Protein AF-A0A2E8F3K7-F1 (afdb_monomer)

Secondary structure (DSSP, 8-state):
---------------------------------PPPEEEEEEEBS--TT-STTTT-SS---HHHHHHHHTSEEEEEEE-SSSSHHHHHHHHHHSS-HHHH---SSEE-S-HHHHHHHHHHTS-HHHHHHTHHHHH--HHHHHHTTT-EEEEEE---SSSTTTTT-SEES---TTSTTTTS-SGGGGTBTTBSHHHHHHHHHHHHTT--EEEEEE---BSSS----HHHHHHHHHTT--HHHHHHHHHHHHHHHHHHHHHHHHHHTT-GGGEEEEEEESS-----TTSSPPTTSTT-SSHHHHEEEEEEEBTTTB--EEE-S-EEGGGHHHHHHHHTTPPPSS--SS---HHHHHH-PPP---EEEEEEE-SEES-SS-GGGGEEEEEEEETTEEEEEE------S-SS-----S-EEEETTT-TT--S--TTT-HHHHHHHHHHHHHH---TTS-TT--PPPPPPPP-------PPPP---------PPPEEEEEE-SS--TT-STTTT-SS---HHHHHHHHHS---SS---S-S-HHHHHHHHHHS--HHHH--SSS--BPPHHHHHTSHHHHHHHTT-EEEEEE---SB--HHHHHHH-SEEEE--SSSSEEE-TTS-EEEHHHHHHHHHHHHHHT--TTS-EEEEEE--TTS--TT--STTTTTS---GGGTTTTTTPPPPPPTT--HHHHHTS-HHHHTSHHHHHHHHHTSSHHHHHHHHHHHHHHHHHHHHHHHHHHHHHHHTT-GGGEEEE-

Sequence (759 aa):
MDSTTTRTNMTKSITTKLCALLLISSFAYAESESPPNVVLILSDDQGYTDYGFMGHPEIETPNLDKLAKESALFRRGYVPTALCRPSLMTLITGLYSHQNKTTGNDPAGTPANKAHAEKAGKPARELLISHIDKTGSLPKWLAEKGYVSHQSGKWWEGSYQRGGFTEGMTAGFPNPRGRHGDAGLQIGRHGIKPVTDFIDRSVAADKPFFVWYAPFMPHTPHTPPARLLEKYKAKGVHERIAKYYAMCEWFDETCGTLVDHIDASGIKENTLVLYVCDNGWIQTEQGGYAARSKRSPNEHGTRTPLMFRWPGTIPAADRPELCSSIDFVPTVLAAAGATAPHDFPGLNLLPELKSGKTIERDTLFGESFAHDIADIENPQASLLYRWVIRGHDKLLLTYDGRPGKMKYPPQSGEPQLYDLKNDPGEKVNLASRNPERVKQLTAVLNEWYVANERQAGKFAPAAPKPDRKPKTNQRPKQRSASANAEATRPNILLLYADDQRNHTLGCAGHPIVKTPNIDALARDGVRFENAFVSTSTCWVGRACLFTGCYERKHLYRATPGPLDPELCDSSYFAVLKRAGYRTGHLGKEHVTISAESAAAMFDVRRKIGRRPYFKKQPDGSERHETQILGDWATEFLKEQPKDQPFCLQLSFNATHAEDGDKRPGIGHYPWPKVTNGMYEDQQMPLPRLRDPGIYDSQPDFLKKSINRQRYFWRWDTPEKYQTNMRAYFRMLSGIDHVVGRLVKQLEEQGLADNTVIRR

Radius of gyration: 34.28 Å; Cα contacts (8 Å, |Δi|>4): 1468; chains: 1; bounding box: 133×79×85 Å

Foldseek 3Di:
DDDDDDDDDDDDDDDDDDDDPPPPPPPPPPPPVAFFAEEEAEAEAAFQCLEVCNPNPQFYQPLVNVQQQQWQKESQEWQQELADPQSVQCLFQLAFCQVLLVQALAADPAPQLVLVCVLVVHHSLLVLLCSCVVRPTLLQLLVVLQAAEEEAAWDANAAVVSSVHNYYQQNAPPDPPRRGGDRRQCDLVVYPVVPLVVVVVCVVVVTHYYYDHYHCPPPPPLDAPPVQQVSQVVVVDQSNVSSRSRRSNSSSVRSNVVVVSCVVSVRQLRYKYKYWYSFHADDDSVDGGDPQTRLHPACRRIGHMITIRRPPFFGNDHAHDYHYSSQNSLLSCVSRVTDDPDDRPHHNCRVCRRVVNHDPDQKDKHFGFANHQNHSVRSLLGTAWIWMGGNQKIKIWGKAHANEPDPDGDPWLDIFIDRCVVCVVSPDGCCVVCVVVNVVVVVVSCVVDPSPVIDTGDYHDYDDDPDDDDDDDDDDDDDDDDDDDDPAAFAEEEEAEDQDDLCQAVCSVDPAQDQVLVNVCVVVHPDDSDDDQLDNDRLQSLLCQFQVDHCVVQVPDDDADATDLVSLCSGPQLSVVVVQAQEEEFEDNSGHHDPVSCVSRHPYYYYDDVVPQWDQDPVRDTWGRLVVSLVVLLVCLVPDDPRHHYHYYYYDHQLQFPPVFLDAACRGQNATPVLPPRCPVPQDDDDPQPPVVSLVPDDPCVVPDVVVVVCVSAPPDSVSVRRNVRSSSRSVNSNSVSSVSNCVSCVVVVSNVRYDYHD

Mean predicted aligned error: 16.6 Å

Structure (mmCIF, N/CA/C/O backbone):
data_AF-A0A2E8F3K7-F1
#
_entry.id   AF-A0A2E8F3K7-F1
#
loop_
_atom_site.group_PDB
_atom_site.id
_atom_site.type_symbol
_atom_site.label_atom_id
_atom_site.label_alt_id
_atom_site.label_comp_id
_atom_site.label_asym_id
_atom_site.label_entity_id
_atom_site.label_seq_id
_atom_site.pdbx_PDB_ins_code
_atom_site.Cartn_x
_atom_site.Cartn_y
_atom_site.Cartn_z
_atom_site.occupancy
_atom_site.B_iso_or_equiv
_atom_site.auth_seq_id
_atom_site.auth_comp_id
_atom_site.auth_asym_id
_atom_site.auth_atom_id
_atom_site.pdbx_PDB_model_num
ATOM 1 N N . MET A 1 1 ? -89.595 4.873 -7.699 1.00 36.03 1 MET A N 1
ATOM 2 C CA . MET A 1 1 ? -90.716 3.930 -7.563 1.00 36.03 1 MET A CA 1
ATOM 3 C C . MET A 1 1 ? -90.478 3.125 -6.308 1.00 36.03 1 MET A C 1
ATOM 5 O O . MET A 1 1 ? -89.413 2.544 -6.170 1.00 36.03 1 MET A O 1
ATOM 9 N N . ASP A 1 2 ? -91.442 3.250 -5.409 1.00 33.22 2 ASP A N 1
ATOM 10 C CA . ASP A 1 2 ? -91.871 2.356 -4.338 1.00 33.22 2 ASP A CA 1
ATOM 11 C C . ASP A 1 2 ? -90.898 1.762 -3.311 1.00 33.22 2 ASP A C 1
ATOM 13 O O . ASP A 1 2 ? -90.003 0.963 -3.564 1.00 33.22 2 ASP A O 1
ATOM 17 N N . SER A 1 3 ? -91.230 2.156 -2.084 1.00 28.75 3 SER A N 1
ATOM 18 C CA . SER A 1 3 ? -90.999 1.544 -0.786 1.00 28.75 3 SER A CA 1
ATOM 19 C C . SER A 1 3 ? -91.465 0.090 -0.683 1.00 28.75 3 SER A C 1
ATOM 21 O O . SER A 1 3 ? -92.532 -0.230 -1.198 1.00 28.75 3 SER A O 1
ATOM 23 N N . THR A 1 4 ? -90.783 -0.726 0.130 1.00 35.47 4 THR A N 1
ATOM 24 C CA . THR A 1 4 ? -91.276 -1.311 1.412 1.00 35.47 4 THR A CA 1
ATOM 25 C C . THR A 1 4 ? -90.320 -2.423 1.898 1.00 35.47 4 THR A C 1
ATOM 27 O O . THR A 1 4 ? -89.977 -3.310 1.133 1.00 35.47 4 THR A O 1
ATOM 30 N N . THR A 1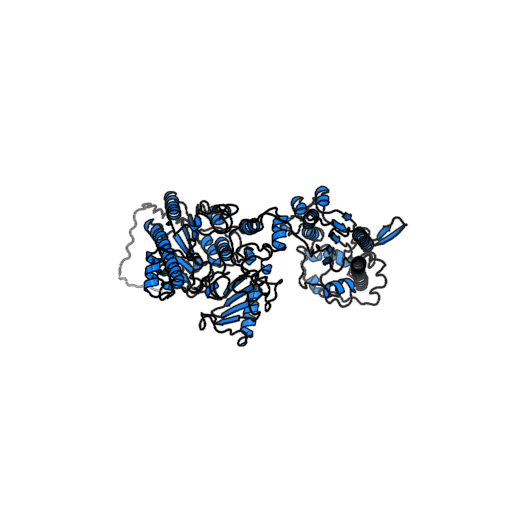 5 ? -89.688 -2.246 3.074 1.00 34.62 5 THR A N 1
ATOM 31 C CA . THR A 1 5 ? -89.891 -3.013 4.345 1.00 34.62 5 THR A CA 1
ATOM 32 C C . THR A 1 5 ? -89.141 -4.368 4.335 1.00 34.62 5 THR A C 1
ATOM 34 O O . THR A 1 5 ? -89.283 -5.119 3.389 1.00 34.62 5 THR A O 1
ATOM 37 N N . THR A 1 6 ? -88.231 -4.722 5.259 1.00 32.22 6 THR A N 1
ATOM 38 C CA . THR A 1 6 ? -88.458 -5.017 6.694 1.00 32.22 6 THR A CA 1
ATOM 39 C C . THR A 1 6 ? -87.153 -5.009 7.518 1.00 32.22 6 THR A C 1
ATOM 41 O O . THR A 1 6 ? -86.076 -5.354 7.039 1.00 32.22 6 THR A O 1
ATOM 44 N N . ARG A 1 7 ? -87.291 -4.651 8.803 1.00 29.98 7 ARG A N 1
ATOM 45 C CA . ARG A 1 7 ? -86.293 -4.686 9.891 1.00 29.98 7 ARG A CA 1
ATOM 46 C C . ARG A 1 7 ? -85.958 -6.113 10.357 1.00 29.98 7 ARG A C 1
ATOM 48 O O . ARG A 1 7 ? -86.893 -6.878 10.545 1.00 29.98 7 ARG A O 1
ATOM 55 N N . THR A 1 8 ? -84.705 -6.352 10.776 1.00 31.02 8 THR A N 1
ATOM 56 C CA . THR A 1 8 ? -84.383 -6.857 12.137 1.00 31.02 8 THR A CA 1
ATOM 57 C C . THR A 1 8 ? -82.936 -6.536 12.540 1.00 31.02 8 THR A C 1
ATOM 59 O O . THR A 1 8 ? -82.056 -6.404 11.699 1.00 31.02 8 THR A O 1
ATOM 62 N N . ASN A 1 9 ? -82.741 -6.336 13.844 1.00 30.22 9 ASN A N 1
ATOM 63 C CA . ASN A 1 9 ? -81.615 -5.677 14.512 1.00 30.22 9 ASN A CA 1
ATOM 64 C C . ASN A 1 9 ? -80.390 -6.587 14.722 1.00 30.22 9 ASN A C 1
ATOM 66 O O . ASN A 1 9 ? -80.569 -7.770 14.974 1.00 30.22 9 ASN A O 1
ATOM 70 N N . MET A 1 10 ? -79.184 -6.004 14.829 1.00 28.33 10 MET A N 1
ATOM 71 C CA . MET A 1 10 ? -78.519 -5.852 16.141 1.00 28.33 10 MET A CA 1
ATOM 72 C C . MET A 1 10 ? -77.218 -5.021 16.095 1.00 28.33 10 MET A C 1
ATOM 74 O O . MET A 1 10 ? -76.170 -5.449 15.626 1.00 28.33 10 MET A O 1
ATOM 78 N N . THR A 1 11 ? -77.347 -3.818 16.669 1.00 28.23 11 THR A N 1
ATOM 79 C CA . THR A 1 11 ? -76.432 -3.143 17.613 1.00 28.23 11 THR A CA 1
ATOM 80 C C . THR A 1 11 ? -74.998 -2.785 17.196 1.00 28.23 11 THR A C 1
ATOM 82 O O . THR A 1 11 ? -74.055 -3.535 17.425 1.00 28.23 11 THR A O 1
ATOM 85 N N . LYS A 1 12 ? -74.816 -1.513 16.808 1.00 27.95 12 LYS A N 1
ATOM 86 C CA . LYS A 1 12 ? -73.670 -0.684 17.226 1.00 27.95 12 LYS A CA 1
ATOM 87 C C . LYS A 1 12 ? -74.209 0.462 18.086 1.00 27.95 12 LYS A C 1
ATOM 89 O O . LYS A 1 12 ? -74.960 1.294 17.588 1.00 27.95 12 LYS A O 1
ATOM 94 N N . SER A 1 13 ? -73.872 0.469 19.374 1.00 29.19 13 SER A N 1
ATOM 95 C CA . SER A 1 13 ? -74.225 1.553 20.294 1.00 29.19 13 SER A CA 1
ATOM 96 C C . SER A 1 13 ? -73.144 2.627 20.261 1.00 29.19 13 SER A C 1
ATOM 98 O O . SER A 1 13 ? -71.986 2.359 20.573 1.00 29.19 13 SER A O 1
ATOM 100 N N . ILE A 1 14 ? -73.553 3.839 19.899 1.00 39.69 14 ILE A N 1
ATOM 101 C CA . ILE A 1 14 ? -72.855 5.090 20.184 1.00 39.69 14 ILE A CA 1
ATOM 102 C C . ILE A 1 14 ? -73.362 5.571 21.542 1.00 39.69 14 ILE A C 1
ATOM 104 O O . ILE A 1 14 ? -74.568 5.723 21.718 1.00 39.69 14 ILE A O 1
ATOM 108 N N . THR A 1 15 ? -72.454 5.900 22.458 1.00 33.06 15 THR A N 1
ATOM 109 C CA . THR A 1 15 ? -72.740 6.923 23.470 1.00 33.06 15 THR A CA 1
ATOM 110 C C . THR A 1 15 ? -71.482 7.719 23.772 1.00 33.06 15 THR A C 1
ATOM 112 O O . THR A 1 15 ? -70.478 7.199 24.248 1.00 33.06 15 THR A O 1
ATOM 115 N N . THR A 1 16 ? -71.581 9.000 23.455 1.00 43.03 16 THR A N 1
ATOM 116 C CA . THR A 1 16 ? -70.693 10.112 23.769 1.00 43.03 16 THR A CA 1
ATOM 117 C C . THR A 1 16 ? -70.467 10.241 25.276 1.00 43.03 16 THR A C 1
ATOM 119 O O . THR A 1 16 ? -71.450 10.262 26.017 1.00 43.03 16 THR A O 1
ATOM 122 N N . LYS A 1 17 ? -69.215 10.440 25.721 1.00 33.69 17 LYS A N 1
ATOM 123 C CA . LYS A 1 17 ? -68.853 11.430 26.757 1.00 33.69 17 LYS A CA 1
ATOM 124 C C . LYS A 1 17 ? -67.342 11.529 27.001 1.00 33.69 17 LYS A C 1
ATOM 126 O O . LYS A 1 17 ? -66.638 10.532 27.044 1.00 33.69 17 LYS A O 1
ATOM 131 N N . LEU A 1 18 ? -66.965 12.773 27.299 1.00 33.34 18 LEU A N 1
ATOM 132 C CA . LEU A 1 18 ? -65.781 13.246 28.018 1.00 33.34 18 LEU A CA 1
ATOM 133 C C . LEU A 1 18 ? -64.448 13.317 27.260 1.00 33.34 18 LEU A C 1
ATOM 135 O O . LEU A 1 18 ? -63.656 12.383 27.208 1.00 33.34 18 LEU A O 1
ATOM 139 N N . CYS A 1 19 ? -64.175 14.538 26.793 1.00 40.44 19 CYS A N 1
ATOM 140 C CA . CYS A 1 19 ? -62.834 15.081 26.642 1.00 40.44 19 CYS A CA 1
ATOM 141 C C . CYS A 1 19 ? -62.066 14.958 27.967 1.00 40.44 19 CYS A C 1
ATOM 143 O O . CYS A 1 19 ? -62.258 15.762 28.878 1.00 40.44 19 CYS A O 1
ATOM 145 N N . ALA A 1 20 ? -61.174 13.979 28.046 1.00 35.62 20 ALA A N 1
ATOM 146 C CA . ALA A 1 20 ? -60.007 14.026 28.908 1.00 35.62 20 ALA A CA 1
ATOM 147 C C . ALA A 1 20 ? -58.786 14.065 27.986 1.00 35.62 20 ALA A C 1
ATOM 149 O O . ALA A 1 20 ? -58.497 13.099 27.281 1.00 35.62 20 ALA A O 1
ATOM 150 N N . LEU A 1 21 ? -58.107 15.215 27.960 1.00 41.41 21 LEU A N 1
ATOM 151 C CA . LEU A 1 21 ? -56.756 15.339 27.427 1.00 41.41 21 LEU A CA 1
ATOM 152 C C . LEU A 1 21 ? -55.846 14.413 28.249 1.00 41.41 21 LEU A C 1
ATOM 154 O O . LEU A 1 21 ? -55.354 14.791 29.308 1.00 41.41 21 LEU A O 1
ATOM 158 N N . LEU A 1 22 ? -55.624 13.199 27.760 1.00 35.25 22 LEU A N 1
ATOM 159 C CA . LEU A 1 22 ? -54.451 12.412 28.108 1.00 35.25 22 LEU A CA 1
ATOM 160 C C . LEU A 1 22 ? -53.433 12.657 27.000 1.00 35.25 22 LEU A C 1
ATOM 162 O O . LEU A 1 22 ? -53.448 12.016 25.952 1.00 35.25 22 LEU A O 1
ATOM 166 N N . LEU A 1 23 ? -52.570 13.643 27.249 1.00 38.53 23 LEU A N 1
ATOM 167 C CA . LEU A 1 23 ? -51.248 13.740 26.645 1.00 38.53 23 LEU A CA 1
ATOM 168 C C . LEU A 1 23 ? -50.495 12.449 26.988 1.00 38.53 23 LEU A C 1
ATOM 170 O O . LEU A 1 23 ? -49.757 12.381 27.967 1.00 38.53 23 LEU A O 1
ATOM 174 N N . ILE A 1 24 ? -50.703 11.403 26.192 1.00 37.69 24 ILE A N 1
ATOM 175 C CA . ILE A 1 24 ? -49.717 10.339 26.074 1.00 37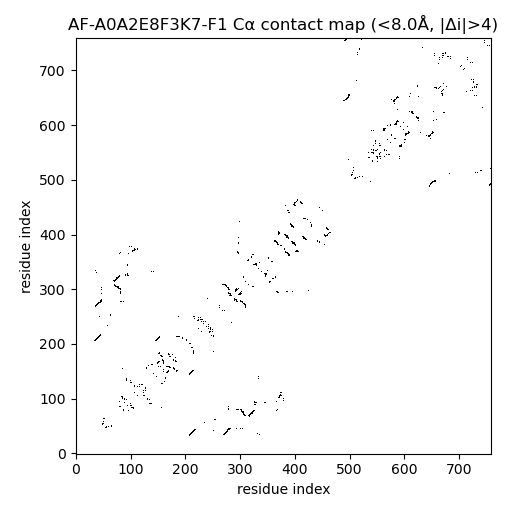.69 24 ILE A CA 1
ATOM 176 C C . ILE A 1 24 ? -48.632 10.949 25.203 1.00 37.69 24 ILE A C 1
ATOM 178 O O . ILE A 1 24 ? -48.676 10.891 23.976 1.00 37.69 24 ILE A O 1
ATOM 182 N N . SER A 1 25 ? -47.697 11.620 25.868 1.00 37.28 25 SER A N 1
ATOM 183 C CA . SER A 1 25 ? -46.393 11.929 25.316 1.00 37.28 25 SER A CA 1
ATOM 184 C C . SER A 1 25 ? -45.787 10.599 24.890 1.00 37.28 25 SER A C 1
ATOM 186 O O . SER A 1 25 ? -45.206 9.877 25.699 1.00 37.28 25 SER A O 1
ATOM 188 N N . SER A 1 26 ? -45.969 10.239 23.623 1.00 34.59 26 SER A N 1
ATOM 189 C CA . SER A 1 26 ? -45.103 9.288 22.955 1.00 34.59 26 SER A CA 1
ATOM 190 C C . SER A 1 26 ? -43.725 9.934 22.956 1.00 34.59 26 SER A C 1
ATOM 192 O O . SER A 1 26 ? -43.352 10.644 22.026 1.00 34.59 26 SER A O 1
ATOM 194 N N . PHE A 1 27 ? -42.978 9.736 24.042 1.00 36.38 27 PHE A N 1
ATOM 195 C CA . PHE A 1 27 ? -41.534 9.765 23.971 1.00 36.38 27 PHE A CA 1
ATOM 196 C C . PHE A 1 27 ? -41.175 8.637 23.011 1.00 36.38 27 PHE A C 1
ATOM 198 O O . PHE A 1 27 ? -40.973 7.492 23.404 1.00 36.38 27 PHE A O 1
ATOM 205 N N . ALA A 1 28 ? -41.147 8.962 21.721 1.00 32.94 28 ALA A N 1
ATOM 206 C CA . ALA A 1 28 ? -40.164 8.372 20.851 1.00 32.94 28 ALA A CA 1
ATOM 207 C C . ALA A 1 28 ? -38.828 8.710 21.517 1.00 32.94 28 ALA A C 1
ATOM 209 O O . ALA A 1 28 ? -38.297 9.809 21.362 1.00 32.94 28 ALA A O 1
ATOM 210 N N . TYR A 1 29 ? -38.344 7.795 22.358 1.00 32.75 29 TYR A N 1
ATOM 211 C CA . TYR A 1 29 ? -36.919 7.655 22.563 1.00 32.75 29 TYR A CA 1
ATOM 212 C C . TYR A 1 29 ? -36.381 7.413 21.157 1.00 32.75 29 TYR A C 1
ATOM 214 O O . TYR A 1 29 ? -36.452 6.313 20.619 1.00 32.75 29 TYR A O 1
ATOM 222 N N . ALA A 1 30 ? -35.940 8.490 20.513 1.00 33.19 30 ALA A N 1
ATOM 223 C CA . ALA A 1 30 ? -34.841 8.356 19.595 1.00 33.19 30 ALA A CA 1
ATOM 224 C C . ALA A 1 30 ? -33.736 7.750 20.458 1.00 33.19 30 ALA A C 1
ATOM 226 O O . ALA A 1 30 ? -33.164 8.447 21.297 1.00 33.19 30 ALA A O 1
ATOM 227 N N . GLU A 1 31 ? -33.535 6.435 20.352 1.00 38.81 31 GLU A N 1
ATOM 228 C CA . GLU A 1 31 ? -32.279 5.828 20.755 1.00 38.81 31 GLU A CA 1
ATOM 229 C C . GLU A 1 31 ? -31.213 6.618 20.005 1.00 38.81 31 GLU A C 1
ATOM 231 O O . GLU A 1 31 ? -30.991 6.462 18.805 1.00 38.81 31 GLU A O 1
ATOM 236 N N . SER A 1 32 ? -30.607 7.564 20.712 1.00 37.97 32 SER A N 1
ATOM 237 C CA . SER A 1 32 ? -29.247 7.963 20.434 1.00 37.97 32 SER A CA 1
ATOM 238 C C . SER A 1 32 ? -28.439 6.686 20.644 1.00 37.97 32 SER A C 1
ATOM 240 O O . SER A 1 32 ? -27.993 6.450 21.762 1.00 37.97 32 SER A O 1
ATOM 242 N N . GLU A 1 33 ? -28.354 5.818 19.627 1.00 64.19 33 GLU A N 1
ATOM 243 C CA . GLU A 1 33 ? -27.489 4.638 19.666 1.00 64.19 33 GLU A CA 1
ATOM 244 C C . GLU A 1 33 ? -26.073 5.164 19.907 1.00 64.19 33 GLU A C 1
ATOM 246 O O . GLU A 1 33 ? -25.426 5.714 19.010 1.00 64.19 33 GLU A O 1
ATOM 251 N N . SER A 1 34 ? -25.629 5.091 21.163 1.00 76.25 34 SER A N 1
ATOM 252 C CA . SER A 1 34 ? -24.256 5.388 21.532 1.00 76.25 34 SER A CA 1
ATOM 253 C C . SER A 1 34 ? -23.350 4.518 20.664 1.00 76.25 34 SER A C 1
ATOM 255 O O . SER A 1 34 ? -23.631 3.329 20.495 1.00 76.25 34 SER A O 1
ATOM 257 N N . PRO A 1 35 ? -22.282 5.080 20.079 1.00 90.12 35 PRO A N 1
ATOM 258 C CA . PRO A 1 35 ? -21.421 4.312 19.196 1.00 90.12 35 PRO A CA 1
ATOM 259 C C . PRO A 1 35 ? -20.780 3.144 19.977 1.00 90.12 35 PRO A C 1
ATOM 261 O O . PRO A 1 35 ? -20.466 3.302 21.163 1.00 90.12 35 PRO A O 1
ATOM 264 N N . PRO A 1 36 ? -20.585 1.969 19.351 1.00 97.31 36 PRO A N 1
ATOM 265 C CA . PRO A 1 36 ? -20.125 0.778 20.053 1.00 97.31 36 PRO A CA 1
ATOM 266 C C . PRO A 1 36 ? -18.665 0.895 20.468 1.00 97.31 36 PRO A C 1
ATOM 268 O O . PRO A 1 36 ? -17.846 1.509 19.786 1.00 97.31 36 PRO A O 1
ATOM 271 N N . ASN A 1 37 ? -18.283 0.193 21.523 1.00 98.75 37 ASN A N 1
ATOM 272 C CA . ASN A 1 37 ? -16.876 -0.094 21.759 1.00 98.75 37 ASN A CA 1
ATOM 273 C C . ASN A 1 37 ? -16.333 -0.999 20.649 1.00 98.75 37 ASN A C 1
ATOM 275 O O . ASN A 1 37 ? -17.058 -1.814 20.078 1.00 98.75 37 ASN A O 1
ATOM 279 N N . VAL A 1 38 ? -15.043 -0.890 20.354 1.00 98.88 38 VAL A N 1
ATOM 280 C CA . VAL A 1 38 ? -14.384 -1.673 19.309 1.00 98.88 38 VAL A CA 1
ATOM 281 C C . VAL A 1 38 ? -13.140 -2.335 19.886 1.00 98.88 38 VAL A C 1
ATOM 283 O O . VAL A 1 38 ? -12.271 -1.673 20.450 1.00 98.88 38 VAL A O 1
ATOM 286 N N . VAL A 1 39 ? -13.014 -3.647 19.717 1.00 98.94 39 VAL A N 1
ATOM 287 C CA . VAL A 1 39 ? -11.846 -4.417 20.160 1.00 98.94 39 VAL A CA 1
ATOM 288 C C . VAL A 1 39 ? -11.319 -5.230 18.990 1.00 98.94 39 VAL A C 1
ATOM 290 O O . VAL A 1 39 ? -12.007 -6.111 18.488 1.00 98.94 39 VAL A O 1
ATOM 293 N N . LEU A 1 40 ? -10.092 -4.957 18.556 1.00 98.88 40 LEU A N 1
ATOM 294 C CA . LEU A 1 40 ? -9.404 -5.733 17.530 1.00 98.88 40 LEU A CA 1
ATOM 295 C C . LEU A 1 40 ? -8.372 -6.653 18.189 1.00 98.88 40 LEU A C 1
ATOM 297 O O . LEU A 1 40 ? -7.407 -6.180 18.791 1.00 98.88 40 LEU A O 1
ATOM 301 N N . ILE A 1 41 ? -8.574 -7.960 18.041 1.00 98.88 41 ILE A N 1
ATOM 302 C CA . ILE A 1 41 ? -7.671 -9.027 18.477 1.00 98.88 41 ILE A CA 1
ATOM 303 C C . ILE A 1 41 ? -6.826 -9.467 17.278 1.00 98.88 41 ILE A C 1
ATOM 305 O O . ILE A 1 41 ? -7.365 -9.878 16.248 1.00 98.88 41 ILE A O 1
ATOM 309 N N . LEU A 1 42 ? -5.500 -9.394 17.416 1.00 98.25 42 LEU A N 1
ATOM 310 C CA . LEU A 1 42 ? -4.549 -9.771 16.374 1.00 98.25 42 LEU A CA 1
ATOM 311 C C . LEU A 1 42 ? -3.622 -10.889 16.850 1.00 98.25 42 LEU A C 1
ATOM 313 O O . LEU A 1 42 ? -2.914 -10.730 17.846 1.00 98.25 42 LEU A O 1
ATOM 317 N N . SER A 1 43 ? -3.579 -11.977 16.084 1.00 97.38 43 SER A N 1
ATOM 318 C CA . SER A 1 43 ? -2.546 -13.012 16.198 1.00 97.38 43 SER A CA 1
ATOM 319 C C . SER A 1 43 ? -1.362 -12.721 15.268 1.00 97.38 43 SER A C 1
ATOM 321 O O . SER A 1 43 ? -1.530 -12.082 14.223 1.00 97.38 43 SER A O 1
ATOM 323 N N . ASP A 1 44 ? -0.166 -13.181 15.644 1.00 95.94 44 ASP A N 1
ATOM 324 C CA . ASP A 1 44 ? 1.082 -12.979 14.900 1.00 95.94 44 ASP A CA 1
ATOM 325 C C . ASP A 1 44 ? 1.736 -14.306 14.511 1.00 95.94 44 ASP A C 1
ATOM 327 O O . ASP A 1 44 ? 2.176 -15.061 15.381 1.00 95.94 44 ASP A O 1
ATOM 331 N N . ASP A 1 45 ? 1.893 -14.548 13.208 1.00 96.00 45 ASP A N 1
ATOM 332 C CA . ASP A 1 45 ? 2.464 -15.787 12.662 1.00 96.00 45 ASP A CA 1
ATOM 333 C C . ASP A 1 45 ? 1.670 -17.058 13.047 1.00 96.00 45 ASP A C 1
ATOM 335 O O . ASP A 1 45 ? 2.275 -18.085 13.350 1.00 96.00 45 ASP A O 1
ATOM 339 N N . GLN A 1 46 ? 0.332 -17.026 13.020 1.00 97.06 46 GLN A N 1
ATOM 340 C CA . GLN A 1 46 ? -0.521 -18.209 13.220 1.00 97.06 46 GLN A CA 1
ATOM 341 C C . GLN A 1 46 ? -1.076 -18.736 11.887 1.00 97.06 46 GLN A C 1
ATOM 343 O O . GLN A 1 46 ? -1.682 -17.999 11.109 1.00 97.06 46 GLN A O 1
ATOM 348 N N . GLY A 1 47 ? -0.863 -20.018 11.581 1.00 95.88 47 GLY A N 1
ATOM 349 C CA . GLY A 1 47 ? -1.434 -20.653 10.391 1.00 95.88 47 GLY A CA 1
ATOM 350 C C . GLY A 1 47 ? -2.964 -20.696 10.442 1.00 95.88 47 GLY A C 1
ATOM 351 O O . GLY A 1 47 ? -3.547 -20.928 11.495 1.00 95.88 47 GLY A O 1
ATOM 352 N N . TYR A 1 48 ? -3.645 -20.524 9.303 1.00 96.50 48 TYR A N 1
ATOM 353 C CA . TYR A 1 48 ? -5.120 -20.565 9.259 1.00 96.50 48 TYR A CA 1
ATOM 354 C C . TYR A 1 48 ? -5.711 -21.928 9.658 1.00 96.50 48 TYR A C 1
ATOM 356 O O . TYR A 1 48 ? -6.896 -22.025 9.968 1.00 96.50 48 TYR A O 1
ATOM 364 N N . THR A 1 49 ? -4.888 -22.975 9.627 1.00 95.69 49 THR A N 1
ATOM 365 C CA . THR A 1 49 ? -5.209 -24.330 10.075 1.00 95.69 49 THR A CA 1
ATOM 366 C C . THR A 1 49 ? -5.032 -24.519 11.573 1.00 95.69 49 THR A C 1
ATOM 368 O O . THR A 1 49 ? -5.426 -25.559 12.077 1.00 95.69 49 THR A O 1
ATOM 371 N N . ASP A 1 50 ? -4.458 -23.553 12.291 1.00 97.12 50 ASP A N 1
ATOM 372 C CA . ASP A 1 50 ? -3.921 -23.741 13.642 1.00 97.12 50 ASP A CA 1
ATOM 373 C C . ASP A 1 50 ? -4.929 -23.349 14.732 1.00 97.12 50 ASP A C 1
ATOM 375 O O . ASP A 1 50 ? -4.588 -22.679 15.708 1.00 97.12 50 ASP A O 1
ATOM 379 N N . TYR A 1 51 ? -6.186 -23.755 14.534 1.00 98.00 51 TYR A N 1
ATOM 380 C CA . TYR A 1 51 ? -7.317 -23.483 15.421 1.00 98.00 51 TYR A CA 1
ATOM 381 C C . TYR A 1 51 ? -8.200 -24.722 15.567 1.00 98.00 51 TYR A C 1
ATOM 383 O O . TYR A 1 51 ? -8.441 -25.430 14.582 1.00 98.00 51 TYR A O 1
ATOM 391 N N . GLY A 1 52 ? -8.768 -24.925 16.756 1.00 97.75 52 GLY A N 1
ATOM 392 C CA . GLY A 1 52 ? -9.745 -25.982 17.027 1.00 97.75 52 GLY A CA 1
ATOM 393 C C . GLY A 1 52 ? -10.963 -25.875 16.108 1.00 97.75 52 GLY A C 1
ATOM 394 O O . GLY A 1 52 ? -11.276 -26.811 15.372 1.00 97.75 52 GLY A O 1
ATOM 395 N N . PHE A 1 53 ? -11.582 -24.693 16.021 1.00 96.88 53 PHE A N 1
ATOM 396 C CA . PHE A 1 53 ? -12.734 -24.460 15.145 1.00 96.88 53 PHE A CA 1
ATOM 397 C C . PHE A 1 53 ? -12.405 -24.595 13.653 1.00 96.88 53 PHE A C 1
ATOM 399 O O . PHE A 1 53 ? -13.328 -24.806 12.868 1.00 96.88 53 PHE A O 1
ATOM 406 N N . MET A 1 54 ? -11.132 -24.494 13.240 1.00 96.12 54 MET A N 1
ATOM 407 C CA . MET A 1 54 ? -10.663 -24.746 11.863 1.00 96.12 54 MET A CA 1
ATOM 408 C C . MET A 1 54 ? -10.298 -26.216 11.609 1.00 96.12 54 MET A C 1
ATOM 410 O O . MET A 1 54 ? -9.926 -26.559 10.488 1.00 96.12 54 MET A O 1
ATOM 414 N N . GLY A 1 55 ? -10.459 -27.085 12.611 1.00 95.50 55 GLY A N 1
ATOM 415 C CA . GLY A 1 55 ? -10.272 -28.528 12.497 1.00 95.50 55 GLY A CA 1
ATOM 416 C C . GLY A 1 55 ? -8.844 -29.003 12.755 1.00 95.50 55 GLY A C 1
ATOM 417 O O . GLY A 1 55 ? -8.491 -30.086 12.289 1.00 95.50 55 GLY A O 1
ATOM 418 N N . HIS A 1 56 ? -8.009 -28.226 13.458 1.00 96.69 56 HIS A N 1
ATOM 419 C CA . HIS A 1 56 ? -6.676 -28.703 13.820 1.00 96.69 56 HIS A CA 1
ATOM 420 C C . HIS A 1 56 ? -6.786 -29.966 14.702 1.00 96.69 56 HIS A C 1
ATOM 422 O O . HIS A 1 56 ? -7.526 -29.950 15.684 1.00 96.69 56 HIS A O 1
ATOM 428 N N . PRO A 1 57 ? -6.042 -31.052 14.416 1.00 93.75 57 PRO A N 1
ATOM 429 C CA . PRO A 1 57 ? -6.170 -32.303 15.171 1.00 93.75 57 PRO A CA 1
ATOM 430 C C . PRO A 1 57 ? -5.615 -32.226 16.602 1.00 93.75 57 PRO A C 1
ATOM 432 O O . PRO A 1 57 ? -6.096 -32.926 17.487 1.00 93.75 57 PRO A O 1
ATOM 435 N N . GLU A 1 58 ? -4.580 -31.409 16.829 1.00 95.56 58 GLU A N 1
ATOM 436 C CA . GLU A 1 58 ? -3.854 -31.386 18.110 1.00 95.56 58 GLU A CA 1
ATOM 437 C C . GLU A 1 58 ? -3.970 -30.084 18.916 1.00 95.56 58 GLU A C 1
ATOM 439 O O . GLU A 1 58 ? -4.091 -30.163 20.139 1.00 95.56 58 GLU A O 1
ATOM 444 N N . ILE A 1 59 ? -3.886 -28.911 18.272 1.00 96.44 59 ILE A N 1
ATOM 445 C CA . ILE A 1 59 ? -4.040 -27.591 18.897 1.00 96.44 59 ILE A CA 1
ATOM 446 C C . ILE A 1 59 ? -5.437 -27.446 19.499 1.00 96.44 59 ILE A C 1
ATOM 448 O O . ILE A 1 59 ? -6.442 -27.671 18.830 1.00 96.44 59 ILE A O 1
ATOM 452 N N . GLU A 1 60 ? -5.480 -26.998 20.747 1.00 97.12 60 GLU A N 1
ATOM 453 C CA . GLU A 1 60 ? -6.704 -26.668 21.466 1.00 97.12 60 GLU A CA 1
ATOM 454 C C . GLU A 1 60 ? -6.797 -25.149 21.650 1.00 97.12 60 GLU A C 1
ATOM 456 O O . GLU A 1 60 ? -5.908 -24.536 22.241 1.00 97.12 60 GLU A O 1
ATOM 461 N N . THR A 1 61 ? -7.875 -24.548 21.139 1.00 98.38 61 THR A N 1
ATOM 462 C CA . THR A 1 61 ? -8.169 -23.108 21.258 1.00 98.38 61 THR A CA 1
ATOM 463 C C . THR A 1 61 ? -9.605 -22.875 21.741 1.00 98.38 61 THR A C 1
ATOM 465 O O . THR A 1 61 ? -10.415 -22.302 21.013 1.00 98.38 61 THR A O 1
ATOM 468 N N . PRO A 1 62 ? -9.991 -23.372 22.931 1.00 98.62 62 PRO A N 1
ATOM 469 C CA . PRO A 1 62 ? -11.386 -23.352 23.372 1.00 98.62 62 PRO A CA 1
ATOM 470 C C . PRO A 1 62 ? -11.997 -21.943 23.444 1.00 98.62 62 PRO A C 1
ATOM 472 O O . PRO A 1 62 ? -13.200 -21.792 23.218 1.00 98.62 62 PRO A O 1
ATOM 475 N N . ASN A 1 63 ? -11.202 -20.905 23.723 1.00 98.81 63 ASN A N 1
ATOM 476 C CA . ASN A 1 63 ? -11.708 -19.537 23.832 1.00 98.81 63 ASN A CA 1
ATOM 477 C C . ASN A 1 63 ? -11.967 -18.906 22.459 1.00 98.81 63 ASN A C 1
ATOM 479 O O . ASN A 1 63 ? -12.999 -18.271 22.252 1.00 98.81 63 ASN A O 1
ATOM 483 N N . LEU A 1 64 ? -11.077 -19.119 21.493 1.00 98.75 64 LEU A N 1
ATOM 484 C CA . LEU A 1 64 ? -11.266 -18.719 20.103 1.00 98.75 64 LEU A CA 1
ATOM 485 C C . LEU A 1 64 ? -12.349 -19.567 19.431 1.00 98.75 64 LEU A C 1
ATOM 487 O O . LEU A 1 64 ? -13.076 -19.050 18.591 1.00 98.75 64 LEU A O 1
ATOM 491 N N . ASP A 1 65 ? -12.522 -20.829 19.828 1.00 98.75 65 ASP A N 1
ATOM 492 C CA . ASP A 1 65 ? -13.634 -21.670 19.382 1.00 98.75 65 ASP A CA 1
ATOM 493 C C . ASP A 1 65 ? -14.980 -21.114 19.877 1.00 98.75 65 ASP A C 1
ATOM 495 O O . ASP A 1 65 ? -15.955 -21.093 19.123 1.00 98.75 65 ASP A O 1
ATOM 499 N N . LYS A 1 66 ? -15.042 -20.638 21.130 1.00 98.69 66 LYS A N 1
ATOM 500 C CA . LYS A 1 66 ? -16.201 -19.907 21.674 1.00 98.69 66 LYS A CA 1
ATOM 501 C C . LYS A 1 66 ? -16.424 -18.601 20.907 1.00 98.69 66 LYS A C 1
ATOM 503 O O . LYS A 1 66 ? -17.524 -18.384 20.407 1.00 98.69 66 LYS A O 1
ATOM 508 N N . LEU A 1 67 ? -15.385 -17.779 20.739 1.00 98.81 67 LEU A N 1
ATOM 509 C CA . LEU A 1 67 ? -15.463 -16.518 19.993 1.00 98.81 67 LEU A CA 1
ATOM 510 C C . LEU A 1 67 ? -15.980 -16.743 18.566 1.00 98.81 67 LEU A C 1
ATOM 512 O O . LEU A 1 67 ? -16.883 -16.036 18.125 1.00 98.81 67 LEU A O 1
ATOM 516 N N . ALA A 1 68 ? -15.473 -17.759 17.868 1.00 98.69 68 ALA A N 1
ATOM 517 C CA . ALA A 1 68 ? -15.897 -18.117 16.519 1.00 98.69 68 ALA A CA 1
ATOM 518 C C . ALA A 1 68 ? -17.385 -18.498 16.455 1.00 98.69 68 ALA A C 1
ATOM 520 O O . ALA A 1 68 ? -18.082 -18.064 15.541 1.00 98.69 68 ALA A O 1
ATOM 521 N N . LYS A 1 69 ? -17.889 -19.264 17.433 1.00 98.56 69 LYS A N 1
ATOM 522 C CA . LYS A 1 69 ? -19.313 -19.642 17.532 1.00 98.56 69 LYS A CA 1
ATOM 523 C C . LYS A 1 69 ? -20.239 -18.458 17.801 1.00 98.56 69 LYS A C 1
ATOM 525 O O . LYS A 1 69 ? -21.412 -18.530 17.458 1.00 98.56 69 LYS A O 1
ATOM 530 N N . GLU A 1 70 ? -19.728 -17.399 18.418 1.00 98.50 70 GLU A N 1
ATOM 531 C CA . GLU A 1 70 ? -20.472 -16.177 18.745 1.00 98.50 70 GLU A CA 1
ATOM 532 C C . GLU A 1 70 ? -20.285 -15.062 17.701 1.00 98.50 70 GLU A C 1
ATOM 534 O O . GLU A 1 70 ? -20.792 -13.954 17.873 1.00 98.50 70 GLU A O 1
ATOM 539 N N . SER A 1 71 ? -19.557 -15.339 16.618 1.00 98.81 71 SER A N 1
ATOM 540 C CA . SER A 1 71 ? -19.218 -14.366 15.580 1.00 98.81 71 SER A CA 1
ATOM 541 C C . SER A 1 71 ? -19.905 -14.672 14.255 1.00 98.81 71 SER A C 1
ATOM 543 O O . SER A 1 71 ? -20.233 -15.818 13.948 1.00 98.81 71 SER A O 1
ATOM 545 N N . ALA A 1 72 ? -20.014 -13.661 13.396 1.00 98.75 72 ALA A N 1
ATOM 546 C CA . ALA A 1 72 ? -19.965 -13.894 11.959 1.00 98.75 72 ALA A CA 1
ATOM 547 C C . ALA A 1 72 ? -18.522 -14.293 11.589 1.00 98.75 72 ALA A C 1
ATOM 549 O O . ALA A 1 72 ? -17.622 -13.450 11.542 1.00 98.75 72 ALA A O 1
ATOM 550 N N . LEU A 1 73 ? -18.295 -15.594 11.405 1.00 98.75 73 LEU A N 1
ATOM 551 C CA . LEU A 1 73 ? -17.009 -16.214 11.098 1.00 98.75 73 LEU A CA 1
ATOM 552 C C . LEU A 1 73 ? -16.826 -16.352 9.587 1.00 98.75 73 LEU A C 1
ATOM 554 O O . LEU A 1 73 ? -17.596 -17.042 8.933 1.00 98.75 73 LEU A O 1
ATOM 558 N N . PHE A 1 74 ? -15.732 -15.821 9.050 1.00 98.50 74 PHE A N 1
ATOM 559 C CA . PHE A 1 74 ? -15.294 -16.065 7.680 1.00 98.50 74 PHE A CA 1
ATOM 560 C C . PHE A 1 74 ? -14.088 -17.001 7.673 1.00 98.50 74 PHE A C 1
ATOM 562 O O . PHE A 1 74 ? -12.944 -16.585 7.871 1.00 98.50 74 PHE A O 1
ATOM 569 N N . ARG A 1 75 ? -14.319 -18.283 7.372 1.00 95.69 75 ARG A N 1
ATOM 570 C CA . ARG A 1 75 ? -13.237 -19.279 7.202 1.00 95.69 75 ARG A CA 1
ATOM 571 C C . ARG A 1 75 ? -12.385 -19.032 5.960 1.00 95.69 75 ARG A C 1
ATOM 573 O O . ARG A 1 75 ? -11.282 -19.574 5.844 1.00 95.69 75 ARG A O 1
ATOM 580 N N . ARG A 1 76 ? -12.921 -18.271 5.004 1.00 94.94 76 ARG A N 1
ATOM 581 C CA . ARG A 1 76 ? -12.255 -17.801 3.780 1.00 94.94 76 ARG A CA 1
ATOM 582 C C . ARG A 1 76 ? -11.968 -16.300 3.870 1.00 94.94 76 ARG A C 1
ATOM 584 O O . ARG A 1 76 ? -12.275 -15.535 2.957 1.00 94.94 76 ARG A O 1
ATOM 591 N N . GLY A 1 77 ? -11.402 -15.902 5.004 1.00 97.88 77 GLY A N 1
ATOM 592 C CA . GLY A 1 77 ? -10.849 -14.577 5.213 1.00 97.88 77 GLY A CA 1
ATOM 593 C C . GLY A 1 77 ? -9.415 -14.461 4.689 1.00 97.88 77 GLY A C 1
ATOM 594 O O . GLY A 1 77 ? -8.672 -15.446 4.668 1.00 97.88 77 GLY A O 1
ATOM 595 N N . TYR A 1 78 ? -9.023 -13.262 4.261 1.00 98.62 78 TYR A N 1
ATOM 596 C CA . TYR A 1 78 ? -7.707 -13.009 3.675 1.00 98.62 78 TYR A CA 1
ATOM 597 C C . TYR A 1 78 ? -7.102 -11.678 4.122 1.00 98.62 78 TYR A C 1
ATOM 599 O O . TYR A 1 78 ? -7.743 -10.627 4.039 1.00 98.62 78 TYR A O 1
ATOM 607 N N . VAL A 1 79 ? -5.823 -11.700 4.492 1.00 98.56 79 VAL A N 1
ATOM 608 C CA . VAL A 1 79 ? -4.998 -10.487 4.509 1.00 98.56 79 VAL A CA 1
ATOM 609 C C . VAL A 1 79 ? -4.490 -10.203 3.093 1.00 98.56 79 VAL A C 1
ATOM 611 O O . VAL A 1 79 ? -4.112 -11.134 2.377 1.00 98.56 79 VAL A O 1
ATOM 614 N N . PRO A 1 80 ? -4.434 -8.933 2.660 1.00 97.75 80 PRO A N 1
ATOM 615 C CA . PRO A 1 80 ? -3.980 -8.593 1.312 1.00 97.75 80 PRO A CA 1
ATOM 616 C C . PRO A 1 80 ? -2.482 -8.858 1.107 1.00 97.75 80 PRO A C 1
ATOM 618 O O . PRO A 1 80 ? -2.025 -8.973 -0.028 1.00 97.75 80 PRO A O 1
ATOM 621 N N . THR A 1 81 ? -1.709 -8.953 2.192 1.00 96.88 81 THR A N 1
ATOM 622 C CA . THR A 1 81 ? -0.259 -9.162 2.180 1.00 96.88 81 THR A CA 1
ATOM 623 C C . THR A 1 81 ? 0.166 -10.013 3.374 1.00 96.88 81 THR A C 1
ATOM 625 O O . THR A 1 81 ? -0.242 -9.769 4.505 1.00 96.88 81 THR A O 1
ATOM 628 N N . ALA A 1 82 ? 1.003 -11.022 3.132 1.00 95.75 82 ALA A N 1
ATOM 629 C CA . ALA A 1 82 ? 1.400 -12.016 4.131 1.00 95.75 82 ALA A CA 1
ATOM 630 C C . ALA A 1 82 ? 2.687 -11.630 4.883 1.00 95.75 82 ALA A C 1
ATOM 632 O O . ALA A 1 82 ? 3.614 -12.437 5.011 1.00 95.75 82 ALA A O 1
ATOM 633 N N . LEU A 1 83 ? 2.804 -10.380 5.330 1.00 95.56 83 LEU A N 1
ATOM 634 C CA . LEU A 1 83 ? 3.954 -9.920 6.105 1.00 95.56 83 LEU A CA 1
ATOM 635 C C . LEU A 1 83 ? 3.522 -8.950 7.201 1.00 95.56 83 LEU A C 1
ATOM 637 O O . LEU A 1 83 ? 2.830 -7.978 6.926 1.00 95.56 83 LEU A O 1
ATOM 641 N N . CYS A 1 84 ? 4.048 -9.183 8.402 1.00 95.00 84 CYS A N 1
ATOM 642 C CA . CYS A 1 84 ? 3.827 -8.424 9.627 1.00 95.00 84 CYS A CA 1
ATOM 643 C C . CYS A 1 84 ? 3.497 -6.935 9.449 1.00 95.00 84 CYS A C 1
ATOM 645 O O . CYS A 1 84 ? 2.344 -6.537 9.561 1.00 95.00 84 CYS A O 1
ATOM 647 N N . ARG A 1 85 ? 4.501 -6.082 9.210 1.00 97.19 85 ARG A N 1
ATOM 648 C CA . ARG A 1 85 ? 4.294 -4.631 9.192 1.00 97.19 85 ARG A CA 1
ATOM 649 C C . ARG A 1 85 ? 3.325 -4.186 8.085 1.00 97.19 85 ARG A C 1
ATOM 651 O O . ARG A 1 85 ? 2.407 -3.441 8.412 1.00 97.19 85 ARG A O 1
ATOM 658 N N . PRO A 1 86 ? 3.467 -4.639 6.822 1.00 97.62 86 PRO A N 1
ATOM 659 C CA . PRO A 1 86 ? 2.494 -4.335 5.773 1.00 97.62 86 PRO A CA 1
ATOM 660 C C . PRO A 1 86 ? 1.054 -4.715 6.133 1.00 97.62 86 PRO A C 1
ATOM 662 O O . PRO A 1 86 ? 0.154 -3.902 5.947 1.00 97.62 86 PRO A O 1
ATOM 665 N N . SER A 1 87 ? 0.842 -5.906 6.700 1.00 98.00 87 SER A N 1
ATOM 666 C CA . SER A 1 87 ? -0.481 -6.391 7.105 1.00 98.00 87 SER A CA 1
ATOM 667 C C . SER A 1 87 ? -1.086 -5.517 8.208 1.00 98.00 87 SER A C 1
ATOM 669 O O . SER A 1 87 ? -2.199 -5.011 8.058 1.00 98.00 87 SER A O 1
ATOM 671 N N . LEU A 1 88 ? -0.310 -5.203 9.252 1.00 98.19 88 LEU A N 1
ATOM 672 C CA . LEU A 1 88 ? -0.718 -4.280 10.319 1.00 98.19 88 LEU A CA 1
ATOM 673 C C . LEU A 1 88 ? -1.040 -2.875 9.782 1.00 98.19 88 LEU A C 1
ATOM 675 O O . LEU A 1 88 ? -2.009 -2.258 10.220 1.00 98.19 88 LEU A O 1
ATOM 679 N N . MET A 1 89 ? -0.270 -2.386 8.806 1.00 98.19 89 MET A N 1
ATOM 680 C CA . MET A 1 89 ? -0.548 -1.108 8.153 1.00 98.19 89 MET A CA 1
ATOM 681 C C . MET A 1 89 ? -1.868 -1.153 7.372 1.00 98.19 89 MET A C 1
ATOM 683 O O . MET A 1 89 ? -2.641 -0.198 7.431 1.00 98.19 89 MET A O 1
ATOM 687 N N . THR A 1 90 ? -2.179 -2.261 6.691 1.00 98.25 90 THR A N 1
ATOM 688 C CA . THR A 1 90 ? -3.479 -2.415 6.013 1.00 98.25 90 THR A CA 1
ATOM 689 C C . THR A 1 90 ? -4.646 -2.435 7.003 1.00 98.25 90 THR A C 1
ATOM 691 O O . THR A 1 90 ? -5.670 -1.813 6.741 1.00 98.25 90 THR A O 1
ATOM 694 N N . LEU A 1 91 ? -4.464 -3.050 8.177 1.00 98.25 91 LEU A N 1
ATOM 695 C CA . LEU A 1 91 ? -5.476 -3.127 9.235 1.00 98.25 91 LEU A CA 1
ATOM 696 C C . LEU A 1 91 ? -5.775 -1.775 9.887 1.00 98.25 91 LEU A C 1
ATOM 698 O O . LEU A 1 91 ? -6.925 -1.503 10.216 1.00 98.25 91 LEU A O 1
ATOM 702 N N . ILE A 1 92 ? -4.761 -0.927 10.087 1.00 98.19 92 ILE A N 1
ATOM 703 C CA . ILE A 1 92 ? -4.959 0.372 10.746 1.00 98.19 92 ILE A CA 1
ATOM 704 C C . ILE A 1 92 ? -5.400 1.477 9.774 1.00 98.19 92 ILE A C 1
ATOM 706 O O . ILE A 1 92 ? -5.989 2.465 10.210 1.00 98.19 92 ILE A O 1
ATOM 710 N N . THR A 1 93 ? -5.119 1.330 8.474 1.00 98.38 93 THR A N 1
ATOM 711 C CA . THR A 1 93 ? -5.426 2.354 7.455 1.00 98.38 93 THR A CA 1
ATOM 712 C C . THR A 1 93 ? -6.565 1.987 6.513 1.00 98.38 93 THR A C 1
ATOM 714 O O . THR A 1 93 ? -7.103 2.875 5.868 1.00 98.38 93 THR A O 1
ATOM 717 N N . GLY A 1 94 ? -6.928 0.708 6.384 1.00 97.94 94 GLY A N 1
ATOM 718 C CA . GLY A 1 94 ? -7.922 0.247 5.408 1.00 97.94 94 GLY A CA 1
ATOM 719 C C . GLY A 1 94 ? -7.429 0.292 3.959 1.00 97.94 94 GLY A C 1
ATOM 720 O O . GLY A 1 94 ? -8.227 0.162 3.037 1.00 97.94 94 GLY A O 1
ATOM 721 N N . LEU A 1 95 ? -6.126 0.501 3.745 1.00 98.12 95 LEU A N 1
ATOM 722 C CA . LEU A 1 95 ? -5.505 0.653 2.431 1.00 98.12 95 LEU A CA 1
ATOM 723 C C . LEU A 1 95 ? -4.581 -0.524 2.113 1.00 98.12 95 LEU A C 1
ATOM 725 O O . LEU A 1 95 ? -3.883 -1.040 2.990 1.00 98.12 95 LEU A O 1
ATOM 729 N N . TYR A 1 96 ? -4.499 -0.887 0.834 1.00 98.50 96 TYR A N 1
ATOM 730 C CA . TYR A 1 96 ? -3.500 -1.828 0.333 1.00 98.50 96 TYR A CA 1
ATOM 731 C C . TYR A 1 96 ? -2.069 -1.297 0.538 1.00 98.50 96 TYR A C 1
ATOM 733 O O . TYR A 1 96 ? -1.834 -0.087 0.602 1.00 98.50 96 TYR A O 1
ATOM 741 N N . SER A 1 97 ? -1.079 -2.187 0.603 1.00 97.81 97 SER A N 1
ATOM 742 C CA . SER A 1 97 ? 0.328 -1.824 0.819 1.00 97.81 97 SER A CA 1
ATOM 743 C C . SER A 1 97 ? 0.916 -0.952 -0.291 1.00 97.81 97 SER A C 1
ATOM 745 O O . SER A 1 97 ? 1.741 -0.086 -0.002 1.00 97.81 97 SER A O 1
ATOM 747 N N . HIS A 1 98 ? 0.494 -1.109 -1.548 1.00 97.00 98 HIS A N 1
ATOM 748 C CA . HIS A 1 98 ? 0.898 -0.181 -2.611 1.00 97.00 98 HIS A CA 1
ATOM 749 C C . HIS A 1 98 ? 0.295 1.222 -2.449 1.00 97.00 98 HIS A C 1
ATOM 751 O O . HIS A 1 98 ? 0.889 2.190 -2.922 1.00 97.00 98 HIS A O 1
ATOM 757 N N . GLN A 1 99 ? -0.848 1.355 -1.768 1.00 96.56 99 GLN A N 1
ATOM 758 C CA . GLN A 1 99 ? -1.501 2.642 -1.503 1.00 96.56 99 GLN A CA 1
ATOM 759 C C . GLN A 1 99 ? -0.898 3.323 -0.269 1.00 96.56 99 GLN A C 1
ATOM 761 O O . GLN A 1 99 ? -0.590 4.513 -0.311 1.00 96.56 99 GLN A O 1
ATOM 766 N N . ASN A 1 100 ? -0.677 2.564 0.811 1.00 96.00 100 ASN A N 1
ATOM 767 C CA . ASN A 1 100 ? -0.093 3.080 2.052 1.00 96.00 100 ASN A CA 1
ATOM 768 C C . ASN A 1 100 ? 1.448 3.142 2.047 1.00 96.00 100 ASN A C 1
ATOM 770 O O . ASN A 1 100 ? 2.030 3.717 2.961 1.00 96.00 100 ASN A O 1
ATOM 774 N N . LYS A 1 101 ? 2.094 2.594 1.006 1.00 96.62 101 LYS A N 1
ATOM 775 C CA . LYS A 1 101 ? 3.549 2.519 0.763 1.00 96.62 101 LYS A CA 1
ATOM 776 C C . LYS A 1 101 ? 4.367 1.655 1.731 1.00 96.62 101 LYS A C 1
ATOM 778 O O . LYS A 1 101 ? 5.551 1.409 1.476 1.00 96.62 101 LYS A O 1
ATOM 783 N N . THR A 1 102 ? 3.758 1.086 2.762 1.00 97.19 102 THR A N 1
ATOM 784 C CA . THR A 1 102 ? 4.416 0.144 3.669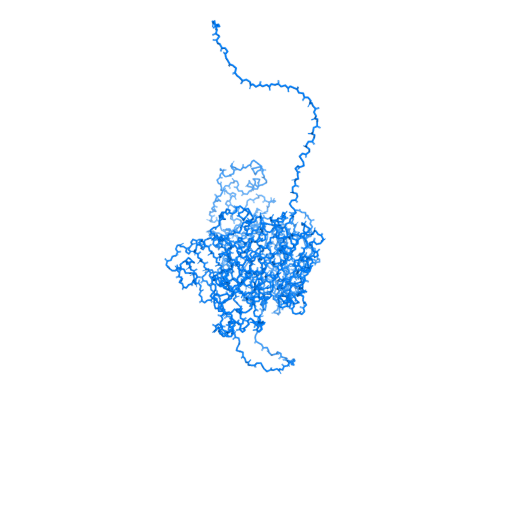 1.00 97.19 102 THR A CA 1
ATOM 785 C C . THR A 1 102 ? 4.373 -1.262 3.076 1.00 97.19 102 THR A C 1
ATOM 787 O O . THR A 1 102 ? 3.501 -2.076 3.371 1.00 97.19 102 THR A O 1
ATOM 790 N N . THR A 1 103 ? 5.341 -1.550 2.204 1.00 96.56 103 THR A N 1
ATOM 791 C CA . THR A 1 103 ? 5.428 -2.813 1.444 1.00 96.56 103 THR A CA 1
ATOM 792 C C . THR A 1 103 ? 6.289 -3.890 2.106 1.00 96.56 103 THR A C 1
ATOM 794 O O . THR A 1 103 ? 6.237 -5.048 1.716 1.00 96.56 103 THR A O 1
ATOM 797 N N . GLY A 1 104 ? 7.050 -3.556 3.146 1.00 96.00 104 GLY A N 1
ATOM 798 C CA . GLY A 1 104 ? 7.941 -4.478 3.854 1.00 96.00 104 GLY A CA 1
ATOM 799 C C . GLY A 1 104 ? 8.149 -4.075 5.313 1.00 96.00 104 GLY A C 1
ATOM 800 O O . GLY A 1 104 ? 7.598 -3.084 5.783 1.00 96.00 104 GLY A O 1
ATOM 801 N N . ASN A 1 105 ? 8.955 -4.839 6.050 1.00 95.31 105 ASN A N 1
ATOM 802 C CA . ASN A 1 105 ? 9.194 -4.589 7.477 1.00 95.31 105 ASN A CA 1
ATOM 803 C C . ASN A 1 105 ? 10.198 -3.456 7.719 1.00 95.31 105 ASN A C 1
ATOM 805 O O . ASN A 1 105 ? 10.022 -2.627 8.617 1.00 95.31 105 ASN A O 1
ATOM 809 N N . ASP A 1 106 ? 11.267 -3.422 6.927 1.00 95.25 106 ASP A N 1
ATOM 810 C CA . ASP A 1 106 ? 12.377 -2.495 7.111 1.00 95.25 106 ASP A CA 1
ATOM 811 C C . ASP A 1 106 ? 12.801 -1.874 5.781 1.00 95.25 106 ASP A C 1
ATOM 813 O O . ASP A 1 106 ? 12.720 -2.536 4.748 1.00 95.25 106 ASP A O 1
ATOM 817 N N . PRO A 1 107 ? 13.322 -0.638 5.779 1.00 95.44 107 PRO A N 1
ATOM 818 C CA . PRO A 1 107 ? 14.021 -0.124 4.611 1.00 95.44 107 PRO A CA 1
ATOM 819 C C . PRO A 1 107 ? 15.288 -0.954 4.364 1.00 95.44 107 PRO A C 1
ATOM 821 O O . PRO A 1 107 ? 16.137 -1.099 5.248 1.00 95.44 107 PRO A O 1
ATOM 824 N N . ALA A 1 108 ? 15.449 -1.477 3.150 1.00 94.19 108 ALA A N 1
ATOM 825 C CA . ALA A 1 108 ? 16.699 -2.096 2.731 1.00 94.19 108 ALA A CA 1
ATOM 826 C C . ALA A 1 108 ? 17.820 -1.043 2.649 1.00 94.19 108 ALA A C 1
ATOM 828 O O . ALA A 1 108 ? 17.568 0.128 2.372 1.00 94.19 108 ALA A O 1
ATOM 829 N N . GLY A 1 109 ? 19.080 -1.457 2.812 1.00 91.81 109 GLY A N 1
ATOM 830 C CA . GLY A 1 109 ? 20.258 -0.589 2.653 1.00 91.81 109 GLY A CA 1
ATOM 831 C C . GLY A 1 109 ? 20.586 -0.225 1.196 1.00 91.81 109 GLY A C 1
ATOM 832 O O . GLY A 1 109 ? 21.752 -0.271 0.805 1.00 91.81 109 GLY A O 1
ATOM 833 N N . THR A 1 110 ? 19.574 0.061 0.378 1.00 93.31 110 THR A N 1
ATOM 834 C CA . THR A 1 110 ? 19.699 0.398 -1.046 1.00 93.31 110 THR A CA 1
ATOM 835 C C . THR A 1 110 ? 20.126 1.854 -1.243 1.00 93.31 110 THR A C 1
ATOM 837 O O . THR A 1 110 ? 19.867 2.686 -0.371 1.00 93.31 110 THR A O 1
ATOM 840 N N . PRO A 1 111 ? 20.743 2.196 -2.392 1.00 93.56 111 PRO A N 1
ATOM 841 C CA . PRO A 1 111 ? 21.013 3.590 -2.741 1.00 93.56 111 PRO A CA 1
ATOM 842 C C . PRO A 1 111 ? 19.757 4.468 -2.688 1.00 93.56 111 PRO A C 1
ATOM 844 O O . PRO A 1 111 ? 19.827 5.565 -2.154 1.00 93.56 111 PRO A O 1
ATOM 847 N N . ALA A 1 112 ? 18.604 3.955 -3.138 1.00 94.00 112 ALA A N 1
ATOM 848 C CA . ALA A 1 112 ? 17.330 4.674 -3.089 1.00 94.00 112 ALA A CA 1
ATOM 849 C C . ALA A 1 112 ? 16.927 5.056 -1.654 1.00 94.00 112 ALA A C 1
ATOM 851 O O . ALA A 1 112 ? 16.727 6.228 -1.357 1.00 94.00 112 ALA A O 1
ATOM 852 N N . ASN A 1 113 ? 16.898 4.098 -0.722 1.00 95.25 113 ASN A N 1
ATOM 853 C CA . ASN A 1 113 ? 16.529 4.390 0.667 1.00 95.25 113 ASN A CA 1
ATOM 854 C C . ASN A 1 113 ? 17.556 5.257 1.397 1.00 95.25 113 ASN A C 1
ATOM 856 O O . ASN A 1 113 ? 17.171 6.045 2.260 1.00 95.25 113 ASN A O 1
ATOM 860 N N . LYS A 1 114 ? 18.849 5.115 1.074 1.00 95.56 114 LYS A N 1
ATOM 861 C CA . LYS A 1 114 ? 19.891 6.013 1.591 1.00 95.56 114 LYS A CA 1
ATOM 862 C C . LYS A 1 114 ? 19.664 7.434 1.096 1.00 95.56 114 LYS A C 1
ATOM 864 O O . LYS A 1 114 ? 19.631 8.338 1.916 1.00 95.56 114 LYS A O 1
ATOM 869 N N . ALA A 1 115 ? 19.397 7.603 -0.197 1.00 93.69 115 ALA A N 1
ATOM 870 C CA . ALA A 1 115 ? 19.083 8.899 -0.780 1.00 93.69 115 ALA A CA 1
ATOM 871 C C . ALA A 1 115 ? 17.826 9.517 -0.149 1.00 93.69 115 ALA A C 1
ATOM 873 O O . ALA A 1 115 ? 17.837 10.699 0.179 1.00 93.69 115 ALA A O 1
ATOM 874 N N . HIS A 1 116 ? 16.771 8.729 0.100 1.00 95.19 116 HIS A N 1
ATOM 875 C CA . HIS A 1 116 ? 15.581 9.204 0.819 1.00 95.19 116 HIS A CA 1
ATOM 876 C C . HIS A 1 116 ? 15.921 9.668 2.239 1.00 95.19 116 HIS A C 1
ATOM 878 O O . HIS A 1 116 ? 15.509 10.754 2.642 1.00 95.19 116 HIS A O 1
ATOM 884 N N . ALA A 1 117 ? 16.700 8.875 2.981 1.00 93.44 117 ALA A N 1
ATOM 885 C CA . ALA A 1 117 ? 17.119 9.199 4.343 1.00 93.44 117 ALA A CA 1
ATOM 886 C C . ALA A 1 117 ? 17.990 10.462 4.411 1.00 93.44 117 ALA A C 1
ATOM 888 O O . ALA A 1 117 ? 17.728 11.362 5.210 1.00 93.44 117 ALA A O 1
ATOM 889 N N . GLU A 1 118 ? 19.000 10.540 3.544 1.00 93.75 118 GLU A N 1
ATOM 890 C CA . GLU A 1 118 ? 19.900 11.686 3.410 1.00 93.75 118 GLU A CA 1
ATOM 891 C C . GLU A 1 118 ? 19.114 12.942 3.025 1.00 93.75 118 GLU A C 1
ATOM 893 O O . GLU A 1 118 ? 19.252 13.971 3.684 1.00 93.75 118 GLU A O 1
ATOM 898 N N . LYS A 1 119 ? 18.211 12.842 2.037 1.00 91.50 119 LYS A N 1
ATOM 899 C CA . LYS A 1 119 ? 17.349 13.950 1.600 1.00 91.50 119 LYS A CA 1
ATOM 900 C C . LYS A 1 119 ? 16.498 14.503 2.739 1.00 91.50 119 LYS A C 1
ATOM 902 O O . LYS A 1 119 ? 16.320 15.714 2.825 1.00 91.50 119 LYS A O 1
ATOM 907 N N . ALA A 1 120 ? 15.938 13.637 3.576 1.00 92.00 120 ALA A N 1
ATOM 908 C CA . ALA A 1 120 ? 15.035 14.062 4.636 1.00 92.00 120 ALA A CA 1
ATOM 909 C C . ALA A 1 120 ? 15.737 14.412 5.958 1.00 92.00 120 ALA A C 1
ATOM 911 O O . ALA A 1 120 ? 15.054 14.780 6.913 1.00 92.00 120 ALA A O 1
ATOM 912 N N . GLY A 1 121 ? 17.062 14.234 6.054 1.00 93.75 121 GLY A N 1
ATOM 913 C CA . GLY A 1 121 ? 17.805 14.390 7.310 1.00 93.75 121 GLY A CA 1
ATOM 914 C C . GLY A 1 121 ? 17.323 13.448 8.421 1.00 93.75 121 GLY A C 1
ATOM 915 O O . GLY A 1 121 ? 17.492 13.734 9.604 1.00 93.75 121 GLY A O 1
ATOM 916 N N . LYS A 1 122 ? 16.671 12.339 8.055 1.00 94.19 122 LYS A N 1
ATOM 917 C CA . LYS A 1 122 ? 16.030 11.393 8.973 1.00 94.19 122 LYS A CA 1
ATOM 918 C C . LYS A 1 122 ? 16.368 9.966 8.553 1.00 94.19 122 LYS A C 1
ATOM 920 O O . LYS A 1 122 ? 16.466 9.689 7.361 1.00 94.19 122 LYS A O 1
ATOM 925 N N . PRO A 1 123 ? 16.496 9.013 9.488 1.00 95.25 123 PRO A N 1
ATOM 926 C CA . PRO A 1 123 ? 16.697 7.613 9.128 1.00 95.25 123 PRO A CA 1
ATOM 927 C C . PRO A 1 123 ? 15.586 7.107 8.194 1.00 95.25 123 PRO A C 1
ATOM 929 O O . PRO A 1 123 ? 14.419 7.410 8.414 1.00 95.25 123 PRO A O 1
ATOM 932 N N . ALA A 1 124 ? 15.906 6.258 7.210 1.00 95.75 124 ALA A N 1
ATOM 933 C CA . ALA A 1 124 ? 14.905 5.704 6.280 1.00 95.75 124 ALA A CA 1
ATOM 934 C C . ALA A 1 124 ? 13.712 5.041 6.998 1.00 95.75 124 ALA A C 1
ATOM 936 O O . ALA A 1 124 ? 12.592 5.034 6.496 1.00 95.75 124 ALA A O 1
ATOM 937 N N . ARG A 1 125 ? 13.946 4.495 8.200 1.00 95.69 125 ARG A N 1
ATOM 938 C CA . ARG A 1 125 ? 12.886 3.918 9.031 1.00 95.69 125 ARG A CA 1
ATOM 939 C C . ARG A 1 125 ? 11.880 4.974 9.479 1.00 95.69 125 ARG A C 1
ATOM 941 O O . ARG A 1 125 ? 10.694 4.690 9.439 1.00 95.69 125 ARG A O 1
ATOM 948 N N . GLU A 1 126 ? 12.348 6.150 9.882 1.00 95.94 126 GLU A N 1
ATOM 949 C CA . GLU A 1 126 ? 11.487 7.264 10.286 1.00 95.94 126 GLU A CA 1
ATOM 950 C C . GLU A 1 126 ? 10.605 7.725 9.123 1.00 95.94 126 GLU A C 1
ATOM 952 O O . GLU A 1 126 ? 9.420 7.980 9.305 1.00 95.94 126 GLU A O 1
ATOM 957 N N . LEU A 1 127 ? 11.158 7.763 7.908 1.00 96.62 127 LEU A N 1
ATOM 958 C CA . LEU A 1 127 ? 10.396 8.107 6.706 1.00 96.62 127 LEU A CA 1
ATOM 959 C C . LEU A 1 127 ? 9.329 7.072 6.380 1.00 96.62 127 LEU A C 1
ATOM 961 O O . LEU A 1 127 ? 8.192 7.438 6.103 1.00 96.62 127 LEU A O 1
ATOM 965 N N . LEU A 1 128 ? 9.677 5.792 6.477 1.00 97.31 128 LEU A N 1
ATOM 966 C CA . LEU A 1 128 ? 8.717 4.711 6.309 1.00 97.31 128 LEU A CA 1
ATOM 967 C C . LEU A 1 128 ? 7.609 4.774 7.373 1.00 97.31 128 LEU A C 1
ATOM 969 O O . LEU A 1 128 ? 6.443 4.626 7.044 1.00 97.31 128 LEU A O 1
ATOM 973 N N . ILE A 1 129 ? 7.955 5.054 8.637 1.00 96.94 129 ILE A N 1
ATOM 974 C CA . ILE A 1 129 ? 6.959 5.264 9.700 1.00 96.94 129 ILE A CA 1
ATOM 975 C C . ILE A 1 129 ? 6.052 6.461 9.376 1.00 96.94 129 ILE A C 1
ATOM 977 O O . ILE A 1 129 ? 4.844 6.390 9.572 1.00 96.94 129 ILE A O 1
ATOM 981 N N . SER A 1 130 ? 6.601 7.549 8.828 1.00 96.25 130 SER A N 1
ATOM 982 C CA . SER A 1 130 ? 5.827 8.756 8.501 1.00 96.25 130 SER A CA 1
ATOM 983 C C . SER A 1 130 ? 4.740 8.563 7.440 1.00 96.25 130 SER A C 1
ATOM 985 O O . SER A 1 130 ? 3.914 9.453 7.235 1.00 96.25 130 SER A O 1
ATOM 987 N N . HIS A 1 131 ? 4.686 7.416 6.758 1.00 96.31 131 HIS A N 1
ATOM 988 C CA . HIS A 1 131 ? 3.585 7.115 5.842 1.00 96.31 131 HIS A CA 1
ATOM 989 C C . HIS A 1 131 ? 2.227 7.052 6.556 1.00 96.31 131 HIS A C 1
ATOM 991 O O . HIS A 1 131 ? 1.222 7.442 5.955 1.00 96.31 131 HIS A O 1
ATOM 997 N N . ILE A 1 132 ? 2.190 6.692 7.847 1.00 96.19 132 ILE A N 1
ATOM 998 C CA . ILE A 1 132 ? 0.961 6.754 8.659 1.00 96.19 132 ILE A CA 1
ATOM 999 C C . ILE A 1 132 ? 0.461 8.184 8.887 1.00 96.19 132 ILE A C 1
ATOM 1001 O O . ILE A 1 132 ? -0.736 8.417 9.035 1.00 96.19 132 ILE A O 1
ATOM 1005 N N . ASP A 1 133 ? 1.353 9.176 8.846 1.00 94.75 133 ASP A N 1
ATOM 1006 C CA . ASP A 1 133 ? 0.966 10.580 8.999 1.00 94.75 133 ASP A CA 1
ATOM 1007 C C . ASP A 1 133 ? 0.238 11.095 7.748 1.00 94.75 133 ASP A C 1
ATOM 1009 O O . ASP A 1 133 ? -0.596 11.991 7.838 1.00 94.75 133 ASP A O 1
ATOM 1013 N N . LYS A 1 134 ? 0.544 10.517 6.577 1.00 91.94 134 LYS A N 1
ATOM 1014 C CA . LYS A 1 134 ? -0.058 10.889 5.286 1.00 91.94 134 LYS A CA 1
ATOM 1015 C C . LYS A 1 134 ? -1.380 10.174 5.027 1.00 91.94 134 LYS A C 1
ATOM 1017 O O . LYS A 1 134 ? -2.263 10.748 4.402 1.00 91.94 134 LYS A O 1
ATOM 1022 N N . THR A 1 135 ? -1.472 8.914 5.441 1.00 92.25 135 THR A N 1
ATOM 1023 C CA . THR A 1 135 ? -2.652 8.066 5.218 1.00 92.25 135 THR A CA 1
ATOM 1024 C C . THR A 1 135 ? -3.718 8.262 6.288 1.00 92.25 135 THR A C 1
ATOM 1026 O O . THR A 1 135 ? -4.890 8.061 6.001 1.00 92.25 135 THR A O 1
ATOM 1029 N N . GLY A 1 136 ? -3.336 8.700 7.491 1.00 94.31 136 GLY A N 1
ATOM 1030 C CA . GLY A 1 136 ? -4.221 8.664 8.649 1.00 94.31 136 GLY A CA 1
ATOM 1031 C C . GLY A 1 136 ? -4.299 7.257 9.240 1.00 94.31 136 GLY A C 1
ATOM 1032 O O . GLY A 1 136 ? -3.568 6.351 8.843 1.00 94.31 136 GLY A O 1
ATOM 1033 N N . SER A 1 137 ? -5.145 7.085 10.248 1.00 97.56 137 SER A N 1
ATOM 1034 C CA . SER A 1 137 ? -5.304 5.806 10.937 1.00 97.56 137 SER A CA 1
ATOM 1035 C C . SER A 1 137 ? -6.633 5.749 11.679 1.00 97.56 137 SER A C 1
ATOM 1037 O O . SER A 1 137 ? -7.141 6.774 12.139 1.00 97.56 137 SER A O 1
ATOM 1039 N N . LEU A 1 138 ? -7.156 4.536 11.854 1.00 98.38 138 LEU A N 1
ATOM 1040 C CA . LEU A 1 138 ? -8.438 4.281 12.509 1.00 98.38 138 LEU A CA 1
ATOM 1041 C C . LEU A 1 138 ? -8.606 4.977 13.878 1.00 98.38 138 LEU A C 1
ATOM 1043 O O . LEU A 1 138 ? -9.638 5.621 14.062 1.00 98.38 138 LEU A O 1
ATOM 1047 N N . PRO A 1 139 ? -7.624 4.966 14.808 1.00 98.31 139 PRO A N 1
ATOM 1048 C CA . PRO A 1 139 ? -7.755 5.677 16.081 1.00 98.31 139 PRO A CA 1
ATOM 1049 C C . PRO A 1 139 ? -7.986 7.182 15.918 1.00 98.31 139 PRO A C 1
ATOM 1051 O O . PRO A 1 139 ? -8.781 7.758 16.653 1.00 98.31 139 PRO A O 1
ATOM 1054 N N . LYS A 1 140 ? -7.336 7.820 14.930 1.00 97.12 140 LYS A N 1
ATOM 1055 C CA . LYS A 1 140 ? -7.489 9.263 14.677 1.00 97.12 140 LYS A CA 1
ATOM 1056 C C . LYS A 1 140 ? -8.904 9.593 14.219 1.00 97.12 140 LYS A C 1
ATOM 1058 O O . LYS A 1 140 ? -9.481 10.560 14.696 1.00 97.12 140 LYS A O 1
ATOM 1063 N N . TRP A 1 141 ? -9.464 8.775 13.331 1.00 97.44 141 TRP A N 1
ATOM 1064 C CA . TRP A 1 141 ? -10.816 8.982 12.811 1.00 97.44 141 TRP A CA 1
ATOM 1065 C C . TRP A 1 141 ? -11.890 8.690 13.862 1.00 97.44 141 TRP A C 1
ATOM 1067 O O . TRP A 1 141 ? -12.879 9.410 13.951 1.00 97.44 141 TRP A O 1
ATOM 1077 N N . LEU A 1 142 ? -11.682 7.681 14.712 1.00 97.81 142 LEU A N 1
ATOM 1078 C CA . LEU A 1 142 ? -12.589 7.396 15.827 1.00 97.81 142 LEU A CA 1
ATOM 1079 C C . LEU A 1 142 ? -12.543 8.485 16.910 1.00 97.81 142 LEU A C 1
ATOM 1081 O O . LEU A 1 142 ? -13.574 8.794 17.510 1.00 97.81 142 LEU A O 1
ATOM 1085 N N . ALA A 1 143 ? -11.388 9.117 17.138 1.00 96.12 143 ALA A N 1
ATOM 1086 C CA . ALA A 1 143 ? -11.262 10.208 18.104 1.00 96.12 143 ALA A CA 1
ATOM 1087 C C . ALA A 1 143 ? -12.189 11.399 17.783 1.00 96.12 143 ALA A C 1
ATOM 1089 O O . ALA A 1 143 ? -12.694 12.044 18.701 1.00 96.12 143 ALA A O 1
ATOM 1090 N N . GLU A 1 144 ? -12.504 11.648 16.506 1.00 93.38 144 GLU A N 1
ATOM 1091 C CA . GLU A 1 144 ? -13.479 12.672 16.086 1.00 93.38 144 GLU A CA 1
ATOM 1092 C C . GLU A 1 144 ? -14.912 12.373 16.567 1.00 93.38 144 GLU A C 1
ATOM 1094 O O . GLU A 1 144 ? -15.741 13.278 16.671 1.00 93.38 144 GLU A O 1
ATOM 1099 N N . LYS A 1 145 ? -15.201 11.110 16.906 1.00 94.62 145 LYS A N 1
ATOM 1100 C CA . LYS A 1 145 ? -16.452 10.652 17.529 1.00 94.62 145 LYS A CA 1
ATOM 1101 C C . LYS A 1 145 ? -16.349 10.480 19.041 1.00 94.62 145 LYS A C 1
ATOM 1103 O O . LYS A 1 145 ? -17.226 9.886 19.656 1.00 94.62 145 LYS A O 1
ATOM 1108 N N . GLY A 1 146 ? -15.299 11.029 19.649 1.00 95.25 146 GLY A N 1
ATOM 1109 C CA . GLY A 1 146 ? -15.106 11.009 21.094 1.00 95.25 146 GLY A CA 1
ATOM 1110 C C . GLY A 1 146 ? -14.572 9.687 21.639 1.00 95.25 146 GLY A C 1
ATOM 1111 O O . GLY A 1 146 ? -14.611 9.499 22.856 1.00 95.25 146 GLY A O 1
ATOM 1112 N N . TYR A 1 147 ? -14.064 8.799 20.776 1.00 98.25 147 TYR A N 1
ATOM 1113 C CA . TYR A 1 147 ? -13.428 7.566 21.227 1.00 98.25 147 TYR A CA 1
ATOM 1114 C C . TYR A 1 147 ? -12.130 7.851 21.979 1.00 98.25 147 TYR A C 1
ATOM 1116 O O . TYR A 1 147 ? -11.302 8.659 21.552 1.00 98.25 147 TYR A O 1
ATOM 1124 N N . VAL A 1 148 ? -11.918 7.102 23.056 1.00 98.56 148 VAL A N 1
ATOM 1125 C CA . VAL A 1 148 ? -10.586 6.861 23.620 1.00 98.56 148 VAL A CA 1
ATOM 1126 C C . VAL A 1 148 ? -10.029 5.556 23.056 1.00 98.56 148 VAL A C 1
ATOM 1128 O O . VAL A 1 148 ? -10.774 4.704 22.584 1.00 98.56 148 VAL A O 1
ATOM 1131 N N . SER A 1 149 ? -8.717 5.356 23.051 1.00 98.75 149 SER A N 1
ATOM 1132 C CA . SER A 1 149 ? -8.145 4.155 22.438 1.00 98.75 149 SER A CA 1
ATOM 1133 C C . SER A 1 149 ? -6.843 3.686 23.075 1.00 98.75 149 SER A C 1
ATOM 1135 O O . SER A 1 149 ? -5.976 4.508 23.375 1.00 98.75 149 SER A O 1
ATOM 1137 N N . HIS A 1 150 ? -6.662 2.370 23.156 1.00 98.75 150 HIS A N 1
ATOM 1138 C CA . HIS A 1 150 ? -5.492 1.734 23.747 1.00 98.75 150 HIS A CA 1
ATOM 1139 C C . HIS A 1 150 ? -4.729 0.859 22.750 1.00 98.75 150 HIS A C 1
ATOM 1141 O O . HIS A 1 150 ? -5.306 -0.025 22.114 1.00 98.75 150 HIS A O 1
ATOM 1147 N N . GLN A 1 151 ? -3.410 1.052 22.671 1.00 98.50 151 GLN A N 1
ATOM 1148 C CA . GLN A 1 151 ? -2.498 0.171 21.938 1.00 98.50 151 GLN A CA 1
ATOM 1149 C C . GLN A 1 151 ? -1.731 -0.758 22.882 1.00 98.50 151 GLN A C 1
ATOM 1151 O O . GLN A 1 151 ? -0.916 -0.308 23.688 1.00 98.50 151 GLN A O 1
ATOM 1156 N N . SER A 1 152 ? -1.884 -2.067 22.688 1.00 97.00 152 SER A N 1
ATOM 1157 C CA . SER A 1 152 ? -1.068 -3.088 23.349 1.00 97.00 152 SER A CA 1
ATOM 1158 C C . SER A 1 152 ? -0.491 -4.083 22.343 1.00 97.00 152 SER A C 1
ATOM 1160 O O . SER A 1 152 ? -1.079 -4.354 21.293 1.00 97.00 152 SER A O 1
ATOM 1162 N N . GLY A 1 153 ? 0.688 -4.628 22.646 1.00 96.44 153 GLY A N 1
ATOM 1163 C CA . GLY A 1 153 ? 1.324 -5.607 21.770 1.00 96.44 153 GLY A CA 1
ATOM 1164 C C . GLY A 1 153 ? 2.166 -5.003 20.647 1.00 96.44 153 GLY A C 1
ATOM 1165 O O . GLY A 1 153 ? 2.745 -3.922 20.783 1.00 96.44 153 GLY A O 1
ATOM 1166 N N . LYS A 1 154 ? 2.272 -5.747 19.548 1.00 96.25 154 LYS A N 1
ATOM 1167 C CA . LYS A 1 154 ? 3.051 -5.445 18.348 1.00 96.25 154 LYS A CA 1
ATOM 1168 C C . LYS A 1 154 ? 2.543 -4.179 17.660 1.00 96.25 154 LYS A C 1
ATOM 1170 O O . LYS A 1 154 ? 1.356 -4.044 17.360 1.00 96.25 154 LYS A O 1
ATOM 1175 N N . TRP A 1 155 ? 3.475 -3.275 17.369 1.00 96.44 155 TRP A N 1
ATOM 1176 C CA . TRP A 1 155 ? 3.221 -2.011 16.678 1.00 96.44 155 TRP A CA 1
ATOM 1177 C C . TRP A 1 155 ? 4.495 -1.506 15.991 1.00 96.44 155 TRP A C 1
ATOM 1179 O O . TRP A 1 155 ? 5.566 -1.502 16.592 1.00 96.44 155 TRP A O 1
ATOM 1189 N N . TRP A 1 156 ? 4.407 -1.107 14.722 1.00 96.62 156 TRP A N 1
ATOM 1190 C CA . TRP A 1 156 ? 5.588 -0.783 13.902 1.00 96.62 156 TRP A CA 1
ATOM 1191 C C . TRP A 1 156 ? 5.733 0.697 13.558 1.00 96.62 156 TRP A C 1
ATOM 1193 O O . TRP A 1 156 ? 6.822 1.125 13.171 1.00 96.62 156 TRP A O 1
ATOM 1203 N N . GLU A 1 157 ? 4.669 1.481 13.708 1.00 96.50 157 GLU A N 1
ATOM 1204 C CA . GLU A 1 157 ? 4.603 2.840 13.173 1.00 96.50 157 GLU A CA 1
ATOM 1205 C C . GLU A 1 157 ? 4.998 3.895 14.217 1.00 96.50 157 GLU A C 1
ATOM 1207 O O . GLU A 1 157 ? 4.339 4.917 14.399 1.00 96.50 157 GLU A O 1
ATOM 1212 N N . GLY A 1 158 ? 6.125 3.654 14.895 1.00 95.12 158 GLY A N 1
ATOM 1213 C CA . GLY A 1 158 ? 6.670 4.553 15.915 1.00 95.12 158 GLY A CA 1
ATOM 1214 C C . GLY A 1 158 ? 5.940 4.425 17.248 1.00 95.12 158 GLY A C 1
ATOM 1215 O O . GLY A 1 158 ? 5.579 3.319 17.646 1.00 95.12 158 GLY A O 1
ATOM 1216 N N . SER A 1 159 ? 5.771 5.533 17.969 1.00 96.06 159 SER A N 1
ATOM 1217 C CA . SER A 1 159 ? 5.024 5.530 19.228 1.00 96.06 159 SER A CA 1
ATOM 1218 C C . SER A 1 159 ? 3.533 5.275 18.995 1.00 96.06 159 SER A C 1
ATOM 1220 O O . SER A 1 159 ? 3.005 5.556 17.913 1.00 96.06 159 SER A O 1
ATOM 1222 N N . TYR A 1 160 ? 2.825 4.781 20.014 1.00 97.06 160 TYR A N 1
ATOM 1223 C CA . TYR A 1 160 ? 1.370 4.625 19.925 1.00 97.06 160 TYR A CA 1
ATOM 1224 C C . TYR A 1 160 ? 0.671 5.964 19.619 1.00 97.06 160 TYR A C 1
ATOM 1226 O O . TYR A 1 160 ? -0.269 6.003 18.826 1.00 97.06 160 TYR A O 1
ATOM 1234 N N . GLN A 1 161 ? 1.170 7.087 20.147 1.00 96.50 161 GLN A N 1
ATOM 1235 C CA . GLN A 1 161 ? 0.574 8.405 19.899 1.00 96.50 161 GLN A CA 1
ATOM 1236 C C . GLN A 1 161 ? 0.618 8.784 18.417 1.00 96.50 161 GLN A C 1
ATOM 1238 O O . GLN A 1 161 ? -0.319 9.397 17.911 1.00 96.50 161 GLN A O 1
ATOM 1243 N N . ARG A 1 162 ? 1.665 8.386 17.679 1.00 95.69 162 ARG A N 1
ATOM 1244 C CA . ARG A 1 162 ? 1.744 8.650 16.233 1.00 95.69 162 ARG A CA 1
ATOM 1245 C C . ARG A 1 162 ? 0.651 7.919 15.453 1.00 95.69 162 ARG A C 1
ATOM 1247 O O . ARG A 1 162 ? 0.094 8.474 14.503 1.00 95.69 162 ARG A O 1
ATOM 1254 N N . GLY A 1 163 ? 0.299 6.715 15.908 1.00 95.69 163 GLY A N 1
ATOM 1255 C CA . GLY A 1 163 ? -0.853 5.947 15.431 1.00 95.69 163 GLY A CA 1
ATOM 1256 C C . GLY A 1 163 ? -2.210 6.559 15.786 1.00 95.69 163 GLY A C 1
ATOM 1257 O O . GLY A 1 163 ? -3.226 6.085 15.288 1.00 95.69 163 GLY A O 1
ATOM 1258 N N . GLY A 1 164 ? -2.235 7.623 16.594 1.00 97.31 164 GLY A N 1
ATOM 1259 C CA . GLY A 1 164 ? -3.449 8.290 17.060 1.00 97.31 164 GLY A CA 1
ATOM 1260 C C . GLY A 1 164 ? -4.052 7.686 18.319 1.00 97.31 164 GLY A C 1
ATOM 1261 O O . GLY A 1 164 ? -5.170 8.047 18.664 1.00 97.31 164 GLY A O 1
ATOM 1262 N N . PHE A 1 165 ? -3.353 6.767 18.988 1.00 98.62 165 PHE A N 1
ATOM 1263 C CA . PHE A 1 165 ? -3.883 6.154 20.197 1.00 98.62 165 PHE A CA 1
ATOM 1264 C C . PHE A 1 165 ? -3.797 7.118 21.391 1.00 98.62 165 PHE A C 1
ATOM 1266 O O . PHE A 1 165 ? -2.746 7.724 21.613 1.00 98.62 165 PHE A O 1
ATOM 1273 N N . THR A 1 166 ? -4.870 7.241 22.179 1.00 98.31 166 THR A N 1
ATOM 1274 C CA . THR A 1 166 ? -4.878 8.062 23.405 1.00 98.31 166 THR A CA 1
ATOM 1275 C C . THR A 1 166 ? -3.963 7.506 24.494 1.00 98.31 166 THR A C 1
ATOM 1277 O O . THR A 1 166 ? -3.298 8.273 25.184 1.00 98.31 166 THR A O 1
ATOM 1280 N N . GLU A 1 167 ? -3.890 6.182 24.633 1.00 97.81 167 GLU A N 1
ATOM 1281 C CA . GLU A 1 167 ? -2.937 5.497 25.504 1.00 97.81 167 GLU A CA 1
ATOM 1282 C C . GLU A 1 167 ? -2.346 4.256 24.825 1.00 97.81 167 GLU A C 1
ATOM 1284 O O . GLU A 1 167 ? -2.871 3.732 23.842 1.00 97.81 167 GLU A O 1
ATOM 1289 N N . GLY A 1 168 ? -1.215 3.774 25.329 1.00 97.06 168 GLY A N 1
ATOM 1290 C CA . GLY A 1 168 ? -0.608 2.571 24.790 1.00 97.06 168 GLY A CA 1
ATOM 1291 C C . GLY A 1 168 ? 0.722 2.220 25.427 1.00 97.06 168 GLY A C 1
ATOM 1292 O O . GLY A 1 168 ? 1.279 2.961 26.237 1.00 97.06 168 GLY A O 1
ATOM 1293 N N . MET A 1 169 ? 1.228 1.050 25.053 1.00 96.44 169 MET A N 1
ATOM 1294 C CA . MET A 1 169 ? 2.445 0.482 25.630 1.00 96.44 169 MET A CA 1
ATOM 1295 C C . MET A 1 169 ? 3.692 0.784 24.801 1.00 96.44 169 MET A C 1
ATOM 1297 O O . MET A 1 169 ? 4.790 0.780 25.352 1.00 96.44 169 MET A O 1
ATOM 1301 N N . THR A 1 170 ? 3.544 1.005 23.490 1.00 96.06 170 THR A N 1
ATOM 1302 C CA . THR A 1 170 ? 4.692 1.134 22.584 1.00 96.06 170 THR A CA 1
ATOM 1303 C C . THR A 1 170 ? 5.252 2.550 22.569 1.00 96.06 170 THR A C 1
ATOM 1305 O O . THR A 1 170 ? 4.642 3.457 21.999 1.00 96.06 170 THR A O 1
ATOM 1308 N N . ALA A 1 171 ? 6.453 2.737 23.117 1.00 93.81 171 ALA A N 1
ATOM 1309 C CA . ALA A 1 171 ? 7.199 3.984 22.948 1.00 93.81 171 ALA A CA 1
ATOM 1310 C C . ALA A 1 171 ? 7.738 4.116 21.512 1.00 93.81 171 ALA A C 1
ATOM 1312 O O . ALA A 1 171 ? 7.768 5.212 20.958 1.00 93.81 171 ALA A O 1
ATOM 1313 N N . GLY A 1 172 ? 8.124 2.993 20.898 1.00 93.00 172 GLY A N 1
ATOM 1314 C CA . GLY A 1 172 ? 8.436 2.871 19.476 1.00 93.00 172 GLY A CA 1
ATOM 1315 C C . GLY A 1 172 ? 9.719 3.579 19.043 1.00 93.00 172 GLY A C 1
ATOM 1316 O O . GLY A 1 172 ? 10.408 4.221 19.834 1.00 93.00 172 GLY A O 1
ATOM 1317 N N . PHE A 1 173 ? 10.080 3.439 17.767 1.00 92.75 173 PHE A N 1
ATOM 1318 C CA . PHE A 1 173 ? 11.236 4.128 17.187 1.00 92.75 173 PHE A CA 1
ATOM 1319 C C . PHE A 1 173 ? 11.138 5.655 17.418 1.00 92.75 173 PHE A C 1
ATOM 1321 O O . PHE A 1 173 ? 10.057 6.208 17.212 1.00 92.75 173 PHE A O 1
ATOM 1328 N N . PRO A 1 174 ? 12.232 6.346 17.810 1.00 90.56 174 PRO A N 1
ATOM 1329 C CA . PRO A 1 174 ? 13.627 5.885 17.834 1.00 90.56 174 PRO A CA 1
ATOM 1330 C C . PRO A 1 174 ? 14.083 5.179 19.120 1.00 90.56 174 PRO A C 1
ATOM 1332 O O . PRO A 1 174 ? 15.268 4.864 19.240 1.00 90.56 174 PRO A O 1
ATOM 1335 N N . ASN A 1 175 ? 13.188 4.901 20.071 1.00 89.88 175 ASN A N 1
ATOM 1336 C CA . ASN A 1 175 ? 13.571 4.309 21.350 1.00 89.88 175 ASN A CA 1
ATOM 1337 C C . ASN A 1 175 ? 14.189 2.906 21.184 1.00 89.88 175 ASN A C 1
ATOM 1339 O O . ASN A 1 175 ? 13.792 2.142 20.290 1.00 89.88 175 ASN A O 1
ATOM 1343 N N . PRO A 1 176 ? 15.153 2.520 22.046 1.00 81.38 176 PRO A N 1
ATOM 1344 C CA . PRO A 1 176 ? 15.744 1.189 22.016 1.00 81.38 176 PRO A CA 1
ATOM 1345 C C . PRO A 1 176 ? 14.678 0.095 22.078 1.00 81.38 176 PRO A C 1
ATOM 1347 O O . PRO A 1 176 ? 13.747 0.168 22.872 1.00 81.38 176 PRO A O 1
ATOM 1350 N N . ARG A 1 177 ? 14.850 -0.952 21.264 1.00 81.31 177 ARG A N 1
ATOM 1351 C CA . ARG A 1 177 ? 13.896 -2.064 21.084 1.00 81.31 177 ARG A CA 1
ATOM 1352 C C . ARG A 1 177 ? 12.558 -1.693 20.428 1.00 81.31 177 ARG A C 1
ATOM 1354 O O . ARG A 1 177 ? 11.883 -2.617 20.008 1.00 81.31 177 ARG A O 1
ATOM 1361 N N . GLY A 1 178 ? 12.246 -0.420 20.174 1.00 86.94 178 GLY A N 1
ATOM 1362 C CA . GLY A 1 178 ? 10.993 0.039 19.554 1.00 86.94 178 GLY A CA 1
ATOM 1363 C C . GLY A 1 178 ? 10.833 -0.239 18.048 1.00 86.94 178 GLY A C 1
ATOM 1364 O O . GLY A 1 178 ? 10.219 0.554 17.341 1.00 86.94 178 GLY A O 1
ATOM 1365 N N . ARG A 1 179 ? 11.409 -1.326 17.509 1.00 91.38 179 ARG A N 1
ATOM 1366 C CA . ARG A 1 179 ? 11.326 -1.660 16.068 1.00 91.38 179 ARG A CA 1
ATOM 1367 C C . ARG A 1 179 ? 9.929 -2.126 15.653 1.00 91.38 179 ARG A C 1
ATOM 1369 O O . ARG A 1 179 ? 9.503 -1.807 14.551 1.00 91.38 179 ARG A O 1
ATOM 1376 N N . HIS A 1 180 ? 9.290 -2.936 16.489 1.00 90.50 180 HIS A N 1
ATOM 1377 C CA . HIS A 1 180 ? 8.010 -3.600 16.212 1.00 90.50 180 HIS A CA 1
ATOM 1378 C C . HIS A 1 180 ? 7.150 -3.724 17.476 1.00 90.50 180 HIS A C 1
ATOM 1380 O O . HIS A 1 180 ? 6.353 -4.649 17.607 1.00 90.50 180 HIS A O 1
ATOM 1386 N N . GLY A 1 181 ? 7.371 -2.813 18.423 1.00 88.44 181 GLY A N 1
ATOM 1387 C CA . GLY A 1 181 ? 6.893 -2.856 19.799 1.00 88.44 181 GLY A CA 1
ATOM 1388 C C . GLY A 1 181 ? 8.068 -2.886 20.774 1.00 88.44 181 GLY A C 1
ATOM 1389 O O . GLY A 1 181 ? 9.187 -3.218 20.389 1.00 88.44 181 GLY A O 1
ATOM 1390 N N . ASP A 1 182 ? 7.821 -2.538 22.032 1.00 92.12 182 ASP A N 1
ATOM 1391 C CA . ASP A 1 182 ? 8.801 -2.601 23.122 1.00 92.12 182 ASP A CA 1
ATOM 1392 C C . ASP A 1 182 ? 8.185 -3.239 24.381 1.00 92.12 182 ASP A C 1
ATOM 1394 O O . ASP A 1 182 ? 8.095 -4.466 24.446 1.00 92.12 182 ASP A O 1
ATOM 1398 N N . ALA A 1 183 ? 7.721 -2.455 25.356 1.00 91.50 183 ALA A N 1
ATOM 1399 C CA . ALA A 1 183 ? 6.993 -2.945 26.524 1.00 91.50 183 ALA A CA 1
ATOM 1400 C C . ALA A 1 183 ? 5.721 -3.697 26.108 1.00 91.50 183 ALA A C 1
ATOM 1402 O O . ALA A 1 183 ? 5.383 -4.719 26.707 1.00 91.50 183 ALA A O 1
ATOM 1403 N N . GLY A 1 184 ? 5.081 -3.252 25.021 1.00 91.00 184 GLY A N 1
ATOM 1404 C CA . GLY A 1 184 ? 3.910 -3.904 24.436 1.00 91.00 184 GLY A CA 1
ATOM 1405 C C . GLY A 1 184 ? 4.117 -5.387 24.124 1.00 91.00 184 GLY A C 1
ATOM 1406 O O . GLY A 1 184 ? 3.194 -6.169 24.304 1.00 91.00 184 GLY A O 1
ATOM 1407 N N . LEU A 1 185 ? 5.329 -5.821 23.755 1.00 92.81 185 LEU A N 1
ATOM 1408 C CA . LEU A 1 185 ? 5.603 -7.221 23.387 1.00 92.81 185 LEU A CA 1
ATOM 1409 C C . LEU A 1 185 ? 5.483 -8.212 24.558 1.00 92.81 185 LEU A C 1
ATOM 1411 O O . LEU A 1 185 ? 5.539 -9.420 24.337 1.00 92.81 185 LEU A O 1
ATOM 1415 N N . GLN A 1 186 ? 5.350 -7.717 25.792 1.00 93.81 186 GLN A N 1
ATOM 1416 C CA . GLN A 1 186 ? 5.121 -8.540 26.982 1.00 93.81 186 GLN A CA 1
ATOM 1417 C C . GLN A 1 186 ? 3.632 -8.810 27.250 1.00 93.81 186 GLN A C 1
ATOM 1419 O O . GLN A 1 186 ? 3.323 -9.682 28.065 1.00 93.81 186 GLN A O 1
ATOM 1424 N N . ILE A 1 187 ? 2.712 -8.085 26.594 1.00 96.31 187 ILE A N 1
ATOM 1425 C CA . ILE A 1 187 ? 1.270 -8.279 26.794 1.00 96.31 187 ILE A CA 1
ATOM 1426 C C . ILE A 1 187 ? 0.862 -9.708 26.411 1.00 96.31 187 ILE A C 1
ATOM 1428 O O . ILE A 1 187 ? 1.417 -10.304 25.484 1.00 96.31 187 ILE A O 1
ATOM 1432 N N . GLY A 1 188 ? -0.073 -10.283 27.162 1.00 95.56 188 GLY A N 1
ATOM 1433 C CA . GLY A 1 188 ? -0.486 -11.681 27.044 1.00 95.56 188 GLY A CA 1
ATOM 1434 C C . GLY A 1 188 ? 0.467 -12.636 27.768 1.00 95.56 188 GLY A C 1
ATOM 1435 O O . GLY A 1 188 ? 0.024 -13.442 28.578 1.00 95.56 188 GLY A O 1
ATOM 1436 N N . ARG A 1 189 ? 1.787 -12.478 27.597 1.00 95.12 189 ARG A N 1
ATOM 1437 C CA . ARG A 1 189 ? 2.789 -13.298 28.308 1.00 95.12 189 ARG A CA 1
ATOM 1438 C C . ARG A 1 189 ? 2.859 -12.984 29.801 1.00 95.12 189 ARG A C 1
ATOM 1440 O O . ARG A 1 189 ? 3.019 -13.886 30.615 1.00 95.12 189 ARG A O 1
ATOM 1447 N N . HIS A 1 190 ? 2.743 -11.708 30.159 1.00 94.88 190 HIS A N 1
ATOM 1448 C CA . HIS A 1 190 ? 2.721 -11.233 31.548 1.00 94.88 190 HIS A CA 1
ATOM 1449 C C . HIS A 1 190 ? 1.316 -10.767 31.969 1.00 94.88 190 HIS A C 1
ATOM 1451 O O . HIS A 1 190 ? 1.171 -9.878 32.806 1.00 94.88 190 HIS A O 1
ATOM 1457 N N . GLY A 1 191 ? 0.278 -11.358 31.369 1.00 95.00 191 GLY A N 1
ATOM 1458 C CA . GLY A 1 191 ? -1.119 -10.984 31.581 1.00 95.00 191 GLY A CA 1
ATOM 1459 C C . GLY A 1 191 ? -1.591 -9.839 30.683 1.00 95.00 191 GLY A C 1
ATOM 1460 O O . GLY A 1 191 ? -0.862 -9.362 29.808 1.00 95.00 191 GLY A O 1
ATOM 1461 N N . ILE A 1 192 ? -2.844 -9.421 30.888 1.00 97.38 192 ILE A N 1
ATOM 1462 C CA . ILE A 1 192 ? -3.530 -8.423 30.049 1.00 97.38 192 ILE A CA 1
ATOM 1463 C C . ILE A 1 192 ? -4.028 -7.195 30.823 1.00 97.38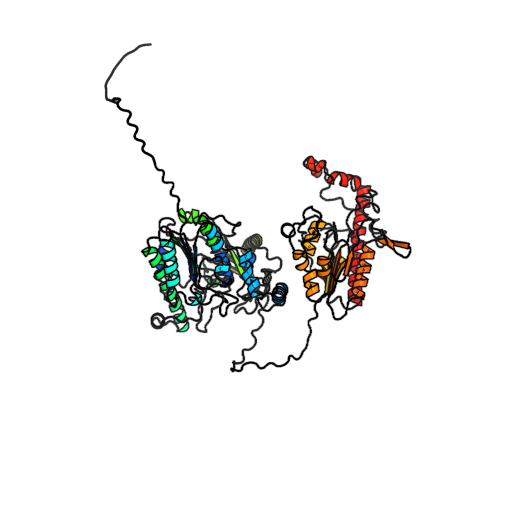 192 ILE A C 1
ATOM 1465 O O . ILE A 1 192 ? -4.760 -6.380 30.271 1.00 97.38 192 ILE A O 1
ATOM 1469 N N . LYS A 1 193 ? -3.599 -7.037 32.083 1.00 97.31 193 LYS A N 1
ATOM 1470 C CA . LYS A 1 193 ? -4.084 -5.995 33.002 1.00 97.31 193 LYS A CA 1
ATOM 1471 C C . LYS A 1 193 ? -4.109 -4.573 32.407 1.00 97.31 193 LYS A C 1
ATOM 1473 O O . LYS A 1 193 ? -5.109 -3.893 32.600 1.00 97.31 193 LYS A O 1
ATOM 1478 N N . PRO A 1 194 ? -3.091 -4.108 31.649 1.00 98.00 194 PRO A N 1
ATOM 1479 C CA . PRO A 1 194 ? -3.153 -2.782 31.026 1.00 98.00 194 PRO A CA 1
ATOM 1480 C C . PRO A 1 194 ? -4.380 -2.568 30.127 1.00 98.00 194 PRO A C 1
ATOM 1482 O O . PRO A 1 194 ? -4.904 -1.461 30.073 1.00 98.00 194 PRO A O 1
ATOM 1485 N N . VAL A 1 195 ? -4.848 -3.626 29.456 1.00 98.50 195 VAL A N 1
ATOM 1486 C CA . VAL A 1 195 ? -6.013 -3.592 28.564 1.00 98.50 195 VAL A CA 1
ATOM 1487 C C . VAL A 1 195 ? -7.311 -3.615 29.367 1.00 98.50 195 VAL A C 1
ATOM 1489 O O . VAL A 1 195 ? -8.194 -2.806 29.106 1.00 98.50 195 VAL A O 1
ATOM 1492 N N . THR A 1 196 ? -7.428 -4.495 30.365 1.00 98.56 196 THR A N 1
ATOM 1493 C CA . THR A 1 196 ? -8.637 -4.570 31.205 1.00 98.56 196 THR A CA 1
ATOM 1494 C C . THR A 1 196 ? -8.813 -3.301 32.036 1.00 98.56 196 THR A C 1
ATOM 1496 O O . THR A 1 196 ? -9.900 -2.741 32.059 1.00 98.56 196 THR A O 1
ATOM 1499 N N . ASP A 1 197 ? -7.728 -2.760 32.605 1.00 98.56 197 ASP A N 1
ATOM 1500 C CA . ASP A 1 197 ? -7.769 -1.492 33.341 1.00 98.56 197 ASP A CA 1
ATOM 1501 C C . ASP A 1 197 ? -8.222 -0.328 32.444 1.00 98.56 197 ASP A C 1
ATOM 1503 O O . ASP A 1 197 ? -8.887 0.595 32.912 1.00 98.56 197 ASP A O 1
ATOM 1507 N N . PHE A 1 198 ? -7.820 -0.320 31.168 1.00 98.75 198 PHE A N 1
ATOM 1508 C CA . PHE A 1 198 ? -8.265 0.687 30.204 1.00 98.75 198 PHE A CA 1
ATOM 1509 C C . PHE A 1 198 ? -9.761 0.579 29.918 1.00 98.75 198 PHE A C 1
ATOM 1511 O O . PHE A 1 198 ? -10.453 1.599 29.920 1.00 98.75 198 PHE A O 1
ATOM 1518 N N . ILE A 1 199 ? -10.248 -0.643 29.690 1.00 98.69 199 ILE A N 1
ATOM 1519 C CA . ILE A 1 199 ? -11.671 -0.913 29.475 1.00 98.69 199 ILE A CA 1
ATOM 1520 C C . ILE A 1 199 ? -12.460 -0.435 30.695 1.00 98.69 199 ILE A C 1
ATOM 1522 O O . ILE A 1 199 ? -13.356 0.387 30.539 1.00 98.69 199 ILE A O 1
ATOM 1526 N N . ASP A 1 200 ? -12.065 -0.834 31.906 1.00 98.62 200 ASP A N 1
ATOM 1527 C CA . ASP A 1 200 ? -12.758 -0.463 33.145 1.00 98.62 200 ASP A CA 1
ATOM 1528 C C . ASP A 1 200 ? -12.821 1.054 33.344 1.00 98.62 200 ASP A C 1
ATOM 1530 O O . ASP A 1 200 ? -13.880 1.601 33.659 1.00 98.62 200 ASP A O 1
ATOM 1534 N N . ARG A 1 201 ? -11.709 1.766 33.105 1.00 98.44 201 ARG A N 1
ATOM 1535 C CA . ARG A 1 201 ? -11.687 3.237 33.169 1.00 98.44 201 ARG A CA 1
ATOM 1536 C C . ARG A 1 201 ? -12.586 3.877 32.115 1.00 98.44 201 ARG A C 1
ATOM 1538 O O . ARG A 1 201 ? -13.227 4.879 32.411 1.00 98.44 201 ARG A O 1
ATOM 1545 N N . SER A 1 202 ? -12.613 3.334 30.901 1.00 98.06 202 SER A N 1
ATOM 1546 C CA . SER A 1 202 ? -13.411 3.881 29.797 1.00 98.06 202 SER A CA 1
ATOM 1547 C C . SER A 1 202 ? -14.906 3.667 30.031 1.00 98.06 202 SER A C 1
ATOM 1549 O O . SER A 1 202 ? -15.687 4.594 29.836 1.00 98.06 202 SER A O 1
ATOM 1551 N N . VAL A 1 203 ? -15.286 2.490 30.541 1.00 97.00 203 VAL A N 1
ATOM 1552 C CA . VAL A 1 203 ? -16.657 2.172 30.964 1.00 97.00 203 VAL A CA 1
ATOM 1553 C C . VAL A 1 203 ? -17.090 3.080 32.112 1.00 97.00 203 VAL A C 1
ATOM 1555 O O . VAL A 1 203 ? -18.143 3.701 32.032 1.00 97.00 203 VAL A O 1
ATOM 1558 N N . ALA A 1 204 ? -16.261 3.231 33.149 1.00 97.69 204 ALA A N 1
ATOM 1559 C CA . ALA A 1 204 ? -16.562 4.124 34.269 1.00 97.69 204 ALA A CA 1
ATOM 1560 C C . ALA A 1 204 ? -16.686 5.601 33.847 1.00 97.69 204 ALA A C 1
ATOM 1562 O O . ALA A 1 204 ? -17.396 6.368 34.494 1.00 97.69 204 ALA A O 1
ATOM 1563 N N . ALA A 1 205 ? -15.996 6.002 32.776 1.00 96.81 205 ALA A N 1
ATOM 1564 C CA . ALA A 1 205 ? -16.051 7.348 32.212 1.00 96.81 205 ALA A CA 1
ATOM 1565 C C . ALA A 1 205 ? -17.153 7.540 31.153 1.00 96.81 205 ALA A C 1
ATOM 1567 O O . ALA A 1 205 ? -17.240 8.635 30.593 1.00 96.81 205 ALA A O 1
ATOM 1568 N N . ASP A 1 206 ? -17.947 6.503 30.860 1.00 95.00 206 ASP A N 1
ATOM 1569 C CA . ASP A 1 206 ? -18.963 6.486 29.800 1.00 95.00 206 ASP A CA 1
ATOM 1570 C C . ASP A 1 206 ? -18.408 6.981 28.448 1.00 95.00 206 ASP A C 1
ATOM 1572 O O . ASP A 1 206 ? -18.946 7.871 27.783 1.00 95.00 206 ASP A O 1
ATOM 1576 N N . LYS A 1 207 ? -17.234 6.457 28.070 1.00 96.38 207 LYS A N 1
ATOM 1577 C CA . LYS A 1 207 ? -16.559 6.779 26.807 1.00 96.38 207 LYS A CA 1
ATOM 1578 C C . LYS A 1 207 ? -16.545 5.573 25.872 1.00 96.38 207 LYS A C 1
ATOM 1580 O O . LYS A 1 207 ? -16.081 4.511 26.295 1.00 96.38 207 LYS A O 1
ATOM 1585 N N . PRO A 1 208 ? -16.934 5.736 24.589 1.00 98.12 208 PRO A N 1
ATOM 1586 C CA . PRO A 1 208 ? -16.694 4.696 23.601 1.00 98.12 208 PRO A CA 1
ATOM 1587 C C . PRO A 1 208 ? -15.185 4.501 23.440 1.00 98.12 208 PRO A C 1
ATOM 1589 O O . PRO A 1 208 ? -14.413 5.466 23.512 1.00 98.12 208 PRO A O 1
ATOM 1592 N N . PHE A 1 209 ? -14.745 3.261 23.239 1.00 98.75 209 PHE A N 1
ATOM 1593 C CA . PHE A 1 209 ? -13.317 2.971 23.155 1.00 98.75 209 PHE A CA 1
ATOM 1594 C C . PHE A 1 209 ? -12.907 2.077 21.988 1.00 98.75 209 PHE A C 1
ATOM 1596 O O . PHE A 1 209 ? -13.695 1.287 21.477 1.00 98.75 209 PHE A O 1
ATOM 1603 N N . PHE A 1 210 ? -11.641 2.192 21.580 1.00 98.88 210 PHE A N 1
ATOM 1604 C CA . PHE A 1 210 ? -10.985 1.300 20.625 1.00 98.88 210 PHE A CA 1
ATOM 1605 C C . PHE A 1 210 ? -9.765 0.607 21.246 1.00 98.88 210 PHE A C 1
ATOM 1607 O O . PHE A 1 210 ? -8.827 1.268 21.686 1.00 98.88 210 PHE A O 1
ATOM 1614 N N . VAL A 1 211 ? -9.725 -0.723 21.236 1.00 98.94 211 VAL A N 1
ATOM 1615 C CA . VAL A 1 211 ? -8.568 -1.507 21.691 1.00 98.94 211 VAL A CA 1
ATOM 1616 C C . VAL A 1 211 ? -7.878 -2.173 20.506 1.00 98.94 211 VAL A C 1
ATOM 1618 O O . VAL A 1 211 ? -8.479 -2.966 19.787 1.00 98.94 211 VAL A O 1
ATOM 1621 N N . TRP A 1 212 ? -6.580 -1.913 20.364 1.00 98.81 212 TRP A N 1
ATOM 1622 C CA . TRP A 1 212 ? -5.660 -2.703 19.549 1.00 98.81 212 TRP A CA 1
ATOM 1623 C C . TRP A 1 212 ? -4.940 -3.706 20.454 1.00 98.81 212 TRP A C 1
ATOM 1625 O O . TRP A 1 212 ? -4.025 -3.343 21.206 1.00 98.81 212 TRP A O 1
ATOM 1635 N N . TYR A 1 213 ? -5.364 -4.967 20.401 1.00 98.69 213 TYR A N 1
ATOM 1636 C CA . TYR A 1 213 ? -4.790 -6.068 21.167 1.00 98.69 213 TYR A CA 1
ATOM 1637 C C . TYR A 1 213 ? -3.985 -6.989 20.246 1.00 98.69 213 TYR A C 1
ATOM 1639 O O . TYR A 1 213 ? -4.529 -7.914 19.649 1.00 98.69 213 TYR A O 1
ATOM 1647 N N . ALA A 1 214 ? -2.676 -6.736 20.129 1.00 98.12 214 ALA A N 1
ATOM 1648 C CA . ALA A 1 214 ? -1.776 -7.486 19.243 1.00 98.12 214 ALA A CA 1
ATOM 1649 C C . ALA A 1 214 ? -0.632 -8.210 19.981 1.00 98.12 214 ALA A C 1
ATOM 1651 O O . ALA A 1 214 ? 0.536 -7.870 19.748 1.00 98.12 214 ALA A O 1
ATOM 1652 N N . PRO A 1 215 ? -0.885 -9.157 20.903 1.00 97.19 215 PRO A N 1
ATOM 1653 C CA . PRO A 1 215 ? 0.184 -9.914 21.551 1.00 97.19 215 PRO A CA 1
ATOM 1654 C C . PRO A 1 215 ? 1.206 -10.458 20.551 1.00 97.19 215 PRO A C 1
ATOM 1656 O O . PRO A 1 215 ? 0.866 -10.893 19.456 1.00 97.19 215 PRO A O 1
ATOM 1659 N N . PHE A 1 216 ? 2.483 -10.466 20.936 1.00 95.50 216 PHE A N 1
ATOM 1660 C CA . PHE A 1 216 ? 3.552 -11.011 20.095 1.00 95.50 216 PHE A CA 1
ATOM 1661 C C . PHE A 1 216 ? 3.598 -12.545 20.202 1.00 95.50 216 PHE A C 1
ATOM 1663 O O . PHE A 1 216 ? 4.565 -13.129 20.708 1.00 95.50 216 PHE A O 1
ATOM 1670 N N . MET A 1 217 ? 2.481 -13.177 19.831 1.00 96.00 217 MET A N 1
ATOM 1671 C CA . MET A 1 217 ? 2.197 -14.605 19.936 1.00 96.00 217 MET A CA 1
ATOM 1672 C C . MET A 1 217 ? 1.308 -15.048 18.757 1.00 96.00 217 MET A C 1
ATOM 1674 O O . MET A 1 217 ? 0.408 -14.298 18.387 1.00 96.00 217 MET A O 1
ATOM 1678 N N . PRO A 1 218 ? 1.531 -16.249 18.191 1.00 96.06 218 PRO A N 1
ATOM 1679 C CA . PRO A 1 218 ? 2.571 -17.225 18.531 1.00 96.06 218 PRO A CA 1
ATOM 1680 C C . PRO A 1 218 ? 3.984 -16.932 17.978 1.00 96.06 218 PRO A C 1
ATOM 1682 O O . PRO A 1 218 ? 4.854 -17.784 18.140 1.00 96.06 218 PRO A O 1
ATOM 1685 N N . HIS A 1 219 ? 4.254 -15.761 17.383 1.00 94.69 219 HIS A N 1
ATOM 1686 C CA . HIS A 1 219 ? 5.560 -15.405 16.797 1.00 94.69 219 HIS A CA 1
ATOM 1687 C C . HIS A 1 219 ? 6.791 -15.814 17.635 1.00 94.69 219 HIS A C 1
ATOM 1689 O O . HIS A 1 219 ? 6.854 -15.697 18.862 1.00 94.69 219 HIS A O 1
ATOM 1695 N N . THR A 1 220 ? 7.839 -16.250 16.930 1.00 90.75 220 THR A N 1
ATOM 1696 C CA . THR A 1 220 ? 9.139 -16.616 17.517 1.00 90.75 220 THR A CA 1
ATOM 1697 C C . THR A 1 220 ? 9.780 -15.496 18.372 1.00 90.75 220 THR A C 1
ATOM 1699 O O . THR A 1 220 ? 9.682 -14.319 18.021 1.00 90.75 220 THR A O 1
ATOM 1702 N N . PRO A 1 221 ? 10.540 -15.823 19.438 1.00 92.44 221 PRO A N 1
ATOM 1703 C CA . PRO A 1 221 ? 10.851 -17.166 19.927 1.00 92.44 221 PRO A CA 1
ATOM 1704 C C . PRO A 1 221 ? 9.655 -17.834 20.629 1.00 92.44 221 PRO A C 1
ATOM 1706 O O . PRO A 1 221 ? 8.944 -17.210 21.414 1.00 92.44 221 PRO A O 1
ATOM 1709 N N . HIS A 1 222 ? 9.460 -19.130 20.365 1.00 95.56 222 HIS A N 1
ATOM 1710 C CA . HIS A 1 222 ? 8.404 -19.918 21.005 1.00 95.56 222 HIS A CA 1
ATOM 1711 C C . HIS A 1 222 ? 8.850 -20.324 22.411 1.00 95.56 222 HIS A C 1
ATOM 1713 O O . HIS A 1 222 ? 9.642 -21.253 22.584 1.00 95.56 222 HIS A O 1
ATOM 1719 N N . THR A 1 223 ? 8.365 -19.588 23.406 1.00 96.12 223 THR A N 1
ATOM 1720 C CA . THR A 1 223 ? 8.708 -19.753 24.825 1.00 96.12 223 THR A CA 1
ATOM 1721 C C . THR A 1 223 ? 7.439 -19.901 25.670 1.00 96.12 223 THR A C 1
ATOM 1723 O O . THR A 1 223 ? 7.147 -19.025 26.485 1.00 96.12 223 THR A O 1
ATOM 1726 N N . PRO A 1 224 ? 6.644 -20.960 25.441 1.00 97.12 224 PRO A N 1
ATOM 1727 C CA . PRO A 1 224 ? 5.415 -21.189 26.193 1.00 97.12 224 PRO A CA 1
ATOM 1728 C C . PRO A 1 224 ? 5.709 -21.599 27.650 1.00 97.12 224 PRO A C 1
ATOM 1730 O O . PRO A 1 224 ? 6.805 -22.095 27.939 1.00 97.12 224 PRO A O 1
ATOM 1733 N N . PRO A 1 225 ? 4.734 -21.471 28.567 1.00 97.56 225 PRO A N 1
ATOM 1734 C CA . PRO A 1 225 ? 4.810 -22.042 29.904 1.00 97.56 225 PRO A CA 1
ATOM 1735 C C . PRO A 1 225 ? 4.989 -23.561 29.852 1.00 97.56 225 PRO A C 1
ATOM 1737 O O . PRO A 1 225 ? 4.423 -24.235 28.986 1.00 97.56 225 PRO A O 1
ATOM 1740 N N . ALA A 1 226 ? 5.708 -24.115 30.832 1.00 98.06 226 ALA A N 1
ATOM 1741 C CA . ALA A 1 226 ? 5.973 -25.552 30.910 1.00 98.06 226 ALA A CA 1
ATOM 1742 C C . ALA A 1 226 ? 4.685 -26.393 30.876 1.00 98.06 226 ALA A C 1
ATOM 1744 O O . ALA A 1 226 ? 4.646 -27.406 30.187 1.00 98.06 226 ALA A O 1
ATOM 1745 N N . ARG A 1 227 ? 3.603 -25.932 31.528 1.00 97.94 227 ARG A N 1
ATOM 1746 C CA . ARG A 1 227 ? 2.311 -26.645 31.542 1.00 97.94 227 ARG A CA 1
ATOM 1747 C C . ARG A 1 227 ? 1.747 -26.900 30.140 1.00 97.94 227 ARG A C 1
ATOM 1749 O O . ARG A 1 227 ? 1.216 -27.972 29.887 1.00 97.94 227 ARG A O 1
ATOM 1756 N N . LEU A 1 228 ? 1.883 -25.931 29.232 1.00 98.25 228 LEU A N 1
ATOM 1757 C CA . LEU A 1 228 ? 1.387 -26.057 27.863 1.00 98.25 228 LEU A CA 1
ATOM 1758 C C . LEU A 1 228 ? 2.372 -26.856 27.016 1.00 98.25 228 LEU A C 1
ATOM 1760 O O . LEU A 1 228 ? 1.967 -27.728 26.257 1.00 98.25 228 LEU A O 1
ATOM 1764 N N . LEU A 1 229 ? 3.676 -26.623 27.181 1.00 98.31 229 LEU A N 1
ATOM 1765 C CA . LEU A 1 229 ? 4.684 -27.386 26.449 1.00 98.31 229 LEU A CA 1
ATOM 1766 C C . LEU A 1 229 ? 4.589 -28.892 26.732 1.00 98.31 229 LEU A C 1
ATOM 1768 O O . LEU A 1 229 ? 4.576 -29.688 25.794 1.00 98.31 229 LEU A O 1
ATOM 1772 N N . GLU A 1 230 ? 4.503 -29.285 28.003 1.00 98.19 230 GLU A N 1
ATOM 1773 C CA . GLU A 1 230 ? 4.425 -30.699 28.375 1.00 98.19 230 GLU A CA 1
ATOM 1774 C C . GLU A 1 230 ? 3.111 -31.342 27.910 1.00 98.19 230 GLU A C 1
ATOM 1776 O O . GLU A 1 230 ? 3.139 -32.487 27.464 1.00 98.19 230 GLU A O 1
ATOM 1781 N N . LYS A 1 231 ? 1.996 -30.593 27.881 1.00 98.25 231 LYS A N 1
ATOM 1782 C CA . LYS A 1 231 ? 0.726 -31.047 27.286 1.00 98.25 231 LYS A CA 1
ATOM 1783 C C . LYS A 1 231 ? 0.907 -31.485 25.830 1.00 98.25 231 LYS A C 1
ATOM 1785 O O . LYS A 1 231 ? 0.497 -32.583 25.469 1.00 98.25 231 LYS A O 1
ATOM 1790 N N . TYR A 1 232 ? 1.541 -30.660 24.995 1.00 97.88 232 TYR A N 1
ATOM 1791 C CA . TYR A 1 232 ? 1.734 -30.987 23.576 1.00 97.88 232 TYR A CA 1
ATOM 1792 C C . TYR A 1 232 ? 2.833 -32.025 23.338 1.00 97.88 232 TYR A C 1
ATOM 1794 O O . TYR A 1 232 ? 2.699 -32.855 22.442 1.00 97.88 232 TYR A O 1
ATOM 1802 N N . LYS A 1 233 ? 3.890 -32.047 24.158 1.00 97.69 233 LYS A N 1
ATOM 1803 C CA . LYS A 1 233 ? 4.898 -33.120 24.106 1.00 97.69 233 LYS A CA 1
ATOM 1804 C C . LYS A 1 233 ? 4.296 -34.483 24.447 1.00 97.69 233 LYS A C 1
ATOM 1806 O O . LYS A 1 233 ? 4.641 -35.467 23.801 1.00 97.69 233 LYS A O 1
ATOM 1811 N N . ALA A 1 234 ? 3.372 -34.543 25.408 1.00 97.50 234 ALA A N 1
ATOM 1812 C CA . ALA A 1 234 ? 2.677 -35.776 25.773 1.00 97.50 234 ALA A CA 1
ATOM 1813 C C . ALA A 1 234 ? 1.816 -36.348 24.630 1.00 97.50 234 ALA A C 1
ATOM 1815 O O . ALA A 1 234 ? 1.566 -37.550 24.609 1.00 97.50 234 ALA A O 1
ATOM 1816 N N . LYS A 1 235 ? 1.423 -35.523 23.647 1.00 96.50 235 LYS A N 1
ATOM 1817 C CA . LYS A 1 235 ? 0.737 -35.964 22.418 1.00 96.50 235 LYS A CA 1
ATOM 1818 C C . LYS A 1 235 ? 1.681 -36.582 21.372 1.00 96.50 235 LYS A C 1
ATOM 1820 O O . LYS A 1 235 ? 1.226 -36.998 20.317 1.00 96.50 235 LYS A O 1
ATOM 1825 N N . GLY A 1 236 ? 2.989 -36.642 21.639 1.00 95.81 236 GLY A N 1
ATOM 1826 C CA . GLY A 1 236 ? 3.991 -37.154 20.696 1.00 95.81 236 GLY A CA 1
ATOM 1827 C C . GLY A 1 236 ? 4.462 -36.131 19.656 1.00 95.81 236 GLY A C 1
ATOM 1828 O O . GLY A 1 236 ? 5.226 -36.479 18.758 1.00 95.81 236 GLY A O 1
ATOM 1829 N N . VAL A 1 237 ? 4.057 -34.863 19.781 1.00 95.50 237 VAL A N 1
ATOM 1830 C CA . VAL A 1 237 ? 4.466 -33.786 18.870 1.00 95.50 237 VAL A CA 1
ATOM 1831 C C . VAL A 1 237 ? 5.950 -33.461 19.062 1.00 95.50 237 VAL A C 1
ATOM 1833 O O . VAL A 1 237 ? 6.420 -33.261 20.185 1.00 95.50 237 VAL A O 1
ATOM 1836 N N . HIS A 1 238 ? 6.693 -33.328 17.958 1.00 95.88 238 HIS A N 1
ATOM 1837 C CA . HIS A 1 238 ? 8.098 -32.918 17.985 1.00 95.88 238 HIS A CA 1
ATOM 1838 C C . HIS A 1 238 ? 8.287 -31.597 18.759 1.00 95.88 238 HIS A C 1
ATOM 1840 O O . HIS A 1 238 ? 7.579 -30.620 18.512 1.00 95.88 238 HIS A O 1
ATOM 1846 N N . GLU A 1 239 ? 9.283 -31.520 19.654 1.00 95.38 239 GLU A N 1
ATOM 1847 C CA . GLU A 1 239 ? 9.407 -30.454 20.670 1.00 95.38 239 GLU A CA 1
ATOM 1848 C C . GLU A 1 239 ? 9.274 -29.027 20.106 1.00 95.38 239 GLU A C 1
ATOM 1850 O O . GLU A 1 239 ? 8.620 -28.166 20.693 1.00 95.38 239 GLU A O 1
ATOM 1855 N N . ARG A 1 240 ? 9.880 -28.745 18.948 1.00 95.06 240 ARG A N 1
ATOM 1856 C CA . ARG A 1 240 ? 9.812 -27.408 18.326 1.00 95.06 240 ARG A CA 1
ATOM 1857 C C . ARG A 1 240 ? 8.416 -27.034 17.832 1.00 95.06 240 ARG A C 1
ATOM 1859 O O . ARG A 1 240 ? 8.067 -25.855 17.882 1.00 95.06 240 ARG A O 1
ATOM 1866 N N . ILE A 1 241 ? 7.654 -28.016 17.362 1.00 96.69 241 ILE A N 1
ATOM 1867 C CA . ILE A 1 241 ? 6.264 -27.849 16.932 1.00 96.69 241 ILE A CA 1
ATOM 1868 C C . ILE A 1 241 ? 5.371 -27.768 18.175 1.00 96.69 241 ILE A C 1
ATOM 1870 O O . ILE A 1 241 ? 4.570 -26.845 18.276 1.00 96.69 241 ILE A O 1
ATOM 1874 N N . ALA A 1 242 ? 5.614 -28.609 19.186 1.00 97.81 242 ALA A N 1
ATOM 1875 C CA . ALA A 1 242 ? 4.923 -28.552 20.474 1.00 97.81 242 ALA A CA 1
ATOM 1876 C C . ALA A 1 242 ? 5.058 -27.171 21.138 1.00 97.81 242 ALA A C 1
ATOM 1878 O O . ALA A 1 242 ? 4.080 -26.635 21.652 1.00 97.81 242 ALA A O 1
ATOM 1879 N N . LYS A 1 243 ? 6.240 -26.537 21.060 1.00 97.81 243 LYS A N 1
ATOM 1880 C CA . LYS A 1 243 ? 6.432 -25.153 21.526 1.00 97.81 243 LYS A CA 1
ATOM 1881 C C . LYS A 1 243 ? 5.538 -24.157 20.794 1.00 97.81 243 LYS A C 1
ATOM 1883 O O . LYS A 1 243 ? 5.047 -23.234 21.426 1.00 97.81 243 LYS A O 1
ATOM 1888 N N . TYR A 1 244 ? 5.346 -24.315 19.487 1.00 97.75 244 TYR A N 1
ATOM 1889 C CA . TYR A 1 244 ? 4.462 -23.451 18.705 1.00 97.75 244 TYR A CA 1
ATOM 1890 C C . TYR A 1 244 ? 2.980 -23.695 19.039 1.00 97.75 244 TYR A C 1
ATOM 1892 O O . TYR A 1 244 ? 2.257 -22.737 19.295 1.00 97.75 244 TYR A O 1
ATOM 1900 N N . TYR A 1 245 ? 2.536 -24.953 19.126 1.00 98.19 245 TYR A N 1
ATOM 1901 C CA . TYR A 1 245 ? 1.159 -25.289 19.519 1.00 98.19 245 TYR A CA 1
ATOM 1902 C C . TYR A 1 245 ? 0.821 -24.769 20.917 1.00 98.19 245 TYR A C 1
ATOM 1904 O O . TYR A 1 245 ? -0.206 -24.126 21.113 1.00 98.19 245 TYR A O 1
ATOM 1912 N N . ALA A 1 246 ? 1.750 -24.923 21.860 1.00 98.50 246 ALA A N 1
ATOM 1913 C CA . ALA A 1 246 ? 1.637 -24.356 23.196 1.00 98.50 246 ALA A CA 1
ATOM 1914 C C . ALA A 1 246 ? 1.564 -22.817 23.193 1.00 98.50 246 ALA A C 1
ATOM 1916 O O . ALA A 1 246 ? 0.886 -22.243 24.036 1.00 98.50 246 ALA A O 1
ATOM 1917 N N . MET A 1 247 ? 2.235 -22.133 22.258 1.00 98.25 247 MET A N 1
ATOM 1918 C CA . MET A 1 247 ? 2.098 -20.680 22.095 1.00 98.25 247 MET A CA 1
ATOM 1919 C C . MET A 1 247 ? 0.720 -20.284 21.542 1.00 98.25 247 MET A C 1
ATOM 1921 O O . MET A 1 247 ? 0.201 -19.249 21.949 1.00 98.25 247 MET A O 1
ATOM 1925 N N . CYS A 1 248 ? 0.134 -21.087 20.645 1.00 98.56 248 CYS A N 1
ATOM 1926 C CA . CYS A 1 248 ? -1.214 -20.853 20.113 1.00 98.56 248 CYS A CA 1
ATOM 1927 C C . CYS A 1 248 ? -2.272 -20.984 21.215 1.00 98.56 248 CYS A C 1
ATOM 1929 O O . CYS A 1 248 ? -3.094 -20.087 21.375 1.00 98.56 248 CYS A O 1
ATOM 1931 N N . GLU A 1 249 ? -2.203 -22.045 22.026 1.00 98.62 249 GLU A N 1
ATOM 1932 C CA . GLU A 1 249 ? -3.101 -22.215 23.178 1.00 98.62 249 GLU A CA 1
ATOM 1933 C C . GLU A 1 249 ? -2.877 -21.131 24.242 1.00 98.62 249 GLU A C 1
ATOM 1935 O O . GLU A 1 249 ? -3.826 -20.637 24.838 1.00 98.62 249 GLU A O 1
ATOM 1940 N N . TRP A 1 250 ? -1.638 -20.682 24.460 1.00 98.50 250 TRP A N 1
ATOM 1941 C CA . TRP A 1 250 ? -1.402 -19.585 25.400 1.00 98.50 250 TRP A CA 1
ATOM 1942 C C . TRP A 1 250 ? -2.019 -18.266 24.922 1.00 98.50 250 TRP A C 1
ATOM 1944 O O . TRP A 1 250 ? -2.589 -17.516 25.710 1.00 98.50 250 TRP A O 1
ATOM 1954 N N . PHE A 1 251 ? -1.921 -17.976 23.624 1.00 98.62 251 PHE A N 1
ATOM 1955 C CA . PHE A 1 251 ? -2.594 -16.826 23.033 1.00 98.62 251 PHE A CA 1
ATOM 1956 C C . PHE A 1 251 ? -4.121 -16.941 23.158 1.00 98.62 251 PHE A C 1
ATOM 1958 O O . PHE A 1 251 ? -4.771 -15.966 23.541 1.00 98.62 251 PHE A O 1
ATOM 1965 N N . ASP A 1 252 ? -4.679 -18.130 22.922 1.00 98.81 252 ASP A N 1
ATOM 1966 C CA . ASP A 1 252 ? -6.099 -18.424 23.127 1.00 98.81 252 ASP A CA 1
ATOM 1967 C C . ASP A 1 252 ? -6.572 -18.091 24.549 1.00 98.81 252 ASP A C 1
ATOM 1969 O O . ASP A 1 252 ? -7.557 -17.372 24.706 1.00 98.81 252 ASP A O 1
ATOM 1973 N N . GLU A 1 253 ? -5.833 -18.507 25.582 1.00 98.69 253 GLU A N 1
ATOM 1974 C CA . GLU A 1 253 ? -6.159 -18.178 26.978 1.00 98.69 253 GLU A CA 1
ATOM 1975 C C . GLU A 1 253 ? -6.248 -16.669 27.211 1.00 98.69 253 GLU A C 1
ATOM 1977 O O . GLU A 1 253 ? -7.155 -16.191 27.888 1.00 98.69 253 GLU A O 1
ATOM 1982 N N . THR A 1 254 ? -5.329 -15.901 26.622 1.00 98.44 254 THR A N 1
ATOM 1983 C CA . THR A 1 254 ? -5.326 -14.440 26.770 1.00 98.44 254 THR A CA 1
ATOM 1984 C C . THR A 1 254 ? -6.472 -13.764 26.017 1.00 98.44 254 THR A C 1
ATOM 1986 O O . THR A 1 254 ? -6.977 -12.737 26.474 1.00 98.44 254 THR A O 1
ATOM 1989 N N . CYS A 1 255 ? -6.928 -14.358 24.908 1.00 98.75 255 CYS A N 1
ATOM 1990 C CA . CYS A 1 255 ? -8.146 -13.936 24.218 1.00 98.75 255 CYS A CA 1
ATOM 1991 C C . CYS A 1 255 ? -9.382 -14.230 25.074 1.00 98.75 255 CYS A C 1
ATOM 1993 O O . CYS A 1 255 ? -10.251 -13.369 25.190 1.00 98.75 255 CYS A O 1
ATOM 1995 N N . GLY A 1 256 ? -9.424 -15.402 25.719 1.00 98.62 256 GLY A N 1
ATOM 1996 C CA . GLY A 1 256 ? -10.455 -15.768 26.691 1.00 98.62 256 GLY A CA 1
ATOM 1997 C C . GLY A 1 256 ? -10.555 -14.756 27.824 1.00 98.62 256 GLY A C 1
ATOM 1998 O O . GLY A 1 256 ? -11.620 -14.182 28.024 1.00 98.62 256 GLY A O 1
ATOM 1999 N N . THR A 1 257 ? -9.434 -14.428 28.481 1.00 98.69 257 THR A N 1
ATOM 2000 C CA . THR A 1 257 ? -9.420 -13.408 29.545 1.00 98.69 257 THR A CA 1
ATOM 2001 C C . THR A 1 257 ? -9.990 -12.067 29.069 1.00 98.69 257 THR A C 1
ATOM 2003 O O . THR A 1 257 ? -10.728 -11.428 29.811 1.00 98.69 257 THR A O 1
ATOM 2006 N N . LEU A 1 258 ? -9.668 -11.625 27.847 1.00 98.81 258 LEU A N 1
ATOM 2007 C CA . LEU A 1 258 ? -10.152 -10.348 27.315 1.00 98.81 258 LEU A CA 1
ATOM 2008 C C . LEU A 1 258 ? -11.657 -10.371 27.012 1.00 98.81 258 LEU A C 1
ATOM 2010 O O . LEU A 1 258 ? -12.369 -9.441 27.387 1.00 98.81 258 LEU A O 1
ATOM 2014 N N . VAL A 1 259 ? -12.141 -11.412 26.331 1.00 98.75 259 VAL A N 1
ATOM 2015 C CA . VAL A 1 259 ? -13.559 -11.528 25.952 1.00 98.75 259 VAL A CA 1
ATOM 2016 C C . VAL A 1 259 ? -14.436 -11.757 27.181 1.00 98.75 259 VAL A C 1
ATOM 2018 O O . VAL A 1 259 ? -15.474 -11.113 27.309 1.00 98.75 259 VAL A O 1
ATOM 2021 N N . ASP A 1 260 ? -14.001 -12.597 28.120 1.00 98.69 260 ASP A N 1
ATOM 2022 C CA . ASP A 1 260 ? -14.731 -12.820 29.367 1.00 98.69 260 ASP A CA 1
ATOM 2023 C C . ASP A 1 260 ? -14.771 -11.551 30.232 1.00 98.69 260 ASP A C 1
ATOM 2025 O O . ASP A 1 260 ? -15.782 -11.302 30.884 1.00 98.69 260 ASP A O 1
ATOM 2029 N N . HIS A 1 261 ? -13.728 -10.707 30.202 1.00 98.69 261 HIS A N 1
ATOM 2030 C CA . HIS A 1 261 ? -13.754 -9.395 30.865 1.00 98.69 261 HIS A CA 1
ATOM 2031 C C . HIS A 1 261 ? -14.820 -8.476 30.257 1.00 98.69 261 HIS A C 1
ATOM 2033 O O . HIS A 1 261 ? -15.627 -7.921 30.990 1.00 98.69 261 HIS A O 1
ATOM 2039 N N . ILE A 1 262 ? -14.891 -8.371 28.923 1.00 98.44 262 ILE A N 1
ATOM 2040 C CA . ILE A 1 262 ? -15.932 -7.593 28.217 1.00 98.44 262 ILE A CA 1
ATOM 2041 C C . ILE A 1 262 ? -17.340 -8.081 28.594 1.00 98.44 262 ILE A C 1
ATOM 2043 O O . ILE A 1 262 ? -18.231 -7.271 28.863 1.00 98.44 262 ILE A O 1
ATOM 2047 N N . ASP A 1 263 ? -17.536 -9.400 28.631 1.00 97.88 263 ASP A N 1
ATOM 2048 C CA . ASP A 1 263 ? -18.816 -10.013 28.983 1.00 97.88 263 ASP A CA 1
ATOM 2049 C C . ASP A 1 263 ? -19.178 -9.772 30.458 1.00 97.88 263 ASP A C 1
ATOM 2051 O O . ASP A 1 263 ? -20.318 -9.410 30.759 1.00 97.88 263 ASP A O 1
ATOM 2055 N N . ALA A 1 264 ? -18.219 -9.922 31.375 1.00 97.62 264 ALA A N 1
ATOM 2056 C CA . ALA A 1 264 ? -18.410 -9.700 32.808 1.00 97.62 264 ALA A CA 1
ATOM 2057 C C . ALA A 1 264 ? -18.634 -8.220 33.161 1.00 97.62 264 ALA A C 1
ATOM 2059 O O . ALA A 1 264 ? -19.355 -7.926 34.114 1.00 97.62 264 ALA A O 1
ATOM 2060 N N . SER A 1 265 ? -18.076 -7.291 32.379 1.00 95.94 265 SER A N 1
ATOM 2061 C CA . SER A 1 265 ? -18.314 -5.848 32.508 1.00 95.94 265 SER A CA 1
ATOM 2062 C C . SER A 1 265 ? -19.705 -5.412 32.022 1.00 95.94 265 SER A C 1
ATOM 2064 O O . SER A 1 265 ? -20.047 -4.241 32.161 1.00 95.94 265 SER A O 1
ATOM 2066 N N . GLY A 1 266 ? -20.516 -6.314 31.450 1.00 95.75 266 GLY A N 1
ATOM 2067 C CA . GLY A 1 266 ? -21.889 -6.018 31.022 1.00 95.75 266 GLY A CA 1
ATOM 2068 C C . GLY A 1 266 ? -21.997 -5.132 29.775 1.00 95.75 266 GLY A C 1
ATOM 2069 O O . GLY A 1 266 ? -23.049 -4.555 29.530 1.00 95.75 266 GLY A O 1
ATOM 2070 N N . ILE A 1 267 ? -20.920 -5.012 28.991 1.00 97.38 267 ILE A N 1
ATOM 2071 C CA . ILE A 1 267 ? -20.847 -4.132 27.808 1.00 97.38 267 ILE A CA 1
ATOM 2072 C C . ILE A 1 267 ? -20.831 -4.897 26.479 1.00 97.38 267 ILE A C 1
ATOM 2074 O O . ILE A 1 267 ? -20.604 -4.299 25.424 1.00 97.38 267 ILE A O 1
ATOM 2078 N N . LYS A 1 268 ? -21.024 -6.220 26.500 1.00 97.69 268 LYS A N 1
ATOM 2079 C CA . LYS A 1 268 ? -20.856 -7.069 25.311 1.00 97.69 268 LYS A CA 1
ATOM 2080 C C . LYS A 1 268 ? -21.818 -6.708 24.176 1.00 97.69 268 LYS A C 1
ATOM 2082 O O . LYS A 1 268 ? -21.387 -6.673 23.030 1.00 97.69 268 LYS A O 1
ATOM 2087 N N . GLU A 1 269 ? -23.074 -6.367 24.467 1.00 97.19 269 GLU A N 1
ATOM 2088 C CA . GLU A 1 269 ? -24.067 -5.946 23.464 1.00 97.19 269 GLU A CA 1
ATOM 2089 C C . GLU A 1 269 ? -23.706 -4.602 22.809 1.00 97.19 269 GLU A C 1
ATOM 2091 O O . GLU A 1 269 ? -24.123 -4.323 21.688 1.00 97.19 269 GLU A O 1
ATOM 2096 N N . ASN A 1 270 ? -22.867 -3.795 23.467 1.00 97.69 270 ASN A N 1
ATOM 2097 C CA . ASN A 1 270 ? -22.337 -2.539 22.941 1.00 97.69 270 ASN A CA 1
ATOM 2098 C C . ASN A 1 270 ? -20.852 -2.643 22.539 1.00 97.69 270 ASN A C 1
ATOM 2100 O O . ASN A 1 270 ? -20.129 -1.649 22.565 1.00 97.69 270 ASN A O 1
ATOM 2104 N N . THR A 1 271 ? -20.350 -3.842 22.222 1.00 98.69 271 THR A N 1
ATOM 2105 C CA . THR A 1 271 ? -18.943 -4.036 21.843 1.00 98.69 271 THR A CA 1
ATOM 2106 C C . THR A 1 271 ? -18.814 -4.886 20.582 1.00 98.69 271 THR A C 1
ATOM 2108 O O . THR A 1 271 ? -19.156 -6.068 20.572 1.00 98.69 271 THR A O 1
ATOM 2111 N N . LEU A 1 272 ? -18.243 -4.295 19.532 1.00 98.88 272 LEU A N 1
ATOM 2112 C CA . LEU A 1 272 ? -17.802 -4.990 18.328 1.00 98.88 272 LEU A CA 1
ATOM 2113 C C . LEU A 1 272 ? -16.393 -5.560 18.542 1.00 98.88 272 LEU A C 1
ATOM 2115 O O . LEU A 1 272 ? -15.411 -4.818 18.614 1.00 98.88 272 LEU A O 1
ATOM 2119 N N . VAL A 1 273 ? -16.282 -6.886 18.600 1.00 98.94 273 VAL A N 1
ATOM 2120 C CA . VAL A 1 273 ? -15.005 -7.608 18.661 1.00 98.94 273 VAL A CA 1
ATOM 2121 C C . VAL A 1 273 ? -14.645 -8.143 17.275 1.00 98.94 273 VAL A C 1
ATOM 2123 O O . VAL A 1 273 ? -15.440 -8.826 16.628 1.00 98.94 273 VAL A O 1
ATOM 2126 N N . LEU A 1 274 ? -13.426 -7.847 16.833 1.00 98.94 274 LEU A N 1
ATOM 2127 C CA . LEU A 1 274 ? -12.846 -8.263 15.561 1.00 98.94 274 LEU A CA 1
ATOM 2128 C C . LEU A 1 274 ? -11.658 -9.196 15.807 1.00 98.94 274 LEU A C 1
ATOM 2130 O O . LEU A 1 274 ? -10.846 -8.930 16.692 1.00 98.94 274 LEU A O 1
ATOM 2134 N N . TYR A 1 275 ? -11.510 -10.240 14.991 1.00 98.88 275 TYR A N 1
ATOM 2135 C CA . TYR A 1 275 ? -10.347 -11.137 15.026 1.00 98.88 275 TYR A CA 1
ATOM 2136 C C . TYR A 1 275 ? -9.681 -11.261 13.654 1.00 98.88 275 TYR A C 1
ATOM 2138 O O . TYR A 1 275 ? -10.372 -11.387 12.641 1.00 98.88 275 TYR A O 1
ATOM 2146 N N . VAL A 1 276 ? -8.344 -11.280 13.634 1.00 98.69 276 VAL A N 1
ATOM 2147 C CA . VAL A 1 276 ? -7.516 -11.543 12.444 1.00 98.69 276 VAL A CA 1
ATOM 2148 C C . VAL A 1 276 ? -6.130 -12.080 12.835 1.00 98.69 276 VAL A C 1
ATOM 2150 O O . VAL A 1 276 ? -5.596 -11.729 13.886 1.00 98.69 276 VAL A O 1
ATOM 2153 N N . CYS A 1 277 ? -5.498 -12.888 11.979 1.00 98.19 277 CYS A N 1
ATOM 2154 C CA . CYS A 1 277 ? -4.051 -13.140 12.035 1.00 98.19 277 CYS A CA 1
ATOM 2155 C C . CYS A 1 277 ? -3.323 -12.352 10.938 1.00 98.19 277 CYS A C 1
ATOM 2157 O O . CYS A 1 277 ? -3.775 -12.327 9.793 1.00 98.19 277 CYS A O 1
ATOM 2159 N N . ASP A 1 278 ? -2.188 -11.727 11.263 1.00 96.50 278 ASP A N 1
ATOM 2160 C CA . ASP A 1 278 ? -1.481 -10.830 10.339 1.00 96.50 278 ASP A CA 1
ATOM 2161 C C . ASP A 1 278 ? -0.874 -11.542 9.118 1.00 96.50 278 ASP A C 1
ATOM 2163 O O . ASP A 1 278 ? -0.784 -10.944 8.044 1.00 96.50 278 ASP A O 1
ATOM 2167 N N . ASN A 1 279 ? -0.465 -12.801 9.270 1.00 96.62 279 ASN A N 1
ATOM 2168 C CA . ASN A 1 279 ? -0.008 -13.703 8.216 1.00 96.62 279 ASN A CA 1
ATOM 2169 C C . ASN A 1 279 ? 0.119 -15.144 8.747 1.00 96.62 279 ASN A C 1
ATOM 2171 O O . ASN A 1 279 ? 0.286 -15.351 9.947 1.00 96.62 279 ASN A O 1
ATOM 2175 N N . GLY A 1 280 ? 0.165 -16.141 7.863 1.00 93.62 280 GLY A N 1
ATOM 2176 C CA . GLY A 1 280 ? 0.301 -17.539 8.286 1.00 93.62 280 GLY A CA 1
ATOM 2177 C C . GLY A 1 280 ? 1.737 -18.041 8.507 1.00 93.62 280 GLY A C 1
ATOM 2178 O O . GLY A 1 280 ? 2.722 -17.454 8.047 1.00 93.62 280 GLY A O 1
ATOM 2179 N N . TRP A 1 281 ? 1.856 -19.175 9.201 1.00 95.19 281 TRP A N 1
ATOM 2180 C CA . TRP A 1 281 ? 3.119 -19.836 9.532 1.00 95.19 281 TRP A CA 1
ATOM 2181 C C . TRP A 1 281 ? 2.975 -21.354 9.419 1.00 95.19 281 TRP A C 1
ATOM 2183 O O . TRP A 1 281 ? 2.200 -2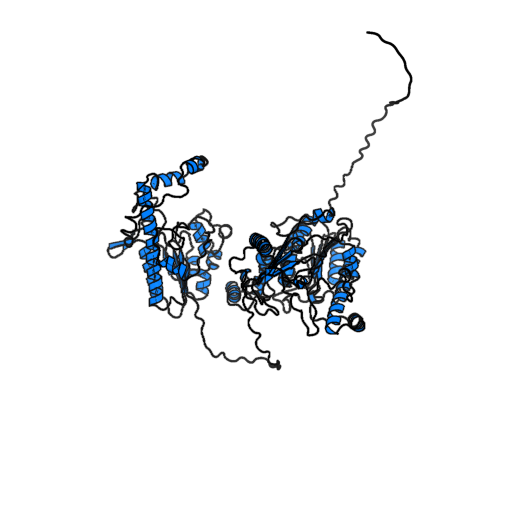1.955 10.147 1.00 95.19 281 TRP A O 1
ATOM 2193 N N . ILE A 1 282 ? 3.747 -21.989 8.530 1.00 95.75 282 ILE A N 1
ATOM 2194 C CA . ILE A 1 282 ? 3.868 -23.455 8.502 1.00 95.75 282 ILE A CA 1
ATOM 2195 C C . ILE A 1 282 ? 5.086 -23.842 9.333 1.00 95.75 282 ILE A C 1
ATOM 2197 O O . ILE A 1 282 ? 6.195 -23.354 9.081 1.00 95.75 282 ILE A O 1
ATOM 2201 N N . GLN A 1 283 ? 4.893 -24.731 10.300 1.00 94.06 283 GLN A N 1
ATOM 2202 C CA . GLN A 1 283 ? 5.925 -25.161 11.235 1.00 94.06 283 GLN A CA 1
ATOM 2203 C C . GLN A 1 283 ? 6.947 -26.073 10.542 1.00 94.06 283 GLN A C 1
ATOM 2205 O O . GLN A 1 283 ? 6.654 -26.761 9.568 1.00 94.06 283 GLN A O 1
ATOM 2210 N N . THR A 1 284 ? 8.180 -26.077 11.051 1.00 91.69 284 THR A N 1
ATOM 2211 C CA . THR A 1 284 ? 9.239 -26.987 10.595 1.00 91.69 284 THR A CA 1
ATOM 2212 C C . THR A 1 284 ? 10.010 -27.522 11.792 1.00 91.69 284 THR A C 1
ATOM 2214 O O . THR A 1 284 ? 10.273 -26.789 12.752 1.00 91.69 284 THR A O 1
ATOM 2217 N N . GLU A 1 285 ? 10.439 -28.780 11.729 1.00 90.12 285 GLU A N 1
ATOM 2218 C CA . GLU A 1 285 ? 11.282 -29.378 12.770 1.00 90.12 285 GLU A CA 1
ATOM 2219 C C . GLU A 1 285 ? 12.659 -28.702 12.834 1.00 90.12 285 GLU A C 1
ATOM 2221 O O . GLU A 1 285 ? 13.238 -28.531 13.904 1.00 90.12 285 GLU A O 1
ATOM 2226 N N . GLN A 1 286 ? 13.170 -28.207 11.704 1.00 84.50 286 GLN A N 1
ATOM 2227 C CA . GLN A 1 286 ? 14.471 -27.536 11.613 1.00 84.50 286 GLN A CA 1
ATOM 2228 C C . GLN A 1 286 ? 14.420 -26.071 12.087 1.00 84.50 286 GLN A C 1
ATOM 2230 O O . GLN A 1 286 ? 15.465 -25.458 12.333 1.00 84.50 286 GLN A O 1
ATOM 2235 N N . GLY A 1 287 ? 13.224 -25.524 12.326 1.00 83.19 287 GLY A N 1
ATOM 2236 C CA . GLY A 1 287 ? 12.984 -24.177 12.840 1.00 83.19 287 GLY A CA 1
ATOM 2237 C C . GLY A 1 287 ? 12.718 -23.115 11.765 1.00 83.19 287 GLY A C 1
ATOM 2238 O O . GLY A 1 287 ? 13.208 -23.159 10.633 1.00 83.19 287 GLY A O 1
ATOM 2239 N N . GLY A 1 288 ? 11.955 -22.092 12.157 1.00 87.12 288 GLY A N 1
ATOM 2240 C CA . GLY A 1 288 ? 11.420 -21.088 11.237 1.00 87.12 288 GLY A CA 1
ATOM 2241 C C . GLY A 1 288 ? 10.253 -21.625 10.400 1.00 87.12 288 GLY A C 1
ATOM 2242 O O . GLY A 1 288 ? 9.838 -22.770 10.557 1.00 87.12 288 GLY A O 1
ATOM 2243 N N . TYR A 1 289 ? 9.747 -20.790 9.494 1.00 92.00 289 TYR A N 1
ATOM 2244 C CA . TYR A 1 289 ? 8.585 -21.114 8.662 1.00 92.00 289 TYR A CA 1
ATOM 2245 C C . TYR A 1 289 ? 8.949 -21.843 7.356 1.00 92.00 289 TYR A C 1
ATOM 2247 O O . TYR A 1 289 ? 10.047 -21.641 6.807 1.00 92.00 289 TYR A O 1
ATOM 2255 N N . ALA A 1 290 ? 8.044 -22.679 6.840 1.00 94.06 290 ALA A N 1
ATOM 2256 C CA . ALA A 1 290 ? 8.190 -23.372 5.553 1.00 94.06 290 ALA A CA 1
ATOM 2257 C C . ALA A 1 290 ? 7.841 -22.476 4.346 1.00 94.06 290 ALA A C 1
ATOM 2259 O O . ALA A 1 290 ? 7.312 -21.373 4.503 1.00 94.06 290 ALA A O 1
ATOM 2260 N N . ALA A 1 291 ? 8.150 -22.931 3.128 1.00 92.88 291 ALA A N 1
ATOM 2261 C CA . ALA A 1 291 ? 7.706 -22.254 1.906 1.00 92.88 291 ALA A CA 1
ATOM 2262 C C . ALA A 1 291 ? 6.170 -22.149 1.868 1.00 92.88 291 ALA A C 1
ATOM 2264 O O . ALA A 1 291 ? 5.486 -22.908 2.547 1.00 92.88 291 ALA A O 1
ATOM 2265 N N . ARG A 1 292 ? 5.634 -21.208 1.079 1.00 93.69 292 ARG A N 1
ATOM 2266 C CA . ARG A 1 292 ? 4.184 -20.956 0.938 1.00 93.69 292 ARG A CA 1
ATOM 2267 C C . ARG A 1 292 ? 3.450 -20.432 2.185 1.00 93.69 292 ARG A C 1
ATOM 2269 O O . ARG A 1 292 ? 2.234 -20.307 2.149 1.00 93.69 292 ARG A O 1
ATOM 2276 N N . SER A 1 293 ? 4.166 -20.093 3.260 1.00 93.94 293 SER A N 1
ATOM 2277 C CA . SER A 1 293 ? 3.584 -19.480 4.466 1.00 93.94 293 SER A CA 1
ATOM 2278 C C . SER A 1 293 ? 3.894 -17.981 4.560 1.00 93.94 293 SER A C 1
ATOM 2280 O O . SER A 1 293 ? 3.622 -17.236 3.620 1.00 93.94 293 SER A O 1
ATOM 2282 N N . LYS A 1 294 ? 4.510 -17.510 5.647 1.00 94.38 294 LYS A N 1
ATOM 2283 C CA . LYS A 1 294 ? 4.919 -16.114 5.828 1.00 94.38 294 LYS A CA 1
ATOM 2284 C C . LYS A 1 294 ? 5.680 -15.598 4.601 1.00 94.38 294 LYS A C 1
ATOM 2286 O O . LYS A 1 294 ? 6.624 -16.231 4.120 1.00 94.38 294 LYS A O 1
ATOM 2291 N N . ARG A 1 295 ? 5.322 -14.393 4.150 1.00 93.62 295 ARG A N 1
ATOM 2292 C CA . ARG A 1 295 ? 5.824 -13.678 2.955 1.00 93.62 295 ARG A CA 1
ATOM 2293 C C . ARG A 1 295 ? 5.403 -14.263 1.607 1.00 93.62 295 ARG A C 1
ATOM 2295 O O . ARG A 1 295 ? 5.967 -13.871 0.588 1.00 93.62 295 ARG A O 1
ATOM 2302 N N . SER A 1 296 ? 4.469 -15.206 1.590 1.00 95.19 296 SER A N 1
ATOM 2303 C CA . SER A 1 296 ? 3.988 -15.846 0.371 1.00 95.19 296 SER A CA 1
ATOM 2304 C C . SER A 1 296 ? 2.541 -15.452 0.067 1.00 95.19 296 SER A C 1
ATOM 2306 O O . SER A 1 296 ? 1.744 -15.355 0.997 1.00 95.19 296 SER A O 1
ATOM 2308 N N . PRO A 1 297 ? 2.170 -15.287 -1.215 1.00 96.50 297 PRO A N 1
ATOM 2309 C CA . PRO A 1 297 ? 0.779 -15.053 -1.609 1.00 96.50 297 PRO A CA 1
ATOM 2310 C C . PRO A 1 297 ? -0.101 -16.319 -1.522 1.00 96.50 297 PRO A C 1
ATOM 2312 O O . PRO A 1 297 ? -1.307 -16.253 -1.744 1.00 96.50 297 PRO A O 1
ATOM 2315 N N . ASN A 1 298 ? 0.486 -17.481 -1.226 1.00 97.69 298 ASN A N 1
ATOM 2316 C CA . ASN A 1 298 ? -0.213 -18.758 -1.073 1.00 97.69 298 ASN A CA 1
ATOM 2317 C C . ASN A 1 298 ? -1.224 -18.749 0.099 1.00 97.69 298 ASN A C 1
ATOM 2319 O O . ASN A 1 298 ? -1.188 -17.861 0.955 1.00 97.69 298 ASN A O 1
ATOM 2323 N N . GLU A 1 299 ? -2.143 -19.722 0.146 1.00 97.44 299 GLU A N 1
ATOM 2324 C CA . GLU A 1 299 ? -3.202 -19.841 1.171 1.00 97.44 299 GLU A CA 1
ATOM 2325 C C . GLU A 1 299 ? -2.611 -19.824 2.582 1.00 97.44 299 GLU A C 1
ATOM 2327 O O . GLU A 1 299 ? -3.057 -19.062 3.429 1.00 97.44 299 GLU A O 1
ATOM 2332 N N . HIS A 1 300 ? -1.540 -20.581 2.826 1.00 96.38 300 HIS A N 1
ATOM 2333 C CA . HIS A 1 300 ? -0.886 -20.627 4.138 1.00 96.38 300 HIS A CA 1
ATOM 2334 C C . HIS A 1 300 ? -0.130 -19.343 4.511 1.00 96.38 300 HIS A C 1
ATOM 2336 O O . HIS A 1 300 ? 0.393 -19.254 5.619 1.00 96.38 300 HIS A O 1
ATOM 2342 N N . GLY A 1 301 ? -0.016 -18.373 3.603 1.00 96.94 301 GLY A N 1
ATOM 2343 C CA . GLY A 1 301 ? 0.511 -17.045 3.897 1.00 96.94 301 GLY A CA 1
ATOM 2344 C C . GLY A 1 301 ? -0.586 -16.009 4.124 1.00 96.94 301 GLY A C 1
ATOM 2345 O O . GLY A 1 301 ? -0.484 -15.220 5.062 1.00 96.94 301 GLY A O 1
ATOM 2346 N N . THR A 1 302 ? -1.614 -16.016 3.270 1.00 97.62 302 THR A N 1
ATOM 2347 C CA . THR A 1 302 ? -2.613 -14.936 3.150 1.00 97.62 302 THR A CA 1
ATOM 2348 C C . THR A 1 302 ? -3.978 -15.257 3.751 1.00 97.62 302 THR A C 1
ATOM 2350 O O . THR A 1 302 ? -4.688 -14.333 4.138 1.00 97.62 302 THR A O 1
ATOM 2353 N N . ARG A 1 303 ? -4.374 -16.531 3.840 1.00 98.25 303 ARG A N 1
ATOM 2354 C CA . ARG A 1 303 ? -5.660 -16.920 4.427 1.00 98.25 303 ARG A CA 1
ATOM 2355 C C . ARG A 1 303 ? -5.595 -16.828 5.948 1.00 98.25 303 ARG A C 1
ATOM 2357 O O . ARG A 1 303 ? -4.587 -17.176 6.555 1.00 98.25 303 ARG A O 1
ATOM 2364 N N . THR A 1 304 ? -6.687 -16.395 6.562 1.00 97.69 304 THR A N 1
ATOM 2365 C CA . THR A 1 304 ? -6.864 -16.313 8.016 1.00 97.69 304 THR A CA 1
ATOM 2366 C C . THR A 1 304 ? -8.361 -16.325 8.348 1.00 97.69 304 THR A C 1
ATOM 2368 O O . THR A 1 304 ? -9.157 -15.847 7.535 1.00 97.69 304 THR A O 1
ATOM 2371 N N . PRO A 1 305 ? -8.799 -16.879 9.491 1.00 98.12 305 PRO A N 1
ATOM 2372 C CA . PRO A 1 305 ? -10.168 -16.658 9.937 1.00 98.12 305 PRO A CA 1
ATOM 2373 C C . PRO A 1 305 ? -10.370 -15.177 10.284 1.00 98.12 305 PRO A C 1
ATOM 2375 O O . PRO A 1 305 ? -9.585 -14.597 11.031 1.00 98.12 305 PRO A O 1
ATOM 2378 N N . LEU A 1 306 ? -11.434 -14.575 9.754 1.00 98.81 306 LEU A N 1
ATOM 2379 C CA . LEU A 1 306 ? -11.886 -13.239 10.152 1.00 98.81 306 LEU A CA 1
ATOM 2380 C C . LEU A 1 306 ? -13.182 -13.387 10.944 1.00 98.81 306 LEU A C 1
ATOM 2382 O O . LEU A 1 306 ? -14.048 -14.169 10.553 1.00 98.81 306 LEU A O 1
ATOM 2386 N N . MET A 1 307 ? -13.318 -12.670 12.055 1.00 98.88 307 MET A N 1
ATOM 2387 C CA . MET A 1 307 ? -14.503 -12.761 12.915 1.00 98.88 307 MET A CA 1
ATOM 2388 C C . MET A 1 307 ? -15.042 -11.378 13.248 1.00 98.88 307 MET A C 1
ATOM 2390 O O . MET A 1 307 ? -14.258 -10.468 13.512 1.00 98.88 307 MET A O 1
ATOM 2394 N N . PHE A 1 308 ? -16.369 -11.261 13.284 1.00 98.88 308 PHE A N 1
ATOM 2395 C CA . PHE A 1 308 ? -17.098 -10.091 13.770 1.00 98.88 308 PHE A CA 1
ATOM 2396 C C . PHE A 1 308 ? -18.109 -10.552 14.826 1.00 98.88 308 PHE A C 1
ATOM 2398 O O . PHE A 1 308 ? -19.128 -11.153 14.482 1.00 98.88 308 PHE A O 1
ATOM 2405 N N . ARG A 1 309 ? -17.838 -10.288 16.106 1.00 98.75 309 ARG A N 1
ATOM 2406 C CA . ARG A 1 309 ? -18.765 -10.548 17.218 1.00 98.75 309 ARG A CA 1
ATOM 2407 C C . ARG A 1 309 ? -19.367 -9.235 17.690 1.00 98.75 309 ARG A C 1
ATOM 2409 O O . ARG A 1 309 ? -18.636 -8.353 18.124 1.00 98.75 309 ARG A O 1
ATOM 2416 N N . TRP A 1 310 ? -20.691 -9.136 17.651 1.00 98.62 310 TRP A N 1
ATOM 2417 C CA . TRP A 1 310 ? -21.436 -8.030 18.255 1.00 98.62 310 TRP A CA 1
ATOM 2418 C C . TRP A 1 310 ? -22.822 -8.533 18.692 1.00 98.62 310 TRP A C 1
ATOM 2420 O O . TRP A 1 310 ? -23.777 -8.458 17.913 1.00 98.62 310 TRP A O 1
ATOM 2430 N N . PRO A 1 311 ? -22.935 -9.116 19.901 1.00 97.69 311 PRO A N 1
ATOM 2431 C CA . PRO A 1 311 ? -24.171 -9.710 20.403 1.00 97.69 311 PRO A CA 1
ATOM 2432 C C . PRO A 1 311 ? -25.364 -8.752 20.309 1.00 97.69 311 PRO A C 1
ATOM 2434 O O . PRO A 1 311 ? -25.237 -7.571 20.609 1.00 97.69 311 PRO A O 1
ATOM 2437 N N . GLY A 1 312 ? -26.515 -9.259 19.862 1.00 94.50 312 GLY A N 1
ATOM 2438 C CA . GLY A 1 312 ? -27.728 -8.459 19.639 1.00 94.50 312 GLY A CA 1
ATOM 2439 C C . GLY A 1 312 ? -27.759 -7.680 18.316 1.00 94.50 312 GLY A C 1
ATOM 2440 O O . GLY A 1 312 ? -28.847 -7.371 17.838 1.00 94.50 312 GLY A O 1
ATOM 2441 N N . THR A 1 313 ? -26.605 -7.444 17.682 1.00 97.56 313 THR A N 1
ATOM 2442 C CA . THR A 1 313 ? -26.491 -6.624 16.461 1.00 97.56 313 THR A CA 1
ATOM 2443 C C . THR A 1 313 ? -26.048 -7.423 15.238 1.00 97.56 313 THR A C 1
ATOM 2445 O O . THR A 1 313 ? -26.650 -7.299 14.173 1.00 97.56 313 THR A O 1
ATOM 2448 N N . ILE A 1 314 ? -25.000 -8.242 15.367 1.00 98.31 314 ILE A N 1
ATOM 2449 C CA . ILE A 1 314 ? -24.495 -9.125 14.309 1.00 98.31 314 ILE A CA 1
ATOM 2450 C C . ILE A 1 314 ? -24.833 -10.570 14.702 1.00 98.31 314 ILE A C 1
ATOM 2452 O O . ILE A 1 314 ? -24.268 -11.072 15.679 1.00 98.31 314 ILE A O 1
ATOM 2456 N N . PRO A 1 315 ? -25.736 -11.262 13.981 1.00 97.62 315 PRO A N 1
ATOM 2457 C CA . PRO A 1 315 ? -26.004 -12.673 14.221 1.00 97.62 315 PRO A CA 1
ATOM 2458 C C . PRO A 1 315 ? -24.757 -13.527 13.973 1.00 97.62 315 PRO A C 1
ATOM 2460 O O . PRO A 1 315 ? -24.059 -13.366 12.969 1.00 97.62 315 PRO A O 1
ATOM 2463 N N . ALA A 1 316 ? -24.510 -14.476 14.876 1.00 98.12 316 ALA A N 1
ATOM 2464 C CA . ALA A 1 316 ? -23.460 -15.465 14.691 1.00 98.12 316 ALA A CA 1
ATOM 2465 C C . ALA A 1 316 ? -23.772 -16.374 13.493 1.00 98.12 316 ALA A C 1
ATOM 2467 O O . ALA A 1 316 ? -24.904 -16.838 13.330 1.00 98.12 316 ALA A O 1
ATOM 2468 N N . ALA A 1 317 ? -22.773 -16.625 12.649 1.00 97.56 317 ALA A N 1
ATOM 2469 C CA . ALA A 1 317 ? -22.916 -17.430 11.440 1.00 97.56 317 ALA A CA 1
ATOM 2470 C C . ALA A 1 317 ? -21.551 -17.881 10.906 1.00 97.56 317 ALA A C 1
ATOM 2472 O O . ALA A 1 317 ? -20.583 -17.128 10.962 1.00 97.56 317 ALA A O 1
ATOM 2473 N N . ASP A 1 318 ? -21.494 -19.070 10.306 1.00 97.25 318 ASP A N 1
ATOM 2474 C CA . ASP A 1 318 ? -20.362 -19.488 9.470 1.00 97.25 318 ASP A CA 1
ATOM 2475 C C . ASP A 1 318 ? -20.600 -18.984 8.039 1.00 97.25 318 ASP A C 1
ATOM 2477 O O . ASP A 1 318 ? -21.472 -19.477 7.320 1.00 97.25 318 ASP A O 1
ATOM 2481 N N . ARG A 1 319 ? -19.885 -17.923 7.666 1.00 96.75 319 ARG A N 1
ATOM 2482 C CA . ARG A 1 319 ? -20.056 -17.152 6.434 1.00 96.75 319 ARG A CA 1
ATOM 2483 C C . ARG A 1 319 ? -19.136 -17.717 5.336 1.00 96.75 319 ARG A C 1
ATOM 2485 O O . ARG A 1 319 ? -17.908 -17.607 5.453 1.00 96.75 319 ARG A O 1
ATOM 2492 N N . PRO A 1 320 ? -19.677 -18.342 4.267 1.00 93.75 320 PRO A N 1
ATOM 2493 C CA . PRO A 1 320 ? -18.870 -18.936 3.196 1.00 93.75 320 PRO A CA 1
ATOM 2494 C C . PRO A 1 320 ? -18.269 -17.906 2.227 1.00 93.75 320 PRO A C 1
ATOM 2496 O O . PRO A 1 320 ? -17.431 -18.265 1.390 1.00 93.75 320 PRO A O 1
ATOM 2499 N N . GLU A 1 321 ? -18.722 -16.653 2.294 1.00 95.31 321 GLU A N 1
ATOM 2500 C CA . GLU A 1 321 ? -18.308 -15.582 1.396 1.00 95.31 321 GLU A CA 1
ATOM 2501 C C . GLU A 1 321 ? -16.831 -15.209 1.574 1.00 95.31 321 GLU A C 1
ATOM 2503 O O . GLU A 1 321 ? -16.195 -15.469 2.598 1.00 95.31 321 GLU A O 1
ATOM 2508 N N . LEU A 1 322 ? -16.271 -14.566 0.551 1.00 96.69 322 LEU A N 1
ATOM 2509 C CA . LEU A 1 322 ? -14.938 -13.990 0.642 1.00 96.69 322 LEU A CA 1
ATOM 2510 C C . LEU A 1 322 ? -14.959 -12.769 1.567 1.00 96.69 322 LEU A C 1
ATOM 2512 O O . LEU A 1 322 ? -15.809 -11.889 1.415 1.00 96.69 322 LEU A O 1
ATOM 2516 N N . CYS A 1 323 ? -13.987 -12.696 2.477 1.00 98.25 323 CYS A N 1
ATOM 2517 C CA . CYS A 1 323 ? -13.753 -11.543 3.345 1.00 98.25 323 CYS A CA 1
ATOM 2518 C C . CYS A 1 323 ? -12.281 -11.136 3.323 1.00 98.25 323 CYS A C 1
ATOM 2520 O O . CYS A 1 323 ? -11.402 -11.998 3.268 1.00 98.25 323 CYS A O 1
ATOM 2522 N N . SER A 1 324 ? -11.993 -9.834 3.347 1.00 98.56 324 SER A N 1
ATOM 2523 C CA . SER A 1 324 ? -10.626 -9.346 3.480 1.00 98.56 324 SER A CA 1
ATOM 2524 C C . SER A 1 324 ? -10.479 -8.434 4.685 1.00 98.56 324 SER A C 1
ATOM 2526 O O . SER A 1 324 ? -11.375 -7.668 5.020 1.00 98.56 324 SER A O 1
ATOM 2528 N N . SER A 1 325 ? -9.312 -8.473 5.321 1.00 98.44 325 SER A N 1
ATOM 2529 C CA . SER A 1 325 ? -9.016 -7.624 6.474 1.00 98.44 325 SER A CA 1
ATOM 2530 C C . SER A 1 325 ? -9.082 -6.120 6.167 1.00 98.44 325 SER A C 1
ATOM 2532 O O . SER A 1 325 ? -9.271 -5.324 7.082 1.00 98.44 325 SER A O 1
ATOM 2534 N N . ILE A 1 326 ? -8.980 -5.711 4.894 1.00 97.31 326 ILE A N 1
ATOM 2535 C CA . ILE A 1 326 ? -9.171 -4.308 4.479 1.00 97.31 326 ILE A CA 1
ATOM 2536 C C . ILE A 1 326 ? -10.614 -3.820 4.667 1.00 97.31 326 ILE A C 1
ATOM 2538 O O . ILE A 1 326 ? -10.842 -2.616 4.725 1.00 97.31 326 ILE A O 1
ATOM 2542 N N . ASP A 1 327 ? -11.578 -4.738 4.785 1.00 98.56 327 ASP A N 1
ATOM 2543 C CA . ASP A 1 327 ? -12.988 -4.425 5.028 1.00 98.56 327 ASP A CA 1
ATOM 2544 C C . ASP A 1 327 ? -13.227 -3.951 6.477 1.00 98.56 327 ASP A C 1
ATOM 2546 O O . ASP A 1 327 ? -14.267 -3.366 6.785 1.00 98.56 327 ASP A O 1
ATOM 2550 N N . PHE A 1 328 ? -12.273 -4.179 7.392 1.00 98.75 328 PHE A N 1
ATOM 2551 C CA . PHE A 1 328 ? -12.436 -3.869 8.817 1.00 98.75 328 PHE A C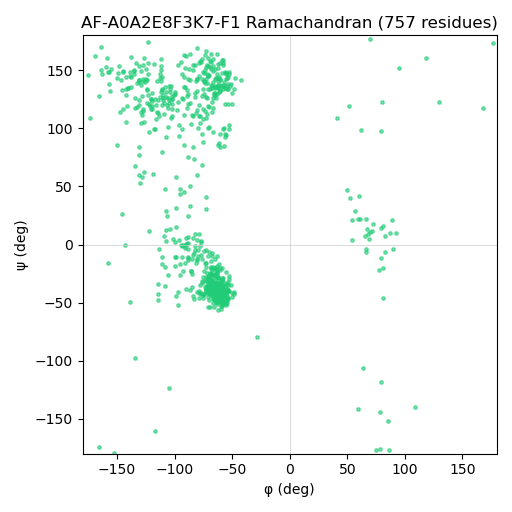A 1
ATOM 2552 C C . PHE A 1 328 ? -12.603 -2.371 9.054 1.00 98.75 328 PHE A C 1
ATOM 2554 O O . PHE A 1 328 ? -13.545 -1.960 9.722 1.00 98.75 328 PHE A O 1
ATOM 2561 N N . VAL A 1 329 ? -11.723 -1.547 8.484 1.00 98.62 329 VAL A N 1
ATOM 2562 C CA . VAL A 1 329 ? -11.746 -0.090 8.677 1.00 98.62 329 VAL A CA 1
ATOM 2563 C C . VAL A 1 329 ? -13.064 0.547 8.221 1.00 98.62 329 VAL A C 1
ATOM 2565 O O . VAL A 1 329 ? -13.700 1.190 9.058 1.00 98.62 329 VAL A O 1
ATOM 2568 N N . PRO A 1 330 ? -13.532 0.375 6.967 1.00 98.56 330 PRO A N 1
ATOM 2569 C CA . PRO A 1 330 ? -14.805 0.960 6.548 1.00 98.56 330 PRO A CA 1
ATOM 2570 C C . PRO A 1 330 ? -15.997 0.425 7.357 1.00 98.56 330 PRO A C 1
ATOM 2572 O O . PRO A 1 330 ? -16.909 1.190 7.661 1.00 98.56 330 PRO A O 1
ATOM 2575 N N . THR A 1 331 ? -15.975 -0.848 7.769 1.00 98.69 331 THR A N 1
ATOM 2576 C CA . THR A 1 331 ? -17.027 -1.441 8.616 1.00 98.69 331 THR A CA 1
ATOM 2577 C C . THR A 1 331 ? -17.046 -0.835 10.023 1.00 98.69 331 THR A C 1
ATOM 2579 O O . THR A 1 331 ? -18.112 -0.505 10.538 1.00 98.69 331 THR A O 1
ATOM 2582 N N . VAL A 1 332 ? -15.878 -0.636 10.644 1.00 98.81 332 VAL A N 1
ATOM 2583 C CA . VAL A 1 332 ? -15.758 -0.015 11.974 1.00 98.81 332 VAL A CA 1
ATOM 2584 C C . VAL A 1 332 ? -16.170 1.451 11.938 1.00 98.81 332 VAL A C 1
ATOM 2586 O O . VAL A 1 332 ? -16.905 1.893 12.817 1.00 98.81 332 VAL A O 1
ATOM 2589 N N . LEU A 1 333 ? -15.736 2.209 10.927 1.00 98.38 333 LEU A N 1
ATOM 2590 C CA . LEU A 1 333 ? -16.132 3.611 10.788 1.00 98.38 333 LEU A CA 1
ATOM 2591 C C . LEU A 1 333 ? -17.650 3.742 10.628 1.00 98.38 333 LEU A C 1
ATOM 2593 O O . LEU A 1 333 ? -18.254 4.589 11.280 1.00 98.38 333 LEU A O 1
ATOM 2597 N N . ALA A 1 334 ? -18.274 2.862 9.838 1.00 97.56 334 ALA A N 1
ATOM 2598 C CA . ALA A 1 334 ? -19.727 2.814 9.713 1.00 97.56 334 ALA A CA 1
ATOM 2599 C C . ALA A 1 334 ? -20.416 2.471 11.043 1.00 97.56 334 ALA A C 1
ATOM 2601 O O . ALA A 1 334 ? -21.387 3.132 11.405 1.00 97.56 334 ALA A O 1
ATOM 2602 N N . ALA A 1 335 ? -19.899 1.491 11.792 1.00 97.56 335 ALA A N 1
ATOM 2603 C CA . ALA A 1 335 ? -20.438 1.109 13.099 1.00 97.56 335 ALA A CA 1
ATOM 2604 C C . ALA A 1 335 ? -20.342 2.249 14.126 1.00 97.56 335 ALA A C 1
ATOM 2606 O O . ALA A 1 335 ? -21.263 2.451 14.907 1.00 97.56 335 ALA A O 1
ATOM 2607 N N . ALA A 1 336 ? -19.259 3.026 14.086 1.00 96.81 336 ALA A N 1
ATOM 2608 C CA . ALA A 1 336 ? -19.040 4.189 14.942 1.00 96.81 336 ALA A CA 1
ATOM 2609 C C . ALA A 1 336 ? -19.787 5.458 14.478 1.00 96.81 336 ALA A C 1
ATOM 2611 O O . ALA A 1 336 ? -19.680 6.508 15.116 1.00 96.81 336 ALA A O 1
ATOM 2612 N N . GLY A 1 337 ? -20.470 5.415 13.327 1.00 94.56 337 GLY A N 1
ATOM 2613 C CA . GLY A 1 337 ? -21.044 6.601 12.684 1.00 94.56 337 GLY A CA 1
ATOM 2614 C C . GLY A 1 337 ? -19.998 7.659 12.295 1.00 94.56 337 GLY A C 1
ATOM 2615 O O . GLY A 1 337 ? -20.331 8.844 12.187 1.00 94.56 337 GLY A O 1
ATOM 2616 N N . ALA A 1 338 ? -18.732 7.257 12.143 1.00 93.38 338 ALA A N 1
ATOM 2617 C CA . ALA A 1 338 ? -17.592 8.095 11.782 1.00 93.38 338 ALA A CA 1
ATOM 2618 C C . ALA A 1 338 ? -17.556 8.391 10.278 1.00 93.38 338 ALA A C 1
ATOM 2620 O O . ALA A 1 338 ? -17.912 7.558 9.445 1.00 93.38 338 ALA A O 1
ATOM 2621 N N . THR A 1 339 ? -17.108 9.596 9.923 1.00 87.50 339 THR A N 1
ATOM 2622 C CA . THR A 1 339 ? -16.979 10.005 8.522 1.00 87.50 339 THR A CA 1
ATOM 2623 C C . THR A 1 339 ? -15.771 9.315 7.899 1.00 87.50 339 THR A C 1
ATOM 2625 O O . THR A 1 339 ? -14.666 9.382 8.437 1.00 87.50 339 THR A O 1
ATOM 2628 N N . ALA A 1 340 ? -15.963 8.677 6.745 1.00 88.88 340 ALA A N 1
ATOM 2629 C CA . ALA A 1 340 ? -14.851 8.136 5.976 1.00 88.88 340 ALA A CA 1
ATOM 2630 C C . ALA A 1 340 ? -13.977 9.291 5.433 1.00 88.88 340 ALA A C 1
ATOM 2632 O O . ALA A 1 340 ? -14.501 10.186 4.766 1.00 88.88 340 ALA A O 1
ATOM 2633 N N . PRO A 1 341 ? -12.657 9.296 5.688 1.00 89.06 341 PRO A N 1
ATOM 2634 C CA . PRO A 1 341 ? -11.749 10.363 5.243 1.00 89.06 341 PRO A CA 1
ATOM 2635 C C . PRO A 1 341 ? -11.469 10.330 3.732 1.00 89.06 341 PRO A C 1
ATOM 2637 O O . PRO A 1 341 ? -10.988 11.306 3.158 1.00 89.06 341 PRO A O 1
ATOM 2640 N N . HIS A 1 342 ? -11.712 9.185 3.104 1.00 89.81 342 HIS A N 1
ATOM 2641 C CA . HIS A 1 342 ? -11.549 8.909 1.686 1.00 89.81 342 HIS A CA 1
ATOM 2642 C C . HIS A 1 342 ? -12.312 7.625 1.350 1.00 89.81 342 HIS A C 1
ATOM 2644 O O . HIS A 1 342 ? -12.715 6.880 2.247 1.00 89.81 342 HIS A O 1
ATOM 2650 N N . ASP A 1 343 ? -12.452 7.330 0.061 1.00 89.38 343 ASP A N 1
ATOM 2651 C CA . ASP A 1 343 ? -12.974 6.038 -0.370 1.00 89.38 343 ASP A CA 1
ATOM 2652 C C . ASP A 1 343 ? -11.998 4.929 0.036 1.00 89.38 343 ASP A C 1
ATOM 2654 O O . ASP A 1 343 ? -10.782 5.026 -0.180 1.00 89.38 343 ASP A O 1
ATOM 2658 N N . PHE A 1 344 ? -12.522 3.882 0.668 1.00 95.81 344 PHE A N 1
ATOM 2659 C CA . PHE A 1 344 ? -11.742 2.699 1.006 1.00 95.81 344 PHE A CA 1
ATOM 2660 C C . PHE A 1 344 ? -11.843 1.669 -0.122 1.00 95.81 344 PHE A C 1
ATOM 2662 O O . PHE A 1 344 ? -12.907 1.514 -0.718 1.00 95.81 344 PHE A O 1
ATOM 2669 N N . PRO A 1 345 ? -10.760 0.928 -0.410 1.00 95.69 345 PRO A N 1
ATOM 2670 C CA . PRO A 1 345 ? -10.830 -0.219 -1.310 1.00 95.69 345 PRO A CA 1
ATOM 2671 C C . PRO A 1 345 ? -11.616 -1.399 -0.712 1.00 95.69 345 PRO A C 1
ATOM 2673 O O . PRO A 1 345 ? -12.100 -2.245 -1.461 1.00 95.69 345 PRO A O 1
ATOM 2676 N N . GLY A 1 346 ? -11.691 -1.489 0.621 1.00 96.19 346 GLY A N 1
ATOM 2677 C CA . GLY A 1 346 ? -12.493 -2.485 1.328 1.00 96.19 346 GLY A CA 1
ATOM 2678 C C . GLY A 1 346 ? -13.976 -2.122 1.356 1.00 96.19 346 GLY A C 1
ATOM 2679 O O . GLY A 1 346 ? -14.348 -0.954 1.243 1.00 96.19 346 GLY A O 1
ATOM 2680 N N . LEU A 1 347 ? -14.826 -3.127 1.544 1.00 96.75 347 LEU A N 1
ATOM 2681 C CA . LEU A 1 347 ? -16.272 -2.945 1.649 1.00 96.75 347 LEU A CA 1
ATOM 2682 C C . LEU A 1 347 ? -16.677 -2.625 3.092 1.00 96.75 347 LEU A C 1
ATOM 2684 O O . LEU A 1 347 ? -16.167 -3.224 4.037 1.00 96.75 347 LEU A O 1
ATOM 2688 N N . ASN A 1 348 ? -17.643 -1.722 3.266 1.00 97.75 348 ASN A N 1
ATOM 2689 C CA . ASN A 1 348 ? -18.400 -1.647 4.513 1.00 97.75 348 ASN A CA 1
ATOM 2690 C C . ASN A 1 348 ? -19.353 -2.849 4.567 1.00 97.75 348 ASN A C 1
ATOM 2692 O O . ASN A 1 348 ? -20.327 -2.880 3.824 1.00 97.75 348 ASN A O 1
ATOM 2696 N N . LEU A 1 349 ? -19.069 -3.812 5.443 1.00 98.31 349 LEU A N 1
ATOM 2697 C CA . LEU A 1 349 ? -19.845 -5.046 5.579 1.00 98.31 349 LEU A CA 1
ATOM 2698 C C . LEU A 1 349 ? -20.971 -4.940 6.613 1.00 98.31 349 LEU A C 1
ATOM 2700 O O . LEU A 1 349 ? -21.709 -5.902 6.811 1.00 98.31 349 LEU A O 1
ATOM 2704 N N . LEU A 1 350 ? -21.101 -3.812 7.320 1.00 98.06 350 LEU A N 1
ATOM 2705 C CA . LEU A 1 350 ? -22.045 -3.683 8.430 1.00 98.06 350 LEU A CA 1
ATOM 2706 C C . LEU A 1 350 ? -23.502 -4.017 8.042 1.00 98.06 350 LEU A C 1
ATOM 2708 O O . LEU A 1 350 ? -24.150 -4.724 8.819 1.00 98.06 350 LEU A O 1
ATOM 2712 N N . PRO A 1 351 ? -24.042 -3.584 6.882 1.00 97.81 351 PRO A N 1
ATOM 2713 C CA . PRO A 1 351 ? -25.415 -3.920 6.492 1.00 97.81 351 PRO A CA 1
ATOM 2714 C C . PRO A 1 351 ? -25.654 -5.433 6.338 1.00 97.81 351 PRO A C 1
ATOM 2716 O O . PRO A 1 351 ? -26.645 -5.972 6.843 1.00 97.81 351 PRO A O 1
ATOM 2719 N N . GLU A 1 352 ? -24.745 -6.144 5.676 1.00 98.19 352 GLU A N 1
ATOM 2720 C CA . GLU A 1 352 ? -24.807 -7.589 5.424 1.00 98.19 352 GLU A CA 1
ATOM 2721 C C . GLU A 1 352 ? -24.489 -8.405 6.681 1.00 98.19 352 GLU A C 1
ATOM 2723 O O . GLU A 1 352 ? -25.036 -9.495 6.881 1.00 98.19 352 GLU A O 1
ATOM 2728 N N . LEU A 1 353 ? -23.635 -7.873 7.558 1.00 98.25 353 LEU A N 1
ATOM 2729 C CA . LEU A 1 353 ? -23.370 -8.450 8.869 1.00 98.25 353 LEU A CA 1
ATOM 2730 C C . LEU A 1 353 ? -24.615 -8.361 9.756 1.00 98.25 353 LEU A C 1
ATOM 2732 O O . LEU A 1 353 ? -25.034 -9.396 10.259 1.00 98.25 353 LEU A O 1
ATOM 2736 N N . LYS A 1 354 ? -25.257 -7.188 9.884 1.00 98.06 354 LYS A N 1
ATOM 2737 C CA . LYS A 1 354 ? -26.479 -7.006 10.698 1.00 98.06 354 LYS A CA 1
ATOM 2738 C C . LYS A 1 354 ? -27.660 -7.821 10.173 1.00 98.06 354 LYS A C 1
ATOM 2740 O O . LYS A 1 354 ? -28.396 -8.428 10.941 1.00 98.06 354 LYS A O 1
ATOM 2745 N N . SER A 1 355 ? -27.860 -7.825 8.856 1.00 97.44 355 SER A N 1
ATOM 2746 C CA . SER A 1 355 ? -29.013 -8.494 8.242 1.00 97.44 355 SER A CA 1
ATOM 2747 C C . SER A 1 355 ? -28.838 -10.002 8.052 1.00 97.44 355 SER A C 1
ATOM 2749 O O . SER A 1 355 ? -29.817 -10.689 7.767 1.00 97.44 355 SER A O 1
ATOM 2751 N N . GLY A 1 356 ? -27.606 -10.516 8.134 1.00 94.25 356 GLY A N 1
ATOM 2752 C CA . GLY A 1 356 ? -27.284 -11.901 7.783 1.00 94.25 356 GLY A CA 1
ATOM 2753 C C . GLY A 1 356 ? -27.396 -12.214 6.284 1.00 94.25 356 GLY A C 1
ATOM 2754 O O . GLY A 1 356 ? -27.228 -13.367 5.892 1.00 94.25 356 GLY A O 1
ATOM 2755 N N . LYS A 1 357 ? -27.677 -11.217 5.432 1.00 95.69 357 LYS A N 1
ATOM 2756 C CA . LYS A 1 357 ? -27.758 -11.395 3.976 1.00 95.69 357 LYS A CA 1
ATOM 2757 C C . LYS A 1 357 ? -26.387 -11.679 3.377 1.00 95.69 357 LYS A C 1
ATOM 2759 O O . LYS A 1 357 ? -25.367 -11.241 3.907 1.00 95.69 357 LYS A O 1
ATOM 2764 N N . THR A 1 358 ? -26.382 -12.381 2.248 1.00 95.00 358 THR A N 1
ATOM 2765 C CA . THR A 1 358 ? -25.168 -12.708 1.498 1.00 95.00 358 THR A CA 1
ATOM 2766 C C . THR A 1 358 ? -24.421 -11.451 1.062 1.00 95.00 358 THR A C 1
ATOM 2768 O O . THR A 1 358 ? -25.031 -10.508 0.565 1.00 95.00 358 THR A O 1
ATOM 2771 N N . ILE A 1 359 ? -23.095 -11.460 1.213 1.00 95.50 359 ILE A N 1
ATOM 2772 C CA . ILE A 1 359 ? -22.226 -10.416 0.656 1.00 95.50 359 ILE A CA 1
ATOM 2773 C C . ILE A 1 359 ? -21.998 -10.725 -0.825 1.00 95.50 359 ILE A C 1
ATOM 2775 O O . ILE A 1 359 ? -21.382 -11.739 -1.162 1.00 95.50 359 ILE A O 1
ATOM 2779 N N . GLU A 1 360 ? -22.463 -9.850 -1.715 1.00 92.50 360 GLU A N 1
ATOM 2780 C CA . GLU A 1 360 ? -22.281 -9.987 -3.166 1.00 92.50 360 GLU A CA 1
ATOM 2781 C C . GLU A 1 360 ? -20.851 -9.616 -3.593 1.00 92.50 360 GLU A C 1
ATOM 2783 O O . GLU A 1 360 ? -20.597 -8.610 -4.253 1.00 92.50 360 GLU A O 1
ATOM 2788 N N . ARG A 1 361 ? -19.882 -10.448 -3.200 1.00 93.62 361 ARG A N 1
ATOM 2789 C CA . ARG A 1 361 ? -18.482 -10.340 -3.614 1.00 93.62 361 ARG A CA 1
ATOM 2790 C C . ARG A 1 361 ? -17.937 -11.698 -4.021 1.00 93.62 361 ARG A C 1
ATOM 2792 O O . ARG A 1 361 ? -17.785 -12.595 -3.195 1.00 93.62 361 ARG A O 1
ATOM 2799 N N . ASP A 1 362 ? -17.554 -11.810 -5.288 1.00 94.56 362 ASP A N 1
ATOM 2800 C CA . ASP A 1 362 ? -16.906 -13.004 -5.829 1.00 94.56 362 ASP A CA 1
ATOM 2801 C C . ASP A 1 362 ? -15.383 -12.865 -5.941 1.00 94.56 362 ASP A C 1
ATOM 2803 O O . ASP A 1 362 ? -14.723 -13.872 -6.179 1.00 94.56 362 ASP A O 1
ATOM 2807 N N . THR A 1 363 ? -14.823 -11.661 -5.770 1.00 97.69 363 THR A N 1
ATOM 2808 C CA . THR A 1 363 ? -13.421 -11.365 -6.095 1.00 97.69 363 THR A CA 1
ATOM 2809 C C . THR A 1 363 ? -12.675 -10.690 -4.939 1.00 97.69 363 THR A C 1
ATOM 2811 O O . THR A 1 363 ? -13.190 -9.773 -4.303 1.00 97.69 363 THR A O 1
ATOM 2814 N N . LEU A 1 364 ? -11.438 -11.125 -4.688 1.00 98.31 364 LEU A N 1
ATOM 2815 C CA . LEU A 1 364 ? -10.476 -10.501 -3.777 1.00 98.31 364 LEU A CA 1
ATOM 2816 C C . LEU A 1 364 ? -9.119 -10.326 -4.442 1.00 98.31 364 LEU A C 1
ATOM 2818 O O . LEU A 1 364 ? -8.730 -11.112 -5.303 1.00 98.31 364 LEU A O 1
ATOM 2822 N N . PHE A 1 365 ? -8.373 -9.341 -3.958 1.00 98.50 365 PHE A N 1
ATOM 2823 C CA . PHE A 1 365 ? -7.046 -9.010 -4.445 1.00 98.50 365 PHE A CA 1
ATOM 2824 C C . PHE A 1 365 ? -6.034 -8.947 -3.317 1.00 98.50 365 PHE A C 1
ATOM 2826 O O . PHE A 1 365 ? -6.364 -8.592 -2.182 1.00 98.50 365 PHE A O 1
ATOM 2833 N N . GLY A 1 366 ? -4.779 -9.173 -3.675 1.00 98.12 366 GLY A N 1
ATOM 2834 C CA . GLY A 1 366 ? -3.670 -8.802 -2.830 1.00 98.12 366 GLY A CA 1
ATOM 2835 C C . GLY A 1 366 ? -2.337 -8.830 -3.553 1.00 98.12 366 GLY A C 1
ATOM 2836 O O . GLY A 1 366 ? -2.218 -8.987 -4.771 1.00 98.12 366 GLY A O 1
ATOM 2837 N N . GLU A 1 367 ? -1.305 -8.616 -2.761 1.00 97.38 367 GLU A N 1
ATOM 2838 C CA . GLU A 1 367 ? 0.034 -8.318 -3.219 1.00 97.38 367 GLU A CA 1
ATOM 2839 C C . GLU A 1 367 ? 1.062 -8.883 -2.247 1.00 97.38 367 GLU A C 1
ATOM 2841 O O . GLU A 1 367 ? 0.811 -9.115 -1.065 1.00 97.38 367 GLU A O 1
ATOM 2846 N N . SER A 1 368 ? 2.246 -9.181 -2.757 1.00 96.06 368 SER A N 1
ATOM 2847 C CA . SER A 1 368 ? 3.358 -9.625 -1.931 1.00 96.06 368 SER A CA 1
ATOM 2848 C C . SER A 1 368 ? 4.640 -8.994 -2.424 1.00 96.06 368 SER A C 1
ATOM 2850 O O . SER A 1 368 ? 4.938 -8.966 -3.619 1.00 96.06 368 SER A O 1
ATOM 2852 N N . PHE A 1 369 ? 5.409 -8.500 -1.468 1.00 96.00 369 PHE A N 1
ATOM 2853 C CA . PHE A 1 369 ? 6.628 -7.753 -1.706 1.00 96.00 369 PHE A CA 1
ATOM 2854 C C . PHE A 1 369 ? 7.811 -8.412 -0.999 1.00 96.00 369 PHE A C 1
ATOM 2856 O O . PHE A 1 369 ? 7.670 -9.363 -0.225 1.00 96.00 369 PHE A O 1
ATOM 2863 N N . ALA A 1 370 ? 9.001 -7.877 -1.246 1.00 94.31 370 ALA A N 1
ATOM 2864 C CA . ALA A 1 370 ? 10.200 -8.215 -0.500 1.00 94.31 370 ALA A CA 1
ATOM 2865 C C . ALA A 1 370 ? 10.062 -7.941 1.009 1.00 94.31 370 ALA A C 1
ATOM 2867 O O . ALA A 1 370 ? 9.300 -7.087 1.450 1.00 94.31 370 ALA A O 1
ATOM 2868 N N . HIS A 1 371 ? 10.859 -8.646 1.820 1.00 93.94 371 HIS A N 1
ATOM 2869 C CA . HIS A 1 371 ? 10.870 -8.407 3.268 1.00 93.94 371 HIS A CA 1
ATOM 2870 C C . HIS A 1 371 ? 11.409 -7.022 3.634 1.00 93.94 371 HIS A C 1
ATOM 2872 O O . HIS A 1 371 ? 10.816 -6.334 4.464 1.00 93.94 371 HIS A O 1
ATOM 2878 N N . ASP A 1 372 ? 12.550 -6.660 3.042 1.00 94.25 372 ASP A N 1
ATOM 2879 C CA . ASP A 1 372 ? 13.134 -5.333 3.189 1.00 94.25 372 ASP A CA 1
ATOM 2880 C C . ASP A 1 372 ? 12.766 -4.531 1.942 1.00 94.25 372 ASP A C 1
ATOM 2882 O O . ASP A 1 372 ? 12.979 -4.992 0.818 1.00 94.25 372 ASP A O 1
ATOM 2886 N N . ILE A 1 373 ? 12.235 -3.335 2.149 1.00 95.88 373 ILE A N 1
ATOM 2887 C CA . ILE A 1 373 ? 11.711 -2.476 1.097 1.00 95.88 373 ILE A CA 1
ATOM 2888 C C . ILE A 1 373 ? 12.874 -1.945 0.270 1.00 95.88 373 ILE A C 1
ATOM 2890 O O . ILE A 1 373 ? 13.743 -1.256 0.800 1.00 95.88 373 ILE A O 1
ATOM 2894 N N . ALA A 1 374 ? 12.901 -2.253 -1.023 1.00 95.56 374 ALA A N 1
ATOM 2895 C CA . ALA A 1 374 ? 13.943 -1.811 -1.942 1.00 95.56 374 ALA A CA 1
ATOM 2896 C C . ALA A 1 374 ? 13.943 -0.287 -2.148 1.00 95.56 374 ALA A C 1
ATOM 2898 O O . ALA A 1 374 ? 15.019 0.303 -2.251 1.00 95.56 374 ALA A O 1
ATOM 2899 N N . ASP A 1 375 ? 12.761 0.326 -2.170 1.00 96.81 375 ASP A N 1
ATOM 2900 C CA . ASP A 1 375 ? 12.548 1.771 -2.236 1.00 96.81 375 ASP A CA 1
ATOM 2901 C C . ASP A 1 375 ? 11.271 2.125 -1.457 1.00 96.81 375 ASP A C 1
ATOM 2903 O O . ASP A 1 375 ? 10.181 1.688 -1.821 1.00 96.81 375 ASP A O 1
ATOM 2907 N N . ILE A 1 376 ? 11.405 2.866 -0.356 1.00 95.69 376 ILE A N 1
ATOM 2908 C CA . ILE A 1 376 ? 10.273 3.236 0.507 1.00 95.69 376 ILE A CA 1
ATOM 2909 C C . ILE A 1 376 ? 9.293 4.210 -0.154 1.00 95.69 376 ILE A C 1
ATOM 2911 O O . ILE A 1 376 ? 8.151 4.294 0.274 1.00 95.69 376 ILE A O 1
ATOM 2915 N N . GLU A 1 377 ? 9.679 4.928 -1.207 1.00 94.94 377 GLU A N 1
ATOM 2916 C CA . GLU A 1 377 ? 8.768 5.839 -1.908 1.00 94.94 377 GLU A CA 1
ATOM 2917 C C . GLU A 1 377 ? 8.172 5.236 -3.188 1.00 94.94 377 GLU A C 1
ATOM 2919 O O . GLU A 1 377 ? 7.194 5.793 -3.702 1.00 94.94 377 GLU A O 1
ATOM 2924 N N . ASN A 1 378 ? 8.693 4.087 -3.643 1.00 95.94 378 ASN A N 1
ATOM 2925 C CA . ASN A 1 378 ? 8.215 3.326 -4.797 1.00 95.94 378 ASN A CA 1
ATOM 2926 C C . ASN A 1 378 ? 7.822 1.878 -4.413 1.00 95.94 378 ASN A C 1
ATOM 2928 O O . ASN A 1 378 ? 8.670 0.981 -4.416 1.00 95.94 378 ASN A O 1
ATOM 2932 N N . PRO A 1 379 ? 6.527 1.605 -4.168 1.00 94.25 379 PRO A N 1
ATOM 2933 C CA . PRO A 1 379 ? 6.033 0.267 -3.836 1.00 94.25 379 PRO A CA 1
ATOM 2934 C C . PRO A 1 379 ? 6.419 -0.826 -4.845 1.00 94.25 379 PRO A C 1
ATOM 2936 O O . PRO A 1 379 ? 6.819 -1.925 -4.448 1.00 94.25 379 PRO A O 1
A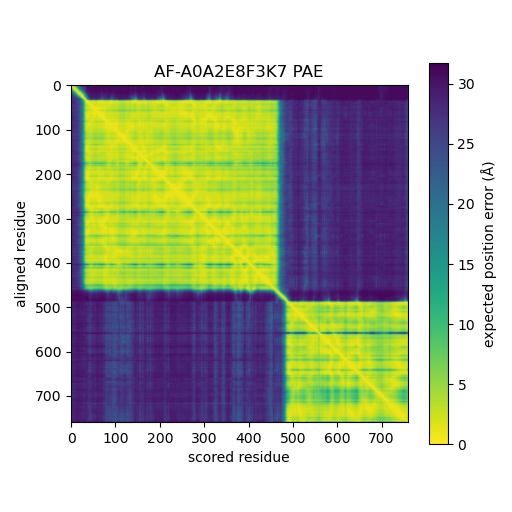TOM 2939 N N . GLN A 1 380 ? 6.376 -0.522 -6.150 1.00 96.31 380 GLN A N 1
ATOM 2940 C CA . GLN A 1 380 ? 6.693 -1.488 -7.209 1.00 96.31 380 GLN A CA 1
ATOM 2941 C C . GLN A 1 380 ? 8.148 -1.961 -7.143 1.00 96.31 380 GLN A C 1
ATOM 2943 O O . GLN A 1 380 ? 8.461 -3.065 -7.598 1.00 96.31 380 GLN A O 1
ATOM 2948 N N . ALA A 1 381 ? 9.041 -1.193 -6.506 1.00 95.81 381 ALA A N 1
ATOM 2949 C CA . ALA A 1 381 ? 10.445 -1.554 -6.357 1.00 95.81 381 ALA A CA 1
ATOM 2950 C C . ALA A 1 381 ? 10.643 -2.940 -5.726 1.00 95.81 381 ALA A C 1
ATOM 2952 O O . ALA A 1 381 ? 11.572 -3.667 -6.099 1.00 95.81 381 ALA A O 1
ATOM 2953 N N . SER A 1 382 ? 9.741 -3.303 -4.813 1.00 95.31 382 SER A N 1
ATOM 2954 C CA . SER A 1 382 ? 9.769 -4.544 -4.040 1.00 95.31 382 SER A CA 1
ATOM 2955 C C . SER A 1 382 ? 8.700 -5.550 -4.469 1.00 95.31 382 SER A C 1
ATOM 2957 O O . SER A 1 382 ? 8.575 -6.568 -3.798 1.00 95.31 382 SER A O 1
ATOM 2959 N N . LEU A 1 383 ? 7.903 -5.274 -5.508 1.00 97.19 383 LEU A N 1
ATOM 2960 C CA . LEU A 1 383 ? 6.736 -6.085 -5.880 1.00 97.19 383 LEU A CA 1
ATOM 2961 C C . LEU A 1 383 ? 7.162 -7.440 -6.451 1.00 97.19 383 LEU A C 1
ATOM 2963 O O . LEU A 1 383 ? 7.819 -7.493 -7.486 1.00 97.19 383 LEU A O 1
ATOM 2967 N N . LEU A 1 384 ? 6.773 -8.526 -5.783 1.00 96.56 384 LEU A N 1
ATOM 2968 C CA . LEU A 1 384 ? 7.111 -9.895 -6.186 1.00 96.56 384 LEU A CA 1
ATOM 2969 C C . LEU A 1 384 ? 5.907 -10.650 -6.730 1.00 96.56 384 LEU A C 1
ATOM 2971 O O . LEU A 1 384 ? 6.063 -11.436 -7.657 1.00 96.56 384 LEU A O 1
ATOM 2975 N N . TYR A 1 385 ? 4.722 -10.411 -6.168 1.00 97.69 385 TYR A N 1
ATOM 2976 C CA . TYR A 1 385 ? 3.489 -11.026 -6.636 1.00 97.69 385 TYR A CA 1
ATOM 2977 C C . TYR A 1 385 ? 2.317 -10.054 -6.577 1.00 97.69 385 TYR A C 1
ATOM 2979 O O . TYR A 1 385 ? 2.184 -9.292 -5.620 1.00 97.69 385 TYR A O 1
ATOM 2987 N N . ARG A 1 386 ? 1.426 -10.163 -7.560 1.00 98.06 386 ARG A N 1
ATOM 2988 C CA . ARG A 1 386 ? 0.017 -9.772 -7.429 1.00 98.06 386 ARG A CA 1
ATOM 2989 C C . ARG A 1 386 ? -0.821 -11.039 -7.499 1.00 98.06 386 ARG A C 1
ATOM 2991 O O . ARG A 1 386 ? -0.474 -11.961 -8.242 1.00 98.06 386 ARG A O 1
ATOM 2998 N N . TRP A 1 387 ? -1.895 -11.094 -6.728 1.00 98.50 387 TRP A N 1
ATOM 2999 C CA . TRP A 1 387 ? -2.783 -12.244 -6.714 1.00 98.50 387 TRP A CA 1
ATOM 3000 C C . TRP A 1 387 ? -4.248 -11.832 -6.673 1.00 98.50 387 TRP A C 1
ATOM 3002 O O . TRP A 1 387 ? -4.603 -10.790 -6.126 1.00 98.50 387 TRP A O 1
ATOM 3012 N N . VAL A 1 388 ? -5.087 -12.655 -7.294 1.00 98.69 388 VAL A N 1
ATOM 3013 C CA . VAL A 1 388 ? -6.542 -12.494 -7.315 1.00 98.69 388 VAL A CA 1
ATOM 3014 C C . VAL A 1 388 ? -7.189 -13.828 -6.986 1.00 98.69 388 VAL A C 1
ATOM 3016 O O . VAL A 1 388 ? -6.742 -14.872 -7.464 1.00 98.69 388 VAL A O 1
ATOM 3019 N N . ILE A 1 389 ? -8.239 -13.789 -6.175 1.00 98.69 389 ILE A N 1
ATOM 3020 C CA . ILE A 1 389 ? -9.159 -14.904 -5.965 1.00 98.69 389 ILE A CA 1
ATOM 3021 C C . ILE A 1 389 ? -10.480 -14.507 -6.603 1.00 98.69 389 ILE A C 1
ATOM 3023 O O . ILE A 1 389 ? -11.001 -13.454 -6.256 1.00 98.69 389 ILE A O 1
ATOM 3027 N N . ARG A 1 390 ? -11.030 -15.332 -7.497 1.00 97.75 390 ARG A N 1
ATOM 3028 C CA . ARG A 1 390 ? -12.389 -15.168 -8.026 1.00 97.75 390 ARG A CA 1
ATOM 3029 C C . ARG A 1 390 ? -13.173 -16.468 -7.885 1.00 97.75 390 ARG A C 1
ATOM 3031 O O . ARG A 1 390 ? -12.868 -17.464 -8.541 1.00 97.75 390 ARG A O 1
ATOM 3038 N N . GLY A 1 391 ? -14.173 -16.472 -7.008 1.00 95.62 391 GLY A N 1
ATOM 3039 C CA . GLY A 1 391 ? -14.852 -17.682 -6.557 1.00 95.62 391 GLY A CA 1
ATOM 3040 C C . GLY A 1 391 ? -13.881 -18.593 -5.803 1.00 95.62 391 GLY A C 1
ATOM 3041 O O . GLY A 1 391 ? -13.508 -18.306 -4.663 1.00 95.62 391 GLY A O 1
ATOM 3042 N N . HIS A 1 392 ? -13.465 -19.687 -6.440 1.00 96.75 392 HIS A N 1
ATOM 3043 C CA . HIS A 1 392 ? -12.445 -20.609 -5.923 1.00 96.75 392 HIS A CA 1
ATOM 3044 C C . HIS A 1 392 ? -11.159 -20.625 -6.754 1.00 96.75 392 HIS A C 1
ATOM 3046 O O . HIS A 1 392 ? -10.198 -21.263 -6.340 1.00 96.75 392 HIS A O 1
ATOM 3052 N N . ASP A 1 393 ? -11.098 -19.899 -7.870 1.00 98.25 393 ASP A N 1
ATOM 3053 C CA . ASP A 1 393 ? -9.864 -19.793 -8.640 1.00 98.25 393 ASP A CA 1
ATOM 3054 C C . ASP A 1 393 ? -8.941 -18.766 -8.001 1.00 98.25 393 ASP A C 1
ATOM 3056 O O . ASP A 1 393 ? -9.361 -17.638 -7.736 1.00 98.25 393 ASP A O 1
ATOM 3060 N N . LYS A 1 394 ? -7.673 -19.125 -7.817 1.00 98.56 394 LYS A N 1
ATOM 3061 C CA . LYS A 1 394 ? -6.627 -18.209 -7.369 1.00 98.56 394 LYS A CA 1
ATOM 3062 C C . LYS A 1 394 ? -5.526 -18.120 -8.406 1.00 98.56 394 LYS A C 1
ATOM 3064 O O . LYS A 1 394 ? -4.881 -19.122 -8.703 1.00 98.56 394 LYS A O 1
ATOM 3069 N N . LEU A 1 395 ? -5.299 -16.920 -8.933 1.00 98.75 395 LEU A N 1
ATOM 3070 C CA . LEU A 1 395 ? -4.189 -16.625 -9.834 1.00 98.75 395 LEU A CA 1
ATOM 3071 C C . LEU A 1 395 ? -3.105 -15.851 -9.082 1.00 98.75 395 LEU A C 1
ATOM 3073 O O . LEU A 1 395 ? -3.394 -14.831 -8.459 1.00 98.75 395 LEU A O 1
ATOM 3077 N N . LEU A 1 396 ? -1.857 -16.295 -9.211 1.00 98.44 396 LEU A N 1
ATOM 3078 C CA . LEU A 1 396 ? -0.655 -15.579 -8.794 1.00 98.44 396 LEU A CA 1
ATOM 3079 C C . LEU A 1 396 ? 0.149 -15.192 -10.039 1.00 98.44 396 LEU A C 1
ATOM 3081 O O . LEU A 1 396 ? 0.495 -16.053 -10.853 1.00 98.44 396 LEU A O 1
ATOM 3085 N N . LEU A 1 397 ? 0.484 -13.910 -10.160 1.00 98.06 397 LEU A N 1
ATOM 3086 C CA . LEU A 1 397 ? 1.417 -13.403 -11.163 1.00 98.06 397 LEU A CA 1
ATOM 3087 C C . LEU A 1 397 ? 2.702 -12.955 -10.482 1.00 98.06 397 LEU A C 1
ATOM 3089 O O . LEU A 1 397 ? 2.657 -12.175 -9.531 1.00 98.06 397 LEU A O 1
ATOM 3093 N N . THR A 1 398 ? 3.834 -13.440 -10.983 1.00 97.38 398 THR A N 1
ATOM 3094 C CA . THR A 1 398 ? 5.168 -13.087 -10.489 1.00 97.38 398 THR A CA 1
ATOM 3095 C C . THR A 1 398 ? 5.708 -11.845 -11.201 1.00 97.38 398 THR A C 1
ATOM 3097 O O . THR A 1 398 ? 5.518 -11.696 -12.411 1.00 97.38 398 THR A O 1
ATOM 3100 N N . TYR A 1 399 ? 6.405 -10.990 -10.449 1.00 96.50 399 TYR A N 1
ATOM 3101 C CA . TYR A 1 399 ? 7.055 -9.763 -10.913 1.00 96.50 399 TYR A CA 1
ATOM 3102 C C . TYR A 1 399 ? 8.538 -9.715 -10.519 1.00 96.50 399 TYR A C 1
ATOM 3104 O O . TYR A 1 399 ? 8.996 -10.372 -9.581 1.00 96.50 399 TYR A O 1
ATOM 3112 N N . ASP A 1 400 ? 9.291 -8.875 -11.224 1.00 94.31 400 ASP A N 1
ATOM 3113 C CA . ASP A 1 400 ? 10.740 -8.700 -11.124 1.00 94.31 400 ASP A CA 1
ATOM 3114 C C . ASP A 1 400 ? 11.192 -7.664 -10.080 1.00 94.31 400 ASP A C 1
ATOM 3116 O O . ASP A 1 400 ? 12.298 -7.123 -10.159 1.00 94.31 400 ASP A O 1
ATOM 3120 N N . GLY A 1 401 ? 10.372 -7.400 -9.059 1.00 94.06 401 GLY A N 1
ATOM 3121 C CA . GLY A 1 401 ? 10.788 -6.594 -7.914 1.00 94.06 401 GLY A CA 1
ATOM 3122 C C . GLY A 1 401 ? 11.966 -7.223 -7.170 1.00 94.06 401 GLY A C 1
ATOM 3123 O O . GLY A 1 401 ? 12.217 -8.426 -7.229 1.00 94.06 401 GLY A O 1
ATOM 3124 N N . ARG A 1 402 ? 12.727 -6.400 -6.445 1.00 92.19 402 ARG A N 1
ATOM 3125 C CA . ARG A 1 402 ? 13.972 -6.839 -5.802 1.00 92.19 402 ARG A CA 1
ATOM 3126 C C . ARG A 1 402 ? 13.660 -7.636 -4.525 1.00 92.19 402 ARG A C 1
ATOM 3128 O O . ARG A 1 402 ? 13.286 -7.015 -3.535 1.00 92.19 402 ARG A O 1
ATOM 3135 N N . PRO A 1 403 ? 13.893 -8.962 -4.461 1.00 83.38 403 PRO A N 1
ATOM 3136 C CA . PRO A 1 403 ? 13.429 -9.798 -3.342 1.00 83.38 403 PRO A CA 1
ATOM 3137 C C . PRO A 1 403 ? 14.227 -9.613 -2.039 1.00 83.38 403 PRO A C 1
ATOM 3139 O O . PRO A 1 403 ? 13.788 -10.035 -0.966 1.00 83.38 403 PRO A O 1
ATOM 3142 N N . GLY A 1 404 ? 15.416 -9.004 -2.105 1.00 81.06 404 GLY A N 1
ATOM 3143 C CA . GLY A 1 404 ? 16.288 -8.811 -0.945 1.00 81.06 404 GLY A CA 1
ATOM 3144 C C . GLY A 1 404 ? 16.687 -10.136 -0.278 1.00 81.06 404 GLY A C 1
ATOM 3145 O O . GLY A 1 404 ? 16.938 -11.135 -0.950 1.00 81.06 404 GLY A O 1
ATOM 3146 N N . LYS A 1 405 ? 16.751 -10.154 1.061 1.00 75.19 405 LYS A N 1
ATOM 3147 C CA . LYS A 1 405 ? 17.092 -11.341 1.875 1.00 75.19 405 LYS A CA 1
ATOM 3148 C C . LYS A 1 405 ? 15.859 -12.205 2.181 1.00 75.19 405 LYS A C 1
ATOM 3150 O O . LYS A 1 405 ? 15.581 -12.533 3.339 1.00 75.19 405 LYS A O 1
ATOM 3155 N N . MET A 1 406 ? 15.079 -12.540 1.160 1.00 84.44 406 MET A N 1
ATOM 3156 C CA . MET A 1 406 ? 13.907 -13.401 1.316 1.00 84.44 406 MET A CA 1
ATOM 3157 C C . MET A 1 406 ? 14.320 -14.869 1.509 1.00 84.44 406 MET A C 1
ATOM 3159 O O . MET A 1 406 ? 15.270 -15.334 0.888 1.00 84.44 406 MET A O 1
ATOM 3163 N N . LYS A 1 407 ? 13.628 -15.602 2.399 1.00 86.00 407 LYS A N 1
ATOM 3164 C CA . LYS A 1 407 ? 13.915 -17.030 2.648 1.00 86.00 407 LYS A CA 1
ATOM 3165 C C . LYS A 1 407 ? 13.518 -17.895 1.447 1.00 86.00 407 LYS A C 1
ATOM 3167 O O . LYS A 1 407 ? 14.284 -18.777 1.081 1.00 86.00 407 LYS A O 1
ATOM 3172 N N . TYR A 1 408 ? 12.366 -17.596 0.847 1.00 90.81 408 TYR A N 1
ATOM 3173 C CA . TYR A 1 408 ? 11.811 -18.286 -0.318 1.00 90.81 408 TYR A CA 1
ATOM 3174 C C . TYR A 1 408 ? 11.385 -17.252 -1.379 1.00 90.81 408 TYR A C 1
ATOM 3176 O O . TYR A 1 408 ? 10.210 -16.895 -1.443 1.00 90.81 408 TYR A O 1
ATOM 3184 N N . PRO A 1 409 ? 12.333 -16.675 -2.142 1.00 91.00 409 PRO A N 1
ATOM 3185 C CA . PRO A 1 409 ? 12.010 -15.765 -3.243 1.00 91.00 409 PRO A CA 1
ATOM 3186 C C . PRO A 1 409 ? 11.334 -16.527 -4.399 1.00 91.00 409 PRO A C 1
ATOM 3188 O O . PRO A 1 409 ? 11.457 -17.759 -4.452 1.00 91.00 409 PRO A O 1
ATOM 3191 N N . PRO A 1 410 ? 10.669 -15.829 -5.342 1.00 91.69 410 PRO A N 1
ATOM 3192 C CA . PRO A 1 410 ? 10.177 -16.459 -6.562 1.00 91.69 410 PRO A CA 1
ATOM 3193 C C . PRO A 1 410 ? 11.274 -17.257 -7.274 1.00 91.69 410 PRO A C 1
ATOM 3195 O O . PRO A 1 410 ? 12.422 -16.820 -7.338 1.00 91.69 410 PRO A O 1
ATOM 3198 N N . GLN A 1 411 ? 10.908 -18.438 -7.770 1.00 88.44 411 GLN A N 1
ATOM 3199 C CA . GLN A 1 411 ? 11.799 -19.339 -8.519 1.00 88.44 411 GLN A CA 1
ATOM 3200 C C . GLN A 1 411 ? 11.411 -19.451 -9.998 1.00 88.44 411 GLN A C 1
ATOM 3202 O O . GLN A 1 411 ? 12.149 -20.031 -10.786 1.00 88.44 411 GLN A O 1
ATOM 3207 N N . SER A 1 412 ? 10.238 -18.934 -10.364 1.00 91.25 412 SER A N 1
ATOM 3208 C CA . SER A 1 412 ? 9.703 -18.955 -11.721 1.00 91.25 412 SER A CA 1
ATOM 3209 C C . SER A 1 412 ? 8.833 -17.723 -11.948 1.00 91.25 412 SER A C 1
ATOM 3211 O O . SER A 1 412 ? 8.186 -17.221 -11.022 1.00 91.25 412 SER A O 1
ATOM 3213 N N . GLY A 1 413 ? 8.827 -17.245 -13.190 1.00 93.19 413 GLY A N 1
ATOM 3214 C CA . GLY A 1 413 ? 7.919 -16.205 -13.659 1.00 93.19 413 GLY A CA 1
ATOM 3215 C C . GLY A 1 413 ? 6.559 -16.745 -14.104 1.00 93.19 413 GLY A C 1
ATOM 3216 O O . GLY A 1 413 ? 5.635 -15.963 -14.297 1.00 93.19 413 GLY A O 1
ATOM 3217 N N . GLU A 1 414 ? 6.420 -18.063 -14.266 1.00 94.81 414 GLU A N 1
ATOM 3218 C CA . GLU A 1 414 ? 5.196 -18.672 -14.786 1.00 94.81 414 GLU A CA 1
ATOM 3219 C C . GLU A 1 414 ? 3.970 -18.312 -13.930 1.00 94.81 414 GLU A C 1
ATOM 3221 O O . GLU A 1 414 ? 4.039 -18.379 -12.696 1.00 94.81 414 GLU A O 1
ATOM 3226 N N . PRO A 1 415 ? 2.833 -17.960 -14.563 1.00 97.56 415 PRO A N 1
ATOM 3227 C CA . PRO A 1 415 ? 1.571 -17.802 -13.857 1.00 97.56 415 PRO A CA 1
ATOM 3228 C C . PRO A 1 415 ? 1.216 -19.065 -13.069 1.00 97.56 415 PRO A C 1
ATOM 3230 O O . PRO A 1 415 ? 1.447 -20.191 -13.522 1.00 97.56 415 PRO A O 1
ATOM 3233 N N . GLN A 1 416 ? 0.618 -18.879 -11.896 1.00 98.25 416 GLN A N 1
ATOM 3234 C CA . GLN A 1 416 ? 0.161 -19.985 -11.060 1.00 98.25 416 GLN A CA 1
ATOM 3235 C C . GLN A 1 416 ? -1.341 -19.872 -10.846 1.00 98.25 416 GLN A C 1
ATOM 3237 O O . GLN A 1 416 ? -1.794 -18.895 -10.258 1.00 98.25 416 GLN A O 1
ATOM 3242 N N . LEU A 1 417 ? -2.101 -20.851 -11.330 1.00 98.62 417 LEU A N 1
ATOM 3243 C CA . LEU A 1 417 ? -3.553 -20.907 -11.184 1.00 98.62 417 LEU A CA 1
ATOM 3244 C C . LEU A 1 417 ? -3.929 -22.136 -10.358 1.00 98.62 417 LEU A C 1
ATOM 3246 O O . LEU A 1 417 ? -3.571 -23.249 -10.735 1.00 98.62 417 LEU A O 1
ATOM 3250 N N . TYR A 1 418 ? -4.670 -21.938 -9.274 1.00 98.56 418 TYR A N 1
ATOM 3251 C CA . TYR A 1 418 ? -5.105 -23.004 -8.373 1.00 98.56 418 TYR A CA 1
ATOM 3252 C C . TYR A 1 418 ? -6.625 -22.999 -8.220 1.00 98.56 418 TYR A C 1
ATOM 3254 O O . TYR A 1 418 ? -7.233 -21.933 -8.137 1.00 98.56 418 TYR A O 1
ATOM 3262 N N . ASP A 1 419 ? -7.217 -24.190 -8.144 1.00 97.88 419 ASP A N 1
ATOM 3263 C CA . ASP A 1 419 ? -8.613 -24.388 -7.749 1.00 97.88 419 ASP A CA 1
ATOM 3264 C C . ASP A 1 419 ? -8.660 -24.655 -6.241 1.00 97.88 419 ASP A C 1
ATOM 3266 O O . ASP A 1 419 ? -8.423 -25.769 -5.782 1.00 97.88 419 ASP A O 1
ATOM 3270 N N . LEU A 1 420 ? -8.983 -23.633 -5.453 1.00 96.81 420 LEU A N 1
ATOM 3271 C CA . LEU A 1 420 ? -8.994 -23.713 -3.993 1.00 96.81 420 LEU A CA 1
ATOM 3272 C C . LEU A 1 420 ? -10.095 -24.621 -3.431 1.00 96.81 420 LEU A C 1
ATOM 3274 O O . LEU A 1 420 ? -10.068 -24.931 -2.240 1.00 96.81 420 LEU A O 1
ATOM 3278 N N . LYS A 1 421 ? -11.091 -25.015 -4.236 1.00 95.25 421 LYS A N 1
ATOM 3279 C CA . LYS A 1 421 ? -12.149 -25.927 -3.788 1.00 95.25 421 LYS A CA 1
ATOM 3280 C C . LYS A 1 421 ? -11.627 -27.357 -3.712 1.00 95.25 421 LYS A C 1
ATOM 3282 O O . LYS A 1 421 ? -11.868 -28.037 -2.720 1.00 95.25 421 LYS A O 1
ATOM 3287 N N . ASN A 1 422 ? -10.921 -27.791 -4.753 1.00 95.69 422 ASN A N 1
ATOM 3288 C CA . ASN A 1 422 ? -10.422 -29.162 -4.878 1.00 95.69 422 ASN A CA 1
ATOM 3289 C C . ASN A 1 422 ? -8.938 -29.301 -4.486 1.00 95.69 422 ASN A C 1
ATOM 3291 O O . ASN A 1 422 ? -8.481 -30.401 -4.186 1.00 95.69 422 ASN A O 1
ATOM 3295 N N . ASP A 1 423 ? -8.192 -28.195 -4.452 1.00 96.44 423 ASP A N 1
ATOM 3296 C CA . ASP A 1 423 ? -6.776 -28.123 -4.090 1.00 96.44 423 ASP A CA 1
ATOM 3297 C C . ASP A 1 423 ? -6.494 -26.956 -3.115 1.00 96.44 423 ASP A C 1
ATOM 3299 O O . ASP A 1 423 ? -5.797 -25.992 -3.447 1.00 96.44 423 ASP A O 1
ATOM 3303 N N . PRO A 1 424 ? -6.993 -27.027 -1.865 1.00 91.50 424 PRO A N 1
ATOM 3304 C CA . PRO A 1 424 ? -6.760 -25.987 -0.854 1.00 91.50 424 PRO A CA 1
ATOM 3305 C C . PRO A 1 424 ? -5.284 -25.857 -0.430 1.00 91.50 424 PRO A C 1
ATOM 3307 O O . PRO A 1 424 ? -4.909 -24.901 0.246 1.00 91.50 424 PRO A O 1
ATOM 3310 N N . GLY A 1 425 ? -4.438 -26.828 -0.795 1.00 92.00 425 GLY A N 1
ATOM 3311 C CA . GLY A 1 425 ? -2.994 -26.803 -0.556 1.00 92.00 425 GLY A CA 1
ATOM 3312 C C . GLY A 1 425 ? -2.176 -26.191 -1.699 1.00 92.00 425 GLY A C 1
ATOM 3313 O O . GLY A 1 425 ? -0.947 -26.138 -1.585 1.00 92.00 425 GLY A O 1
ATOM 3314 N N . GLU A 1 426 ? -2.829 -25.770 -2.789 1.00 96.50 426 GLU A N 1
ATOM 3315 C CA . GLU A 1 426 ? -2.205 -25.196 -3.990 1.00 96.50 426 GLU A CA 1
ATOM 3316 C C . GLU A 1 426 ? -1.089 -26.103 -4.554 1.00 96.50 426 GLU A C 1
ATOM 3318 O O . GLU A 1 426 ? 0.011 -25.665 -4.911 1.00 96.50 426 GLU A O 1
ATOM 3323 N N . LYS A 1 427 ? -1.304 -27.420 -4.549 1.00 95.38 427 LYS A N 1
ATOM 3324 C CA . LYS A 1 427 ? -0.336 -28.432 -4.994 1.00 95.38 427 LYS A CA 1
ATOM 3325 C C . LYS A 1 427 ? -0.234 -28.519 -6.517 1.00 95.38 427 LYS A C 1
ATOM 3327 O O . LYS A 1 427 ? 0.846 -28.827 -7.018 1.00 95.38 427 LYS A O 1
ATOM 3332 N N . VAL A 1 428 ? -1.313 -28.251 -7.250 1.00 96.75 428 VAL A N 1
ATOM 3333 C CA . VAL A 1 428 ? -1.406 -28.457 -8.701 1.00 96.75 428 VAL A CA 1
ATOM 3334 C C . VAL A 1 428 ? -1.593 -27.123 -9.418 1.00 96.75 428 VAL A C 1
ATOM 3336 O O . VAL A 1 428 ? -2.669 -26.537 -9.390 1.00 96.75 428 VAL A O 1
ATOM 3339 N N . ASN A 1 429 ? -0.555 -26.658 -10.120 1.00 97.62 429 ASN A N 1
ATOM 3340 C CA . ASN A 1 429 ? -0.666 -25.474 -10.974 1.00 97.62 429 ASN A CA 1
ATOM 3341 C C . ASN A 1 429 ? -1.427 -25.809 -12.273 1.00 97.62 429 ASN A C 1
ATOM 3343 O O . ASN A 1 429 ? -0.958 -26.596 -13.096 1.00 97.62 429 ASN A O 1
ATOM 3347 N N . LEU A 1 430 ? -2.586 -25.183 -12.471 1.00 98.12 430 LEU A N 1
ATOM 3348 C CA . LEU A 1 430 ? -3.475 -25.355 -13.622 1.00 98.12 430 LEU A CA 1
ATOM 3349 C C . LEU A 1 430 ? -3.240 -24.331 -14.743 1.00 98.12 430 LEU A C 1
ATOM 3351 O O . LEU A 1 430 ? -3.924 -24.391 -15.764 1.00 98.12 430 LEU A O 1
ATOM 3355 N N . ALA A 1 431 ? -2.302 -23.392 -14.588 1.00 97.62 431 ALA A N 1
ATOM 3356 C CA . ALA A 1 431 ? -2.153 -22.256 -15.500 1.00 97.62 431 ALA A CA 1
ATOM 3357 C C . ALA A 1 431 ? -1.930 -22.674 -16.962 1.00 97.62 431 ALA A C 1
ATOM 3359 O O . ALA A 1 431 ? -2.575 -22.133 -17.858 1.00 97.62 431 ALA A O 1
ATOM 3360 N N . SER A 1 432 ? -1.079 -23.677 -17.202 1.00 96.56 432 SER A N 1
ATOM 3361 C CA . SER A 1 432 ? -0.808 -24.196 -18.551 1.00 96.56 432 SER A CA 1
ATOM 3362 C C . SER A 1 432 ? -2.000 -24.931 -19.171 1.00 96.56 432 SER A C 1
ATOM 3364 O O . SER A 1 432 ? -2.118 -24.978 -20.392 1.00 96.56 432 SER A O 1
ATOM 3366 N N . ARG A 1 433 ? -2.899 -25.480 -18.344 1.00 97.50 433 ARG A N 1
ATOM 3367 C CA . ARG A 1 433 ? -4.113 -26.185 -18.785 1.00 97.50 433 ARG A CA 1
ATOM 3368 C C . ARG A 1 433 ? -5.286 -25.234 -19.030 1.00 97.50 433 ARG A C 1
ATOM 3370 O O . ARG A 1 433 ? -6.169 -25.570 -19.806 1.00 97.50 433 ARG A O 1
ATOM 3377 N N . ASN A 1 434 ? -5.274 -24.052 -18.409 1.00 97.19 434 ASN A N 1
ATOM 3378 C CA . ASN A 1 434 ? -6.370 -23.080 -18.439 1.00 97.19 434 ASN A CA 1
ATOM 3379 C C . ASN A 1 434 ? -5.899 -21.660 -18.840 1.00 97.19 434 ASN A C 1
ATOM 3381 O O . ASN A 1 434 ? -6.113 -20.704 -18.085 1.00 97.19 434 ASN A O 1
ATOM 3385 N N . PRO A 1 435 ? -5.285 -21.472 -20.025 1.00 96.62 435 PRO A N 1
ATOM 3386 C CA . PRO A 1 435 ? -4.702 -20.186 -20.425 1.00 96.62 435 PRO A CA 1
ATOM 3387 C C . PRO A 1 435 ? -5.735 -19.056 -20.545 1.00 96.62 435 PRO A C 1
ATOM 3389 O O . PRO A 1 435 ? -5.439 -17.911 -20.205 1.00 96.62 435 PRO A O 1
ATOM 3392 N N . GLU A 1 436 ? -6.968 -19.363 -20.960 1.00 96.00 436 GLU A N 1
ATOM 3393 C CA . GLU A 1 436 ? -8.032 -18.356 -21.055 1.00 96.00 436 GLU A CA 1
ATOM 3394 C C . GLU A 1 436 ? -8.444 -17.842 -19.670 1.00 96.00 436 GLU A C 1
ATOM 3396 O O . GLU A 1 436 ? -8.632 -16.641 -19.473 1.00 96.00 436 GLU A O 1
ATOM 3401 N N . ARG A 1 437 ? -8.486 -18.724 -18.663 1.00 96.94 437 ARG A N 1
ATOM 3402 C CA . ARG A 1 437 ? -8.778 -18.320 -17.285 1.00 96.94 437 ARG A CA 1
ATOM 3403 C C . ARG A 1 437 ? -7.663 -17.453 -16.703 1.00 96.94 437 ARG A C 1
ATOM 3405 O O . ARG A 1 437 ? -7.949 -16.455 -16.045 1.00 96.94 437 ARG A O 1
ATOM 3412 N N . VAL A 1 438 ? -6.403 -17.786 -17.000 1.00 98.31 438 VAL A N 1
ATOM 3413 C CA . VAL A 1 438 ? -5.244 -16.950 -16.648 1.00 98.31 438 VAL A CA 1
ATOM 3414 C C . VAL A 1 438 ? -5.373 -15.564 -17.278 1.00 98.31 438 VAL A C 1
ATOM 3416 O O . VAL A 1 438 ? -5.206 -14.567 -16.579 1.00 98.31 438 VAL A O 1
ATOM 3419 N N . LYS A 1 439 ? -5.718 -15.477 -18.567 1.00 97.38 439 LYS A N 1
ATOM 3420 C CA . LYS A 1 439 ? -5.911 -14.204 -19.275 1.00 97.38 439 LYS A CA 1
ATOM 3421 C C . LYS A 1 439 ? -7.019 -13.355 -18.646 1.00 97.38 439 LYS A C 1
ATOM 3423 O O . LYS A 1 439 ? -6.796 -12.174 -18.387 1.00 97.38 439 LYS A O 1
ATOM 3428 N N . GLN A 1 440 ? -8.172 -13.954 -18.345 1.00 97.56 440 GLN A N 1
ATOM 3429 C CA . GLN A 1 440 ? -9.295 -13.275 -17.689 1.00 97.56 440 GLN A CA 1
ATOM 3430 C C . GLN A 1 440 ? -8.903 -12.708 -16.321 1.00 97.56 440 GLN A C 1
ATOM 3432 O O . GLN A 1 440 ? -9.107 -11.528 -16.054 1.00 97.56 440 GLN A O 1
ATOM 3437 N N . LEU A 1 441 ? -8.301 -13.528 -15.458 1.00 97.44 441 LEU A N 1
ATOM 3438 C CA . LEU A 1 441 ? -7.908 -13.098 -14.114 1.00 97.44 441 LEU A CA 1
ATOM 3439 C C . LEU A 1 441 ? -6.734 -12.103 -14.143 1.00 97.44 441 LEU A C 1
ATOM 3441 O O . LEU A 1 441 ? -6.659 -11.215 -13.298 1.00 97.44 441 LEU A O 1
ATOM 3445 N N . THR A 1 442 ? -5.860 -12.185 -15.151 1.00 97.25 442 THR A N 1
ATOM 3446 C CA . THR A 1 442 ? -4.805 -11.187 -15.393 1.00 97.25 442 THR A CA 1
ATOM 3447 C C . THR A 1 442 ? -5.391 -9.824 -15.760 1.00 97.25 442 THR A C 1
ATOM 3449 O O . THR A 1 442 ? -4.892 -8.804 -15.286 1.00 97.25 442 THR A O 1
ATOM 3452 N N . ALA A 1 443 ? -6.449 -9.781 -16.577 1.00 95.56 443 ALA A N 1
ATOM 3453 C CA . ALA A 1 443 ? -7.133 -8.531 -16.908 1.00 95.56 443 ALA A CA 1
ATOM 3454 C C . ALA A 1 443 ? -7.716 -7.872 -15.649 1.00 95.56 443 ALA A C 1
ATOM 3456 O O . ALA A 1 443 ? -7.419 -6.711 -15.378 1.00 95.56 443 ALA A O 1
ATOM 3457 N N . VAL A 1 444 ? -8.409 -8.655 -14.817 1.00 95.00 444 VAL A N 1
ATOM 3458 C CA . VAL A 1 444 ? -8.983 -8.196 -13.540 1.00 95.00 444 VAL A CA 1
ATOM 3459 C C . VAL A 1 444 ? -7.895 -7.681 -12.581 1.00 95.00 444 VAL A C 1
ATOM 3461 O O . VAL A 1 444 ? -8.055 -6.639 -11.951 1.00 95.00 444 VAL A O 1
ATOM 3464 N N . LEU A 1 445 ? -6.731 -8.339 -12.524 1.00 94.94 445 LEU A N 1
ATOM 3465 C CA . LEU A 1 445 ? -5.573 -7.845 -11.764 1.00 94.94 445 LEU A CA 1
ATOM 3466 C C . LEU A 1 445 ? -5.039 -6.499 -12.267 1.00 94.94 445 LEU A C 1
ATOM 3468 O O . LEU A 1 445 ? -4.594 -5.673 -11.467 1.00 94.94 445 LEU A O 1
ATOM 3472 N N . ASN A 1 446 ? -5.021 -6.292 -13.584 1.00 93.06 446 ASN A N 1
ATOM 3473 C CA . ASN A 1 446 ? -4.526 -5.061 -14.196 1.00 93.06 446 ASN A CA 1
ATOM 3474 C C . ASN A 1 446 ? -5.504 -3.892 -14.051 1.00 93.06 446 ASN A C 1
ATOM 3476 O O . ASN A 1 446 ? -5.046 -2.757 -13.992 1.00 93.06 446 ASN A O 1
ATOM 3480 N N . GLU A 1 447 ? -6.806 -4.156 -13.949 1.00 92.12 447 GLU A N 1
ATOM 3481 C CA . GLU A 1 447 ? -7.809 -3.141 -13.608 1.00 92.12 447 GLU A CA 1
ATOM 3482 C C . GLU A 1 447 ? -7.663 -2.663 -12.158 1.00 92.12 447 GLU A C 1
ATOM 3484 O O . GLU A 1 447 ? -7.766 -1.468 -11.894 1.00 92.12 447 GLU A O 1
ATOM 3489 N N . TRP A 1 448 ? -7.366 -3.577 -11.228 1.00 95.06 448 TRP A N 1
ATOM 3490 C CA . TRP A 1 448 ? -7.200 -3.251 -9.810 1.00 95.06 448 TRP A CA 1
ATOM 3491 C C . TRP A 1 448 ? -5.913 -2.465 -9.503 1.00 95.06 448 TRP A C 1
ATOM 3493 O O . TRP A 1 448 ? -5.968 -1.403 -8.886 1.00 95.06 448 TRP A O 1
ATOM 3503 N N . TYR A 1 449 ? -4.746 -2.971 -9.922 1.00 90.75 449 TYR A N 1
ATOM 3504 C CA . TYR A 1 449 ? -3.445 -2.354 -9.629 1.00 90.75 449 TYR A CA 1
ATOM 3505 C C . TYR A 1 449 ? -2.491 -2.480 -10.819 1.00 90.75 449 TYR A C 1
ATOM 3507 O O . TYR A 1 449 ? -1.911 -3.536 -11.058 1.00 90.75 449 TYR A O 1
ATOM 3515 N N . VAL A 1 450 ? -2.267 -1.387 -11.551 1.00 88.19 450 VAL A N 1
ATOM 3516 C CA . VAL A 1 450 ? -1.362 -1.366 -12.711 1.00 88.19 450 VAL A CA 1
ATOM 3517 C C . VAL A 1 450 ? 0.111 -1.364 -12.270 1.00 88.19 450 VAL A C 1
ATOM 3519 O O . VAL A 1 450 ? 0.636 -0.345 -11.825 1.00 88.19 450 VAL A O 1
ATOM 3522 N N . ALA A 1 451 ? 0.808 -2.488 -12.457 1.00 86.38 451 ALA A N 1
ATOM 3523 C CA . ALA A 1 451 ? 2.253 -2.600 -12.230 1.00 86.38 451 ALA A CA 1
ATOM 3524 C C . ALA A 1 451 ? 3.053 -2.233 -13.498 1.00 86.38 451 ALA A C 1
ATOM 3526 O O . ALA A 1 451 ? 3.523 -3.109 -14.217 1.00 86.38 451 ALA A O 1
ATOM 3527 N N . ASN A 1 452 ? 3.157 -0.942 -13.815 1.00 88.19 452 ASN A N 1
ATOM 3528 C CA . ASN A 1 452 ? 3.794 -0.430 -15.040 1.00 88.19 452 ASN A CA 1
ATOM 3529 C C . ASN A 1 452 ? 5.335 -0.349 -15.004 1.00 88.19 452 ASN A C 1
ATOM 3531 O O . ASN A 1 452 ? 5.952 -0.174 -16.052 1.00 88.19 452 ASN A O 1
ATOM 3535 N N . GLU A 1 453 ? 5.965 -0.480 -13.836 1.00 89.44 453 GLU A N 1
ATOM 3536 C CA . GLU A 1 453 ? 7.429 -0.485 -13.674 1.00 89.44 453 GLU A CA 1
ATOM 3537 C C . GLU A 1 453 ? 8.004 -1.902 -13.531 1.00 89.44 453 GLU A C 1
ATOM 3539 O O . GLU A 1 453 ? 9.205 -2.082 -13.300 1.00 89.44 453 GLU A O 1
ATOM 3544 N N . ARG A 1 454 ? 7.141 -2.919 -13.615 1.00 89.31 454 ARG A N 1
ATOM 3545 C CA . ARG A 1 454 ? 7.479 -4.328 -13.415 1.00 89.31 454 ARG A CA 1
ATOM 3546 C C . ARG A 1 454 ? 6.842 -5.187 -14.486 1.00 89.31 454 ARG A C 1
ATOM 3548 O O . ARG A 1 454 ? 5.764 -4.885 -14.987 1.00 89.31 454 ARG A O 1
ATOM 3555 N N . GLN A 1 455 ? 7.503 -6.281 -14.831 1.00 85.00 455 GLN A N 1
ATOM 3556 C CA . GLN A 1 455 ? 7.026 -7.177 -15.879 1.00 85.00 455 GLN A CA 1
ATOM 3557 C C . GLN A 1 455 ? 6.471 -8.455 -15.259 1.00 85.00 455 GLN A C 1
ATOM 3559 O O . GLN A 1 455 ? 7.189 -9.192 -14.584 1.00 85.00 455 GLN A O 1
ATOM 3564 N N . ALA A 1 456 ? 5.185 -8.720 -15.506 1.00 91.69 456 ALA A N 1
ATOM 3565 C CA . ALA A 1 456 ? 4.601 -10.019 -15.197 1.00 91.69 456 ALA A CA 1
ATOM 3566 C C . ALA A 1 456 ? 5.336 -11.102 -16.000 1.00 91.69 456 ALA A C 1
ATOM 3568 O O . ALA A 1 456 ? 5.696 -10.877 -17.157 1.00 91.69 456 ALA A O 1
ATOM 3569 N N . GLY A 1 457 ? 5.563 -12.270 -15.404 1.00 91.50 457 GLY A N 1
ATOM 3570 C CA . GLY A 1 457 ? 6.306 -13.337 -16.080 1.00 91.50 457 GLY A CA 1
ATOM 3571 C C . GLY A 1 457 ? 7.816 -13.292 -15.848 1.00 91.50 457 GLY A C 1
ATOM 3572 O O . GLY A 1 457 ? 8.529 -14.182 -16.306 1.00 91.50 457 GLY A O 1
ATOM 3573 N N . LYS A 1 458 ? 8.323 -12.279 -15.138 1.00 90.19 458 LYS A N 1
ATOM 3574 C CA . LYS A 1 458 ? 9.739 -12.151 -14.780 1.00 90.19 458 LYS A CA 1
ATOM 3575 C C . LYS A 1 458 ? 9.916 -12.167 -13.271 1.00 90.19 458 LYS A C 1
ATOM 3577 O O . LYS A 1 458 ? 9.006 -11.830 -12.524 1.00 90.19 458 LYS A O 1
ATOM 3582 N N . PHE A 1 459 ? 11.103 -12.564 -12.828 1.00 87.81 459 PHE A N 1
ATOM 3583 C CA . PHE A 1 459 ? 11.499 -12.491 -11.428 1.00 87.81 459 PHE A CA 1
ATOM 3584 C C . PHE A 1 459 ? 12.986 -12.163 -11.317 1.00 87.81 459 PHE A C 1
ATOM 3586 O O . PHE A 1 459 ? 13.784 -12.552 -12.171 1.00 87.81 459 PHE A O 1
ATOM 3593 N N . ALA A 1 460 ? 13.362 -11.453 -10.256 1.00 85.50 460 ALA A N 1
ATOM 3594 C CA . ALA A 1 460 ? 14.760 -11.224 -9.922 1.00 85.50 460 ALA A CA 1
ATOM 3595 C C . ALA A 1 460 ? 15.251 -12.320 -8.956 1.00 85.50 460 ALA A C 1
ATOM 3597 O O . ALA A 1 460 ? 14.549 -12.627 -7.985 1.00 85.50 460 ALA A O 1
ATOM 3598 N N . PRO A 1 461 ? 16.451 -12.897 -9.155 1.00 74.31 461 PRO A N 1
ATOM 3599 C CA . PRO A 1 461 ? 17.008 -13.854 -8.207 1.00 74.31 461 PRO A CA 1
ATOM 3600 C C . PRO A 1 461 ? 17.326 -13.165 -6.872 1.00 74.31 461 PRO A C 1
ATOM 3602 O O . PRO A 1 461 ? 17.680 -11.982 -6.820 1.00 74.31 461 PRO A O 1
ATOM 3605 N N . ALA A 1 462 ? 17.227 -13.903 -5.763 1.00 71.56 462 ALA A N 1
ATOM 3606 C CA . ALA A 1 462 ? 17.716 -13.388 -4.488 1.00 71.56 462 ALA A CA 1
ATOM 3607 C C . ALA A 1 462 ? 19.243 -13.334 -4.464 1.00 71.56 462 ALA A C 1
ATOM 3609 O O . ALA A 1 462 ? 19.922 -14.214 -4.989 1.00 71.56 462 ALA A O 1
ATOM 3610 N N . ALA A 1 463 ? 19.784 -12.313 -3.797 1.00 65.25 463 ALA A N 1
ATOM 3611 C CA . ALA A 1 463 ? 21.215 -12.242 -3.547 1.00 65.25 463 ALA A CA 1
ATOM 3612 C C . ALA A 1 463 ? 21.648 -13.437 -2.669 1.00 65.25 463 ALA A C 1
ATOM 3614 O O . ALA A 1 463 ? 20.970 -13.718 -1.670 1.00 65.25 463 ALA A O 1
ATOM 3615 N N . PRO A 1 464 ? 22.759 -14.127 -2.994 1.00 52.81 464 PRO A N 1
ATOM 3616 C CA . PRO A 1 464 ? 23.249 -15.241 -2.190 1.00 52.81 464 PRO A CA 1
ATOM 3617 C C . PRO A 1 464 ? 23.499 -14.792 -0.745 1.00 52.81 464 PRO A C 1
ATOM 3619 O O . PRO A 1 464 ? 23.976 -13.682 -0.485 1.00 52.81 464 PRO A O 1
ATOM 3622 N N . LYS A 1 465 ? 23.148 -15.646 0.225 1.00 47.44 465 LYS A N 1
ATOM 3623 C CA . LYS A 1 465 ? 23.502 -15.394 1.628 1.00 47.44 465 LYS A CA 1
ATOM 3624 C C . LYS A 1 465 ? 25.031 -15.449 1.736 1.00 47.44 465 LYS A C 1
ATOM 3626 O O . LYS A 1 465 ? 25.595 -16.447 1.306 1.00 47.44 465 LYS A O 1
ATOM 3631 N N . PRO A 1 466 ? 25.700 -14.443 2.324 1.00 43.38 466 PRO A N 1
ATOM 3632 C CA . PRO A 1 466 ? 27.118 -14.575 2.631 1.00 43.38 466 PRO A CA 1
ATOM 3633 C C . PRO A 1 466 ? 27.315 -15.743 3.604 1.00 43.38 466 PRO A C 1
ATOM 3635 O O . PRO A 1 466 ? 26.529 -15.890 4.551 1.00 43.38 466 PRO A O 1
ATOM 3638 N N . ASP A 1 467 ? 28.346 -16.555 3.370 1.00 34.72 467 ASP A N 1
ATOM 3639 C CA . ASP A 1 467 ? 28.688 -17.691 4.222 1.00 34.72 467 ASP A CA 1
ATOM 3640 C C . ASP A 1 467 ? 28.830 -17.244 5.679 1.00 34.72 467 ASP A C 1
ATOM 3642 O O . ASP A 1 467 ? 29.634 -16.375 6.035 1.00 34.72 467 ASP A O 1
ATOM 3646 N N . ARG A 1 468 ? 28.011 -17.832 6.556 1.00 37.69 468 ARG A N 1
ATOM 3647 C CA . ARG A 1 468 ? 28.100 -17.587 7.995 1.00 37.69 468 ARG A CA 1
ATOM 3648 C C . ARG A 1 468 ? 29.299 -18.351 8.549 1.00 37.69 468 ARG A C 1
ATOM 3650 O O . ARG A 1 468 ? 29.158 -19.508 8.930 1.00 37.69 468 ARG A O 1
ATOM 3657 N N . LYS A 1 469 ? 30.454 -17.693 8.677 1.00 34.22 469 LYS A N 1
ATOM 3658 C CA . LYS A 1 469 ? 31.487 -18.165 9.614 1.00 34.22 469 LYS A CA 1
ATOM 3659 C C . LYS A 1 469 ? 30.960 -18.055 11.061 1.00 34.22 469 LYS A C 1
ATOM 3661 O O . LYS A 1 469 ? 30.236 -17.097 11.360 1.00 34.22 469 LYS A O 1
ATOM 3666 N N . PRO A 1 470 ? 31.273 -19.010 11.959 1.00 33.09 470 PRO A N 1
ATOM 3667 C CA . PRO A 1 470 ? 30.816 -18.979 13.348 1.00 33.09 470 PRO A CA 1
ATOM 3668 C C . PRO A 1 470 ? 31.275 -17.694 14.048 1.00 33.09 470 PRO A C 1
ATOM 3670 O O . PRO A 1 470 ? 32.427 -17.285 13.917 1.00 33.09 470 PRO A O 1
ATOM 3673 N N . LYS A 1 471 ? 30.368 -17.041 14.780 1.00 36.16 471 LYS A N 1
ATOM 3674 C CA . LYS A 1 471 ? 30.665 -15.813 15.527 1.00 36.16 471 LYS A CA 1
ATOM 3675 C C . LYS A 1 471 ? 31.532 -16.132 16.746 1.00 36.16 471 LYS A C 1
ATOM 3677 O O . LYS A 1 471 ? 31.031 -16.709 17.706 1.00 36.16 471 LYS A O 1
ATOM 3682 N N . THR A 1 472 ? 32.782 -15.681 16.749 1.00 31.19 472 THR A N 1
ATOM 3683 C CA . THR A 1 472 ? 33.553 -15.466 17.979 1.00 31.19 472 THR A CA 1
ATOM 3684 C C . THR A 1 472 ? 33.314 -14.041 18.489 1.00 31.19 472 THR A C 1
ATOM 3686 O O . THR A 1 472 ? 33.306 -13.071 17.730 1.00 31.19 472 THR A O 1
ATOM 3689 N N . ASN A 1 473 ? 33.047 -13.925 19.792 1.00 34.56 473 ASN A N 1
ATOM 3690 C CA . ASN A 1 473 ? 32.822 -12.669 20.507 1.00 34.56 473 ASN A CA 1
ATOM 3691 C C . ASN A 1 473 ? 34.103 -11.828 20.546 1.00 34.56 473 ASN A C 1
ATOM 3693 O O . ASN A 1 473 ? 34.908 -12.019 21.451 1.00 34.56 473 ASN A O 1
ATOM 3697 N N . GLN A 1 474 ? 34.272 -10.860 19.643 1.00 29.27 474 GLN A N 1
ATOM 3698 C CA . GLN A 1 474 ? 35.157 -9.715 19.883 1.00 29.27 474 GLN A CA 1
ATOM 3699 C C . GLN A 1 474 ? 34.551 -8.430 19.302 1.00 29.27 474 GLN A C 1
ATOM 3701 O O . GLN A 1 474 ? 34.119 -8.383 18.151 1.00 29.27 474 GLN A O 1
ATOM 3706 N N . ARG A 1 475 ? 34.486 -7.385 20.142 1.00 31.45 475 ARG A N 1
ATOM 3707 C CA . ARG A 1 475 ? 34.095 -6.014 19.767 1.00 31.45 475 ARG A CA 1
ATOM 3708 C C . ARG A 1 475 ? 35.025 -5.501 18.654 1.00 31.45 475 ARG A C 1
ATOM 3710 O O . ARG A 1 475 ? 36.236 -5.683 18.788 1.00 31.45 475 ARG A O 1
ATOM 3717 N N . PRO A 1 476 ? 34.533 -4.815 17.606 1.00 29.69 476 PRO A N 1
ATOM 3718 C CA . PRO A 1 476 ? 35.419 -4.336 16.558 1.00 29.69 476 PRO A CA 1
ATOM 3719 C C . PRO A 1 476 ? 36.150 -3.067 17.004 1.00 29.69 476 PRO A C 1
ATOM 3721 O O . PRO A 1 476 ? 35.532 -2.038 17.278 1.00 29.69 476 PRO A O 1
ATOM 3724 N N . LYS A 1 477 ? 37.484 -3.151 17.032 1.00 27.14 477 LYS A N 1
ATOM 3725 C CA . LYS A 1 477 ? 38.375 -1.995 16.903 1.00 27.14 477 LYS A CA 1
ATOM 3726 C C . LYS A 1 477 ? 38.247 -1.437 15.484 1.00 27.14 477 LYS A C 1
ATOM 3728 O O . LYS A 1 477 ? 38.242 -2.194 14.516 1.00 27.14 477 LYS A O 1
ATOM 3733 N N . GLN A 1 478 ? 38.172 -0.112 15.381 1.00 35.59 478 GLN A N 1
ATOM 3734 C CA . GLN A 1 478 ? 38.364 0.627 14.135 1.00 35.59 478 GLN A CA 1
ATOM 3735 C C . GLN A 1 478 ? 39.661 0.186 13.447 1.00 35.59 478 GLN A C 1
ATOM 3737 O O . GLN A 1 478 ? 40.716 0.230 14.082 1.00 35.59 478 GLN A O 1
ATOM 3742 N N . ARG A 1 479 ? 39.599 -0.137 12.148 1.00 27.16 479 ARG A N 1
ATOM 3743 C CA . ARG A 1 479 ? 40.648 0.259 11.197 1.00 27.16 479 ARG A CA 1
ATOM 3744 C C . ARG A 1 479 ? 40.246 0.103 9.726 1.00 27.16 479 ARG A C 1
ATOM 3746 O O . ARG A 1 479 ? 39.795 -0.952 9.301 1.00 27.16 479 ARG A O 1
ATOM 3753 N N . SER A 1 480 ? 40.455 1.224 9.030 1.00 25.02 480 SER A N 1
ATOM 3754 C CA . SER A 1 480 ? 40.879 1.434 7.638 1.00 25.02 480 SER A CA 1
ATOM 3755 C C . SER A 1 480 ? 40.298 0.549 6.536 1.00 25.02 480 SER A C 1
ATOM 3757 O O . SER A 1 480 ? 40.702 -0.597 6.351 1.00 25.02 480 SER A O 1
ATOM 3759 N N . ALA A 1 481 ? 39.452 1.182 5.725 1.00 27.92 481 ALA A N 1
ATOM 3760 C CA . ALA A 1 481 ? 39.142 0.773 4.367 1.00 27.92 481 ALA A CA 1
ATOM 3761 C C . ALA A 1 481 ? 40.382 0.882 3.464 1.00 27.92 481 ALA A C 1
ATOM 3763 O O . ALA A 1 481 ? 41.089 1.890 3.495 1.00 27.92 481 ALA A O 1
ATOM 3764 N N . SER A 1 482 ? 40.599 -0.137 2.636 1.00 26.02 482 SER A N 1
ATOM 3765 C CA . SER A 1 482 ? 41.368 -0.044 1.398 1.00 26.02 482 SER A CA 1
ATOM 3766 C C . SER A 1 482 ? 40.416 -0.231 0.213 1.00 26.02 482 SER A C 1
ATOM 3768 O O . SER A 1 482 ? 39.444 -0.985 0.283 1.00 26.02 482 SER A O 1
ATOM 3770 N N . ALA A 1 483 ? 40.663 0.562 -0.824 1.00 31.56 483 ALA A N 1
ATOM 3771 C CA . ALA A 1 483 ? 39.759 0.906 -1.910 1.00 31.56 483 ALA A CA 1
ATOM 3772 C C . ALA A 1 483 ? 39.808 -0.040 -3.126 1.00 31.56 483 ALA A C 1
ATOM 3774 O O . ALA A 1 483 ? 40.799 -0.740 -3.330 1.00 31.56 483 ALA A O 1
ATOM 3775 N N . ASN A 1 484 ? 38.731 0.062 -3.925 1.00 29.56 484 ASN A N 1
ATOM 3776 C CA . ASN A 1 484 ? 38.567 -0.085 -5.390 1.00 29.56 484 ASN A CA 1
ATOM 3777 C C . ASN A 1 484 ? 37.407 -1.036 -5.753 1.00 29.56 484 ASN A C 1
ATOM 3779 O O . ASN A 1 484 ? 37.388 -2.177 -5.309 1.00 29.56 484 ASN A O 1
ATOM 3783 N N . ALA A 1 485 ? 36.384 -0.643 -6.523 1.00 28.72 485 ALA A N 1
ATOM 3784 C CA . ALA A 1 485 ? 36.310 0.397 -7.556 1.00 28.72 485 ALA A CA 1
ATOM 3785 C C . ALA A 1 485 ? 35.154 1.405 -7.339 1.00 28.72 485 ALA A C 1
ATOM 3787 O O . ALA A 1 485 ? 34.063 1.039 -6.899 1.00 28.72 485 ALA A O 1
ATOM 3788 N N . GLU A 1 486 ? 35.411 2.678 -7.640 1.00 37.38 486 GLU A N 1
ATOM 3789 C CA . GLU A 1 486 ? 34.467 3.797 -7.547 1.00 37.38 486 GLU A CA 1
ATOM 3790 C C . GLU A 1 486 ? 33.325 3.660 -8.565 1.00 37.38 486 GLU A C 1
ATOM 3792 O O . GLU A 1 486 ? 33.545 3.697 -9.772 1.00 37.38 486 GLU A O 1
ATOM 3797 N N . ALA A 1 487 ? 32.084 3.542 -8.089 1.00 42.72 487 ALA A N 1
ATOM 3798 C CA . ALA A 1 487 ? 30.920 3.790 -8.932 1.00 42.72 487 ALA A CA 1
ATOM 3799 C C . ALA A 1 487 ? 30.746 5.311 -9.068 1.00 42.72 487 ALA A C 1
ATOM 3801 O O . ALA A 1 487 ? 30.330 5.982 -8.117 1.00 42.72 487 ALA A O 1
ATOM 3802 N N . THR A 1 488 ? 31.111 5.856 -10.227 1.00 70.75 488 THR A N 1
ATOM 3803 C CA . THR A 1 488 ? 30.987 7.282 -10.548 1.00 70.75 488 THR A CA 1
ATOM 3804 C C . THR A 1 488 ? 29.518 7.710 -10.524 1.00 70.75 488 THR A C 1
ATOM 3806 O O . THR A 1 488 ? 28.635 7.006 -11.013 1.00 70.75 488 THR A O 1
ATOM 3809 N N . ARG A 1 489 ? 29.222 8.860 -9.904 1.00 85.44 489 ARG A N 1
ATOM 3810 C CA . ARG A 1 489 ? 27.860 9.421 -9.874 1.00 85.44 489 ARG A CA 1
ATOM 3811 C C . ARG A 1 489 ? 27.469 9.851 -11.300 1.00 85.44 489 ARG A C 1
ATOM 3813 O O . ARG A 1 489 ? 28.296 10.492 -11.954 1.00 85.44 489 ARG A O 1
ATOM 3820 N N . PRO A 1 490 ? 26.254 9.539 -11.790 1.00 94.19 490 PRO A N 1
ATOM 3821 C CA . PRO A 1 490 ? 25.871 9.874 -13.155 1.00 94.19 490 PRO A CA 1
ATOM 3822 C C . PRO A 1 490 ? 25.577 11.366 -13.298 1.00 94.19 490 PRO A C 1
ATOM 3824 O O . PRO A 1 490 ? 25.039 11.989 -12.379 1.00 94.19 490 PRO A O 1
ATOM 3827 N N . ASN A 1 491 ? 25.867 11.909 -14.475 1.00 97.62 491 ASN A N 1
ATOM 3828 C CA . ASN A 1 491 ? 25.381 13.204 -14.930 1.00 97.62 491 ASN A CA 1
ATOM 3829 C C . ASN A 1 491 ? 23.918 13.103 -15.381 1.00 97.62 491 ASN A C 1
ATOM 3831 O O . ASN A 1 491 ? 23.442 12.036 -15.766 1.00 97.62 491 ASN A O 1
ATOM 3835 N N . ILE A 1 492 ? 23.201 14.223 -15.366 1.00 97.69 492 ILE A N 1
ATOM 3836 C CA . ILE A 1 492 ? 21.787 14.304 -15.733 1.00 97.69 492 ILE A CA 1
ATOM 3837 C C . ILE A 1 492 ? 21.603 15.454 -16.723 1.00 97.69 492 ILE A C 1
ATOM 3839 O O . ILE A 1 492 ? 21.858 16.613 -16.399 1.00 97.69 492 ILE A O 1
ATOM 3843 N N . LEU A 1 493 ? 21.112 15.141 -17.920 1.00 97.88 493 LEU A N 1
ATOM 3844 C CA . LEU A 1 493 ? 20.699 16.113 -18.927 1.00 97.88 493 LEU A CA 1
ATOM 3845 C C . LEU A 1 493 ? 19.190 15.991 -19.150 1.00 97.88 493 LEU A C 1
ATOM 3847 O O . LEU A 1 493 ? 18.711 14.979 -19.651 1.00 97.88 493 LEU A O 1
ATOM 3851 N N . LEU A 1 494 ? 18.436 17.027 -18.791 1.00 96.56 494 LEU A N 1
ATOM 3852 C CA . LEU A 1 494 ? 16.993 17.105 -18.992 1.00 96.56 494 LEU A CA 1
ATOM 3853 C C . LEU A 1 494 ? 16.660 18.052 -20.149 1.00 96.56 494 LEU A C 1
ATOM 3855 O O . LEU A 1 494 ? 17.004 19.231 -20.126 1.00 96.56 494 LEU A O 1
ATOM 3859 N N . LEU A 1 495 ? 15.933 17.555 -21.139 1.00 95.81 495 LEU A N 1
ATOM 3860 C CA . LEU A 1 495 ? 15.497 18.289 -22.319 1.00 95.81 495 LEU A CA 1
ATOM 3861 C C . LEU A 1 495 ? 13.980 18.467 -22.245 1.00 95.81 495 LEU A C 1
ATOM 3863 O O . LEU A 1 495 ? 13.252 17.488 -22.193 1.00 95.81 495 LEU A O 1
ATOM 3867 N N . TYR A 1 496 ? 13.483 19.703 -22.227 1.00 92.44 496 TYR A N 1
ATOM 3868 C CA . TYR A 1 496 ? 12.052 19.973 -22.064 1.00 92.44 496 TYR A CA 1
ATOM 3869 C C . TYR A 1 496 ? 11.523 20.882 -23.176 1.00 92.44 496 TYR A C 1
ATOM 3871 O O . TYR A 1 496 ? 11.913 22.050 -23.268 1.00 92.44 496 TYR A O 1
ATOM 3879 N N . ALA A 1 497 ? 10.622 20.353 -24.007 1.00 91.44 497 ALA A N 1
ATOM 3880 C CA . ALA A 1 497 ? 9.976 21.077 -25.103 1.00 91.44 497 ALA A CA 1
ATOM 3881 C C . ALA A 1 497 ? 8.633 21.694 -24.676 1.00 91.44 497 ALA A C 1
ATOM 3883 O O . ALA A 1 497 ? 7.912 21.146 -23.845 1.00 91.44 497 ALA A O 1
ATOM 3884 N N . ASP A 1 498 ? 8.292 22.848 -25.246 1.00 89.19 498 ASP A N 1
ATOM 3885 C CA . ASP A 1 498 ? 7.108 23.636 -24.890 1.00 89.19 498 ASP A CA 1
ATOM 3886 C C . ASP A 1 498 ? 6.049 23.540 -25.991 1.00 89.19 498 ASP A C 1
ATOM 3888 O O . ASP A 1 498 ? 6.367 23.745 -27.156 1.00 89.19 498 ASP A O 1
ATOM 3892 N N . ASP A 1 499 ? 4.791 23.252 -25.650 1.00 86.94 499 ASP A N 1
ATOM 3893 C CA . ASP A 1 499 ? 3.688 23.098 -26.618 1.00 86.94 499 ASP A CA 1
ATOM 3894 C C . ASP A 1 499 ? 3.938 22.032 -27.714 1.00 86.94 499 ASP A C 1
ATOM 3896 O O . ASP A 1 499 ? 3.404 22.091 -28.829 1.00 86.94 499 ASP A O 1
ATOM 3900 N N . GLN A 1 500 ? 4.735 21.008 -27.398 1.00 90.50 500 GLN A N 1
ATOM 3901 C CA . GLN A 1 500 ? 4.924 19.859 -28.277 1.00 90.50 500 GLN A CA 1
ATOM 3902 C C . GLN A 1 500 ? 3.785 18.844 -28.119 1.00 90.50 500 GLN A C 1
ATOM 3904 O O . GLN A 1 500 ? 3.469 18.399 -27.015 1.00 90.50 500 GLN A O 1
ATOM 3909 N N . ARG A 1 501 ? 3.197 18.406 -29.237 1.00 87.62 501 ARG A N 1
ATOM 3910 C CA . ARG A 1 501 ? 2.163 17.364 -29.226 1.00 87.62 501 ARG A CA 1
ATOM 3911 C C . ARG A 1 501 ? 2.794 15.967 -29.134 1.00 87.62 501 ARG A C 1
ATOM 3913 O O . ARG A 1 501 ? 3.809 15.690 -29.766 1.00 87.62 501 ARG A O 1
ATOM 3920 N N . ASN A 1 502 ? 2.159 15.059 -28.392 1.00 86.69 502 ASN A N 1
ATOM 3921 C CA . ASN A 1 502 ? 2.675 13.708 -28.111 1.00 86.69 502 ASN A CA 1
ATOM 3922 C C . ASN A 1 502 ? 3.064 12.899 -29.365 1.00 86.69 502 ASN A C 1
ATOM 3924 O O . ASN A 1 502 ? 4.078 12.212 -29.369 1.00 86.69 502 ASN A O 1
ATOM 3928 N N . HIS A 1 503 ? 2.272 13.002 -30.433 1.00 87.19 503 HIS A N 1
ATOM 3929 C CA . HIS A 1 503 ? 2.469 12.242 -31.668 1.00 87.19 503 HIS A CA 1
ATOM 3930 C C . HIS A 1 503 ? 3.367 12.934 -32.713 1.00 87.19 503 HIS A C 1
ATOM 3932 O O . HIS A 1 503 ? 3.436 12.445 -33.826 1.00 87.19 503 HIS A O 1
ATOM 3938 N N . THR A 1 504 ? 4.006 14.082 -32.437 1.00 90.62 504 THR A N 1
ATOM 3939 C CA . THR A 1 504 ? 4.831 14.803 -33.440 1.00 90.62 504 THR A CA 1
ATOM 3940 C C . THR A 1 504 ? 6.321 14.509 -33.270 1.00 90.62 504 THR A C 1
ATOM 3942 O O . THR A 1 504 ? 7.116 15.417 -33.032 1.00 90.62 504 THR A O 1
ATOM 3945 N N . LEU A 1 505 ? 6.678 13.225 -33.345 1.00 93.31 505 LEU A N 1
ATOM 3946 C CA . LEU A 1 505 ? 8.046 12.692 -33.315 1.00 93.31 505 LEU A CA 1
ATOM 3947 C C . LEU A 1 505 ? 8.137 11.468 -34.223 1.00 93.31 505 LEU A C 1
ATOM 3949 O O . LEU A 1 505 ? 7.163 10.713 -34.304 1.00 93.31 505 LEU A O 1
ATOM 3953 N N . GLY A 1 506 ? 9.306 11.225 -34.814 1.00 94.00 506 GLY A N 1
ATOM 3954 C CA . GLY A 1 506 ? 9.557 10.005 -35.584 1.00 94.00 506 GLY A CA 1
ATOM 3955 C C . GLY A 1 506 ? 9.393 8.755 -34.719 1.00 94.00 506 GLY A C 1
ATOM 3956 O O . GLY A 1 506 ? 8.631 7.854 -35.067 1.00 94.00 506 GLY A O 1
ATOM 3957 N N . CYS A 1 507 ? 9.962 8.752 -33.511 1.00 92.94 507 CYS A N 1
ATOM 3958 C CA . CYS A 1 507 ? 9.809 7.656 -32.558 1.00 92.94 507 CYS A CA 1
ATOM 3959 C C . CYS A 1 507 ? 8.358 7.459 -32.105 1.00 92.94 507 CYS A C 1
ATOM 3961 O O . CYS A 1 507 ? 7.989 6.345 -31.765 1.00 92.94 507 CYS A O 1
ATOM 3963 N N . ALA A 1 508 ? 7.503 8.487 -32.163 1.00 91.19 508 ALA A N 1
ATOM 3964 C CA . ALA A 1 508 ? 6.065 8.364 -31.906 1.00 91.19 508 ALA A CA 1
ATOM 3965 C C . ALA A 1 508 ? 5.250 7.863 -33.113 1.00 91.19 508 ALA A C 1
ATOM 3967 O O . ALA A 1 508 ? 4.021 7.879 -33.064 1.00 91.19 508 ALA A O 1
ATOM 3968 N N . GLY A 1 509 ? 5.921 7.418 -34.179 1.00 89.75 509 GLY A N 1
ATOM 3969 C CA . GLY A 1 509 ? 5.301 6.880 -35.387 1.00 89.75 509 GLY A CA 1
ATOM 3970 C C . GLY A 1 509 ? 4.806 7.948 -36.361 1.00 89.75 509 GLY A C 1
ATOM 3971 O O . GLY A 1 509 ? 4.004 7.640 -37.241 1.00 89.75 509 GLY A O 1
ATOM 3972 N N . HIS A 1 510 ? 5.232 9.208 -36.224 1.00 92.50 510 HIS A N 1
ATOM 3973 C CA . HIS A 1 510 ? 4.803 10.250 -37.152 1.00 92.50 510 HIS A CA 1
ATOM 3974 C C . HIS A 1 510 ? 5.482 10.073 -38.522 1.00 92.50 510 HIS A C 1
ATOM 3976 O O . HIS A 1 510 ? 6.708 10.096 -38.600 1.00 92.50 510 HIS A O 1
ATOM 3982 N N . PRO A 1 511 ? 4.731 10.024 -39.635 1.00 89.25 511 PRO A N 1
ATOM 3983 C CA . PRO A 1 511 ? 5.265 9.601 -40.936 1.00 89.25 511 PRO A CA 1
ATOM 3984 C C . PRO A 1 511 ? 6.112 10.645 -41.689 1.00 89.25 511 PRO A C 1
ATOM 3986 O O . PRO A 1 511 ? 6.498 10.397 -42.823 1.00 89.25 511 PRO A O 1
ATOM 3989 N N . ILE A 1 512 ? 6.357 11.833 -41.120 1.00 94.75 512 ILE A N 1
ATOM 3990 C CA . ILE A 1 512 ? 6.906 12.985 -41.876 1.00 94.75 512 ILE A CA 1
ATOM 3991 C C . ILE A 1 512 ? 7.953 13.746 -41.072 1.00 94.75 512 ILE A C 1
ATOM 3993 O O . ILE A 1 512 ? 9.016 14.049 -41.606 1.00 94.75 512 ILE A O 1
ATOM 3997 N N . VAL A 1 513 ? 7.658 14.101 -39.815 1.00 95.25 513 VAL A N 1
ATOM 3998 C CA . VAL A 1 513 ? 8.595 14.863 -38.981 1.00 95.25 513 VAL A CA 1
ATOM 3999 C C . VAL A 1 513 ? 9.899 14.081 -38.797 1.00 95.25 513 VAL A C 1
ATOM 4001 O O . VAL A 1 513 ? 9.887 12.888 -38.505 1.00 95.25 513 VAL A O 1
ATOM 4004 N N . LYS A 1 514 ? 11.028 14.760 -38.984 1.00 96.50 514 LYS A N 1
ATOM 4005 C CA . LYS A 1 514 ? 12.371 14.192 -38.887 1.00 96.50 514 LYS A CA 1
ATOM 4006 C C . LYS A 1 514 ? 12.983 14.605 -37.554 1.00 96.50 514 LYS A C 1
ATOM 4008 O O . LYS A 1 514 ? 13.325 15.772 -37.370 1.00 96.50 514 LYS A O 1
ATOM 4013 N N . THR A 1 515 ? 13.114 13.645 -36.642 1.00 97.06 515 THR A N 1
ATOM 4014 C CA . THR A 1 515 ? 13.754 13.826 -35.330 1.00 97.06 515 THR A CA 1
ATOM 4015 C C . THR A 1 515 ? 14.792 12.735 -35.049 1.00 97.06 515 THR A C 1
ATOM 4017 O O . THR A 1 515 ? 14.706 12.068 -34.023 1.00 97.06 515 THR A O 1
ATOM 4020 N N . PRO A 1 516 ? 15.763 12.500 -35.953 1.00 97.19 516 PRO A N 1
ATOM 4021 C CA . PRO A 1 516 ? 16.639 11.331 -35.885 1.00 97.19 516 PRO A CA 1
ATOM 4022 C C . PRO A 1 516 ? 17.459 11.232 -34.592 1.00 97.19 516 PRO A C 1
ATOM 4024 O O . PRO A 1 516 ? 17.737 10.119 -34.152 1.00 97.19 516 PRO A O 1
ATOM 4027 N N . ASN A 1 517 ? 17.831 12.353 -33.963 1.00 97.75 517 ASN A N 1
ATOM 4028 C CA . ASN A 1 517 ? 18.614 12.326 -32.725 1.00 97.75 517 ASN A CA 1
ATOM 4029 C C . ASN A 1 517 ? 17.743 11.937 -31.523 1.00 97.75 517 ASN A C 1
ATOM 4031 O O . ASN A 1 517 ? 18.133 11.101 -30.715 1.00 97.75 517 ASN A O 1
ATOM 4035 N N . ILE A 1 518 ? 16.534 12.487 -31.420 1.00 96.56 518 ILE A N 1
ATOM 4036 C CA . ILE A 1 518 ? 15.543 12.099 -30.409 1.00 96.56 518 ILE A CA 1
ATOM 4037 C C 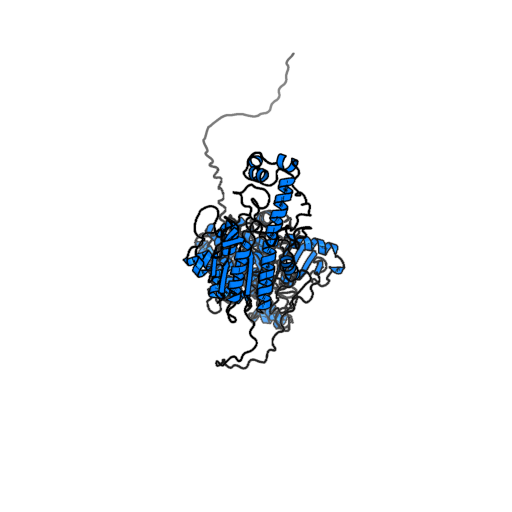. ILE A 1 518 ? 15.061 10.663 -30.657 1.00 96.56 518 ILE A C 1
ATOM 4039 O O . ILE A 1 518 ? 14.807 9.926 -29.706 1.00 96.56 518 ILE A O 1
ATOM 4043 N N . ASP A 1 519 ? 14.961 10.244 -31.917 1.00 96.88 519 ASP A N 1
ATOM 4044 C CA . ASP A 1 519 ? 14.594 8.880 -32.288 1.00 96.88 519 ASP A CA 1
ATOM 4045 C C . ASP A 1 519 ? 15.701 7.888 -31.911 1.00 96.88 519 ASP A C 1
ATOM 4047 O O . ASP A 1 519 ? 15.398 6.795 -31.437 1.00 96.88 519 ASP A O 1
ATOM 4051 N N . ALA A 1 520 ? 16.973 8.274 -32.059 1.00 95.44 520 ALA A N 1
ATOM 4052 C CA . ALA A 1 520 ? 18.110 7.519 -31.538 1.00 95.44 520 ALA A CA 1
ATOM 4053 C C . ALA A 1 520 ? 18.055 7.421 -30.008 1.00 95.44 520 ALA A C 1
ATOM 4055 O O . ALA A 1 520 ? 18.053 6.312 -29.491 1.00 95.44 520 ALA A O 1
ATOM 4056 N N . LEU A 1 521 ? 17.848 8.533 -29.287 1.00 94.56 521 LEU A N 1
ATOM 4057 C CA . LEU A 1 521 ? 17.672 8.497 -27.825 1.00 94.56 521 LEU A CA 1
ATOM 4058 C C . LEU A 1 521 ? 16.529 7.569 -27.384 1.00 94.56 521 LEU A C 1
ATOM 4060 O O . LEU A 1 521 ? 16.643 6.880 -26.375 1.00 94.56 521 LEU A O 1
ATOM 4064 N N . ALA A 1 522 ? 15.417 7.547 -28.121 1.00 93.50 522 ALA A N 1
ATOM 4065 C CA . ALA A 1 522 ? 14.288 6.672 -27.820 1.00 93.50 522 ALA A CA 1
ATOM 4066 C C . ALA A 1 522 ? 14.576 5.191 -28.115 1.00 93.50 522 ALA A C 1
ATOM 4068 O O . ALA A 1 522 ? 14.010 4.329 -27.447 1.00 93.50 522 ALA A O 1
ATOM 4069 N N . ARG A 1 523 ? 15.409 4.906 -29.122 1.00 93.94 523 ARG A N 1
ATOM 4070 C CA . ARG A 1 523 ? 15.825 3.557 -29.529 1.00 93.94 523 ARG A CA 1
ATOM 4071 C C . ARG A 1 523 ? 16.905 2.983 -28.615 1.00 93.94 523 ARG A C 1
ATOM 4073 O O . ARG A 1 523 ? 16.838 1.805 -28.287 1.00 93.94 523 ARG A O 1
ATOM 4080 N N . ASP A 1 524 ? 17.853 3.817 -28.204 1.00 89.75 524 ASP A N 1
ATOM 4081 C CA . ASP A 1 524 ? 18.988 3.435 -27.359 1.00 89.75 524 ASP A CA 1
ATOM 4082 C C . ASP A 1 524 ? 18.649 3.547 -25.858 1.00 89.75 524 ASP A C 1
ATOM 4084 O O . ASP A 1 524 ? 19.382 3.062 -24.999 1.00 89.75 524 ASP A O 1
ATOM 4088 N N . GLY A 1 525 ? 17.516 4.178 -25.534 1.00 89.19 525 GLY A N 1
ATOM 4089 C CA . GLY A 1 525 ? 17.010 4.366 -24.180 1.00 89.19 525 GLY A CA 1
ATOM 4090 C C . GLY A 1 525 ? 15.672 3.675 -23.916 1.00 89.19 525 GLY A C 1
ATOM 4091 O O . GLY A 1 525 ? 15.240 2.759 -24.612 1.00 89.19 525 GLY A O 1
ATOM 4092 N N . VAL A 1 526 ? 14.987 4.139 -22.868 1.00 89.44 526 VAL A N 1
ATOM 4093 C CA . VAL A 1 526 ? 13.643 3.672 -22.504 1.00 89.44 526 VAL A CA 1
ATOM 4094 C C . VAL A 1 526 ? 12.627 4.740 -22.882 1.00 89.44 526 VAL A C 1
ATOM 4096 O O . VAL A 1 526 ? 12.631 5.842 -22.329 1.00 89.44 526 VAL A O 1
ATOM 4099 N N . ARG A 1 527 ? 11.717 4.406 -23.800 1.00 89.19 527 ARG A N 1
ATOM 4100 C CA . ARG A 1 527 ? 10.595 5.267 -24.181 1.00 89.19 527 ARG A CA 1
ATOM 4101 C C . ARG A 1 527 ? 9.303 4.794 -23.522 1.00 89.19 527 ARG A C 1
ATOM 4103 O O . ARG A 1 527 ? 8.870 3.664 -23.713 1.00 89.19 527 ARG A O 1
ATOM 4110 N N . PHE A 1 528 ? 8.644 5.705 -22.813 1.00 87.00 528 PHE A N 1
ATOM 4111 C CA . PHE A 1 528 ? 7.291 5.498 -22.304 1.00 87.00 528 PHE A CA 1
ATOM 4112 C C . PHE A 1 528 ? 6.277 5.968 -23.351 1.00 87.00 528 PHE A C 1
ATOM 4114 O O . PHE A 1 528 ? 6.235 7.149 -23.691 1.00 87.00 528 PHE A O 1
ATOM 4121 N N . GLU A 1 529 ? 5.451 5.057 -23.865 1.00 84.56 529 GLU A N 1
ATOM 4122 C CA . GLU A 1 529 ? 4.395 5.404 -24.830 1.00 84.56 529 GLU A CA 1
ATOM 4123 C C . GLU A 1 529 ? 3.244 6.185 -24.181 1.00 84.56 529 GLU A C 1
ATOM 4125 O O . GLU A 1 529 ? 2.618 7.028 -24.821 1.00 84.56 529 GLU A O 1
ATOM 4130 N N . ASN A 1 530 ? 3.026 5.952 -22.884 1.00 86.94 530 ASN A N 1
ATOM 4131 C CA . ASN A 1 530 ? 2.009 6.600 -22.065 1.00 86.94 530 ASN A CA 1
ATOM 4132 C C . ASN A 1 530 ? 2.670 7.536 -21.043 1.00 86.94 530 ASN A C 1
ATOM 4134 O O . ASN A 1 530 ? 2.837 7.181 -19.877 1.00 86.94 530 ASN A O 1
ATOM 4138 N N . ALA A 1 531 ? 3.067 8.727 -21.497 1.00 84.88 531 ALA A N 1
ATOM 4139 C CA . ALA A 1 531 ? 3.647 9.778 -20.662 1.00 84.88 531 ALA A CA 1
ATOM 4140 C C . ALA A 1 531 ? 2.786 11.047 -20.733 1.00 84.88 531 ALA A C 1
ATOM 4142 O O . ALA A 1 531 ? 2.522 11.568 -21.819 1.00 84.88 531 ALA A O 1
ATOM 4143 N N . PHE A 1 532 ? 2.351 11.548 -19.576 1.00 86.62 532 PHE A N 1
ATOM 4144 C CA . PHE A 1 532 ? 1.398 12.654 -19.483 1.00 86.62 532 PHE A CA 1
ATOM 4145 C C . PHE A 1 532 ? 1.969 13.803 -18.658 1.00 86.62 532 PHE A C 1
ATOM 4147 O O . PHE A 1 532 ? 2.625 13.591 -17.638 1.00 86.62 532 PHE A O 1
ATOM 4154 N N . VAL A 1 533 ? 1.680 15.032 -19.084 1.00 85.19 533 VAL A N 1
ATOM 4155 C CA . VAL A 1 533 ? 1.853 16.206 -18.225 1.00 85.19 533 VAL A CA 1
ATOM 4156 C C . VAL A 1 533 ? 0.756 16.208 -17.162 1.00 85.19 533 VAL A C 1
ATOM 4158 O O . VAL A 1 533 ? -0.387 15.859 -17.445 1.00 85.19 533 VAL A O 1
ATOM 4161 N N . SER A 1 534 ? 1.088 16.627 -15.942 1.00 84.25 534 SER A N 1
ATOM 4162 C CA . SER A 1 534 ? 0.118 16.768 -14.844 1.00 84.25 534 SER A CA 1
ATOM 4163 C C . SER A 1 534 ? -0.966 17.812 -15.137 1.00 84.25 534 SER A C 1
ATOM 4165 O O . SER A 1 534 ? -2.049 17.756 -14.564 1.00 84.25 534 SER A O 1
ATOM 4167 N N . THR A 1 535 ? -0.665 18.770 -16.013 1.00 85.12 535 THR A N 1
ATOM 4168 C CA . THR A 1 535 ? -1.536 19.874 -16.420 1.00 85.12 535 THR A CA 1
ATOM 4169 C C . THR A 1 535 ? -1.093 20.384 -17.790 1.00 85.12 535 THR A C 1
ATOM 4171 O O . THR A 1 535 ? 0.103 20.514 -18.063 1.00 85.12 535 THR A O 1
ATOM 4174 N N . SER A 1 536 ? -2.044 20.679 -18.677 1.00 85.19 536 SER A N 1
ATOM 4175 C CA . SER A 1 536 ? -1.781 21.153 -20.044 1.00 85.19 536 SER A CA 1
ATOM 4176 C C . SER A 1 536 ? -1.598 22.677 -20.126 1.00 85.19 536 SER A C 1
ATOM 4178 O O . SER A 1 536 ? -1.971 23.295 -21.122 1.00 85.19 536 SER A O 1
ATOM 4180 N N . THR A 1 537 ? -1.028 23.283 -19.078 1.00 86.56 537 THR A N 1
ATOM 4181 C CA . THR A 1 537 ? -0.717 24.720 -18.988 1.00 86.56 537 THR A CA 1
ATOM 4182 C C . THR A 1 537 ? 0.774 24.902 -18.721 1.00 86.56 537 THR A C 1
ATOM 4184 O O . THR A 1 537 ? 1.293 24.418 -17.719 1.00 86.56 537 THR A O 1
ATOM 4187 N N . CYS A 1 538 ? 1.491 25.607 -19.598 1.00 87.00 538 CYS A N 1
ATOM 4188 C CA . CYS A 1 538 ? 2.957 25.562 -19.628 1.00 87.00 538 CYS A CA 1
ATOM 4189 C C . CYS A 1 538 ? 3.665 26.153 -18.392 1.00 87.00 538 CYS A C 1
ATOM 4191 O O . CYS A 1 538 ? 4.696 25.612 -17.999 1.00 87.00 538 CYS A O 1
ATOM 4193 N N . TRP A 1 539 ? 3.157 27.214 -17.751 1.00 86.38 539 TRP A N 1
ATOM 4194 C CA . TRP A 1 539 ? 3.748 27.707 -16.492 1.00 86.38 539 TRP A CA 1
ATOM 4195 C C . TRP A 1 539 ? 3.457 26.773 -15.308 1.00 86.38 539 TRP A C 1
ATOM 4197 O O . TRP A 1 539 ? 4.344 26.513 -14.502 1.00 86.38 539 TRP A O 1
ATOM 4207 N N . VAL A 1 540 ? 2.255 26.191 -15.236 1.00 89.19 540 VAL A N 1
ATOM 4208 C CA . VAL A 1 540 ? 1.866 25.250 -14.169 1.00 89.19 540 VAL A CA 1
ATOM 4209 C C . VAL A 1 540 ? 2.623 23.926 -14.311 1.00 89.19 540 VAL A C 1
ATOM 4211 O O . VAL A 1 540 ? 3.158 23.405 -13.338 1.00 89.19 540 VAL A O 1
ATOM 4214 N N . GLY A 1 541 ? 2.760 23.412 -15.535 1.00 89.75 541 GLY A N 1
ATOM 4215 C CA . GLY A 1 541 ? 3.542 22.207 -15.818 1.00 89.75 541 GLY A CA 1
ATOM 4216 C C . GLY A 1 541 ? 5.023 22.385 -15.477 1.00 89.75 541 GLY A C 1
ATOM 4217 O O . GLY A 1 541 ? 5.653 21.467 -14.960 1.00 89.75 541 GLY A O 1
ATOM 4218 N N . ARG A 1 542 ? 5.578 23.589 -15.677 1.00 90.31 542 ARG A N 1
ATOM 4219 C CA . ARG A 1 542 ? 6.947 23.914 -15.245 1.00 90.31 542 ARG A CA 1
ATOM 4220 C C . ARG A 1 542 ? 7.060 24.062 -13.734 1.00 90.31 542 ARG A C 1
ATOM 4222 O O . ARG A 1 542 ? 8.051 23.606 -13.181 1.00 90.31 542 ARG A O 1
ATOM 4229 N N . ALA A 1 543 ? 6.054 24.607 -13.053 1.00 91.50 543 ALA A N 1
ATOM 4230 C CA . ALA A 1 543 ? 6.000 24.577 -11.592 1.00 91.50 543 ALA A CA 1
ATOM 4231 C C . ALA A 1 543 ? 6.004 23.131 -11.065 1.00 91.50 543 ALA A C 1
ATOM 4233 O O . ALA A 1 543 ? 6.775 22.822 -10.156 1.00 91.50 543 ALA A O 1
ATOM 4234 N N . CYS A 1 544 ? 5.240 22.224 -11.689 1.00 91.50 544 CYS A N 1
ATOM 4235 C CA . CYS A 1 544 ? 5.293 20.791 -11.383 1.00 91.50 544 CYS A CA 1
ATOM 4236 C C . CYS A 1 544 ? 6.692 20.211 -11.622 1.00 91.50 544 CYS A C 1
ATOM 4238 O O . CYS A 1 544 ? 7.191 19.460 -10.787 1.00 91.50 544 CYS A O 1
ATOM 4240 N N . LEU A 1 545 ? 7.338 20.580 -12.734 1.00 90.31 545 LEU A N 1
ATOM 4241 C CA . LEU A 1 545 ? 8.688 20.127 -13.057 1.00 90.31 545 LEU A CA 1
ATOM 4242 C C . LEU A 1 545 ? 9.690 20.598 -12.000 1.00 90.31 545 LEU A C 1
ATOM 4244 O O . LEU A 1 545 ? 10.322 19.764 -11.368 1.00 90.31 545 LEU A O 1
ATOM 4248 N N . PHE A 1 546 ? 9.790 21.904 -11.745 1.00 91.94 546 PHE A N 1
ATOM 4249 C CA . PHE A 1 546 ? 10.752 22.456 -10.791 1.00 91.94 546 PHE A CA 1
ATOM 4250 C C . PHE A 1 546 ? 10.540 21.938 -9.368 1.00 91.94 546 PHE A C 1
ATOM 4252 O O . PHE A 1 546 ? 11.514 21.634 -8.694 1.00 91.94 546 PHE A O 1
ATOM 4259 N N . THR A 1 547 ? 9.296 21.797 -8.909 1.00 90.19 547 THR A N 1
ATOM 4260 C CA . THR A 1 547 ? 9.000 21.402 -7.517 1.00 90.19 547 THR A CA 1
ATOM 4261 C C . THR A 1 547 ? 8.867 19.890 -7.311 1.00 90.19 547 THR A C 1
ATOM 4263 O O . THR A 1 547 ? 8.876 19.419 -6.177 1.00 90.19 547 THR A O 1
ATOM 4266 N N . GLY A 1 548 ? 8.693 19.107 -8.382 1.00 90.00 548 GLY A N 1
ATOM 4267 C CA . GLY A 1 548 ? 8.343 17.684 -8.303 1.00 90.00 548 GLY A CA 1
ATOM 4268 C C . GLY A 1 548 ? 6.941 17.406 -7.737 1.00 90.00 548 GLY A C 1
ATOM 4269 O O . GLY A 1 548 ? 6.641 16.267 -7.381 1.00 90.00 548 GLY A O 1
ATOM 4270 N N . CYS A 1 549 ? 6.086 18.426 -7.624 1.00 90.25 549 CYS A N 1
ATOM 4271 C CA . CYS A 1 549 ? 4.772 18.350 -6.987 1.00 90.25 549 CYS A CA 1
ATOM 4272 C C . CYS A 1 549 ? 3.624 18.510 -7.998 1.00 90.25 549 CYS A C 1
ATOM 4274 O O . CYS A 1 549 ? 3.767 19.186 -9.008 1.00 90.25 549 CYS A O 1
ATOM 4276 N N . TYR A 1 550 ? 2.447 17.946 -7.703 1.00 90.50 550 TYR A N 1
ATOM 4277 C CA . TYR A 1 550 ? 1.220 18.225 -8.468 1.00 90.50 550 TYR A CA 1
ATOM 4278 C C . TYR A 1 550 ? 0.715 19.661 -8.240 1.00 90.50 550 TYR A C 1
ATOM 4280 O O . TYR A 1 550 ? 0.952 20.242 -7.178 1.00 90.50 550 TYR A O 1
ATOM 4288 N N . GLU A 1 551 ? -0.090 20.184 -9.176 1.00 87.38 551 GLU A N 1
ATOM 4289 C CA . GLU A 1 551 ? -0.703 21.526 -9.110 1.00 87.38 551 GLU A CA 1
ATOM 4290 C C . GLU A 1 551 ? -1.385 21.827 -7.772 1.00 87.38 551 GLU A C 1
ATOM 4292 O O . GLU A 1 551 ? -1.221 22.907 -7.201 1.00 87.38 551 GLU A O 1
ATOM 4297 N N . ARG A 1 552 ? -2.091 20.841 -7.209 1.00 86.69 552 ARG A N 1
ATOM 4298 C CA . ARG A 1 552 ? -2.772 20.975 -5.913 1.00 86.69 552 ARG A CA 1
ATOM 4299 C C . ARG A 1 552 ? -1.840 21.282 -4.737 1.00 86.69 552 ARG A C 1
ATOM 4301 O O . ARG A 1 552 ? -2.319 21.776 -3.727 1.00 86.69 552 ARG A O 1
ATOM 4308 N N . LYS A 1 553 ? -0.548 20.963 -4.850 1.00 86.19 553 LYS A N 1
ATOM 4309 C CA . LYS A 1 553 ? 0.444 21.145 -3.785 1.00 86.19 553 LYS A CA 1
ATOM 4310 C C . LYS A 1 553 ? 1.224 22.443 -3.950 1.00 86.19 553 LYS A C 1
ATOM 4312 O O . LYS A 1 553 ? 1.442 23.117 -2.955 1.00 86.19 553 LYS A O 1
ATOM 4317 N N . HIS A 1 554 ? 1.613 22.797 -5.174 1.00 86.31 554 HIS A N 1
ATOM 4318 C CA . HIS A 1 554 ? 2.376 24.026 -5.416 1.00 86.31 554 HIS A CA 1
ATOM 4319 C C . HIS A 1 554 ? 1.498 25.263 -5.663 1.00 86.31 554 HIS A C 1
ATOM 4321 O O . HIS A 1 554 ? 2.017 26.371 -5.715 1.00 86.31 554 HIS A O 1
ATOM 4327 N N . LEU A 1 555 ? 0.182 25.085 -5.857 1.00 84.31 555 LEU A N 1
ATOM 4328 C CA . LEU A 1 555 ? -0.838 26.146 -5.928 1.00 84.31 555 LEU A CA 1
ATOM 4329 C C . LEU A 1 555 ? -0.567 27.262 -6.957 1.00 84.31 555 LEU A C 1
ATOM 4331 O O . LEU A 1 555 ? -1.171 28.333 -6.909 1.00 84.31 555 LEU A O 1
ATOM 4335 N N . TYR A 1 556 ? 0.276 26.984 -7.950 1.00 82.06 556 TYR A N 1
ATOM 4336 C CA . TYR A 1 556 ? 0.680 27.941 -8.980 1.00 82.06 556 TYR A CA 1
ATOM 4337 C C . TYR A 1 556 ? -0.376 27.973 -10.091 1.00 82.06 556 TYR A C 1
ATOM 4339 O O . TYR A 1 556 ? -0.189 27.373 -11.144 1.00 82.06 556 TYR A O 1
ATOM 4347 N N . ARG A 1 557 ? -1.533 28.583 -9.798 1.00 69.19 557 ARG A N 1
ATOM 4348 C CA . ARG A 1 557 ? -2.775 28.461 -10.587 1.00 69.19 557 ARG A CA 1
ATOM 4349 C C . ARG A 1 557 ? -2.987 29.619 -11.572 1.00 69.19 557 ARG A C 1
ATOM 4351 O O . ARG A 1 557 ? -3.190 29.380 -12.758 1.00 69.19 557 ARG A O 1
ATOM 4358 N N . ALA A 1 558 ? -2.915 30.868 -11.098 1.00 59.19 558 ALA A N 1
ATOM 4359 C CA . ALA A 1 558 ? -3.176 32.062 -11.922 1.00 59.19 558 ALA A CA 1
ATOM 4360 C C . ALA A 1 558 ? -2.552 33.379 -11.404 1.00 59.19 558 ALA A C 1
ATOM 4362 O O . ALA A 1 558 ? -2.467 34.346 -12.158 1.00 59.19 558 ALA A O 1
ATOM 4363 N N . THR A 1 559 ? -2.119 33.441 -10.140 1.00 52.44 559 THR A N 1
ATOM 4364 C CA . THR A 1 559 ? -1.632 34.680 -9.509 1.00 52.44 559 THR A CA 1
ATOM 4365 C C . THR A 1 559 ? -0.118 34.847 -9.691 1.00 52.44 559 THR A C 1
ATOM 4367 O O . THR A 1 559 ? 0.620 33.882 -9.480 1.00 52.44 559 THR A O 1
ATOM 4370 N N . PRO A 1 560 ? 0.380 36.048 -10.044 1.00 55.34 560 PRO A N 1
ATOM 4371 C CA . PRO A 1 560 ? 1.809 36.322 -10.079 1.00 55.34 560 PRO A CA 1
ATOM 4372 C C . PRO A 1 560 ? 2.377 36.305 -8.656 1.00 55.34 560 PRO A C 1
ATOM 4374 O O . PRO A 1 560 ? 2.058 37.149 -7.826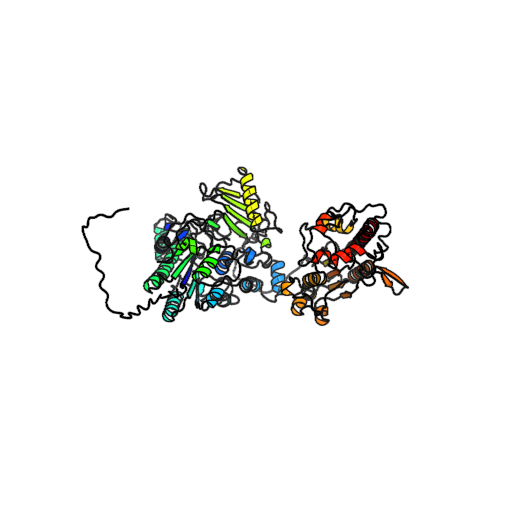 1.00 55.34 560 PRO A O 1
ATOM 4377 N N . GLY A 1 561 ? 3.234 35.331 -8.389 1.00 72.31 561 GLY A N 1
ATOM 4378 C CA . GLY A 1 561 ? 4.039 35.224 -7.179 1.00 72.31 561 GLY A CA 1
ATOM 4379 C C . GLY A 1 561 ? 5.242 34.325 -7.452 1.00 72.31 561 GLY A C 1
ATOM 4380 O O . GLY A 1 561 ? 5.230 33.601 -8.456 1.00 72.31 561 GLY A O 1
ATOM 4381 N N . PRO A 1 562 ? 6.307 34.389 -6.637 1.00 84.06 562 PRO A N 1
ATOM 4382 C CA . PRO A 1 562 ? 7.364 33.395 -6.707 1.00 84.06 562 PRO A CA 1
ATOM 4383 C C . PRO A 1 562 ? 6.801 32.011 -6.362 1.00 84.06 562 PRO A C 1
ATOM 4385 O O . PRO A 1 562 ? 5.831 31.892 -5.613 1.00 84.06 562 PRO A O 1
ATOM 4388 N N . LEU A 1 563 ? 7.412 30.963 -6.911 1.00 88.81 563 LEU A N 1
ATOM 4389 C CA . LEU A 1 563 ? 7.218 29.615 -6.401 1.00 88.81 563 LEU A CA 1
ATOM 4390 C C . LEU A 1 563 ? 7.527 29.589 -4.905 1.00 88.81 563 LEU A C 1
ATOM 4392 O O . LEU A 1 563 ? 8.438 30.276 -4.441 1.00 88.81 563 LEU A O 1
ATOM 4396 N N . ASP A 1 564 ? 6.756 28.776 -4.191 1.00 88.88 564 ASP A N 1
ATOM 4397 C CA . ASP A 1 564 ? 6.932 28.538 -2.766 1.00 88.88 564 ASP A CA 1
ATOM 4398 C C . ASP A 1 564 ? 8.408 28.179 -2.472 1.00 88.88 564 ASP A C 1
ATOM 4400 O O . ASP A 1 564 ? 8.923 27.212 -3.056 1.00 88.88 564 ASP A O 1
ATOM 4404 N N . PRO A 1 565 ? 9.105 28.952 -1.616 1.00 90.00 565 PRO A N 1
ATOM 4405 C CA . PRO A 1 565 ? 10.505 28.711 -1.291 1.00 90.00 565 PRO A CA 1
ATOM 4406 C C . PRO A 1 565 ? 10.775 27.324 -0.702 1.00 90.00 565 PRO A C 1
ATOM 4408 O O . PRO A 1 565 ? 11.804 26.735 -1.022 1.00 90.00 565 PRO A O 1
ATOM 4411 N N . GLU A 1 566 ? 9.861 26.753 0.088 1.00 89.06 566 GLU A N 1
ATOM 4412 C CA . GLU A 1 566 ? 10.029 25.409 0.659 1.00 89.06 566 GLU A CA 1
ATOM 4413 C C . GLU A 1 566 ? 9.957 24.331 -0.431 1.00 89.06 566 GLU A C 1
ATOM 4415 O O . GLU A 1 566 ? 10.688 23.333 -0.412 1.00 89.06 566 GLU A O 1
ATOM 4420 N N . LEU A 1 567 ? 9.109 24.539 -1.442 1.00 91.12 567 LEU A N 1
ATOM 4421 C CA . LEU A 1 567 ? 9.035 23.655 -2.608 1.00 91.12 567 LEU A CA 1
ATOM 4422 C C . LEU A 1 567 ? 10.241 23.822 -3.539 1.00 91.12 567 LEU A C 1
ATOM 4424 O O . LEU A 1 567 ? 10.657 22.860 -4.186 1.00 91.12 567 LEU A O 1
ATOM 4428 N N . CYS A 1 568 ? 10.823 25.020 -3.597 1.00 92.19 568 CYS A N 1
ATOM 4429 C CA . CYS A 1 568 ? 12.072 25.259 -4.314 1.00 92.19 568 CYS A CA 1
ATOM 4430 C C . CYS A 1 568 ? 13.260 24.617 -3.589 1.00 92.19 568 CYS A C 1
ATOM 4432 O O . CYS A 1 568 ? 14.085 23.969 -4.232 1.00 92.19 568 CYS A O 1
ATOM 4434 N N . ASP A 1 569 ? 13.320 24.709 -2.262 1.00 89.12 569 ASP A N 1
ATOM 4435 C CA . ASP A 1 569 ? 14.373 24.091 -1.455 1.00 89.12 569 ASP A CA 1
ATOM 4436 C C . ASP A 1 569 ? 14.303 22.554 -1.468 1.00 89.12 569 ASP A C 1
ATOM 4438 O O . ASP A 1 569 ? 15.325 21.867 -1.434 1.00 89.12 569 ASP A O 1
ATOM 4442 N N . SER A 1 570 ? 13.103 21.988 -1.598 1.00 89.31 570 SER A N 1
ATOM 4443 C CA . SER A 1 570 ? 12.893 20.540 -1.734 1.00 89.31 570 SER A CA 1
ATOM 4444 C C . SER A 1 570 ? 12.891 20.025 -3.183 1.00 89.31 570 SER A C 1
ATOM 4446 O O . SER A 1 570 ? 12.768 18.808 -3.401 1.00 89.31 570 SER A O 1
ATOM 4448 N N . SER A 1 571 ? 13.085 20.921 -4.162 1.00 93.31 571 SER A N 1
ATOM 4449 C CA . SER A 1 571 ? 13.200 20.587 -5.586 1.00 93.31 571 SER A CA 1
ATOM 4450 C C . SER A 1 571 ? 14.344 19.617 -5.862 1.00 93.31 571 SER A C 1
ATOM 4452 O O . SER A 1 571 ? 15.351 19.588 -5.151 1.00 93.31 571 SER A O 1
ATOM 4454 N N . TYR A 1 572 ? 14.245 18.846 -6.949 1.00 88.88 572 TYR A N 1
ATOM 4455 C CA . TYR A 1 572 ? 15.352 17.965 -7.330 1.00 88.88 572 TYR A CA 1
ATOM 4456 C C . TYR A 1 572 ? 16.632 18.747 -7.660 1.00 88.88 572 TYR A C 1
ATOM 4458 O O . TYR A 1 572 ? 17.717 18.228 -7.440 1.00 88.88 572 TYR A O 1
ATOM 4466 N N . PHE A 1 573 ? 16.526 19.996 -8.120 1.00 95.44 573 PHE A N 1
ATOM 4467 C CA . PHE A 1 573 ? 17.677 20.866 -8.347 1.00 95.44 573 PHE A CA 1
ATOM 4468 C C . PHE A 1 573 ? 18.398 21.221 -7.051 1.00 95.44 573 PHE A C 1
ATOM 4470 O O . PHE A 1 573 ? 19.587 20.945 -6.927 1.00 95.44 573 PHE A O 1
ATOM 4477 N N . ALA A 1 574 ? 17.677 21.743 -6.057 1.00 95.12 574 ALA A N 1
ATOM 4478 C CA . ALA A 1 574 ? 18.266 22.098 -4.769 1.00 95.12 574 ALA A CA 1
ATOM 4479 C C . ALA A 1 574 ? 18.836 20.869 -4.040 1.00 95.12 574 ALA A C 1
ATOM 4481 O O . ALA A 1 574 ? 19.925 20.916 -3.466 1.00 95.12 574 ALA A O 1
ATOM 4482 N N . VAL A 1 575 ? 18.149 19.727 -4.141 1.00 94.94 575 VAL A N 1
ATOM 4483 C CA . VAL A 1 575 ? 18.626 18.450 -3.595 1.00 94.94 575 VAL A CA 1
ATOM 4484 C C . VAL A 1 575 ? 19.907 17.981 -4.294 1.00 94.94 575 VAL A C 1
ATOM 4486 O O . VAL A 1 575 ? 20.852 17.591 -3.611 1.00 94.94 575 VAL A O 1
ATOM 4489 N N . LEU A 1 576 ? 19.980 18.038 -5.629 1.00 95.56 576 LEU A N 1
ATOM 4490 C CA . LEU A 1 576 ? 21.175 17.632 -6.378 1.00 95.56 576 LEU A CA 1
ATOM 4491 C C . LEU A 1 576 ? 22.347 18.589 -6.137 1.00 95.56 576 LEU A C 1
ATOM 4493 O O . LEU A 1 576 ? 23.467 18.124 -5.921 1.00 95.56 576 LEU A O 1
ATOM 4497 N N . LYS A 1 577 ? 22.094 19.902 -6.085 1.00 96.31 577 LYS A N 1
ATOM 4498 C CA . LYS A 1 577 ? 23.106 20.914 -5.763 1.00 96.31 577 LYS A CA 1
ATOM 4499 C C . LYS A 1 577 ? 23.734 20.653 -4.394 1.00 96.31 577 LYS A C 1
ATOM 4501 O O . LYS A 1 577 ? 24.954 20.563 -4.282 1.00 96.31 577 LYS A O 1
ATOM 4506 N N . ARG A 1 578 ? 22.915 20.414 -3.361 1.00 95.75 578 ARG A N 1
ATOM 4507 C CA . ARG A 1 578 ? 23.404 20.023 -2.023 1.00 95.75 578 ARG A CA 1
ATOM 4508 C C . ARG A 1 578 ? 24.138 18.681 -2.013 1.00 95.75 578 ARG A C 1
ATOM 4510 O O . ARG A 1 578 ? 25.038 18.496 -1.202 1.00 95.75 578 ARG A O 1
ATOM 4517 N N . ALA A 1 579 ? 23.796 17.765 -2.918 1.00 91.69 579 ALA A N 1
ATOM 4518 C CA . ALA A 1 579 ? 24.505 16.497 -3.100 1.00 91.69 579 ALA A CA 1
ATOM 4519 C C . ALA A 1 579 ? 25.840 16.637 -3.867 1.00 91.69 579 ALA A C 1
ATOM 4521 O O . ALA A 1 579 ? 26.514 15.631 -4.113 1.00 91.69 579 ALA A O 1
ATOM 4522 N N . GLY A 1 580 ? 26.238 17.860 -4.232 1.00 94.50 580 GLY A N 1
ATOM 4523 C CA . GLY A 1 580 ? 27.503 18.166 -4.896 1.00 94.50 580 GLY A CA 1
ATOM 4524 C C . GLY A 1 580 ? 27.431 18.177 -6.421 1.00 94.50 580 GLY A C 1
ATOM 4525 O O . GLY A 1 580 ? 28.477 18.240 -7.061 1.00 94.50 580 GLY A O 1
ATOM 4526 N N . TYR A 1 581 ? 26.238 18.121 -7.020 1.00 97.81 581 TYR A N 1
ATOM 4527 C CA . TYR A 1 581 ? 26.089 18.293 -8.464 1.00 97.81 581 TYR A CA 1
ATOM 4528 C C . TYR A 1 581 ? 26.262 19.761 -8.851 1.00 97.81 581 TYR A C 1
ATOM 4530 O O . TYR A 1 581 ? 25.701 20.638 -8.198 1.00 97.81 581 TYR A O 1
ATOM 4538 N N . ARG A 1 582 ? 26.924 20.020 -9.981 1.00 98.06 582 ARG A N 1
ATOM 4539 C CA . ARG A 1 582 ? 26.813 21.312 -10.666 1.00 98.06 582 ARG A CA 1
ATOM 4540 C C . ARG A 1 582 ? 25.452 21.384 -11.349 1.00 98.06 582 ARG A C 1
ATOM 4542 O O . ARG A 1 582 ? 25.149 20.608 -12.255 1.00 98.06 582 ARG A O 1
ATOM 4549 N N . THR A 1 583 ? 24.604 22.291 -10.902 1.00 98.31 583 THR A N 1
ATOM 4550 C CA . THR A 1 583 ? 23.207 22.387 -11.333 1.00 98.31 583 THR A CA 1
ATOM 4551 C C . THR A 1 583 ? 22.991 23.545 -12.295 1.00 98.31 583 THR A C 1
ATOM 4553 O O . THR A 1 583 ? 23.487 24.652 -12.091 1.00 98.31 583 THR A O 1
ATOM 4556 N N . GLY A 1 584 ? 22.235 23.304 -13.363 1.00 97.69 584 GLY A N 1
ATOM 4557 C CA . GLY A 1 584 ? 22.004 24.287 -14.411 1.00 97.69 584 GLY A CA 1
ATOM 4558 C C . GLY A 1 584 ? 20.559 24.326 -14.894 1.00 97.69 584 GLY A C 1
ATOM 4559 O O . GLY A 1 584 ? 19.968 23.285 -15.179 1.00 97.69 584 GLY A O 1
ATOM 4560 N N . HIS A 1 585 ? 20.011 25.530 -15.058 1.00 97.88 585 HIS A N 1
ATOM 4561 C CA . HIS A 1 585 ? 18.786 25.767 -15.821 1.00 97.88 585 HIS A CA 1
ATOM 4562 C C . HIS A 1 585 ? 19.031 26.788 -16.930 1.00 97.88 585 HIS A C 1
ATOM 4564 O O . HIS A 1 585 ? 19.410 27.936 -16.681 1.00 97.88 585 HIS A O 1
ATOM 4570 N N . LEU A 1 586 ? 18.766 26.368 -18.164 1.00 98.00 586 LEU A N 1
ATOM 4571 C CA . LEU A 1 586 ? 18.912 27.183 -19.357 1.00 98.00 586 LEU A CA 1
ATOM 4572 C C . LEU A 1 586 ? 17.582 27.230 -20.117 1.00 98.00 586 LEU A C 1
ATOM 4574 O O . LEU A 1 586 ? 16.960 26.194 -20.367 1.00 98.00 586 LEU A O 1
ATOM 4578 N N . GLY A 1 587 ? 17.159 28.419 -20.543 1.00 96.19 587 GLY A N 1
ATOM 4579 C CA . GLY A 1 587 ? 16.003 28.572 -21.427 1.00 96.19 587 GLY A CA 1
ATOM 4580 C C . GLY A 1 587 ? 14.766 29.176 -20.771 1.00 96.19 587 GLY A C 1
ATOM 4581 O O . GLY A 1 587 ? 14.838 30.162 -20.032 1.00 96.19 587 GLY A O 1
ATOM 4582 N N . LYS A 1 588 ? 13.605 28.624 -21.125 1.00 93.62 588 LYS A N 1
ATOM 4583 C CA . LYS A 1 588 ? 12.291 29.091 -20.684 1.00 93.62 588 LYS A CA 1
ATOM 4584 C C . LYS A 1 588 ? 11.976 28.621 -19.263 1.00 93.62 588 LYS A C 1
ATOM 4586 O O . LYS A 1 588 ? 11.657 27.455 -19.040 1.00 93.62 588 LYS A O 1
ATOM 4591 N N . GLU A 1 589 ? 11.945 29.560 -18.327 1.00 91.44 589 GLU A N 1
ATOM 4592 C CA . GLU A 1 589 ? 11.544 29.285 -16.942 1.00 91.44 589 GLU A CA 1
ATOM 4593 C C . GLU A 1 589 ? 10.012 29.313 -16.778 1.00 91.44 589 GLU A C 1
ATOM 4595 O O . GLU A 1 589 ? 9.422 28.388 -16.235 1.00 91.44 589 GLU A O 1
ATOM 4600 N N . HIS A 1 590 ? 9.348 30.336 -17.330 1.00 89.06 590 HIS A N 1
ATOM 4601 C CA . HIS A 1 590 ? 7.888 30.569 -17.305 1.00 89.06 590 HIS A CA 1
ATOM 4602 C C . HIS A 1 590 ? 7.203 30.580 -15.926 1.00 89.06 590 HIS A C 1
ATOM 4604 O O . HIS A 1 590 ? 5.986 30.717 -15.859 1.00 89.06 590 HIS A O 1
ATOM 4610 N N . VAL A 1 591 ? 7.971 30.468 -14.849 1.00 89.50 591 VAL A N 1
ATOM 4611 C CA . VAL A 1 591 ? 7.549 30.639 -13.462 1.00 89.50 591 VAL A CA 1
ATOM 4612 C C . VAL A 1 591 ? 8.441 31.695 -12.828 1.00 89.50 591 VAL A C 1
ATOM 4614 O O . VAL A 1 591 ? 9.596 31.863 -13.224 1.00 89.50 591 VAL A O 1
ATOM 4617 N N . THR A 1 592 ? 7.925 32.413 -11.844 1.00 90.44 592 THR A N 1
ATOM 4618 C CA . THR A 1 592 ? 8.757 33.300 -11.028 1.00 90.44 592 THR A CA 1
ATOM 4619 C C . THR A 1 592 ? 9.431 32.465 -9.944 1.00 90.44 592 THR A C 1
ATOM 4621 O O . THR A 1 592 ? 8.755 31.762 -9.204 1.00 90.44 592 THR A O 1
ATOM 4624 N N . ILE A 1 593 ? 10.755 32.544 -9.829 1.00 91.75 593 ILE A N 1
ATOM 4625 C CA . ILE A 1 593 ? 11.539 31.928 -8.745 1.00 91.75 593 ILE A CA 1
ATOM 4626 C C . ILE A 1 593 ? 12.319 33.051 -8.069 1.00 91.75 593 ILE A C 1
ATOM 4628 O O . ILE A 1 593 ? 12.977 33.825 -8.779 1.00 91.75 593 ILE A O 1
ATOM 4632 N N . SER A 1 594 ? 12.229 33.154 -6.737 1.00 92.69 594 SER A N 1
ATOM 4633 C CA . SER A 1 594 ? 12.963 34.172 -5.970 1.00 92.69 594 SER A CA 1
ATOM 4634 C C . SER A 1 594 ? 14.475 34.031 -6.183 1.00 92.69 594 SER A C 1
ATOM 4636 O O . SER A 1 594 ? 14.953 32.973 -6.600 1.00 92.69 594 SER A O 1
ATOM 4638 N N . ALA A 1 595 ? 15.241 35.094 -5.937 1.00 93.12 595 ALA A N 1
ATOM 4639 C CA . ALA A 1 595 ? 16.691 35.049 -6.117 1.00 93.12 595 ALA A CA 1
ATOM 4640 C C . ALA A 1 595 ? 17.337 34.018 -5.177 1.00 93.12 595 ALA A C 1
ATOM 4642 O O . ALA A 1 595 ? 18.184 33.239 -5.605 1.00 93.12 595 ALA A O 1
ATOM 4643 N N . GLU A 1 596 ? 16.858 33.958 -3.937 1.00 93.56 596 GLU A N 1
ATOM 4644 C CA . GLU A 1 596 ? 17.294 33.032 -2.892 1.00 93.56 596 GLU A CA 1
ATOM 4645 C C . GLU A 1 596 ? 16.984 31.588 -3.293 1.00 93.56 596 GLU A C 1
ATOM 4647 O O . GLU A 1 596 ? 17.866 30.732 -3.295 1.00 93.56 596 GLU A O 1
ATOM 4652 N N . SER A 1 597 ? 15.748 31.335 -3.731 1.00 95.56 597 SER A N 1
ATOM 4653 C CA . SER A 1 597 ? 15.311 30.016 -4.194 1.00 95.56 597 SER A CA 1
ATOM 4654 C C . SER A 1 597 ? 16.097 29.573 -5.430 1.00 95.56 597 SER A C 1
ATOM 4656 O O . SER A 1 597 ? 16.537 28.432 -5.524 1.00 95.56 597 SER A O 1
ATOM 4658 N N . ALA A 1 598 ? 16.346 30.486 -6.371 1.00 95.69 598 ALA A N 1
ATOM 4659 C CA . ALA A 1 598 ? 17.136 30.192 -7.558 1.00 95.69 598 ALA A CA 1
ATOM 4660 C C . ALA A 1 598 ? 18.604 29.900 -7.221 1.00 95.69 598 ALA A C 1
ATOM 4662 O O . ALA A 1 598 ? 19.182 28.998 -7.821 1.00 95.69 598 ALA A O 1
ATOM 4663 N N . ALA A 1 599 ? 19.196 30.621 -6.266 1.00 95.44 599 ALA A N 1
ATOM 4664 C CA . ALA A 1 599 ? 20.552 30.358 -5.791 1.00 95.44 599 ALA A CA 1
ATOM 4665 C C . ALA A 1 599 ? 20.650 28.998 -5.082 1.00 95.44 599 ALA A C 1
ATOM 4667 O O . ALA A 1 599 ? 21.643 28.290 -5.253 1.00 95.44 599 ALA A O 1
ATOM 4668 N N . ALA A 1 600 ? 19.608 28.599 -4.348 1.00 92.69 600 ALA A N 1
ATOM 4669 C CA . ALA A 1 600 ? 19.516 27.274 -3.740 1.00 92.69 600 ALA A CA 1
ATOM 4670 C C . ALA A 1 600 ? 19.362 26.151 -4.780 1.00 92.69 600 ALA A C 1
ATOM 4672 O O . ALA A 1 600 ? 19.826 25.039 -4.547 1.00 92.69 600 ALA A O 1
ATOM 4673 N N . MET A 1 601 ? 18.743 26.433 -5.930 1.00 96.62 601 MET A N 1
ATOM 4674 C CA . MET A 1 601 ? 18.475 25.445 -6.979 1.00 96.62 601 MET A CA 1
ATOM 4675 C C . MET A 1 601 ? 19.592 25.315 -8.021 1.00 96.62 601 MET A C 1
ATOM 4677 O O . MET A 1 601 ? 19.845 24.211 -8.488 1.00 96.62 601 MET A O 1
ATOM 4681 N N . PHE A 1 602 ? 20.230 26.415 -8.429 1.00 97.62 602 PHE A N 1
ATOM 4682 C CA . PHE A 1 602 ? 21.067 26.446 -9.632 1.00 97.62 602 PHE A CA 1
ATOM 4683 C C . PHE A 1 602 ? 22.433 27.081 -9.376 1.00 97.62 602 PHE A C 1
ATOM 4685 O O . PHE A 1 602 ? 22.543 28.098 -8.695 1.00 97.62 602 PHE A O 1
ATOM 4692 N N . ASP A 1 603 ? 23.481 26.511 -9.963 1.00 97.69 603 ASP A N 1
ATOM 4693 C CA . ASP A 1 603 ? 24.801 27.142 -10.104 1.00 97.69 603 ASP A CA 1
ATOM 4694 C C . ASP A 1 603 ? 24.866 27.999 -11.367 1.00 97.69 603 ASP A C 1
ATOM 4696 O O . ASP A 1 603 ? 25.402 29.104 -11.356 1.00 97.69 603 ASP A O 1
ATOM 4700 N N . VAL A 1 604 ? 24.262 27.512 -12.453 1.00 97.69 604 VAL A N 1
ATOM 4701 C CA . VAL A 1 604 ? 24.173 28.229 -13.725 1.00 97.69 604 VAL A CA 1
ATOM 4702 C C . VAL A 1 604 ? 22.710 28.443 -14.084 1.00 97.69 604 VAL A C 1
ATOM 4704 O O . VAL A 1 604 ? 21.964 27.498 -14.329 1.00 97.69 604 VAL A O 1
ATOM 4707 N N . ARG A 1 605 ? 22.282 29.703 -14.157 1.00 96.69 605 ARG A N 1
ATOM 4708 C CA . ARG A 1 605 ? 20.916 30.063 -14.553 1.00 96.69 605 ARG A CA 1
ATOM 4709 C C . ARG A 1 605 ? 20.959 31.105 -15.659 1.00 96.69 605 ARG A C 1
ATOM 4711 O O . ARG A 1 605 ? 21.367 32.239 -15.422 1.00 96.69 605 ARG A O 1
ATOM 4718 N N . ARG A 1 606 ? 20.506 30.746 -16.862 1.00 96.94 606 ARG A N 1
ATOM 4719 C CA . ARG A 1 606 ? 20.381 31.683 -17.992 1.00 96.94 606 ARG A CA 1
ATOM 4720 C C . ARG A 1 606 ? 19.001 31.561 -18.618 1.00 96.94 606 ARG A C 1
ATOM 4722 O O . ARG A 1 606 ? 18.584 30.483 -19.032 1.00 96.94 606 ARG A O 1
ATOM 4729 N N . LYS A 1 607 ? 18.284 32.679 -18.697 1.00 95.25 607 LYS A N 1
ATOM 4730 C CA . LYS A 1 607 ? 16.912 32.713 -19.209 1.00 95.25 607 LYS A CA 1
ATOM 4731 C C . LYS A 1 607 ? 16.894 33.286 -20.613 1.00 95.25 607 LYS A C 1
ATOM 4733 O O . LYS A 1 607 ? 17.477 34.336 -20.861 1.00 95.25 607 LYS A O 1
ATOM 4738 N N . ILE A 1 608 ? 16.174 32.627 -21.511 1.00 94.00 608 ILE A N 1
ATOM 4739 C CA . ILE A 1 608 ? 15.870 33.169 -22.834 1.00 94.00 608 ILE A CA 1
ATOM 4740 C C . ILE A 1 608 ? 14.390 32.954 -23.134 1.00 94.00 608 ILE A C 1
ATOM 4742 O O . ILE A 1 608 ? 13.846 31.856 -23.011 1.00 94.00 608 ILE A O 1
ATOM 4746 N N . GLY A 1 609 ? 13.715 34.049 -23.469 1.00 90.38 609 GLY A N 1
ATOM 4747 C CA . GLY A 1 609 ? 12.317 34.038 -23.877 1.00 90.38 609 GLY A CA 1
ATOM 4748 C C . GLY A 1 609 ? 12.189 34.042 -25.393 1.00 90.38 609 GLY A C 1
ATOM 4749 O O . GLY A 1 609 ? 13.042 34.583 -26.098 1.00 90.38 609 GLY A O 1
ATOM 4750 N N . ARG A 1 610 ? 11.069 33.522 -25.888 1.00 90.31 610 ARG A N 1
ATOM 4751 C CA . ARG A 1 610 ? 10.776 33.449 -27.323 1.00 90.31 610 ARG A CA 1
ATOM 4752 C C . ARG A 1 610 ? 10.474 34.765 -28.031 1.00 90.31 610 ARG A C 1
ATOM 4754 O O . ARG A 1 610 ? 10.346 34.763 -29.239 1.00 90.31 610 ARG A O 1
ATOM 4761 N N . ARG A 1 611 ? 10.289 35.871 -27.306 1.00 89.19 611 ARG A N 1
ATOM 4762 C CA . ARG A 1 611 ? 9.896 37.162 -27.891 1.00 89.19 611 ARG A CA 1
ATOM 4763 C C . ARG A 1 611 ? 11.105 38.091 -28.004 1.00 89.19 611 ARG A C 1
ATOM 4765 O O . ARG A 1 611 ? 11.610 38.512 -26.962 1.00 89.19 611 ARG A O 1
ATOM 4772 N N . PRO A 1 612 ? 11.606 38.397 -29.215 1.00 91.69 612 PRO A N 1
ATOM 4773 C CA . PRO A 1 612 ? 11.443 37.648 -30.477 1.00 91.69 612 PRO A CA 1
ATOM 4774 C C . PRO A 1 612 ? 12.281 36.351 -30.508 1.00 91.69 612 PRO A C 1
ATOM 4776 O O . PRO A 1 612 ? 13.199 36.207 -29.701 1.00 91.69 612 PRO A O 1
ATOM 4779 N N . TYR A 1 613 ? 11.986 35.403 -31.408 1.00 94.38 613 TYR A N 1
ATOM 4780 C CA . TYR A 1 613 ? 12.678 34.099 -31.459 1.00 94.38 613 TYR A CA 1
ATOM 4781 C C . TYR A 1 613 ? 14.123 34.238 -31.955 1.00 94.38 613 TYR A C 1
ATOM 4783 O O . TYR A 1 613 ? 15.012 33.525 -31.494 1.00 94.38 613 TYR A O 1
ATOM 4791 N N . PHE A 1 614 ? 14.373 35.191 -32.853 1.00 95.81 614 PHE A N 1
ATOM 4792 C CA . PHE A 1 614 ? 15.711 35.567 -33.296 1.00 95.81 614 PHE A CA 1
ATOM 4793 C C . PHE A 1 614 ? 16.281 36.657 -32.389 1.00 95.81 614 PHE A C 1
ATOM 4795 O O . PHE A 1 614 ? 15.634 37.674 -32.146 1.00 95.81 614 PHE A O 1
ATOM 4802 N N . LYS A 1 615 ? 17.492 36.443 -31.870 1.00 95.62 615 LYS A N 1
ATOM 4803 C CA . LYS A 1 615 ? 18.222 37.401 -31.037 1.00 95.62 615 LYS A CA 1
ATOM 4804 C C . LYS A 1 615 ? 19.425 37.936 -31.798 1.00 95.62 615 LYS A C 1
ATOM 4806 O O . LYS A 1 615 ? 20.207 37.148 -32.340 1.00 95.62 615 LYS A O 1
ATOM 4811 N N . LYS A 1 616 ? 19.606 39.255 -31.763 1.00 95.38 616 LYS A N 1
ATOM 4812 C CA . LYS A 1 616 ? 20.841 39.899 -32.215 1.00 95.38 616 LYS A CA 1
ATOM 4813 C C . LYS A 1 616 ? 21.991 39.500 -31.295 1.00 95.38 616 LYS A C 1
ATOM 4815 O O . LYS A 1 616 ? 21.858 39.574 -30.075 1.00 95.38 616 LYS A O 1
ATOM 4820 N N . GLN A 1 617 ? 23.075 39.031 -31.890 1.00 93.06 617 GLN A N 1
ATOM 4821 C CA . GLN A 1 617 ? 24.314 38.682 -31.211 1.00 93.06 617 GLN A CA 1
ATOM 4822 C C . GLN A 1 617 ? 25.267 39.890 -31.195 1.00 93.06 617 GLN A C 1
ATOM 4824 O O . GLN A 1 617 ? 25.076 40.822 -31.981 1.00 93.06 617 GLN A O 1
ATOM 4829 N N . PRO A 1 618 ? 26.303 39.893 -30.334 1.00 90.75 618 PRO A N 1
ATOM 4830 C CA . PRO A 1 618 ? 27.289 40.977 -30.286 1.00 90.75 618 PRO A CA 1
ATOM 4831 C C . PRO A 1 618 ? 28.022 41.237 -31.612 1.00 90.75 618 PRO A C 1
ATOM 4833 O O . PRO A 1 618 ? 28.399 42.371 -31.880 1.00 90.75 618 PRO A O 1
ATOM 4836 N N . ASP A 1 619 ? 28.184 40.214 -32.456 1.00 90.75 619 ASP A N 1
ATOM 4837 C CA . ASP A 1 619 ? 28.809 40.307 -33.786 1.00 90.75 619 ASP A CA 1
ATOM 4838 C C . ASP A 1 619 ? 27.867 40.851 -34.884 1.00 90.75 619 ASP A C 1
ATOM 4840 O O . ASP A 1 619 ? 28.225 40.886 -36.059 1.00 90.75 619 ASP A O 1
ATOM 4844 N N . GLY A 1 620 ? 26.645 41.256 -34.518 1.00 91.38 620 GLY A N 1
ATOM 4845 C CA . GLY A 1 620 ? 25.622 41.753 -35.437 1.00 91.38 620 GLY A CA 1
ATOM 4846 C C . GLY A 1 620 ? 24.804 40.663 -36.136 1.00 91.38 620 GLY A C 1
ATOM 4847 O O . GLY A 1 620 ? 23.811 40.983 -36.793 1.00 91.38 620 GLY A O 1
ATOM 4848 N N . SER A 1 621 ? 25.152 39.382 -35.976 1.00 92.44 621 SER A N 1
ATOM 4849 C CA . SER A 1 621 ? 24.379 38.272 -36.534 1.00 92.44 621 SER A CA 1
ATOM 4850 C C . SER A 1 621 ? 23.054 38.061 -35.789 1.00 92.44 621 SER A C 1
ATOM 4852 O O . SER A 1 621 ? 22.902 38.393 -34.612 1.00 92.44 621 SER A O 1
ATOM 4854 N N . GLU A 1 622 ? 22.062 37.480 -36.467 1.00 94.69 622 GLU A N 1
ATOM 4855 C CA . GLU A 1 622 ? 20.806 37.058 -35.840 1.00 94.69 622 GLU A CA 1
ATOM 4856 C C . GLU A 1 622 ? 20.748 35.543 -35.695 1.00 94.69 622 GLU A C 1
ATOM 4858 O O . GLU A 1 622 ? 20.877 34.799 -36.676 1.00 94.69 622 GLU A O 1
ATOM 4863 N N . ARG A 1 623 ? 20.494 35.083 -34.467 1.00 95.69 623 ARG A N 1
ATOM 4864 C CA . ARG A 1 623 ? 20.461 33.659 -34.132 1.00 95.69 623 ARG A CA 1
ATOM 4865 C C . ARG A 1 623 ? 19.177 33.271 -33.432 1.00 95.69 623 ARG A C 1
ATOM 4867 O O . ARG A 1 623 ? 18.646 34.011 -32.611 1.00 95.69 623 ARG A O 1
ATOM 4874 N N . HIS A 1 624 ? 18.674 32.095 -33.777 1.00 97.38 624 HIS A N 1
ATOM 4875 C CA . HIS A 1 624 ? 17.449 31.571 -33.197 1.00 97.38 624 HIS A CA 1
ATOM 4876 C C . HIS A 1 624 ? 17.680 31.135 -31.740 1.00 97.38 624 HIS A C 1
ATOM 4878 O O . HIS A 1 624 ? 18.695 30.502 -31.446 1.00 97.38 624 HIS A O 1
ATOM 4884 N N . GLU A 1 625 ? 16.733 31.409 -30.839 1.00 96.50 625 GLU A N 1
ATOM 4885 C CA . GLU A 1 625 ? 16.851 31.126 -29.398 1.00 96.50 625 GLU A CA 1
ATOM 4886 C C . GLU A 1 625 ? 17.193 29.665 -29.095 1.00 96.50 625 GLU A C 1
ATOM 4888 O O . GLU A 1 625 ? 18.036 29.405 -28.246 1.00 96.50 625 GLU A O 1
ATOM 4893 N N . THR A 1 626 ? 16.635 28.714 -29.850 1.00 96.94 626 THR A N 1
ATOM 4894 C CA . THR A 1 626 ? 16.962 27.285 -29.719 1.00 96.94 626 THR A CA 1
ATOM 4895 C C . THR A 1 626 ? 18.445 27.011 -29.975 1.00 96.94 626 THR A C 1
ATOM 4897 O O . THR A 1 626 ? 19.054 26.219 -29.264 1.00 96.94 626 THR A O 1
ATOM 4900 N N . GLN A 1 627 ? 19.054 27.680 -30.961 1.00 96.88 627 GLN A N 1
ATOM 4901 C CA . GLN A 1 627 ? 20.474 27.491 -31.263 1.00 96.88 627 GLN A CA 1
ATOM 4902 C C . GLN A 1 627 ? 21.358 28.128 -30.188 1.00 96.88 627 GLN A C 1
ATOM 4904 O O . GLN A 1 627 ? 22.335 27.504 -29.790 1.00 96.88 627 GLN A O 1
ATOM 4909 N N . ILE A 1 628 ? 20.976 29.310 -29.691 1.00 97.62 628 ILE A N 1
ATOM 4910 C CA . ILE A 1 628 ? 21.650 29.992 -28.574 1.00 97.62 628 ILE A CA 1
ATOM 4911 C C . ILE A 1 628 ? 21.597 29.124 -27.311 1.00 97.62 628 ILE A C 1
ATOM 4913 O O . ILE A 1 628 ? 22.606 28.949 -26.636 1.00 97.62 628 ILE A O 1
ATOM 4917 N N . LEU A 1 629 ? 20.437 28.527 -27.022 1.00 97.62 629 LEU A N 1
ATOM 4918 C CA . LEU A 1 629 ? 20.261 27.598 -25.908 1.00 97.62 629 LEU A CA 1
ATOM 4919 C C . LEU A 1 629 ? 21.181 26.375 -26.038 1.00 97.62 629 LEU A C 1
ATOM 4921 O O . LEU A 1 629 ? 21.789 25.959 -25.054 1.00 97.62 629 LEU A O 1
ATOM 4925 N N . GLY A 1 630 ? 21.316 25.832 -27.251 1.00 97.44 630 GLY A N 1
ATOM 4926 C CA . GLY A 1 630 ? 22.276 24.770 -27.541 1.00 97.44 630 GLY A CA 1
ATOM 4927 C C . GLY A 1 630 ? 23.720 25.182 -27.259 1.00 97.44 630 GLY A C 1
ATOM 4928 O O . GLY A 1 630 ? 24.469 24.395 -26.694 1.00 97.44 630 GLY A O 1
ATOM 4929 N N . ASP A 1 631 ? 24.104 26.419 -27.579 1.00 97.25 631 ASP A N 1
ATOM 4930 C CA . ASP A 1 631 ? 25.462 26.905 -27.313 1.00 97.25 631 ASP A CA 1
ATOM 4931 C C . ASP A 1 631 ? 25.725 27.106 -25.825 1.00 97.25 631 ASP A C 1
ATOM 4933 O O . ASP A 1 631 ? 26.778 26.701 -25.351 1.00 97.25 631 ASP A O 1
ATOM 4937 N N . TRP A 1 632 ? 24.765 27.659 -25.075 1.00 98.25 632 TRP A N 1
ATOM 4938 C CA . TRP A 1 632 ? 24.885 27.781 -23.618 1.00 98.25 632 TRP A CA 1
ATOM 4939 C C . TRP A 1 632 ? 25.027 26.422 -22.938 1.00 98.25 632 TRP A C 1
ATOM 4941 O O . TRP A 1 632 ? 25.761 26.290 -21.964 1.00 98.25 632 TRP A O 1
ATOM 4951 N N . ALA A 1 633 ? 24.335 25.401 -23.441 1.00 98.12 633 ALA A N 1
ATOM 4952 C CA . ALA A 1 633 ? 24.481 24.048 -22.928 1.00 98.12 633 ALA A CA 1
ATOM 4953 C C . ALA A 1 633 ? 25.831 23.432 -23.320 1.00 98.12 633 ALA A C 1
ATOM 4955 O O . ALA A 1 633 ? 26.475 22.809 -22.484 1.00 98.12 633 ALA A O 1
ATOM 4956 N N . THR A 1 634 ? 26.308 23.654 -24.549 1.00 97.75 634 THR A N 1
ATOM 4957 C CA . THR A 1 634 ? 27.669 23.268 -24.953 1.00 97.75 634 THR A CA 1
ATOM 4958 C C . THR A 1 634 ? 28.736 23.955 -24.092 1.00 97.75 634 THR A C 1
ATOM 4960 O O . THR A 1 634 ? 29.691 23.304 -23.685 1.00 97.75 634 THR A O 1
ATOM 4963 N N . GLU A 1 635 ? 28.581 25.244 -23.789 1.00 97.75 635 GLU A N 1
ATOM 4964 C CA . GLU A 1 635 ? 29.458 26.004 -22.889 1.00 97.75 635 GLU A CA 1
ATOM 4965 C C . GLU A 1 635 ? 29.441 25.410 -21.478 1.00 97.75 635 GLU A C 1
ATOM 4967 O O . GLU A 1 635 ? 30.498 25.076 -20.950 1.00 97.75 635 GLU A O 1
ATOM 4972 N N . PHE A 1 636 ? 28.252 25.149 -20.919 1.00 98.25 636 PHE A N 1
ATOM 4973 C CA . PHE A 1 636 ? 28.116 24.477 -19.627 1.00 98.25 636 PHE A CA 1
ATOM 4974 C C . PHE A 1 636 ? 28.872 23.142 -19.596 1.00 98.25 636 PHE A C 1
ATOM 4976 O O . PHE A 1 636 ? 29.602 22.892 -18.640 1.00 98.25 636 PHE A O 1
ATOM 4983 N N . LEU A 1 637 ? 28.722 22.303 -20.631 1.00 97.19 637 LEU A N 1
ATOM 4984 C CA . LEU A 1 637 ? 29.411 21.011 -20.723 1.00 97.19 637 LEU A CA 1
ATOM 4985 C C . LEU A 1 637 ? 30.931 21.181 -20.836 1.00 97.19 637 LEU A C 1
ATOM 4987 O O . LEU A 1 637 ? 31.674 20.464 -20.185 1.00 97.19 637 LEU A O 1
ATOM 4991 N N . LYS A 1 638 ? 31.420 22.148 -21.619 1.00 95.75 638 LYS A N 1
ATOM 4992 C CA . LYS A 1 638 ? 32.864 22.428 -21.738 1.00 95.75 638 LYS A CA 1
ATOM 4993 C C . LYS A 1 638 ? 33.491 22.923 -20.436 1.00 95.75 638 LYS A C 1
ATOM 4995 O O . LYS A 1 638 ? 34.644 22.613 -20.164 1.00 95.75 638 LYS A O 1
ATOM 5000 N N . GLU A 1 639 ? 32.739 23.674 -19.642 1.00 95.44 639 GLU A N 1
ATOM 5001 C CA . GLU A 1 639 ? 33.155 24.148 -18.320 1.00 95.44 639 GLU A CA 1
ATOM 5002 C C . GLU A 1 639 ? 32.956 23.106 -17.211 1.00 95.44 639 GLU A C 1
ATOM 5004 O O . GLU A 1 639 ? 33.228 23.394 -16.046 1.00 95.44 639 GLU A O 1
ATOM 5009 N N . GLN A 1 640 ? 32.429 21.922 -17.533 1.00 94.00 640 GLN A N 1
ATOM 5010 C CA . GLN A 1 640 ? 32.099 20.920 -16.534 1.00 94.00 640 GLN A CA 1
ATOM 5011 C C . GLN A 1 640 ? 33.367 20.362 -15.863 1.00 94.00 640 GLN A C 1
ATOM 5013 O O . GLN A 1 640 ? 34.220 19.799 -16.556 1.00 94.00 640 GLN A O 1
ATOM 5018 N N . PRO A 1 641 ? 33.491 20.448 -14.522 1.00 92.19 641 PRO A N 1
ATOM 5019 C CA . PRO A 1 641 ? 34.599 19.818 -13.812 1.00 92.19 641 PRO A CA 1
ATOM 5020 C C . PRO A 1 641 ? 34.577 18.293 -13.974 1.00 92.19 641 PRO A C 1
ATOM 5022 O O . PRO A 1 641 ? 33.514 17.672 -13.943 1.00 92.19 641 PRO A O 1
ATOM 5025 N N . LYS A 1 642 ? 35.758 17.682 -14.132 1.00 85.44 642 LYS A N 1
ATOM 5026 C CA . LYS A 1 642 ? 35.902 16.235 -14.393 1.00 85.44 642 LYS A CA 1
ATOM 5027 C C . LYS A 1 642 ? 35.541 15.357 -13.190 1.00 85.44 642 LYS A C 1
ATOM 5029 O O . LYS A 1 642 ? 35.178 14.200 -13.366 1.00 85.44 642 LYS A O 1
ATOM 5034 N N . ASP A 1 643 ? 35.667 15.897 -11.986 1.00 86.62 643 ASP A N 1
ATOM 5035 C CA . ASP A 1 643 ? 35.474 15.234 -10.694 1.00 86.62 643 ASP A CA 1
ATOM 5036 C C . ASP A 1 643 ? 34.114 15.553 -10.049 1.00 86.62 643 ASP A C 1
ATOM 5038 O O . ASP A 1 643 ? 33.823 15.108 -8.938 1.00 86.62 643 ASP A O 1
ATOM 5042 N N . GLN A 1 644 ? 33.253 16.288 -10.756 1.00 92.69 644 GLN A N 1
ATOM 5043 C CA . GLN A 1 644 ? 31.938 16.691 -10.276 1.00 92.69 644 GLN A CA 1
ATOM 5044 C C . GLN A 1 644 ? 30.846 16.222 -11.247 1.00 92.69 644 GLN A C 1
ATOM 5046 O O . GLN A 1 644 ? 30.972 16.455 -12.449 1.00 92.69 644 GLN A O 1
ATOM 5051 N N . PRO A 1 645 ? 29.743 15.606 -10.781 1.00 97.00 645 PRO A N 1
ATOM 5052 C CA . PRO A 1 645 ? 28.608 15.323 -11.651 1.00 97.00 645 PRO A CA 1
ATOM 5053 C C . PRO A 1 645 ? 27.788 16.597 -11.918 1.00 97.00 645 PRO A C 1
ATOM 5055 O O . PRO A 1 645 ? 27.827 17.548 -11.133 1.00 97.00 645 PRO A O 1
ATOM 5058 N N . PHE A 1 646 ? 26.994 16.623 -12.988 1.00 97.94 646 PHE A N 1
ATOM 5059 C CA . PHE A 1 646 ? 26.086 17.740 -13.274 1.00 97.94 646 PHE A CA 1
ATOM 5060 C C . PHE A 1 646 ? 24.623 17.339 -13.421 1.00 97.94 646 PHE A C 1
ATOM 5062 O O . PHE A 1 646 ? 24.296 16.204 -13.753 1.00 97.94 646 PHE A O 1
ATOM 5069 N N . CYS A 1 647 ? 23.732 18.300 -13.184 1.00 98.06 647 CYS A N 1
ATOM 5070 C CA . CYS A 1 647 ? 22.321 18.221 -13.538 1.00 98.06 647 CYS A CA 1
ATOM 5071 C C . CYS A 1 647 ? 21.927 19.475 -14.315 1.00 98.06 647 CYS A C 1
ATOM 5073 O O . CYS A 1 647 ? 21.758 20.547 -13.734 1.00 98.06 647 CYS A O 1
ATOM 5075 N N . LEU A 1 648 ? 21.763 19.336 -15.625 1.00 98.31 648 LEU A N 1
ATOM 5076 C CA . LEU A 1 648 ? 21.472 20.431 -16.538 1.00 98.31 648 LEU A CA 1
ATOM 5077 C C . LEU A 1 648 ? 20.082 20.252 -17.153 1.00 98.31 648 LEU A C 1
ATOM 5079 O O . LEU A 1 648 ? 19.817 19.238 -17.791 1.00 98.31 648 LEU A O 1
ATOM 5083 N N . GLN A 1 649 ? 19.211 21.252 -17.021 1.00 97.56 649 GLN A N 1
ATOM 5084 C CA . GLN A 1 649 ? 17.942 21.316 -17.748 1.00 97.56 649 GLN A CA 1
ATOM 5085 C C . GLN A 1 649 ? 17.978 22.378 -18.838 1.00 97.56 649 GLN A C 1
ATOM 5087 O O . GLN A 1 649 ? 18.198 23.559 -18.564 1.00 97.56 649 GLN A O 1
ATOM 5092 N N . LEU A 1 650 ? 17.632 21.965 -20.054 1.00 97.31 650 LEU A N 1
ATOM 5093 C CA . LEU A 1 650 ? 17.321 22.840 -21.173 1.00 97.31 650 LEU A CA 1
ATOM 5094 C C . LEU A 1 650 ? 15.813 22.910 -21.347 1.00 97.31 650 LEU A C 1
ATOM 5096 O O . LEU A 1 650 ? 15.122 21.900 -21.464 1.00 97.31 650 LEU A O 1
ATOM 5100 N N . SER A 1 651 ? 15.291 24.123 -21.386 1.00 95.81 651 SER A N 1
ATOM 5101 C CA . SER A 1 651 ? 13.877 24.394 -21.595 1.00 95.81 651 SER A CA 1
ATOM 5102 C C . SER A 1 651 ? 13.678 25.185 -22.873 1.00 95.81 651 SER A C 1
ATOM 5104 O O . SER A 1 651 ? 13.849 26.402 -22.896 1.00 95.81 651 SER A O 1
ATOM 5106 N N . PHE A 1 652 ? 13.307 24.479 -23.934 1.00 96.00 652 PHE A N 1
ATOM 5107 C CA . PHE A 1 652 ? 13.092 25.062 -25.250 1.00 96.00 652 PHE A CA 1
ATOM 5108 C C . PHE A 1 652 ? 11.820 25.909 -25.264 1.00 96.00 652 PHE A C 1
ATOM 5110 O O . PHE A 1 652 ? 10.831 25.571 -24.610 1.00 96.00 652 PHE A O 1
ATOM 5117 N N . ASN A 1 653 ? 11.840 27.001 -26.031 1.00 93.44 653 ASN A N 1
ATOM 5118 C CA . ASN A 1 653 ? 10.615 27.690 -26.427 1.00 93.44 653 ASN A CA 1
ATOM 5119 C C . ASN A 1 653 ? 10.083 27.198 -27.778 1.00 93.44 653 ASN A C 1
ATOM 5121 O O . ASN A 1 653 ? 8.912 27.428 -28.089 1.00 93.44 653 ASN A O 1
ATOM 5125 N N . ALA A 1 654 ? 10.945 26.622 -28.623 1.00 89.94 654 ALA A N 1
ATOM 5126 C CA . ALA A 1 654 ? 10.539 26.058 -29.903 1.00 89.94 654 ALA A CA 1
ATOM 5127 C C . ALA A 1 654 ? 9.377 25.072 -29.725 1.00 89.94 654 ALA A C 1
ATOM 5129 O O . ALA A 1 654 ? 9.277 24.424 -28.689 1.00 89.94 654 ALA A O 1
ATOM 5130 N N . THR A 1 655 ? 8.513 25.041 -30.743 1.00 88.62 655 THR A N 1
ATOM 5131 C CA . THR A 1 655 ? 7.135 24.505 -30.794 1.00 88.62 655 THR A CA 1
ATOM 5132 C C . THR A 1 655 ? 6.010 25.359 -30.222 1.00 88.62 655 THR A C 1
ATOM 5134 O O . THR A 1 655 ? 4.855 25.132 -30.580 1.00 88.62 655 THR A O 1
ATOM 5137 N N . HIS A 1 656 ? 6.308 26.437 -29.497 1.00 91.94 656 HIS A N 1
ATOM 5138 C CA . HIS A 1 656 ? 5.292 27.441 -29.191 1.00 91.94 656 HIS A CA 1
ATOM 5139 C C . HIS A 1 656 ? 5.070 28.409 -30.374 1.00 91.94 656 HIS A C 1
ATOM 5141 O O . HIS A 1 656 ? 6.000 28.802 -31.071 1.00 91.94 656 HIS A O 1
ATOM 5147 N N . ALA A 1 657 ? 3.820 28.813 -30.604 1.00 90.19 657 ALA A N 1
ATOM 5148 C CA . ALA A 1 657 ? 3.450 29.815 -31.611 1.00 90.19 657 ALA A CA 1
ATOM 5149 C C . ALA A 1 657 ? 3.800 31.258 -31.186 1.00 90.19 657 ALA A C 1
ATOM 5151 O O . ALA A 1 657 ? 3.674 31.595 -30.002 1.00 90.19 657 ALA A O 1
ATOM 5152 N N . GLU A 1 658 ? 4.135 32.137 -32.135 1.00 90.56 658 GLU A N 1
ATOM 5153 C CA . GLU A 1 658 ? 4.205 33.586 -31.900 1.00 90.56 658 GLU A CA 1
ATOM 5154 C C . GLU A 1 658 ? 2.869 34.260 -32.232 1.00 90.56 658 GLU A C 1
ATOM 5156 O O . GLU A 1 658 ? 2.648 34.778 -33.317 1.00 90.56 658 GLU A O 1
ATOM 5161 N N . ASP A 1 659 ? 1.960 34.279 -31.256 1.00 86.62 659 ASP A N 1
ATOM 5162 C CA . ASP A 1 659 ? 0.605 34.830 -31.434 1.00 86.62 659 ASP A CA 1
ATOM 5163 C C . ASP A 1 659 ? 0.557 36.307 -31.857 1.00 86.62 659 ASP A C 1
ATOM 5165 O O . ASP A 1 659 ? -0.472 36.762 -32.362 1.00 86.62 659 ASP A O 1
ATOM 5169 N N . GLY A 1 660 ? 1.637 37.060 -31.625 1.00 87.25 660 GLY A N 1
ATOM 5170 C CA . GLY A 1 660 ? 1.753 38.453 -32.056 1.00 87.25 660 GLY A CA 1
ATOM 5171 C C . GLY A 1 660 ? 1.987 38.620 -33.560 1.00 87.25 660 GLY A C 1
ATOM 5172 O O . GLY A 1 660 ? 1.652 39.672 -34.100 1.00 87.25 660 GLY A O 1
ATOM 5173 N N . ASP A 1 661 ? 2.513 37.600 -34.244 1.00 90.12 661 ASP A N 1
ATOM 5174 C CA . ASP A 1 661 ? 2.835 37.634 -35.670 1.00 90.12 661 ASP A CA 1
ATOM 5175 C C . ASP A 1 661 ? 1.997 36.606 -36.435 1.00 90.12 661 ASP A C 1
ATOM 5177 O O . ASP A 1 661 ? 2.283 35.414 -36.480 1.00 90.12 661 ASP A O 1
ATOM 5181 N N . LYS A 1 662 ? 0.925 37.097 -37.059 1.00 90.25 662 LYS A N 1
ATOM 5182 C CA . LYS A 1 662 ? -0.096 36.267 -37.715 1.00 90.25 662 LYS A CA 1
ATOM 5183 C C . LYS A 1 662 ? 0.277 35.859 -39.144 1.00 90.25 662 LYS A C 1
ATOM 5185 O O . LYS A 1 662 ? -0.559 35.295 -39.850 1.00 90.25 662 LYS A O 1
ATOM 5190 N N . ARG A 1 663 ? 1.488 36.177 -39.616 1.00 93.25 663 ARG A N 1
ATOM 5191 C CA . ARG A 1 663 ? 1.939 35.796 -40.962 1.00 93.25 663 ARG A CA 1
ATOM 5192 C C . ARG A 1 663 ? 2.203 34.284 -40.997 1.00 93.25 663 ARG A C 1
ATOM 5194 O O . ARG A 1 663 ? 2.983 33.800 -40.174 1.00 93.25 663 ARG A O 1
ATOM 5201 N N . PRO A 1 664 ? 1.605 33.526 -41.937 1.00 93.12 664 PRO A N 1
ATOM 5202 C CA . PRO A 1 664 ? 1.853 32.093 -42.044 1.00 93.12 664 PRO A CA 1
ATOM 5203 C C . PRO A 1 664 ? 3.340 31.758 -42.217 1.00 93.12 664 PRO A C 1
ATOM 5205 O O . PRO A 1 664 ? 4.104 32.503 -42.830 1.00 93.12 664 PRO A O 1
ATOM 5208 N N . GLY A 1 665 ? 3.751 30.606 -41.700 1.00 94.19 665 GLY A N 1
ATOM 5209 C CA . GLY A 1 665 ? 5.118 30.117 -41.779 1.00 94.19 665 GLY A CA 1
ATOM 5210 C C . GLY A 1 665 ? 6.018 30.777 -40.744 1.00 94.19 665 GLY A C 1
ATOM 5211 O O . GLY A 1 665 ? 5.808 30.604 -39.548 1.00 94.19 665 GLY A O 1
ATOM 5212 N N . ILE A 1 666 ? 7.040 31.500 -41.212 1.00 93.25 666 ILE A N 1
ATOM 5213 C CA . ILE A 1 666 ? 8.127 32.021 -40.369 1.00 93.25 666 ILE A CA 1
ATOM 5214 C C . ILE A 1 666 ? 7.660 33.104 -39.389 1.00 93.25 666 ILE A C 1
ATOM 5216 O O . ILE A 1 666 ? 8.313 33.306 -38.374 1.00 93.25 666 ILE A O 1
ATOM 5220 N N . GLY A 1 667 ? 6.548 33.794 -39.668 1.00 91.69 667 GLY A N 1
ATOM 5221 C CA . GLY A 1 667 ? 5.969 34.743 -38.713 1.00 91.69 667 GLY A CA 1
ATOM 5222 C C . GLY A 1 667 ? 5.389 34.017 -37.503 1.00 91.69 667 GLY A C 1
ATOM 5223 O O . GLY A 1 667 ? 5.787 34.262 -36.369 1.00 91.69 667 GLY A O 1
ATOM 5224 N N . HIS A 1 668 ? 4.510 33.049 -37.762 1.00 91.56 668 HIS A N 1
ATOM 5225 C CA . HIS A 1 668 ? 3.775 32.337 -36.719 1.00 91.56 668 HIS A CA 1
ATOM 5226 C C . HIS A 1 668 ? 4.602 31.254 -35.997 1.00 91.56 668 HIS A C 1
ATOM 5228 O O . HIS A 1 668 ? 4.448 31.043 -34.791 1.00 91.56 668 HIS A O 1
ATOM 5234 N N . TYR A 1 669 ? 5.498 30.575 -36.720 1.00 94.62 669 TYR A N 1
ATOM 5235 C CA . TYR A 1 669 ? 6.460 29.596 -36.202 1.00 94.62 669 TYR A CA 1
ATOM 5236 C C . TYR A 1 669 ? 7.865 29.914 -36.741 1.00 94.62 669 TYR A C 1
ATOM 5238 O O . TYR A 1 669 ? 8.288 29.323 -37.739 1.00 94.62 669 TYR A O 1
ATOM 5246 N N . PRO A 1 670 ? 8.609 30.835 -36.108 1.00 95.56 670 PRO A N 1
ATOM 5247 C CA . PRO A 1 670 ? 9.927 31.231 -36.593 1.00 95.56 670 PRO A CA 1
ATOM 5248 C C . PRO A 1 670 ? 10.937 30.102 -36.365 1.00 95.56 670 PRO A C 1
ATOM 5250 O O . PRO A 1 670 ? 11.391 29.932 -35.249 1.00 95.56 670 PRO A O 1
ATOM 5253 N N . TRP A 1 671 ? 11.272 29.298 -37.377 1.00 96.38 671 TRP A N 1
ATOM 5254 C CA . TRP A 1 671 ? 12.174 28.147 -37.222 1.00 96.38 671 TRP A CA 1
ATOM 5255 C C . TRP A 1 671 ? 13.662 28.524 -37.315 1.00 96.38 671 TRP A C 1
ATOM 5257 O O . TRP A 1 671 ? 14.019 29.507 -37.969 1.00 96.38 671 TRP A O 1
ATOM 5267 N N . PRO A 1 672 ? 14.581 27.747 -36.707 1.00 96.19 672 PRO A N 1
ATOM 5268 C CA . PRO A 1 672 ? 16.011 28.007 -36.832 1.00 96.19 672 PRO A CA 1
ATOM 5269 C C . PRO A 1 672 ? 16.507 27.734 -38.256 1.00 96.19 672 PRO A C 1
ATOM 5271 O O . PRO A 1 672 ? 16.203 26.689 -38.831 1.00 96.19 672 PRO A O 1
ATOM 5274 N N . LYS A 1 673 ? 17.357 28.622 -38.792 1.00 94.88 673 LYS A N 1
ATOM 5275 C CA . LYS A 1 673 ? 17.852 28.581 -40.188 1.00 94.88 673 LYS A CA 1
ATOM 5276 C C . LYS A 1 673 ? 18.465 27.240 -40.616 1.00 94.88 673 LYS A C 1
ATOM 5278 O O . LYS A 1 673 ? 18.406 26.900 -41.789 1.00 94.88 673 LYS A O 1
ATOM 5283 N N . VAL A 1 674 ? 19.001 26.457 -39.675 1.00 95.25 674 VAL A N 1
ATOM 5284 C CA . VAL A 1 674 ? 19.541 25.106 -39.933 1.00 95.25 674 VAL A CA 1
ATOM 5285 C C . VAL A 1 674 ? 18.495 24.112 -40.462 1.00 95.25 674 VAL A C 1
ATOM 5287 O O . VAL A 1 674 ? 18.845 23.086 -41.023 1.00 95.25 674 VAL A O 1
ATOM 5290 N N . THR A 1 675 ? 17.209 24.432 -40.314 1.00 97.12 675 THR A N 1
ATOM 5291 C CA . THR A 1 675 ? 16.078 23.624 -40.799 1.00 97.12 675 THR A CA 1
ATOM 5292 C C . THR A 1 675 ? 15.375 24.243 -42.013 1.00 97.12 675 THR A C 1
ATOM 5294 O O . THR A 1 675 ? 14.282 23.812 -42.387 1.00 97.12 675 THR A O 1
ATOM 5297 N N . ASN A 1 676 ? 15.984 25.255 -42.647 1.00 95.69 676 ASN A N 1
ATOM 5298 C CA . ASN A 1 676 ? 15.512 25.800 -43.924 1.00 95.69 676 ASN A CA 1
ATOM 5299 C C . ASN A 1 676 ? 15.407 24.691 -44.981 1.00 95.69 676 ASN A C 1
ATOM 5301 O O . ASN A 1 676 ? 16.184 23.740 -44.966 1.00 95.69 676 ASN A O 1
ATOM 5305 N N . GLY A 1 677 ? 14.438 24.795 -45.890 1.00 94.19 677 GLY A N 1
ATOM 5306 C CA . GLY A 1 677 ? 14.241 23.797 -46.945 1.00 94.19 677 GLY A CA 1
ATOM 5307 C C . GLY A 1 677 ? 13.552 22.505 -46.492 1.00 94.19 677 GLY A C 1
ATOM 5308 O O . GLY A 1 677 ? 12.939 21.820 -47.305 1.00 94.19 677 GLY A O 1
ATOM 5309 N N . MET A 1 678 ? 13.576 22.154 -45.199 1.00 96.81 678 MET A N 1
ATOM 5310 C CA . MET A 1 678 ? 12.949 20.908 -44.745 1.00 96.81 678 MET A CA 1
ATOM 5311 C C . MET A 1 678 ? 11.437 20.931 -45.007 1.00 96.81 678 MET A C 1
ATOM 5313 O O . MET A 1 678 ? 10.773 21.928 -44.724 1.00 96.81 678 MET A O 1
ATOM 5317 N N . TYR A 1 679 ? 10.887 19.815 -45.485 1.00 97.06 679 TYR A N 1
ATOM 5318 C CA . TYR A 1 679 ? 9.450 19.595 -45.701 1.00 97.06 679 TYR A CA 1
ATOM 5319 C C . TYR A 1 679 ? 8.792 20.428 -46.812 1.00 97.06 679 TYR A C 1
ATOM 5321 O O . TYR A 1 679 ? 7.567 20.421 -46.891 1.00 97.06 679 TYR A O 1
ATOM 5329 N N . GLU A 1 680 ? 9.532 21.168 -47.645 1.00 93.81 680 GLU A N 1
ATOM 5330 C CA . GLU A 1 680 ? 8.931 21.993 -48.715 1.00 93.81 680 GLU A CA 1
ATOM 5331 C C . GLU A 1 680 ? 8.142 21.159 -49.730 1.00 93.81 680 GLU A C 1
ATOM 5333 O O . GLU A 1 680 ? 7.053 21.555 -50.143 1.00 93.81 680 GLU A O 1
ATOM 5338 N N . ASP A 1 681 ? 8.660 19.973 -50.030 1.00 93.19 681 ASP A N 1
ATOM 5339 C CA . ASP A 1 681 ? 8.125 18.949 -50.925 1.00 93.19 681 ASP A CA 1
ATOM 5340 C C . ASP A 1 681 ? 7.049 18.055 -50.279 1.00 93.19 681 ASP A C 1
ATOM 5342 O O . ASP A 1 681 ? 6.458 17.208 -50.944 1.00 93.19 681 ASP A O 1
ATOM 5346 N N . GLN A 1 682 ? 6.781 18.222 -48.981 1.00 94.75 682 GLN A N 1
ATOM 5347 C CA . GLN A 1 682 ? 5.896 17.342 -48.222 1.00 94.75 682 GLN A CA 1
ATOM 5348 C C . GLN A 1 682 ? 4.498 17.951 -48.065 1.00 94.75 682 GLN A C 1
ATOM 5350 O O . GLN A 1 682 ? 4.344 19.087 -47.606 1.00 94.75 682 GLN A O 1
ATOM 5355 N N . GLN A 1 683 ? 3.469 17.155 -48.362 1.00 93.94 683 GLN A N 1
ATOM 5356 C CA . GLN A 1 683 ? 2.078 17.495 -48.069 1.00 93.94 683 GLN A CA 1
ATOM 5357 C C . GLN A 1 683 ? 1.727 17.057 -46.642 1.00 93.94 683 GLN A C 1
ATOM 5359 O O . GLN A 1 683 ? 1.808 15.881 -46.290 1.00 93.94 683 GLN A O 1
ATOM 5364 N N . MET A 1 684 ? 1.310 18.004 -45.806 1.00 93.56 684 MET A N 1
ATOM 5365 C CA . MET A 1 684 ? 0.972 17.752 -44.408 1.00 93.56 684 MET A CA 1
ATOM 5366 C C . MET A 1 684 ? -0.399 17.071 -44.306 1.00 93.56 684 MET A C 1
ATOM 5368 O O . MET A 1 684 ? -1.374 17.599 -44.862 1.00 93.56 684 MET A O 1
ATOM 5372 N N . PRO A 1 685 ? -0.513 15.936 -43.587 1.00 88.88 685 PRO A N 1
ATOM 5373 C CA . PRO A 1 685 ? -1.783 15.262 -43.389 1.00 88.88 685 PRO A CA 1
ATOM 5374 C C . PRO A 1 685 ? -2.701 16.162 -42.578 1.00 88.88 685 PRO A C 1
ATOM 5376 O O . PRO A 1 685 ? -2.296 16.751 -41.578 1.00 88.88 685 PRO A O 1
ATOM 5379 N N . LEU A 1 686 ? -3.953 16.258 -43.007 1.00 86.50 686 LEU A N 1
ATOM 5380 C CA . LEU A 1 686 ? -4.946 17.042 -42.291 1.00 86.50 686 LEU A CA 1
ATOM 5381 C C . LEU A 1 686 ? -5.287 16.380 -40.940 1.00 86.50 686 LEU A C 1
ATOM 5383 O O . LEU A 1 686 ? -5.206 15.155 -40.811 1.00 86.50 686 LEU A O 1
ATOM 5387 N N . PRO A 1 687 ? -5.682 17.155 -39.913 1.00 84.50 687 PRO A N 1
ATOM 5388 C CA . PRO A 1 687 ? -5.853 16.605 -38.578 1.00 84.50 687 PRO A CA 1
ATOM 5389 C C . PRO A 1 687 ? -7.074 15.677 -38.512 1.00 84.50 687 PRO A C 1
ATOM 5391 O O . PRO A 1 687 ? -8.098 15.931 -39.140 1.00 84.50 687 PRO A O 1
ATOM 5394 N N . ARG A 1 688 ? -6.989 14.623 -37.687 1.00 82.56 688 ARG A N 1
ATOM 5395 C CA . ARG A 1 688 ? -8.068 13.631 -37.500 1.00 82.56 688 ARG A CA 1
ATOM 5396 C C . ARG A 1 688 ? -9.417 14.260 -37.125 1.00 82.56 688 ARG A C 1
ATOM 5398 O O . ARG A 1 688 ? -10.453 13.761 -37.532 1.00 82.56 688 ARG A O 1
ATOM 5405 N N . LEU A 1 689 ? -9.395 15.347 -36.352 1.00 83.81 689 LEU A N 1
ATOM 5406 C CA . LEU A 1 689 ? -10.589 16.043 -35.857 1.00 83.81 689 LEU A CA 1
ATOM 5407 C C . LEU A 1 689 ? -10.938 17.288 -36.695 1.00 83.81 689 LEU A C 1
ATOM 5409 O O . LEU A 1 689 ? -11.405 18.281 -36.149 1.00 83.81 689 LEU A O 1
ATOM 5413 N N . ARG A 1 690 ? -10.643 17.278 -38.003 1.00 83.06 690 ARG A N 1
ATOM 5414 C CA . ARG A 1 690 ? -10.897 18.425 -38.896 1.00 83.06 690 ARG A CA 1
ATOM 5415 C C . ARG A 1 690 ? -12.337 18.554 -39.380 1.00 83.06 690 ARG A C 1
ATOM 5417 O O . ARG A 1 690 ? -12.640 19.540 -40.041 1.00 83.06 690 ARG A O 1
ATOM 5424 N N . ASP A 1 691 ? -13.150 17.520 -39.181 1.00 87.56 691 ASP A N 1
ATOM 5425 C CA . ASP A 1 691 ? -14.523 17.485 -39.677 1.00 87.56 691 ASP A CA 1
ATOM 5426 C C . ASP A 1 691 ? -15.289 18.708 -39.134 1.00 87.56 691 ASP A C 1
ATOM 5428 O O . ASP A 1 691 ? -15.350 18.872 -37.909 1.00 87.56 691 ASP A O 1
ATOM 5432 N N . PRO A 1 692 ? -15.840 19.580 -40.005 1.00 85.06 692 PRO A N 1
ATOM 5433 C CA . PRO A 1 692 ? -16.637 20.725 -39.576 1.00 85.06 692 PRO A CA 1
ATOM 5434 C C . PRO A 1 692 ? -17.753 20.341 -38.600 1.00 85.06 692 PRO A C 1
ATOM 5436 O O . PRO A 1 692 ? -17.969 21.062 -37.627 1.00 85.06 692 PRO A O 1
ATOM 5439 N N . GLY A 1 693 ? -18.353 19.155 -38.760 1.00 90.62 693 GLY A N 1
ATOM 5440 C CA . GLY A 1 693 ? -19.387 18.631 -37.871 1.00 90.62 693 GLY A CA 1
ATOM 5441 C C . GLY A 1 693 ? -18.933 18.482 -36.414 1.00 90.62 693 GLY A C 1
ATOM 5442 O O . GLY A 1 693 ? -19.728 18.705 -35.505 1.00 90.62 693 GLY A O 1
ATOM 5443 N N . ILE A 1 694 ? -17.646 18.197 -36.162 1.00 89.19 694 ILE A N 1
ATOM 5444 C CA . ILE A 1 694 ? -17.081 18.121 -34.798 1.00 89.19 694 ILE A CA 1
ATOM 5445 C C . ILE A 1 694 ? -17.036 19.503 -34.143 1.00 89.19 694 ILE A C 1
ATOM 5447 O O . ILE A 1 694 ? -17.208 19.623 -32.928 1.00 89.19 694 ILE A O 1
ATOM 5451 N N . TYR A 1 695 ? -16.763 20.553 -34.920 1.00 86.94 695 TYR A N 1
ATOM 5452 C CA . TYR A 1 695 ? -16.815 21.926 -34.422 1.00 86.94 695 TYR A CA 1
ATOM 5453 C C . TYR A 1 695 ? -18.264 22.393 -34.250 1.00 86.94 695 TYR A C 1
ATOM 5455 O O . TYR A 1 695 ? -18.598 23.014 -33.238 1.00 86.94 695 TYR A O 1
ATOM 5463 N N . ASP A 1 696 ? -19.128 22.075 -35.210 1.00 90.94 696 ASP A N 1
ATOM 5464 C CA . ASP A 1 696 ? -20.535 22.469 -35.198 1.00 90.94 696 ASP A CA 1
ATOM 5465 C C . ASP A 1 696 ? -21.309 21.802 -34.054 1.00 90.94 696 ASP A C 1
ATOM 5467 O O . ASP A 1 696 ? -22.247 22.400 -33.525 1.00 90.94 696 ASP A O 1
ATOM 5471 N N . SER A 1 697 ? -20.868 20.634 -33.581 1.00 94.44 697 SER A N 1
ATOM 5472 C CA . SER A 1 697 ? -21.429 19.974 -32.398 1.00 94.44 697 SER A CA 1
ATOM 5473 C C . SER A 1 697 ? -20.985 20.588 -31.063 1.00 94.44 697 SER A C 1
ATOM 5475 O O . SER A 1 697 ? -21.491 20.188 -30.015 1.00 94.44 697 SER A O 1
ATOM 5477 N N . GLN A 1 698 ? -20.024 21.521 -31.049 1.00 92.31 698 GLN A N 1
ATOM 5478 C CA . GLN A 1 698 ? -19.549 22.132 -29.803 1.00 92.31 698 GLN A CA 1
ATOM 5479 C C . GLN A 1 698 ? -20.578 23.123 -29.225 1.00 92.31 698 GLN A C 1
ATOM 5481 O O . GLN A 1 698 ? -21.274 23.808 -29.982 1.00 92.31 698 GLN A O 1
ATOM 5486 N N . PRO A 1 699 ? -20.625 23.296 -27.892 1.00 94.56 699 PRO A N 1
ATOM 5487 C CA . PRO A 1 699 ? -21.370 24.380 -27.258 1.00 94.56 699 PRO A CA 1
ATOM 5488 C C . PRO A 1 699 ? -20.962 25.773 -27.765 1.00 94.56 699 PRO A C 1
ATOM 5490 O O . PRO A 1 699 ? -19.786 26.041 -28.033 1.00 94.56 699 PRO A O 1
ATOM 5493 N N . ASP A 1 700 ? -21.917 26.703 -27.808 1.00 93.25 700 ASP A N 1
ATOM 5494 C CA . ASP A 1 700 ? -21.715 28.063 -28.331 1.00 93.25 700 ASP A CA 1
ATOM 5495 C C . ASP A 1 700 ? -20.577 28.839 -27.656 1.00 93.25 700 ASP A C 1
ATOM 5497 O O . ASP A 1 700 ? -19.853 29.587 -28.320 1.00 93.25 700 ASP A O 1
ATOM 5501 N N . PHE A 1 701 ? -20.369 28.650 -26.350 1.00 91.69 701 PHE A N 1
ATOM 5502 C CA . PHE A 1 701 ? -19.287 29.330 -25.635 1.00 91.69 701 PHE A CA 1
ATOM 5503 C C . PHE A 1 701 ? -17.896 28.877 -26.118 1.00 91.69 701 PHE A C 1
ATOM 5505 O O . PHE A 1 701 ? -16.980 29.695 -26.198 1.00 91.69 701 PHE A O 1
ATOM 5512 N N . LEU A 1 702 ? -17.732 27.607 -26.517 1.00 86.44 702 LEU A N 1
ATOM 5513 C CA . LEU A 1 702 ? -16.489 27.116 -27.124 1.00 86.44 702 LEU A CA 1
ATOM 5514 C C . LEU A 1 702 ? -16.327 27.644 -28.548 1.00 86.44 702 LEU A C 1
ATOM 5516 O O . LEU A 1 702 ? -15.222 28.046 -28.927 1.00 86.44 702 LEU A O 1
ATOM 5520 N N . LYS A 1 703 ? -17.423 27.720 -29.310 1.00 88.50 703 LYS A N 1
ATOM 5521 C CA . LYS A 1 703 ? -17.430 28.268 -30.673 1.00 88.50 703 LYS A CA 1
ATOM 5522 C C . LYS A 1 703 ? -16.987 29.732 -30.722 1.00 88.50 703 LYS A C 1
ATOM 5524 O O . LYS A 1 703 ? -16.302 30.111 -31.670 1.00 88.50 703 LYS A O 1
ATOM 5529 N N . LYS A 1 704 ? -17.320 30.519 -29.693 1.00 87.94 704 LYS A N 1
ATOM 5530 C CA . LYS A 1 704 ? -16.974 31.948 -29.547 1.00 87.94 704 LYS A CA 1
ATOM 5531 C C . LYS A 1 704 ? -15.676 32.203 -28.764 1.00 87.94 704 LYS A C 1
ATOM 5533 O O . LYS A 1 704 ? -15.276 33.352 -28.595 1.00 87.94 704 LYS A O 1
ATOM 5538 N N . SER A 1 705 ? -15.006 31.151 -28.292 1.00 90.56 705 SER A N 1
ATOM 5539 C CA . SER A 1 705 ? -13.779 31.269 -27.499 1.00 90.56 705 SER A CA 1
ATOM 5540 C C . SER A 1 705 ? -12.561 31.701 -28.329 1.00 90.56 705 SER A C 1
ATOM 5542 O O . SER A 1 705 ? -12.531 31.604 -29.561 1.00 90.56 705 SER A O 1
ATOM 5544 N N . ILE A 1 706 ? -11.486 32.093 -27.636 1.00 86.50 706 ILE A N 1
ATOM 5545 C CA . ILE A 1 706 ? -10.184 32.408 -28.246 1.00 86.50 706 ILE A CA 1
ATOM 5546 C C . ILE A 1 706 ? -9.619 31.258 -29.098 1.00 86.50 706 ILE A C 1
ATOM 5548 O O . ILE A 1 706 ? -8.847 31.501 -30.026 1.00 86.50 706 ILE A O 1
ATOM 5552 N N . ASN A 1 707 ? -10.029 30.010 -28.846 1.00 83.50 707 ASN A N 1
ATOM 5553 C CA . ASN A 1 707 ? -9.597 28.860 -29.641 1.00 83.50 707 ASN A CA 1
ATOM 5554 C C . ASN A 1 707 ? -10.035 28.989 -31.104 1.00 83.50 707 ASN A C 1
ATOM 5556 O O . ASN A 1 707 ? -9.253 28.687 -32.006 1.00 83.50 707 ASN A O 1
ATOM 5560 N N . ARG A 1 708 ? -11.244 29.510 -31.356 1.00 86.75 708 ARG A N 1
ATOM 5561 C CA . ARG A 1 708 ? -11.733 29.741 -32.720 1.00 86.75 708 ARG A CA 1
ATOM 5562 C C . ARG A 1 708 ? -11.040 30.931 -33.382 1.00 86.75 708 ARG A C 1
ATOM 5564 O O . ARG A 1 708 ? -10.718 30.857 -34.561 1.00 86.75 708 ARG A O 1
ATOM 5571 N N . GLN A 1 709 ? -10.728 31.988 -32.632 1.00 86.50 709 GLN A N 1
ATOM 5572 C CA . GLN A 1 709 ? -9.943 33.114 -33.160 1.00 86.50 709 GLN A CA 1
ATOM 5573 C C . GLN A 1 709 ? -8.536 32.665 -33.587 1.00 86.50 709 GLN A C 1
ATOM 5575 O O . GLN A 1 709 ? -8.096 32.960 -34.697 1.00 86.50 709 GLN A O 1
ATOM 5580 N N . ARG A 1 710 ? -7.863 31.866 -32.747 1.00 88.81 710 ARG A N 1
ATOM 5581 C CA . ARG A 1 710 ? -6.554 31.271 -33.060 1.00 88.81 710 ARG A CA 1
ATOM 5582 C C . ARG A 1 710 ? -6.605 30.317 -34.250 1.00 88.81 710 ARG A C 1
ATOM 5584 O O . ARG A 1 710 ? -5.621 30.236 -34.977 1.00 88.81 710 ARG A O 1
ATOM 5591 N N . TYR A 1 711 ? -7.720 29.617 -34.469 1.00 89.06 711 TYR A N 1
ATOM 5592 C CA . TYR A 1 711 ? -7.910 28.810 -35.674 1.00 89.06 711 TYR A CA 1
ATOM 5593 C C . TYR A 1 711 ? -7.839 29.672 -36.940 1.00 89.06 711 TYR A C 1
ATOM 5595 O O . TYR A 1 711 ? -7.076 29.342 -37.839 1.00 89.06 711 TYR A O 1
ATOM 5603 N N . PHE A 1 712 ? -8.531 30.814 -36.988 1.00 88.25 712 PHE A N 1
ATOM 5604 C CA . PHE A 1 712 ? -8.528 31.683 -38.173 1.00 88.25 712 PHE A CA 1
ATOM 5605 C C . PHE A 1 712 ? -7.160 32.278 -38.508 1.00 88.25 712 PHE A C 1
ATOM 5607 O O . PHE A 1 712 ? -6.789 32.419 -39.670 1.00 88.25 712 PHE A O 1
ATOM 5614 N N . TRP A 1 713 ? -6.363 32.602 -37.494 1.00 85.94 713 TRP A N 1
ATOM 5615 C CA . TRP A 1 713 ? -5.021 33.134 -37.742 1.00 85.94 713 TRP A CA 1
ATOM 5616 C C . TRP A 1 713 ? -4.057 32.066 -38.268 1.00 85.94 713 TRP A C 1
ATOM 5618 O O . TRP A 1 713 ? -3.083 32.404 -38.933 1.00 85.94 713 TRP A O 1
ATOM 5628 N N . ARG A 1 714 ? -4.320 30.785 -37.982 1.00 87.81 714 ARG A N 1
ATOM 5629 C CA . ARG A 1 714 ? -3.349 29.705 -38.185 1.00 87.81 714 ARG A CA 1
ATOM 5630 C C . ARG A 1 714 ? -3.740 28.685 -39.257 1.00 87.81 714 ARG A C 1
ATOM 5632 O O . ARG A 1 714 ? -2.853 28.136 -39.902 1.00 87.81 714 ARG A O 1
ATOM 5639 N N . TRP A 1 715 ? -5.021 28.382 -39.428 1.00 90.44 715 TRP A N 1
ATOM 5640 C CA . TRP A 1 715 ? -5.447 27.110 -40.025 1.00 90.44 715 TRP A CA 1
ATOM 5641 C C . TRP A 1 715 ? -6.681 27.197 -40.938 1.00 90.44 715 TRP A C 1
ATOM 5643 O O . TRP A 1 715 ? -7.103 26.165 -41.445 1.00 90.44 715 TRP A O 1
ATOM 5653 N N . ASP A 1 716 ? -7.286 28.372 -41.131 1.00 89.06 716 ASP A N 1
ATOM 5654 C CA . ASP A 1 716 ? -8.568 28.524 -41.846 1.00 89.06 716 ASP A CA 1
ATOM 5655 C C . ASP A 1 716 ? -8.527 28.221 -43.344 1.00 89.06 716 ASP A C 1
ATOM 5657 O O . ASP A 1 716 ? -9.555 27.828 -43.891 1.00 89.06 716 ASP A O 1
ATOM 5661 N N . THR A 1 717 ? -7.373 28.370 -43.998 1.00 92.19 717 THR A N 1
ATOM 5662 C CA . THR A 1 717 ? -7.190 27.959 -45.396 1.00 92.19 717 THR A CA 1
ATOM 5663 C C . THR A 1 717 ? -6.230 26.773 -45.507 1.00 92.19 717 THR A C 1
ATOM 5665 O O . THR A 1 717 ? -5.304 26.649 -44.689 1.00 92.19 717 THR A O 1
ATOM 5668 N N . PRO A 1 718 ? -6.393 25.906 -46.526 1.00 91.88 718 PRO A N 1
ATOM 5669 C CA . PRO A 1 718 ? -5.453 24.819 -46.792 1.00 91.88 718 PRO A CA 1
ATOM 5670 C C . PRO A 1 718 ? -4.001 25.302 -46.908 1.00 91.88 718 PRO A C 1
ATOM 5672 O O . PRO A 1 718 ? -3.097 24.675 -46.360 1.00 91.88 718 PRO A O 1
ATOM 5675 N N . GLU A 1 719 ? -3.765 26.449 -47.543 1.00 94.25 719 GLU A N 1
ATOM 5676 C CA . GLU A 1 719 ? -2.433 27.023 -47.763 1.00 94.25 719 GLU A CA 1
ATOM 5677 C C . GLU A 1 719 ? -1.802 27.470 -46.444 1.00 94.25 719 GLU A C 1
ATOM 5679 O O . GLU A 1 719 ? -0.630 27.167 -46.184 1.00 94.25 719 GLU A O 1
ATOM 5684 N N . LYS A 1 720 ? -2.574 28.142 -45.574 1.00 94.31 720 LYS A N 1
ATOM 5685 C CA . LYS A 1 720 ? -2.105 28.506 -44.230 1.00 94.31 720 LYS A CA 1
ATOM 5686 C C . LYS A 1 720 ? -1.781 27.260 -43.422 1.00 94.31 720 LYS A C 1
ATOM 5688 O O . LYS A 1 720 ? -0.725 27.216 -42.792 1.00 94.31 720 LYS A O 1
ATOM 5693 N N . TYR A 1 721 ? -2.634 26.236 -43.491 1.00 94.81 721 TYR A N 1
ATOM 5694 C CA . TYR A 1 721 ? -2.406 24.974 -42.798 1.00 94.81 721 TYR A CA 1
ATOM 5695 C C . TYR A 1 721 ? -1.102 24.305 -43.227 1.00 94.81 721 TYR A C 1
ATOM 5697 O O . TYR A 1 721 ? -0.245 24.030 -42.385 1.00 94.81 721 TYR A O 1
ATOM 5705 N N . GLN A 1 722 ? -0.910 24.111 -44.533 1.00 95.94 722 GLN A N 1
ATOM 5706 C CA . GLN A 1 722 ? 0.304 23.505 -45.080 1.00 95.94 722 GLN A CA 1
ATOM 5707 C C . GLN A 1 722 ? 1.556 24.307 -44.703 1.00 95.94 722 GLN A C 1
ATOM 5709 O O . GLN A 1 722 ? 2.570 23.749 -44.282 1.00 95.94 722 GLN A O 1
ATOM 5714 N N . THR A 1 723 ? 1.492 25.634 -44.805 1.00 96.00 723 THR A N 1
ATOM 5715 C CA . THR A 1 723 ? 2.624 26.520 -44.503 1.00 96.00 723 THR A CA 1
ATOM 5716 C C . THR A 1 723 ? 2.998 26.488 -43.019 1.00 96.00 723 THR A C 1
ATOM 5718 O O . THR A 1 723 ? 4.170 26.315 -42.680 1.00 96.00 723 THR A O 1
ATOM 5721 N N . ASN A 1 724 ? 2.013 26.587 -42.125 1.00 95.62 724 ASN A N 1
ATOM 5722 C CA . ASN A 1 724 ? 2.241 26.600 -40.682 1.00 95.62 724 ASN A CA 1
ATOM 5723 C C . ASN A 1 724 ? 2.661 25.234 -40.132 1.00 95.62 724 ASN A C 1
ATOM 5725 O O . ASN A 1 724 ? 3.520 25.180 -39.256 1.00 95.62 724 ASN A O 1
ATOM 5729 N N . MET A 1 725 ? 2.124 24.130 -40.656 1.00 94.62 725 MET A N 1
ATOM 5730 C CA . MET A 1 725 ? 2.532 22.787 -40.229 1.00 94.62 725 MET A CA 1
ATOM 5731 C C . MET A 1 725 ? 3.980 22.471 -40.620 1.00 94.62 725 MET A C 1
ATOM 5733 O O . MET A 1 725 ? 4.735 21.964 -39.788 1.00 94.62 725 MET A O 1
ATOM 5737 N N . ARG A 1 726 ? 4.414 22.846 -41.833 1.00 96.38 726 ARG A N 1
ATOM 5738 C CA . ARG A 1 726 ? 5.826 22.727 -42.242 1.00 96.38 726 ARG A CA 1
ATOM 5739 C C . ARG A 1 726 ? 6.741 23.549 -41.335 1.00 96.38 726 ARG A C 1
ATOM 5741 O O . ARG A 1 726 ? 7.757 23.043 -40.866 1.00 96.38 726 ARG A O 1
ATOM 5748 N N . ALA A 1 727 ? 6.354 24.785 -41.026 1.00 96.44 727 ALA A N 1
ATOM 5749 C CA . ALA A 1 727 ? 7.097 25.651 -40.112 1.00 96.44 727 ALA A CA 1
ATOM 5750 C C . ALA A 1 727 ? 7.174 25.081 -38.678 1.00 96.44 727 ALA A C 1
ATOM 5752 O O . ALA A 1 727 ? 8.244 25.077 -38.068 1.00 96.44 727 ALA A O 1
ATOM 5753 N N . TYR A 1 728 ? 6.081 24.508 -38.166 1.00 95.62 728 TYR A N 1
ATOM 5754 C CA . TYR A 1 728 ? 6.050 23.813 -36.876 1.00 95.62 728 TYR A CA 1
ATOM 5755 C C . TYR A 1 728 ? 6.971 22.577 -36.844 1.00 95.62 728 TYR A C 1
ATOM 5757 O O . TYR A 1 728 ? 7.691 22.364 -35.868 1.00 95.62 728 TYR A O 1
ATOM 5765 N N . PHE A 1 729 ? 7.029 21.779 -37.915 1.00 96.69 729 PHE A N 1
ATOM 5766 C CA . PHE A 1 729 ? 7.958 20.640 -37.992 1.00 96.69 729 PHE A CA 1
ATOM 5767 C C . PHE A 1 729 ? 9.423 21.072 -38.092 1.00 96.69 729 PHE A C 1
ATOM 5769 O O . PHE A 1 729 ? 10.295 20.407 -37.528 1.00 96.69 729 PHE A O 1
ATOM 5776 N N . ARG A 1 730 ? 9.717 22.208 -38.735 1.00 97.56 730 ARG A N 1
ATOM 5777 C CA . ARG A 1 730 ? 11.063 22.809 -38.719 1.00 97.56 730 ARG A CA 1
ATOM 5778 C C . ARG A 1 730 ? 11.476 23.232 -37.312 1.00 97.56 730 ARG A C 1
ATOM 5780 O O . ARG A 1 730 ? 12.596 22.952 -36.903 1.00 97.56 730 ARG A O 1
ATOM 5787 N N . MET A 1 731 ? 10.556 23.800 -36.530 1.00 96.75 731 MET A N 1
ATOM 5788 C CA . MET A 1 731 ? 10.791 24.093 -35.111 1.00 96.75 731 MET A CA 1
ATOM 5789 C C . MET A 1 731 ? 11.170 22.841 -34.306 1.00 96.75 731 MET A C 1
ATOM 5791 O O . MET A 1 731 ? 12.168 22.861 -33.588 1.00 96.75 731 MET A O 1
ATOM 5795 N N . LEU A 1 732 ? 10.427 21.740 -34.475 1.00 96.62 732 LEU A N 1
ATOM 5796 C CA . LEU A 1 732 ? 10.732 20.444 -33.848 1.00 96.62 732 LEU A CA 1
ATOM 5797 C C . LEU A 1 732 ? 12.105 19.901 -34.255 1.00 96.62 732 LEU A C 1
ATOM 5799 O O . LEU A 1 732 ? 12.898 19.505 -33.404 1.00 96.62 732 LEU A O 1
ATOM 5803 N N . SER A 1 733 ? 12.401 19.933 -35.553 1.00 97.50 733 SER A N 1
ATOM 5804 C CA . SER A 1 733 ? 13.690 19.478 -36.098 1.00 97.50 733 SER A CA 1
ATOM 5805 C C . SER A 1 733 ? 14.847 20.354 -35.605 1.00 97.50 733 SER A C 1
ATOM 5807 O O . SER A 1 733 ? 15.977 19.900 -35.465 1.00 97.50 733 SER A O 1
ATOM 5809 N N . GLY A 1 734 ? 14.561 21.620 -35.298 1.00 97.56 734 GLY A N 1
ATOM 5810 C CA . GLY A 1 734 ? 15.498 22.550 -34.688 1.00 97.56 734 GLY A CA 1
ATOM 5811 C C . GLY A 1 734 ? 15.892 22.157 -33.266 1.00 97.56 734 GLY A C 1
ATOM 5812 O O . GLY A 1 734 ? 17.064 22.281 -32.910 1.00 97.56 734 GLY A O 1
ATOM 5813 N N . ILE A 1 735 ? 14.937 21.655 -32.473 1.00 97.62 735 ILE A N 1
ATOM 5814 C CA . ILE A 1 735 ? 15.214 21.064 -31.154 1.00 97.62 735 ILE A CA 1
ATOM 5815 C C . ILE A 1 735 ? 16.072 19.813 -31.339 1.00 97.62 735 ILE A C 1
ATOM 5817 O O . ILE A 1 735 ? 17.120 19.705 -30.710 1.00 97.62 735 ILE A O 1
ATOM 5821 N N . ASP A 1 736 ? 15.675 18.910 -32.240 1.00 97.94 736 ASP A N 1
ATOM 5822 C CA . ASP A 1 736 ? 16.408 17.671 -32.528 1.00 97.94 736 ASP A CA 1
ATOM 5823 C C . ASP A 1 736 ? 17.871 17.922 -32.926 1.00 97.94 736 ASP A C 1
ATOM 5825 O O . ASP A 1 736 ? 18.781 17.276 -32.411 1.00 97.94 736 ASP A O 1
ATOM 5829 N N . HIS A 1 737 ? 18.117 18.935 -33.759 1.00 97.88 737 HIS A N 1
ATOM 5830 C CA . HIS A 1 737 ? 19.466 19.352 -34.131 1.00 97.88 737 HIS A CA 1
ATOM 5831 C C . HIS A 1 737 ? 20.309 19.774 -32.912 1.00 97.88 737 HIS A C 1
ATOM 5833 O O . HIS A 1 737 ? 21.503 19.484 -32.846 1.00 97.88 737 HIS A O 1
ATOM 5839 N N . VAL A 1 738 ? 19.714 20.456 -31.927 1.00 98.19 738 VAL A N 1
ATOM 5840 C CA . VAL A 1 738 ? 20.411 20.785 -30.672 1.00 98.19 738 VAL A CA 1
ATOM 5841 C C . VAL A 1 738 ? 20.664 19.531 -29.842 1.00 98.19 738 VAL A C 1
ATOM 5843 O O . VAL A 1 738 ? 21.762 19.389 -29.316 1.00 98.19 738 VAL A O 1
ATOM 5846 N N . VAL A 1 739 ? 19.706 18.605 -29.766 1.00 97.94 739 VAL A N 1
ATOM 5847 C CA . VAL A 1 739 ? 19.898 17.321 -29.076 1.00 97.94 739 VAL A CA 1
ATOM 5848 C C . VAL A 1 739 ? 21.101 16.571 -29.647 1.00 97.94 739 VAL A C 1
ATOM 5850 O O . VAL A 1 739 ? 21.987 16.197 -28.883 1.00 97.94 739 VAL A O 1
ATOM 5853 N N . GLY A 1 740 ? 21.198 16.447 -30.974 1.00 97.38 740 GLY A N 1
ATOM 5854 C CA . GLY A 1 740 ? 22.342 15.807 -31.632 1.00 97.38 740 GLY A CA 1
ATOM 5855 C C . GLY A 1 740 ? 23.679 16.474 -31.298 1.00 97.38 740 GLY A C 1
ATOM 5856 O O . GLY A 1 740 ? 24.656 15.796 -30.991 1.00 97.38 740 GLY A O 1
ATOM 5857 N N . ARG A 1 741 ? 23.721 17.814 -31.266 1.00 97.69 741 ARG A N 1
ATOM 5858 C CA . ARG A 1 741 ? 24.922 18.558 -30.850 1.00 97.69 741 ARG A CA 1
ATOM 5859 C C . ARG A 1 741 ? 25.343 18.259 -29.410 1.00 97.69 741 ARG A C 1
ATOM 5861 O O . ARG A 1 741 ? 26.537 18.210 -29.138 1.00 97.69 741 ARG A O 1
ATOM 5868 N N . LEU A 1 742 ? 24.390 18.104 -28.491 1.00 97.94 742 LEU A N 1
ATOM 5869 C CA . LEU A 1 742 ? 24.684 17.841 -27.078 1.00 97.94 742 LEU A CA 1
ATOM 5870 C C . LEU A 1 742 ? 25.153 16.411 -26.852 1.00 97.94 742 LEU A C 1
ATOM 5872 O O . LEU A 1 742 ? 26.126 16.219 -26.133 1.00 97.94 742 LEU A O 1
ATOM 5876 N N . VAL A 1 743 ? 24.509 15.435 -27.497 1.00 96.69 743 VAL A N 1
ATOM 5877 C CA . VAL A 1 743 ? 24.947 14.031 -27.465 1.00 96.69 743 VAL A CA 1
ATOM 5878 C C . VAL A 1 743 ? 26.377 13.925 -27.988 1.00 96.69 743 VAL A C 1
ATOM 5880 O O . VAL A 1 743 ? 27.249 13.450 -27.268 1.00 96.69 743 VAL A O 1
ATOM 5883 N N . LYS A 1 744 ? 26.656 14.513 -29.159 1.00 96.81 744 LYS A N 1
ATOM 5884 C CA . LYS A 1 744 ? 28.012 14.566 -29.718 1.00 96.81 744 LYS A CA 1
ATOM 5885 C C . LYS A 1 744 ? 29.015 15.225 -28.764 1.00 96.81 744 LYS A C 1
ATOM 5887 O O . LYS A 1 744 ? 30.121 14.729 -28.591 1.00 96.81 744 LYS A O 1
ATOM 5892 N N . GLN A 1 745 ? 28.639 16.328 -28.114 1.00 97.38 745 GLN A N 1
ATOM 5893 C CA . GLN A 1 745 ? 29.530 16.996 -27.162 1.00 97.38 745 GLN A CA 1
ATOM 5894 C C . GLN A 1 745 ? 29.835 16.125 -25.932 1.00 97.38 745 GLN A C 1
ATOM 5896 O O . GLN A 1 745 ? 30.957 16.181 -25.428 1.00 97.38 745 GLN A O 1
ATOM 5901 N N . LEU A 1 746 ? 28.861 15.347 -25.447 1.00 96.25 746 LEU A N 1
ATOM 5902 C CA . LEU A 1 746 ? 29.053 14.394 -24.351 1.00 96.25 746 LEU A CA 1
ATOM 5903 C C . LEU A 1 746 ? 29.970 13.241 -24.770 1.00 96.25 746 LEU A C 1
ATOM 5905 O O . LEU A 1 746 ? 30.830 12.847 -23.985 1.00 96.25 746 LEU A O 1
ATOM 5909 N N . GLU A 1 747 ? 29.818 12.726 -25.990 1.00 94.56 747 GLU A N 1
ATOM 5910 C CA . GLU A 1 747 ? 30.683 11.681 -26.555 1.00 94.56 747 GLU A CA 1
ATOM 5911 C C . GLU A 1 747 ? 32.132 12.169 -26.680 1.00 94.56 747 GLU A C 1
ATOM 5913 O O . GLU A 1 747 ? 33.046 11.519 -26.180 1.00 94.56 747 GLU A O 1
ATOM 5918 N N . GLU A 1 748 ? 32.347 13.358 -27.252 1.00 95.19 748 GLU A N 1
ATOM 5919 C CA . GLU A 1 748 ? 33.678 13.967 -27.412 1.00 95.19 748 GLU A CA 1
ATOM 5920 C C . GLU A 1 748 ? 34.411 14.184 -26.078 1.00 95.19 748 GLU A C 1
ATOM 5922 O O . GLU A 1 748 ? 35.640 14.176 -26.035 1.00 95.19 748 GLU A O 1
ATOM 5927 N N . GLN A 1 749 ? 33.670 14.381 -24.985 1.00 92.94 749 GLN A N 1
ATOM 5928 C CA . GLN A 1 749 ? 34.227 14.574 -23.643 1.00 92.94 749 GLN A CA 1
ATOM 5929 C C . GLN A 1 749 ? 34.314 13.276 -22.826 1.00 92.94 749 GLN A C 1
ATOM 5931 O O . GLN A 1 749 ? 34.760 13.315 -21.680 1.00 92.94 749 GLN A O 1
ATOM 5936 N N . GLY A 1 750 ? 33.879 12.138 -23.378 1.00 92.12 750 GLY A N 1
ATOM 5937 C CA . GLY A 1 750 ? 33.809 10.865 -22.654 1.00 92.12 750 GLY A CA 1
ATOM 5938 C C . GLY A 1 750 ? 32.777 10.859 -21.520 1.00 92.12 750 GLY A C 1
ATOM 5939 O O . GLY A 1 750 ? 32.892 10.075 -20.583 1.00 92.12 750 GLY A O 1
ATOM 5940 N N . LEU A 1 751 ? 31.783 11.750 -21.572 1.00 92.75 751 LEU A N 1
ATOM 5941 C CA . LEU A 1 751 ? 30.728 11.875 -20.563 1.00 92.75 751 LEU A CA 1
ATOM 5942 C C . LEU A 1 751 ? 29.461 11.095 -20.929 1.00 92.75 751 LEU A C 1
ATOM 5944 O O . LEU A 1 751 ? 28.630 10.879 -20.047 1.00 92.75 751 LEU A O 1
ATOM 5948 N N . ALA A 1 752 ? 29.292 10.690 -22.193 1.00 91.19 752 ALA A N 1
ATOM 5949 C CA . ALA A 1 752 ? 28.069 10.057 -22.696 1.00 91.19 752 ALA A CA 1
ATOM 5950 C C . ALA A 1 752 ? 27.655 8.820 -21.880 1.00 91.19 752 ALA A C 1
ATOM 5952 O O . ALA A 1 752 ? 26.535 8.782 -21.374 1.00 91.19 752 ALA A O 1
ATOM 5953 N N . ASP A 1 753 ? 28.579 7.886 -21.640 1.00 88.31 753 ASP A N 1
ATOM 5954 C CA . ASP A 1 753 ? 28.305 6.628 -20.923 1.00 88.31 753 ASP A CA 1
ATOM 5955 C C . ASP A 1 753 ? 27.890 6.832 -19.457 1.00 88.31 753 ASP A C 1
ATOM 5957 O O . ASP A 1 753 ? 27.204 5.996 -18.869 1.00 88.31 753 ASP A O 1
ATOM 5961 N N . ASN A 1 754 ? 28.284 7.961 -18.860 1.00 90.88 754 ASN A N 1
ATOM 5962 C CA . ASN A 1 754 ? 27.942 8.334 -17.488 1.00 90.88 754 ASN A CA 1
ATOM 5963 C C . ASN A 1 754 ? 26.846 9.417 -17.430 1.00 90.88 754 ASN A C 1
ATOM 5965 O O . ASN A 1 754 ? 26.644 10.021 -16.377 1.00 90.88 754 ASN A O 1
ATOM 5969 N N . THR A 1 755 ? 26.146 9.712 -18.533 1.00 94.44 755 THR A N 1
ATOM 5970 C CA . THR A 1 755 ? 25.107 10.754 -18.578 1.00 94.44 755 THR A CA 1
ATOM 5971 C C . THR A 1 755 ? 23.731 10.176 -18.875 1.00 94.44 755 THR A C 1
ATOM 5973 O O . THR A 1 755 ? 23.468 9.639 -19.945 1.00 94.44 755 THR A O 1
ATOM 5976 N N . VAL A 1 756 ? 22.797 10.381 -17.949 1.00 94.25 756 VAL A N 1
ATOM 5977 C CA . VAL A 1 756 ? 21.378 10.103 -18.168 1.00 94.25 756 VAL A CA 1
ATOM 5978 C C . VAL A 1 756 ? 20.760 11.270 -18.931 1.00 94.25 756 VAL A C 1
ATOM 5980 O O . VAL A 1 756 ? 20.629 12.371 -18.392 1.00 94.25 756 VAL A O 1
ATOM 5983 N N . ILE A 1 757 ? 20.342 11.024 -20.172 1.00 94.44 757 ILE A N 1
ATOM 5984 C CA . ILE A 1 757 ? 19.607 11.997 -20.985 1.00 94.44 757 ILE A CA 1
ATOM 5985 C C . ILE A 1 757 ? 18.112 11.688 -20.890 1.00 94.44 757 ILE A C 1
ATOM 5987 O O . ILE A 1 757 ? 17.648 10.638 -21.330 1.00 94.44 757 ILE A O 1
ATOM 5991 N N . ARG A 1 758 ? 17.344 12.614 -20.316 1.00 83.81 758 ARG A N 1
ATOM 5992 C CA . ARG A 1 758 ? 15.883 12.550 -20.224 1.00 83.81 758 ARG A CA 1
ATOM 5993 C C . ARG A 1 758 ? 15.273 13.625 -21.111 1.00 83.81 758 ARG A C 1
ATOM 5995 O O . ARG A 1 758 ? 15.680 14.781 -21.037 1.00 83.81 758 ARG A O 1
ATOM 6002 N N . ARG A 1 759 ? 14.269 13.260 -21.901 1.00 78.12 759 ARG A N 1
ATOM 6003 C CA . ARG A 1 759 ? 13.556 14.166 -22.801 1.00 78.12 759 ARG A CA 1
ATOM 6004 C C . ARG A 1 759 ? 12.047 14.039 -22.649 1.00 78.12 759 ARG A C 1
ATOM 6006 O O . ARG A 1 759 ? 11.591 12.917 -22.340 1.00 78.12 759 ARG A O 1
#

pLDDT: mean 89.7, std 16.57, range [25.02, 98.94]

Solvent-accessible surface area (backbone atoms only — not comparable to full-atom values): 41059 Å² total; per-residue (Å²): 134,84,88,80,90,86,90,85,88,84,87,86,86,86,79,90,84,78,96,70,91,73,83,74,75,77,75,74,73,73,74,74,74,71,49,45,26,38,37,40,42,38,37,26,49,43,28,52,54,69,30,37,78,62,63,29,92,80,44,62,23,71,40,52,36,50,50,45,66,49,3,35,20,19,77,50,10,29,37,46,25,12,37,60,51,23,24,50,50,17,50,41,51,16,36,56,34,73,75,52,35,40,47,26,70,44,65,30,97,32,72,58,24,48,49,54,12,63,74,66,77,41,59,41,58,58,57,55,33,47,36,47,74,75,69,45,32,53,46,47,51,41,38,79,70,58,34,46,29,39,36,37,10,51,40,56,52,27,25,30,60,71,51,38,27,77,39,58,44,24,66,8,48,90,46,88,70,8,70,51,15,39,69,7,46,42,34,53,81,78,43,54,61,76,58,53,54,49,50,53,53,30,59,76,63,75,40,36,35,38,37,42,43,21,32,56,30,35,34,82,80,59,77,45,58,66,75,41,30,52,56,34,39,74,71,70,40,58,67,65,50,12,22,40,42,20,21,43,31,52,45,20,52,44,50,32,55,54,53,51,46,42,52,72,69,72,44,36,68,47,28,41,37,36,40,40,37,34,16,5,34,38,79,40,87,90,62,65,67,40,83,52,4,56,59,20,82,37,57,45,0,20,32,20,52,31,34,42,27,20,48,98,53,27,59,54,39,85,40,86,47,70,42,49,51,32,21,47,37,48,22,50,32,57,61,48,72,37,80,75,95,61,90,59,89,30,54,62,47,51,68,37,42,47,68,68,48,83,68,98,50,58,67,48,66,36,42,27,39,12,52,30,21,40,26,61,90,40,43,68,44,11,31,35,34,44,35,40,36,49,76,47,40,34,41,40,41,22,21,44,12,42,26,44,91,45,94,75,55,74,90,59,19,68,62,39,26,25,49,45,80,88,34,70,80,61,79,61,73,40,27,90,81,37,54,68,58,49,52,54,54,51,50,56,46,48,72,74,56,76,65,85,93,47,46,76,55,31,59,41,75,56,68,80,79,77,82,82,72,84,87,75,96,69,84,85,76,91,78,79,90,82,89,87,81,87,82,76,72,62,25,38,39,38,48,43,73,30,77,66,60,85,58,77,30,36,74,58,68,29,94,72,51,65,27,68,45,56,30,44,52,44,69,79,47,87,68,72,91,86,73,80,76,96,44,102,41,76,41,42,36,36,50,26,61,57,36,73,41,58,64,92,74,64,64,62,77,84,73,95,57,58,56,54,55,70,43,34,57,66,3,65,44,16,50,38,33,75,72,58,27,53,17,32,41,37,25,50,63,73,58,50,66,43,71,69,36,42,59,54,24,32,77,42,76,47,79,49,68,59,83,61,41,59,40,79,43,98,89,70,49,75,42,34,52,63,58,54,49,37,48,55,51,52,50,51,58,73,69,51,58,92,92,48,36,37,39,38,36,43,24,42,51,53,46,46,72,39,86,89,33,64,46,67,18,59,47,26,26,65,45,38,75,92,36,63,79,59,56,76,91,55,83,69,80,78,63,95,82,62,52,65,66,65,60,69,70,48,57,67,72,61,63,72,29,70,68,44,57,53,36,61,56,46,50,72,42,72,68,36,32,46,40,31,52,38,21,40,44,24,18,50,31,37,50,23,54,35,50,41,52,51,53,51,52,28,50,78,68,71,41,42,94,48,42,50,77,47,112

Nearest PDB structures (foldseek):
  6uss-assembly1_B  TM=8.008E-01  e=5.414E-25  Bacteroides fragilis CAG:558
  6bia-assembly1_A  TM=7.613E-01  e=3.093E-25  Pseudoalteromonas fuliginea
  7oz9-assembly1_AAA  TM=7.777E-01  e=1.113E-23  Bacteroides thetaiotaomicron VPI-5482
  7oza-assembly1_AAA  TM=7.360E-01  e=2.061E-23  Bacteroides thetaiotaomicron VPI-5482
  3ed4-assembly2_C  TM=7.334E-01  e=2.845E-21  Escherichia coli